Protein AF-A0A939KYA2-F1 (afdb_monomer)

Nearest PDB structures (foldseek):
  8h1l-assembly1_A  TM=6.774E-01  e=5.951E-10  Runella slithyformis
  8h1l-assembly2_D  TM=6.785E-01  e=1.749E-09  Runella slithyformis
  8h1m-assembly1_A  TM=6.822E-01  e=2.719E-09  Runella slithyformis
  6u4z-assembly1_A  TM=5.470E-01  e=2.587E-10  Bacteroides thetaiotaomicron
  4c1s-assembly2_B  TM=6.618E-01  e=4.229E-08  Bacteroides thetaiotaomicron VPI-5482

Structure (mmCIF, N/CA/C/O backbone):
data_AF-A0A939KYA2-F1
#
_entry.id   AF-A0A939KYA2-F1
#
loop_
_atom_site.group_PDB
_atom_site.id
_atom_site.type_symbol
_atom_site.label_atom_id
_atom_site.label_alt_id
_atom_site.label_comp_id
_atom_site.label_asym_id
_atom_site.label_entity_id
_atom_site.label_seq_id
_atom_site.pdbx_PDB_ins_code
_atom_site.Cartn_x
_atom_site.Cartn_y
_atom_site.Cartn_z
_atom_site.occupancy
_atom_site.B_iso_or_equiv
_atom_site.auth_seq_id
_atom_site.auth_comp_id
_atom_site.auth_asym_id
_atom_site.auth_atom_id
_atom_site.pdbx_PDB_model_num
ATOM 1 N N . MET A 1 1 ? 67.164 -24.148 -13.699 1.00 32.16 1 MET A N 1
ATOM 2 C CA . MET A 1 1 ? 68.048 -23.878 -14.854 1.00 32.16 1 MET A CA 1
ATOM 3 C C . MET A 1 1 ? 67.194 -23.371 -16.011 1.00 32.16 1 MET A C 1
ATOM 5 O O . MET A 1 1 ? 66.078 -23.837 -16.161 1.00 32.16 1 MET A O 1
ATOM 9 N N . ARG A 1 2 ? 67.731 -22.357 -16.706 1.00 26.33 2 ARG A N 1
ATOM 10 C CA . ARG A 1 2 ? 67.338 -21.636 -17.945 1.00 26.33 2 ARG A CA 1
ATOM 11 C C . ARG A 1 2 ? 66.532 -22.482 -18.969 1.00 26.33 2 ARG A C 1
ATOM 13 O O . ARG A 1 2 ? 66.733 -23.683 -18.991 1.00 26.33 2 ARG A O 1
ATOM 20 N N . HIS A 1 3 ? 65.658 -21.995 -19.863 1.00 27.62 3 HIS A N 1
ATOM 21 C CA . HIS A 1 3 ? 65.552 -20.784 -20.714 1.00 27.62 3 HIS A CA 1
ATOM 22 C C . HIS A 1 3 ? 64.055 -20.621 -21.144 1.00 27.62 3 HIS A C 1
ATOM 24 O O . HIS A 1 3 ? 63.370 -21.630 -21.244 1.00 27.62 3 HIS A O 1
ATOM 30 N N . ARG A 1 4 ? 63.428 -19.424 -21.232 1.00 29.27 4 ARG A N 1
ATOM 31 C CA . ARG A 1 4 ? 63.372 -18.462 -22.384 1.00 29.27 4 ARG A CA 1
ATOM 32 C C . ARG A 1 4 ? 63.045 -19.157 -23.731 1.00 29.27 4 ARG A C 1
ATOM 34 O O . ARG A 1 4 ? 63.696 -20.140 -24.032 1.00 29.27 4 ARG A O 1
ATOM 41 N N . THR A 1 5 ? 62.109 -18.757 -24.607 1.00 31.05 5 THR A N 1
ATOM 42 C CA . THR A 1 5 ? 61.622 -17.436 -25.085 1.00 31.05 5 THR A CA 1
ATOM 43 C C . THR A 1 5 ? 60.550 -17.665 -26.175 1.00 31.05 5 THR A C 1
ATOM 45 O O . THR A 1 5 ? 60.655 -18.663 -26.880 1.00 31.05 5 THR A O 1
ATOM 48 N N . GLY A 1 6 ? 59.629 -16.714 -26.418 1.00 25.30 6 GLY A N 1
ATOM 49 C CA . GLY A 1 6 ? 58.988 -16.577 -27.746 1.00 25.30 6 GLY A CA 1
ATOM 50 C C . GLY A 1 6 ? 57.563 -15.994 -27.814 1.00 25.30 6 GLY A C 1
ATOM 51 O O . GLY A 1 6 ? 56.586 -16.727 -27.762 1.00 25.30 6 GLY A O 1
ATOM 52 N N . ARG A 1 7 ? 57.451 -14.679 -28.030 1.00 28.41 7 ARG A N 1
ATOM 53 C CA . ARG A 1 7 ? 56.390 -13.984 -28.814 1.00 28.41 7 ARG A CA 1
ATOM 54 C C . ARG A 1 7 ? 57.099 -13.413 -30.074 1.00 28.41 7 ARG A C 1
ATOM 56 O O . ARG A 1 7 ? 58.326 -13.317 -29.974 1.00 28.41 7 ARG A O 1
ATOM 63 N N . PRO A 1 8 ? 56.457 -12.953 -31.183 1.00 41.56 8 PRO A N 1
ATOM 64 C CA . PRO A 1 8 ? 55.051 -12.531 -31.372 1.00 41.56 8 PRO A CA 1
ATOM 65 C C . PRO A 1 8 ? 54.415 -12.882 -32.760 1.00 41.56 8 PRO A C 1
ATOM 67 O O . PRO A 1 8 ? 55.032 -13.542 -33.586 1.00 41.56 8 PRO A O 1
ATOM 70 N N . ALA A 1 9 ? 53.210 -12.331 -33.006 1.00 24.98 9 ALA A N 1
ATOM 71 C CA . ALA A 1 9 ? 52.641 -11.856 -34.291 1.00 24.98 9 ALA A CA 1
ATOM 72 C C . ALA A 1 9 ? 51.375 -12.559 -34.842 1.00 24.98 9 ALA A C 1
ATOM 74 O O . ALA A 1 9 ? 51.424 -13.640 -35.410 1.00 24.98 9 ALA A O 1
ATOM 75 N N . GLY A 1 10 ? 50.250 -11.833 -34.753 1.00 24.30 10 GLY A N 1
ATOM 76 C CA . GLY A 1 10 ? 49.442 -11.430 -35.914 1.00 24.30 10 GLY A CA 1
ATOM 77 C C . GLY A 1 10 ? 48.509 -12.439 -36.596 1.00 24.30 10 GLY A C 1
ATOM 78 O O . GLY A 1 10 ? 48.957 -13.241 -37.403 1.00 24.30 10 GLY A O 1
ATOM 79 N N . ARG A 1 11 ? 47.197 -12.211 -36.398 1.00 25.50 11 ARG A N 1
ATOM 80 C CA . ARG A 1 11 ? 46.036 -12.370 -37.317 1.00 25.50 11 ARG A CA 1
ATOM 81 C C . ARG A 1 11 ? 44.893 -13.151 -36.659 1.00 25.50 11 ARG A C 1
ATOM 83 O O . ARG A 1 11 ? 44.976 -14.357 -36.475 1.00 25.50 11 ARG A O 1
ATOM 90 N N . ARG A 1 12 ? 43.781 -12.467 -36.370 1.00 25.72 12 ARG A N 1
ATOM 91 C CA . ARG A 1 12 ? 42.465 -13.101 -36.212 1.00 25.72 12 ARG A CA 1
ATOM 92 C C . ARG A 1 12 ? 41.488 -12.422 -37.158 1.00 25.72 12 ARG A C 1
ATOM 94 O O . ARG A 1 12 ? 41.134 -11.265 -36.966 1.00 25.72 12 ARG A O 1
ATOM 101 N N . GLY A 1 13 ? 41.106 -13.159 -38.194 1.00 22.31 13 GLY A N 1
ATOM 102 C CA . GLY A 1 13 ? 39.907 -12.923 -38.979 1.00 22.31 13 GLY A CA 1
ATOM 103 C C . GLY A 1 13 ? 38.854 -13.961 -38.592 1.00 22.31 13 GLY A C 1
ATOM 104 O O . GLY A 1 13 ? 39.193 -15.129 -38.451 1.00 22.31 13 GLY A O 1
ATOM 105 N N . ARG A 1 14 ? 37.626 -13.462 -38.401 1.00 23.94 14 ARG A N 1
ATOM 106 C CA . ARG A 1 14 ? 36.296 -14.045 -38.662 1.00 23.94 14 ARG A CA 1
ATOM 107 C C . ARG A 1 14 ? 36.068 -15.550 -38.403 1.00 23.94 14 ARG A C 1
ATOM 109 O O . ARG A 1 14 ? 36.684 -16.391 -39.040 1.00 23.94 14 ARG A O 1
ATOM 116 N N . TRP A 1 15 ? 35.061 -15.889 -37.601 1.00 21.30 15 TRP A N 1
ATOM 117 C CA . TRP A 1 15 ? 33.664 -16.139 -38.013 1.00 21.30 15 TRP A CA 1
ATOM 118 C C . TRP A 1 15 ? 32.892 -16.699 -36.810 1.00 21.30 15 TRP A C 1
ATOM 120 O O . TRP A 1 15 ? 33.427 -17.465 -36.013 1.00 21.30 15 TRP A O 1
ATOM 130 N N . TRP A 1 16 ? 31.657 -16.231 -36.664 1.00 20.06 16 TRP A N 1
ATOM 131 C CA . TRP A 1 16 ? 30.697 -16.612 -35.634 1.00 20.06 16 TRP A CA 1
ATOM 132 C C . TRP A 1 16 ? 29.753 -17.709 -36.136 1.00 20.06 16 TRP A C 1
ATOM 134 O O . TRP A 1 16 ? 29.499 -17.787 -37.338 1.00 20.06 16 TRP A O 1
ATOM 144 N N . ALA A 1 17 ? 29.175 -18.412 -35.151 1.00 21.25 17 ALA A N 1
ATOM 145 C CA . ALA A 1 17 ? 28.026 -19.330 -35.186 1.00 21.25 17 ALA A CA 1
ATOM 146 C C . ALA A 1 17 ? 28.313 -20.784 -35.623 1.00 21.25 17 ALA A C 1
ATOM 148 O O . ALA A 1 17 ? 29.287 -21.022 -36.336 1.00 21.25 17 ALA A O 1
ATOM 149 N N . PRO A 1 18 ? 27.427 -21.763 -35.331 1.00 31.75 18 PRO A N 1
ATOM 150 C CA . PRO A 1 18 ? 26.427 -21.905 -34.246 1.00 31.75 18 PRO A CA 1
ATOM 151 C C . PRO A 1 18 ? 26.461 -23.319 -33.603 1.00 31.75 18 PRO A C 1
ATOM 153 O O . PRO A 1 18 ? 26.898 -24.258 -34.254 1.00 31.75 18 PRO A O 1
ATOM 156 N N . VAL A 1 19 ? 25.905 -23.541 -32.401 1.00 20.61 19 VAL A N 1
ATOM 157 C CA . VAL A 1 19 ? 25.376 -24.880 -32.043 1.00 20.61 19 VAL A CA 1
ATOM 158 C C . VAL A 1 19 ? 24.147 -24.753 -31.143 1.00 20.61 19 VAL A C 1
ATOM 160 O O . VAL A 1 19 ? 24.215 -24.235 -30.032 1.00 20.61 19 VAL A O 1
ATOM 163 N N . LEU A 1 20 ? 23.035 -25.270 -31.660 1.00 20.98 20 LEU A N 1
ATOM 164 C CA . LEU A 1 20 ? 21.828 -25.657 -30.943 1.00 20.98 20 LEU A CA 1
ATOM 165 C C . LEU A 1 20 ? 21.897 -27.165 -30.606 1.00 20.98 20 LEU A C 1
ATOM 167 O O . LEU A 1 20 ? 22.478 -27.932 -31.371 1.00 20.98 20 LEU A O 1
ATOM 171 N N . PHE A 1 21 ? 21.154 -27.541 -29.556 1.00 20.89 21 PHE A N 1
ATOM 172 C CA . PHE A 1 21 ? 20.440 -28.812 -29.321 1.00 20.89 21 PHE A CA 1
ATOM 173 C C . PHE A 1 21 ? 21.010 -29.953 -28.427 1.00 20.89 21 PHE A C 1
ATOM 175 O O . PHE A 1 21 ? 22.044 -30.555 -28.691 1.00 20.89 21 PHE A O 1
ATOM 182 N N . VAL A 1 22 ? 20.122 -30.330 -27.485 1.00 19.23 22 VAL A N 1
ATOM 183 C CA . VAL A 1 22 ? 19.767 -31.653 -26.905 1.00 19.23 22 VAL A CA 1
ATOM 184 C C . VAL A 1 22 ? 20.271 -32.033 -25.497 1.00 19.23 22 VAL A C 1
ATOM 186 O O . VAL A 1 22 ? 21.451 -32.047 -25.171 1.00 19.23 22 VAL A O 1
ATOM 189 N N . THR A 1 23 ? 19.270 -32.407 -24.697 1.00 30.05 23 THR A N 1
ATOM 190 C CA . THR A 1 23 ? 19.208 -33.029 -23.371 1.00 30.05 23 THR A CA 1
ATOM 191 C C . THR A 1 23 ? 19.850 -34.423 -23.272 1.00 30.05 23 THR A C 1
ATOM 193 O O . THR A 1 23 ? 19.573 -35.298 -24.087 1.00 30.05 23 THR A O 1
ATOM 196 N N . ALA A 1 24 ? 20.588 -34.689 -22.186 1.00 19.28 24 ALA A N 1
ATOM 197 C CA . ALA A 1 24 ? 20.767 -36.032 -21.619 1.00 19.28 24 ALA A CA 1
ATOM 198 C C . ALA A 1 24 ? 21.132 -35.955 -20.124 1.00 19.28 24 ALA A C 1
ATOM 200 O O . ALA A 1 24 ? 21.976 -35.162 -19.713 1.00 19.28 24 ALA A O 1
ATOM 201 N N . ALA A 1 25 ? 20.461 -36.783 -19.325 1.00 26.06 25 ALA A N 1
ATOM 202 C CA . ALA A 1 25 ? 20.616 -36.911 -17.883 1.00 26.06 25 ALA A CA 1
ATOM 203 C C . ALA A 1 25 ? 21.978 -37.506 -17.480 1.00 26.06 25 ALA A C 1
ATOM 205 O O . ALA A 1 25 ? 22.439 -38.470 -18.089 1.00 26.06 25 ALA A O 1
ATOM 206 N N . ALA A 1 26 ? 22.562 -37.000 -16.391 1.00 21.55 26 ALA A N 1
ATOM 207 C CA . ALA A 1 26 ? 23.623 -37.673 -15.649 1.00 21.55 26 ALA A CA 1
ATOM 208 C C . ALA A 1 26 ? 23.268 -37.677 -14.156 1.00 21.55 26 ALA A C 1
ATOM 210 O O . ALA A 1 26 ? 23.243 -36.641 -13.495 1.00 21.55 26 ALA A O 1
ATOM 211 N N . VAL A 1 27 ? 22.968 -38.872 -13.648 1.00 25.62 27 VAL A N 1
ATOM 212 C CA . VAL A 1 27 ? 22.864 -39.186 -12.222 1.00 25.62 27 VAL A CA 1
ATOM 213 C C . VAL A 1 27 ? 24.272 -39.122 -11.628 1.00 25.62 27 VAL A C 1
ATOM 215 O O . VAL A 1 27 ? 25.134 -39.912 -12.007 1.00 25.62 27 VAL A O 1
ATOM 218 N N . VAL A 1 28 ? 24.500 -38.211 -10.684 1.00 22.59 28 VAL A N 1
ATOM 219 C CA . VAL A 1 28 ? 25.629 -38.274 -9.746 1.00 22.59 28 VAL A CA 1
ATOM 220 C C . VAL A 1 28 ? 25.027 -38.256 -8.346 1.00 22.59 28 VAL A C 1
ATOM 222 O O . VAL A 1 28 ? 24.239 -37.375 -8.013 1.00 22.59 28 VAL A O 1
ATOM 225 N N . GLY A 1 29 ? 25.315 -39.312 -7.584 1.00 21.83 29 GLY A N 1
ATOM 226 C CA . GLY A 1 29 ? 24.655 -39.643 -6.327 1.00 21.83 29 GLY A CA 1
ATOM 227 C C . GLY A 1 29 ? 24.741 -38.540 -5.276 1.00 21.83 29 GLY A C 1
ATOM 228 O O . GLY A 1 29 ? 25.819 -38.046 -4.955 1.00 21.83 29 GLY A O 1
ATOM 229 N N . VAL A 1 30 ? 23.581 -38.214 -4.708 1.00 22.00 30 VAL A N 1
ATOM 230 C CA . VAL A 1 30 ? 23.459 -37.429 -3.482 1.00 22.00 30 VAL A CA 1
ATOM 231 C C . VAL A 1 30 ? 23.893 -38.323 -2.322 1.00 22.00 30 VAL A C 1
ATOM 233 O O . VAL A 1 30 ? 23.142 -39.192 -1.882 1.00 22.00 30 VAL A O 1
ATOM 236 N N . LEU A 1 31 ? 25.112 -38.122 -1.825 1.00 22.09 31 LEU A N 1
ATOM 237 C CA . LEU A 1 31 ? 25.389 -38.386 -0.419 1.00 22.09 31 LEU A CA 1
ATOM 238 C C . LEU A 1 31 ? 24.751 -37.233 0.355 1.00 22.09 31 LEU A C 1
ATOM 240 O O . LEU A 1 31 ? 25.214 -36.098 0.291 1.00 22.09 31 LEU A O 1
ATOM 244 N N . ALA A 1 32 ? 23.627 -37.528 1.005 1.00 24.56 32 ALA A N 1
ATOM 245 C CA . ALA A 1 32 ? 22.967 -36.609 1.911 1.00 24.56 32 ALA A CA 1
ATOM 246 C C . ALA A 1 32 ? 23.863 -36.396 3.138 1.00 24.56 32 ALA A C 1
ATOM 248 O O . ALA A 1 32 ? 24.003 -37.289 3.973 1.00 24.56 32 ALA A O 1
ATOM 249 N N . GLU A 1 33 ? 24.461 -35.214 3.245 1.00 23.56 33 GLU A N 1
ATOM 250 C CA . GLU A 1 33 ? 24.801 -34.650 4.548 1.00 23.56 33 GLU A CA 1
ATOM 251 C C . GLU A 1 33 ? 23.520 -34.070 5.176 1.00 23.56 33 GLU A C 1
ATOM 253 O O . GLU A 1 33 ? 22.637 -33.608 4.444 1.00 23.56 33 GLU A O 1
ATOM 258 N N . PRO A 1 34 ? 23.353 -34.139 6.509 1.00 26.25 34 PRO A N 1
ATOM 259 C CA . PRO A 1 34 ? 22.085 -33.843 7.155 1.00 26.25 34 PRO A CA 1
ATOM 260 C C . PRO A 1 34 ? 21.792 -32.347 7.060 1.00 26.25 34 PRO A C 1
ATOM 262 O O . PRO A 1 34 ? 22.358 -31.533 7.789 1.00 26.25 34 PRO A O 1
ATOM 265 N N . GLY A 1 35 ? 20.889 -31.991 6.148 1.00 22.69 35 GLY A N 1
ATOM 266 C CA . GLY A 1 35 ? 20.264 -30.680 6.119 1.00 22.69 35 GLY A CA 1
ATOM 267 C C . GLY A 1 35 ? 19.552 -30.443 7.445 1.00 22.69 35 GLY A C 1
ATOM 268 O O . GLY A 1 35 ? 18.629 -31.172 7.803 1.00 22.69 35 GLY A O 1
ATOM 269 N N . ILE A 1 36 ? 20.003 -29.438 8.189 1.00 26.27 36 ILE A N 1
ATOM 270 C CA . ILE A 1 36 ? 19.295 -28.949 9.367 1.00 26.27 36 ILE A CA 1
ATOM 271 C C . ILE A 1 36 ? 18.037 -28.242 8.855 1.00 26.27 36 ILE A C 1
ATOM 273 O O . ILE A 1 36 ? 18.101 -27.136 8.322 1.00 26.27 36 ILE A O 1
ATOM 277 N N . THR A 1 37 ? 16.902 -28.924 8.985 1.00 26.33 37 THR A N 1
ATOM 278 C CA . THR A 1 37 ? 15.549 -28.372 8.857 1.00 26.33 37 THR A CA 1
ATOM 279 C C . THR A 1 37 ? 15.387 -27.138 9.754 1.00 26.33 37 THR A C 1
ATOM 281 O O . THR A 1 37 ? 15.867 -27.162 10.893 1.00 26.33 37 THR A O 1
ATOM 284 N N . PRO A 1 38 ? 14.695 -26.073 9.302 1.00 33.06 38 PRO A N 1
ATOM 285 C CA . PRO A 1 38 ? 14.263 -24.985 10.178 1.00 33.06 38 PRO A CA 1
ATOM 286 C C . PRO A 1 38 ? 13.540 -25.556 11.404 1.00 33.06 38 PRO A C 1
ATOM 288 O O . PRO A 1 38 ? 12.772 -26.507 11.282 1.00 33.06 38 PRO A O 1
ATOM 291 N N . VAL A 1 39 ? 13.751 -24.977 12.588 1.00 42.12 39 VAL A N 1
ATOM 292 C CA . VAL A 1 39 ? 13.185 -25.462 13.868 1.00 42.12 39 VAL A CA 1
ATOM 293 C C . VAL A 1 39 ? 11.639 -25.507 13.860 1.00 42.12 39 VAL A C 1
ATOM 295 O O . VAL A 1 39 ? 11.041 -26.187 14.684 1.00 42.12 39 VAL A O 1
ATOM 298 N N . ALA A 1 40 ? 10.966 -24.870 12.894 1.00 38.94 40 ALA A N 1
ATOM 299 C CA . ALA A 1 40 ? 9.522 -25.003 12.679 1.00 38.94 40 ALA A CA 1
ATOM 300 C C . ALA A 1 40 ? 9.087 -26.386 12.130 1.00 38.94 40 ALA A C 1
ATOM 302 O O . ALA A 1 40 ? 7.977 -26.837 12.421 1.00 38.94 40 ALA A O 1
ATOM 303 N N . ASP A 1 41 ? 9.958 -27.098 11.403 1.00 39.66 41 ASP A N 1
ATOM 304 C CA . ASP A 1 41 ? 9.641 -28.388 10.767 1.00 39.66 41 ASP A CA 1
ATOM 305 C C . ASP A 1 41 ? 9.843 -29.604 11.690 1.00 39.66 41 ASP A C 1
ATOM 307 O O . ASP A 1 41 ? 9.362 -30.696 11.388 1.00 39.66 41 ASP A O 1
ATOM 311 N N . SER A 1 42 ? 10.493 -29.450 12.851 1.00 39.62 42 SER A N 1
ATOM 312 C CA . SER A 1 42 ? 10.751 -30.570 13.774 1.00 39.62 42 SER A CA 1
ATOM 313 C C . SER A 1 42 ? 9.550 -30.978 14.641 1.00 39.62 42 SER A C 1
ATOM 315 O O . SER A 1 42 ? 9.612 -32.004 15.318 1.00 39.62 42 SER A O 1
ATOM 317 N N . TYR A 1 43 ? 8.453 -30.211 14.626 1.00 46.84 43 TYR A N 1
ATOM 318 C CA . TYR A 1 43 ? 7.280 -30.441 15.488 1.00 46.84 43 TYR A CA 1
ATOM 319 C C . TYR A 1 43 ? 6.119 -31.173 14.802 1.00 46.84 43 TYR A C 1
ATOM 321 O O . TYR A 1 43 ? 5.266 -31.736 15.494 1.00 46.84 43 TYR A O 1
ATOM 329 N N . GLY A 1 44 ? 6.082 -31.168 13.463 1.00 49.72 44 GLY A N 1
ATOM 330 C CA . GLY A 1 44 ? 4.893 -31.516 12.683 1.00 49.72 44 GLY A CA 1
ATOM 331 C C . GLY A 1 44 ? 3.736 -30.539 12.939 1.00 49.72 44 GLY A C 1
ATOM 332 O O . GLY A 1 44 ? 3.529 -30.052 14.053 1.00 49.72 44 GLY A O 1
ATOM 333 N N . SER A 1 45 ? 2.940 -30.231 11.920 1.00 54.03 45 SER A N 1
ATOM 334 C CA . SER A 1 45 ? 1.686 -29.507 12.145 1.00 54.03 45 SER A CA 1
ATOM 335 C C . SER A 1 45 ? 0.763 -30.295 13.092 1.00 54.03 45 SER A C 1
ATOM 337 O O . SER A 1 45 ? 0.844 -31.528 13.162 1.00 54.03 45 SER A O 1
ATOM 339 N N . PRO A 1 46 ? -0.130 -29.634 13.859 1.00 57.91 46 PRO A N 1
ATOM 340 C CA . PRO A 1 46 ? -1.201 -30.325 14.578 1.00 57.91 46 PRO A CA 1
ATOM 341 C C . PRO A 1 46 ? -1.913 -31.324 13.658 1.00 57.91 46 PRO A C 1
ATOM 343 O O . PRO A 1 46 ? -2.130 -31.022 12.489 1.00 57.91 46 PRO A O 1
ATOM 346 N N . ALA A 1 47 ? -2.264 -32.509 14.177 1.00 52.09 47 ALA A N 1
ATOM 347 C CA . ALA A 1 47 ? -2.613 -33.712 13.397 1.00 52.09 47 ALA A CA 1
ATOM 348 C C . ALA A 1 47 ? -3.745 -33.547 12.354 1.00 52.09 47 ALA A C 1
ATOM 350 O O . ALA A 1 47 ? -3.963 -34.434 11.533 1.00 52.09 47 ALA A O 1
ATOM 351 N N . ALA A 1 48 ? -4.467 -32.424 12.379 1.00 58.94 48 ALA A N 1
ATOM 352 C CA . ALA A 1 48 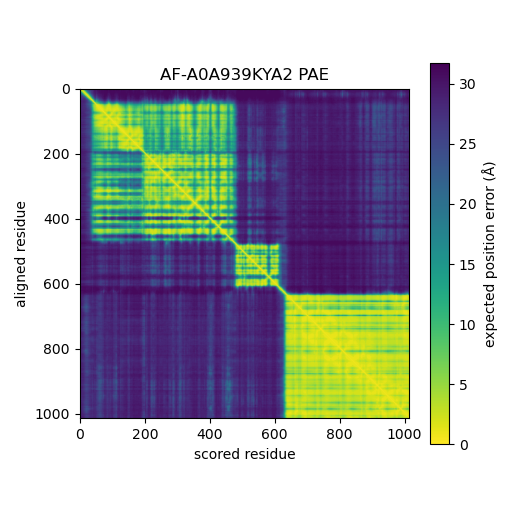? -5.510 -32.055 11.429 1.00 58.94 48 ALA A CA 1
ATOM 353 C C . ALA A 1 48 ? -5.016 -31.267 10.188 1.00 58.94 48 ALA A C 1
ATOM 355 O O . ALA A 1 48 ? -5.839 -30.958 9.321 1.00 58.94 48 ALA A O 1
ATOM 356 N N . PHE A 1 49 ? -3.719 -30.940 10.095 1.00 62.88 49 PHE A N 1
ATOM 357 C CA . PHE A 1 49 ? -3.110 -30.114 9.040 1.00 62.88 49 PHE A CA 1
ATOM 358 C C . PHE A 1 49 ? -1.858 -30.760 8.445 1.00 62.88 49 PHE A C 1
ATOM 360 O O . PHE A 1 49 ? -1.137 -31.464 9.149 1.00 62.88 49 PHE A O 1
ATOM 367 N N . MET A 1 50 ? -1.583 -30.490 7.162 1.00 58.56 50 MET A N 1
ATOM 368 C CA . MET A 1 50 ? -0.416 -31.021 6.440 1.00 58.56 50 MET A CA 1
ATOM 369 C C . MET A 1 50 ? 0.863 -30.204 6.673 1.00 58.56 50 MET A C 1
ATOM 371 O O . MET A 1 50 ? 1.956 -30.734 6.493 1.00 58.56 50 MET A O 1
ATOM 375 N N . SER A 1 51 ? 0.735 -28.928 7.053 1.00 62.03 51 SER A N 1
ATOM 376 C CA . SER A 1 51 ? 1.857 -28.033 7.361 1.00 62.03 51 SER A CA 1
ATOM 377 C C . SER A 1 51 ? 1.437 -26.888 8.292 1.00 62.03 51 SER A C 1
ATOM 379 O O . SER A 1 51 ? 0.248 -26.588 8.437 1.00 62.03 51 SER A O 1
ATOM 381 N N . TRP A 1 52 ? 2.418 -26.233 8.924 1.00 63.75 52 TRP A N 1
ATOM 382 C CA . TRP A 1 52 ? 2.207 -24.997 9.690 1.00 63.75 52 TRP A CA 1
ATOM 383 C C . TRP A 1 52 ? 1.662 -23.865 8.819 1.00 63.75 52 TRP A C 1
ATOM 385 O O . TRP A 1 52 ? 0.763 -23.150 9.246 1.00 63.75 52 TRP A O 1
ATOM 395 N N . ASP A 1 53 ? 2.140 -23.757 7.579 1.00 61.31 53 ASP A N 1
ATOM 396 C CA . ASP A 1 53 ? 1.676 -22.763 6.610 1.00 61.31 53 ASP A CA 1
ATOM 397 C C . ASP A 1 53 ? 0.164 -22.887 6.349 1.00 61.31 53 ASP A C 1
ATOM 399 O O . ASP A 1 53 ? -0.572 -21.903 6.419 1.00 61.31 53 ASP A O 1
ATOM 403 N N . GLN A 1 54 ? -0.343 -24.110 6.166 1.00 66.31 54 GLN A N 1
ATOM 404 C CA . GLN A 1 54 ? -1.776 -24.348 5.980 1.00 66.31 54 GLN A CA 1
ATOM 405 C C . GLN A 1 54 ? -2.599 -23.947 7.217 1.00 66.31 54 GLN A C 1
ATOM 407 O O . GLN A 1 54 ? -3.688 -23.379 7.085 1.00 66.31 54 GLN A O 1
ATOM 412 N N . LEU A 1 55 ? -2.091 -24.254 8.415 1.00 76.50 55 LEU A N 1
ATOM 413 C CA . LEU A 1 55 ? -2.734 -23.895 9.678 1.00 76.50 55 LEU A CA 1
ATOM 414 C C . LEU A 1 55 ? -2.801 -22.374 9.841 1.00 76.50 55 LEU A C 1
ATOM 416 O O . LEU A 1 55 ? -3.863 -21.834 10.150 1.00 76.50 55 LEU A O 1
ATOM 420 N N . LEU A 1 56 ? -1.688 -21.683 9.602 1.00 72.62 56 LEU A N 1
ATOM 421 C CA . LEU A 1 56 ? -1.554 -20.246 9.830 1.00 72.62 56 LEU A CA 1
ATOM 422 C C . LEU A 1 56 ? -2.320 -19.424 8.787 1.00 72.62 56 LEU A C 1
ATOM 424 O O . LEU A 1 56 ? -2.919 -18.416 9.148 1.00 72.62 56 LEU A O 1
ATOM 428 N N . HIS A 1 57 ? -2.440 -19.893 7.540 1.00 69.25 57 HIS A N 1
ATOM 429 C CA . HIS A 1 57 ? -3.338 -19.288 6.547 1.00 69.25 57 HIS A CA 1
ATOM 430 C C . HIS A 1 57 ? -4.817 -19.370 6.953 1.00 69.25 57 HIS A C 1
ATOM 432 O O . HIS A 1 57 ? -5.596 -18.442 6.722 1.00 69.25 57 HIS A O 1
ATOM 438 N N . LEU A 1 58 ? -5.243 -20.488 7.548 1.00 75.44 58 LEU A N 1
ATOM 439 C CA . LEU A 1 58 ? -6.601 -20.607 8.074 1.00 75.44 58 LEU A CA 1
ATOM 440 C C . LEU A 1 58 ? -6.793 -19.725 9.316 1.00 75.44 58 LEU A C 1
ATOM 442 O O . LEU A 1 58 ? -7.791 -19.010 9.391 1.00 75.44 58 LEU A O 1
ATOM 446 N N . GLN A 1 59 ? -5.822 -19.728 10.232 1.00 83.56 59 GLN A N 1
ATOM 447 C CA . GLN A 1 59 ? -5.802 -18.857 11.407 1.00 83.56 59 GLN A CA 1
ATOM 448 C C . GLN A 1 59 ? -5.890 -17.376 11.012 1.00 83.56 59 GLN A C 1
ATOM 450 O O . GLN A 1 59 ? -6.671 -16.640 11.604 1.00 83.56 59 GLN A O 1
ATOM 455 N N . GLY A 1 60 ? -5.160 -16.951 9.976 1.00 71.62 60 GLY A N 1
ATOM 456 C CA . GLY A 1 60 ? -5.199 -15.589 9.438 1.00 71.62 60 GLY A CA 1
ATOM 457 C C . GLY A 1 60 ? -6.610 -15.167 9.028 1.00 71.62 60 GLY A C 1
ATOM 458 O O . GLY A 1 60 ? -7.129 -14.184 9.547 1.00 71.62 60 GLY A O 1
ATOM 459 N N . ARG A 1 61 ? -7.295 -15.976 8.208 1.00 74.50 61 ARG A N 1
ATOM 460 C CA . ARG A 1 61 ? -8.693 -15.715 7.803 1.00 74.50 61 ARG A CA 1
ATOM 461 C C . ARG A 1 61 ? -9.669 -15.679 8.984 1.00 74.50 61 ARG A C 1
ATOM 463 O O . ARG A 1 61 ? -10.614 -14.887 8.995 1.00 74.50 61 ARG A O 1
ATOM 470 N N . MET A 1 62 ? -9.463 -16.559 9.966 1.00 80.44 62 MET A N 1
ATOM 471 C CA . MET A 1 62 ? -10.268 -16.597 11.190 1.00 80.44 62 MET A CA 1
ATOM 472 C C . MET A 1 62 ? -10.049 -15.331 12.027 1.00 80.44 62 MET A C 1
ATOM 474 O O . MET A 1 62 ? -11.025 -14.748 12.492 1.00 80.44 62 MET A O 1
ATOM 478 N N . ASN A 1 63 ? -8.806 -14.863 12.147 1.00 81.19 63 ASN A N 1
ATOM 479 C CA . ASN A 1 63 ? -8.454 -13.635 12.858 1.00 81.19 63 ASN A CA 1
ATOM 480 C C . ASN A 1 63 ? -8.991 -12.378 12.160 1.00 81.19 63 ASN A C 1
ATOM 482 O O . ASN A 1 63 ? -9.515 -11.504 12.842 1.00 81.19 63 ASN A O 1
ATOM 486 N N . GLU A 1 64 ? -8.931 -12.299 10.826 1.00 72.56 64 GLU A N 1
ATOM 487 C CA . GLU A 1 64 ? -9.529 -11.201 10.045 1.00 72.56 64 GLU A CA 1
ATOM 488 C C . GLU A 1 64 ? -11.038 -11.089 10.304 1.00 72.56 64 GLU A C 1
ATOM 490 O O . GLU A 1 64 ? -11.561 -10.011 10.586 1.00 72.56 64 GLU A O 1
ATOM 495 N N . THR A 1 65 ? -11.741 -12.224 10.270 1.00 78.06 65 THR A N 1
ATOM 496 C CA . THR A 1 65 ? -13.188 -12.264 10.530 1.00 78.06 65 THR A CA 1
ATOM 497 C C . THR A 1 65 ? -13.503 -11.935 11.989 1.00 78.06 65 THR A C 1
ATOM 499 O O . THR A 1 65 ? -14.434 -11.178 12.261 1.00 78.06 65 THR A O 1
ATOM 502 N N . ALA A 1 66 ? -12.732 -12.483 12.933 1.00 80.50 66 ALA A N 1
ATOM 503 C CA . ALA A 1 66 ? -12.885 -12.197 14.356 1.00 80.50 66 ALA A CA 1
ATOM 504 C C . ALA A 1 66 ? -12.719 -10.700 14.639 1.00 80.50 66 ALA A C 1
ATOM 506 O O . ALA A 1 66 ? -13.555 -10.114 15.323 1.00 80.50 66 ALA A O 1
ATOM 507 N N . PHE A 1 67 ? -11.699 -10.080 14.042 1.00 74.44 67 PHE A N 1
ATOM 508 C CA . PHE A 1 67 ? -11.456 -8.648 14.137 1.00 74.44 67 PHE A CA 1
ATOM 509 C C . PHE A 1 67 ? -12.633 -7.840 13.585 1.00 74.44 67 PHE A C 1
ATOM 511 O O . PHE A 1 67 ? -13.138 -6.951 14.267 1.00 74.44 67 PHE A O 1
ATOM 518 N N . ALA A 1 68 ? -13.125 -8.166 12.387 1.00 72.88 68 ALA A N 1
ATOM 519 C CA . ALA A 1 68 ? -14.264 -7.466 11.799 1.00 72.88 68 ALA A CA 1
ATOM 520 C C . ALA A 1 68 ? -15.523 -7.564 12.681 1.00 72.88 68 ALA A C 1
ATOM 522 O O . ALA A 1 68 ? -16.217 -6.569 12.873 1.00 72.88 68 ALA A O 1
ATOM 523 N N . LEU A 1 69 ? -15.798 -8.736 13.266 1.00 79.25 69 LEU A N 1
ATOM 524 C CA . LEU A 1 69 ? -16.956 -8.937 14.144 1.00 79.25 69 LEU A CA 1
ATOM 525 C C . LEU A 1 69 ? -16.835 -8.187 15.467 1.00 79.25 69 LEU A C 1
ATOM 527 O O . LEU A 1 69 ? -17.797 -7.543 15.882 1.00 79.25 69 LEU A O 1
ATOM 531 N N . GLN A 1 70 ? -15.655 -8.224 16.089 1.00 79.19 70 GLN A N 1
ATOM 532 C CA . GLN A 1 70 ? -15.371 -7.483 17.319 1.00 79.19 70 GLN A CA 1
ATOM 533 C C . GLN A 1 70 ? -15.544 -5.969 17.128 1.00 79.19 70 GLN A C 1
ATOM 535 O O . GLN A 1 70 ? -15.974 -5.292 18.055 1.00 79.19 70 GLN A O 1
ATOM 540 N N . ASN A 1 71 ? -15.315 -5.461 15.913 1.00 71.38 71 ASN A N 1
ATOM 541 C CA . ASN A 1 71 ? -15.458 -4.046 15.555 1.00 71.38 71 ASN A CA 1
ATOM 542 C C . ASN A 1 71 ? -16.722 -3.735 14.742 1.00 71.38 71 ASN A C 1
ATOM 544 O O . ASN A 1 71 ? -16.823 -2.673 14.127 1.00 71.38 71 ASN A O 1
ATOM 548 N N . SER A 1 72 ? -17.686 -4.655 14.695 1.00 81.44 72 SER A N 1
ATOM 549 C CA . SER A 1 72 ? -18.884 -4.446 13.887 1.00 81.44 72 SER A CA 1
ATOM 550 C C . SER A 1 72 ? -19.725 -3.283 14.445 1.00 81.44 72 SER A C 1
ATOM 552 O O . SER A 1 72 ? -19.924 -3.204 15.664 1.00 81.44 72 SER A O 1
ATOM 554 N N . PRO A 1 73 ? -20.217 -2.364 13.591 1.00 71.12 73 PRO A N 1
ATOM 555 C CA . PRO A 1 73 ? -21.006 -1.224 14.040 1.00 71.12 73 PRO A CA 1
ATOM 556 C C . PRO A 1 73 ? -22.367 -1.658 14.598 1.00 71.12 73 PRO A C 1
ATOM 558 O O . PRO A 1 73 ? -22.961 -2.645 14.157 1.00 71.12 73 PRO A O 1
ATOM 561 N N . GLY A 1 74 ? -22.877 -0.877 15.553 1.00 74.69 74 GLY A N 1
ATOM 562 C CA . GLY A 1 74 ? -24.186 -1.101 16.172 1.00 74.69 74 GLY A CA 1
ATOM 563 C C . GLY A 1 74 ? -24.195 -2.094 17.337 1.00 74.69 74 GLY A C 1
ATOM 564 O O . GLY A 1 74 ? -25.277 -2.499 17.747 1.00 74.69 74 GLY A O 1
ATOM 565 N N . GLN A 1 75 ? -23.029 -2.489 17.860 1.00 82.50 75 GLN A N 1
ATOM 566 C CA . GLN A 1 75 ? -22.944 -3.249 19.112 1.00 82.50 75 GLN A CA 1
ATOM 567 C C . GLN A 1 75 ? -23.349 -2.387 20.321 1.00 82.50 75 GLN A C 1
ATOM 569 O O . GLN A 1 75 ? -23.065 -1.188 20.360 1.00 82.50 75 GLN A O 1
ATOM 574 N N . SER A 1 76 ? -23.997 -3.002 21.311 1.00 79.81 76 SER A N 1
ATOM 575 C CA . SER A 1 76 ? -24.431 -2.376 22.569 1.00 79.81 76 SER A CA 1
ATOM 576 C C . SER A 1 76 ? -24.222 -3.324 23.756 1.00 79.81 76 SER A C 1
ATOM 578 O O . SER A 1 76 ? -23.849 -4.478 23.562 1.00 79.81 76 SER A O 1
ATOM 580 N N . ALA A 1 77 ? -24.488 -2.863 24.983 1.00 74.75 77 ALA A N 1
ATOM 581 C CA . ALA A 1 77 ? -24.409 -3.712 26.177 1.00 74.75 77 ALA A CA 1
ATOM 582 C C . ALA A 1 77 ? -25.312 -4.963 26.094 1.00 74.75 77 ALA A C 1
ATOM 584 O O . ALA A 1 77 ? -24.936 -6.011 26.596 1.00 74.75 77 ALA A O 1
ATOM 585 N N . ASP A 1 78 ? -26.445 -4.880 25.390 1.00 79.62 78 ASP A N 1
ATOM 586 C CA . ASP A 1 78 ? -27.396 -5.993 25.253 1.00 79.62 78 ASP A CA 1
ATOM 587 C C . ASP A 1 78 ? -27.172 -6.831 23.977 1.00 79.62 78 ASP A C 1
ATOM 589 O O . ASP A 1 78 ? -27.826 -7.855 23.775 1.00 79.62 78 ASP A O 1
ATOM 593 N N . GLN A 1 79 ? -26.308 -6.371 23.061 1.00 81.88 79 GLN A N 1
ATOM 594 C CA . GLN A 1 79 ? -26.087 -6.969 21.737 1.00 81.88 79 GLN A CA 1
ATOM 595 C C . GLN A 1 79 ? -24.633 -6.794 21.294 1.00 81.88 79 GLN A C 1
ATOM 597 O O . GLN A 1 79 ? -24.305 -5.889 20.522 1.00 81.88 79 GLN A O 1
ATOM 602 N N . ALA A 1 80 ? -23.745 -7.656 21.778 1.00 85.81 80 ALA A N 1
ATOM 603 C CA . ALA A 1 80 ? -22.324 -7.569 21.461 1.00 85.81 80 ALA A CA 1
ATOM 604 C C . ALA A 1 80 ? -21.613 -8.917 21.545 1.00 85.81 80 ALA A C 1
ATOM 606 O O . ALA A 1 80 ? -22.117 -9.909 22.078 1.00 85.81 80 ALA A O 1
ATOM 607 N N . VAL A 1 81 ? -20.388 -8.935 21.028 1.00 84.44 81 VAL A N 1
ATOM 608 C CA . VAL A 1 81 ? -19.497 -10.083 21.158 1.00 84.44 81 VAL A CA 1
ATOM 609 C C . VAL A 1 81 ? -19.103 -10.318 22.628 1.00 84.44 81 VAL A C 1
ATOM 611 O O . VAL A 1 81 ? -18.693 -9.411 23.355 1.00 84.44 81 VAL A O 1
ATOM 614 N N . ALA A 1 82 ? -19.188 -11.570 23.066 1.00 83.12 82 ALA A N 1
ATOM 615 C CA . ALA A 1 82 ? -18.697 -12.036 24.364 1.00 83.12 82 ALA A CA 1
ATOM 616 C C . ALA A 1 82 ? -17.243 -12.524 24.274 1.00 83.12 82 ALA A C 1
ATOM 618 O O . ALA A 1 82 ? -16.372 -12.227 25.101 1.00 83.12 82 ALA A O 1
ATOM 619 N N . GLY A 1 83 ? -16.949 -13.247 23.200 1.00 83.81 83 GLY A N 1
ATOM 620 C CA . GLY A 1 83 ? -15.626 -13.775 22.936 1.00 83.81 83 GLY A CA 1
ATOM 621 C C . GLY A 1 83 ? -15.579 -14.541 21.631 1.00 83.81 83 GLY A C 1
ATOM 622 O O . GLY A 1 83 ? -16.592 -14.805 20.980 1.00 83.81 83 GLY A O 1
ATOM 623 N N . VAL A 1 84 ? -14.363 -14.871 21.224 1.00 88.44 84 VAL A N 1
ATOM 624 C CA . VAL A 1 84 ? -14.115 -15.620 19.997 1.00 88.44 84 VAL A CA 1
ATOM 625 C C . VAL A 1 84 ? -13.102 -16.715 20.276 1.00 88.44 84 VAL A C 1
ATOM 627 O O . VAL A 1 84 ? -12.177 -16.564 21.077 1.00 88.44 84 VAL A O 1
ATOM 630 N N . VAL A 1 85 ? -13.289 -17.842 19.603 1.00 89.56 85 VAL A N 1
ATOM 631 C CA . VAL A 1 85 ? -12.342 -18.950 19.615 1.00 89.56 85 VAL A CA 1
ATOM 632 C C . VAL A 1 85 ? -11.925 -19.202 18.180 1.00 89.56 85 VAL A C 1
ATOM 634 O O . VAL A 1 85 ? -12.709 -19.689 17.360 1.00 89.56 85 VAL A O 1
ATOM 637 N N . ALA A 1 86 ? -10.675 -18.858 17.894 1.00 87.06 86 ALA A N 1
ATOM 638 C CA . ALA A 1 86 ? -10.029 -19.066 16.614 1.00 87.06 86 ALA A CA 1
ATOM 639 C C . ALA A 1 86 ? -9.048 -20.242 16.729 1.00 87.06 86 ALA A C 1
ATOM 641 O O . ALA A 1 86 ? -7.840 -20.073 16.646 1.00 87.06 86 ALA A O 1
ATOM 642 N N . ALA A 1 87 ? -9.573 -21.448 16.963 1.00 85.88 87 ALA A N 1
ATOM 643 C CA . ALA A 1 87 ? -8.779 -22.675 16.997 1.00 85.88 87 ALA A CA 1
ATOM 644 C C . ALA A 1 87 ? -8.764 -23.310 15.596 1.00 85.88 87 ALA A C 1
ATOM 646 O O . ALA A 1 87 ? -9.794 -23.859 15.183 1.00 85.88 87 ALA A O 1
ATOM 647 N N . PRO A 1 88 ? -7.651 -23.256 14.838 1.00 82.19 88 PRO A N 1
ATOM 648 C CA . PRO A 1 88 ? -7.622 -23.766 13.469 1.00 82.19 88 PRO A CA 1
ATOM 649 C C . PRO A 1 88 ? -8.046 -25.236 13.374 1.00 82.19 88 PRO A C 1
ATOM 651 O O . PRO A 1 88 ? -8.712 -25.620 12.418 1.00 82.19 88 PRO A O 1
ATOM 654 N N . GLU A 1 89 ? -7.762 -26.057 14.387 1.00 83.00 89 GLU A N 1
ATOM 655 C CA . GLU A 1 89 ? -8.146 -27.473 14.458 1.00 83.00 89 GLU A CA 1
ATOM 656 C C . GLU A 1 89 ? -9.652 -27.703 14.332 1.00 83.00 89 GLU A C 1
ATOM 658 O O . GLU A 1 89 ? -10.071 -28.736 13.808 1.00 83.00 89 GLU A O 1
ATOM 663 N N . ALA A 1 90 ? -10.464 -26.734 14.758 1.00 85.06 90 ALA A N 1
ATOM 664 C CA . ALA A 1 90 ? -11.913 -26.780 14.618 1.00 85.06 90 ALA A CA 1
ATOM 665 C C . ALA A 1 90 ? -12.378 -26.501 13.175 1.00 85.06 90 ALA A C 1
ATOM 667 O O . ALA A 1 90 ? -13.509 -26.828 12.814 1.00 85.06 90 ALA A O 1
ATOM 668 N N . LYS A 1 91 ? -11.515 -25.916 12.334 1.00 83.56 91 LYS A N 1
ATOM 669 C CA . LYS A 1 91 ? -11.776 -25.492 10.946 1.00 83.56 91 LYS A CA 1
ATOM 670 C C . LYS A 1 91 ? -12.903 -24.466 10.780 1.00 83.56 91 LYS A C 1
ATOM 672 O O . LYS A 1 91 ? -13.383 -24.253 9.669 1.00 83.56 91 LYS A O 1
ATOM 677 N N . HIS A 1 92 ? -13.302 -23.824 11.871 1.00 87.25 92 HIS A N 1
ATOM 678 C CA . HIS A 1 92 ? -14.289 -22.755 11.905 1.00 87.25 92 HIS A CA 1
ATOM 679 C C . HIS A 1 92 ? -13.947 -21.763 13.018 1.00 87.25 92 HIS A C 1
ATOM 681 O O . HIS A 1 92 ? -13.378 -22.138 14.044 1.00 87.25 92 HIS A O 1
ATOM 687 N N . LEU A 1 93 ? -14.327 -20.504 12.825 1.00 90.19 93 LEU A N 1
ATOM 688 C CA . LEU A 1 93 ? -14.341 -19.494 13.873 1.00 90.19 93 LEU A CA 1
ATOM 689 C C . LEU A 1 93 ? -15.593 -19.699 14.727 1.00 90.19 93 LEU A C 1
ATOM 691 O O . LEU A 1 93 ? -16.702 -19.689 14.196 1.00 90.19 93 LEU A O 1
ATOM 695 N N . THR A 1 94 ? -15.436 -19.874 16.039 1.00 94.00 94 THR A N 1
ATOM 696 C CA . THR A 1 94 ? -16.581 -19.804 16.957 1.00 94.00 94 THR A CA 1
ATOM 697 C C . THR A 1 94 ? -16.686 -18.393 17.513 1.00 94.00 94 THR A C 1
ATOM 699 O O . THR A 1 94 ? -15.718 -17.875 18.068 1.00 94.00 94 THR A O 1
ATOM 702 N N . VAL A 1 95 ? -17.862 -17.793 17.386 1.00 91.75 95 VAL A N 1
ATOM 703 C CA . VAL A 1 95 ? -18.175 -16.457 17.894 1.00 91.75 95 VAL A CA 1
ATOM 704 C C . VAL A 1 95 ? -19.259 -16.610 18.942 1.00 91.75 95 VAL A C 1
ATOM 706 O O . VAL A 1 95 ? -20.328 -17.143 18.652 1.00 91.75 95 VAL A O 1
ATOM 709 N N . TYR A 1 96 ? -18.979 -16.158 20.154 1.00 91.06 96 TYR A N 1
ATOM 710 C CA . TYR A 1 96 ? -19.949 -16.114 21.236 1.00 91.06 96 TYR A CA 1
ATOM 711 C C . TYR A 1 96 ? -20.543 -14.715 21.283 1.00 91.06 96 TYR A C 1
ATOM 713 O O . TYR A 1 96 ? -19.809 -13.730 21.386 1.00 91.06 96 TYR A O 1
ATOM 721 N N . TRP A 1 97 ? -21.859 -14.629 21.134 1.00 92.19 97 TRP A N 1
ATOM 722 C CA . TRP A 1 97 ? -22.590 -13.380 20.967 1.00 92.19 97 TRP A CA 1
ATOM 723 C C . TRP A 1 97 ? -23.714 -13.291 21.997 1.00 92.19 97 TRP A C 1
ATOM 725 O O . TRP A 1 97 ? -24.507 -14.225 22.130 1.00 92.19 97 TRP A O 1
ATOM 735 N N . HIS A 1 98 ? -23.768 -12.177 22.722 1.00 90.88 98 HIS A N 1
ATOM 736 C CA . HIS A 1 98 ? -24.842 -11.876 23.660 1.00 90.88 98 HIS A CA 1
ATOM 737 C C . HIS A 1 98 ? -25.982 -11.164 22.927 1.00 90.88 98 HIS A C 1
ATOM 739 O O . HIS A 1 98 ? -25.733 -10.245 22.146 1.00 90.88 98 HIS A O 1
ATOM 745 N N . GLY A 1 99 ? -27.222 -11.601 23.153 1.00 89.75 99 GLY A N 1
ATOM 746 C CA . GLY A 1 99 ? -28.402 -11.062 22.474 1.00 89.75 99 GLY A CA 1
ATOM 747 C C . GLY A 1 99 ? -28.491 -11.414 20.981 1.00 89.75 99 GLY A C 1
ATOM 748 O O . GLY A 1 99 ? -27.947 -12.413 20.512 1.00 89.75 99 GLY A O 1
ATOM 749 N N . GLU A 1 100 ? -29.222 -10.597 20.221 1.00 90.25 100 GLU A N 1
ATOM 750 C CA . GLU A 1 100 ? -29.416 -10.780 18.776 1.00 90.25 100 GLU A CA 1
ATOM 751 C C . GLU A 1 100 ? -28.237 -10.230 17.958 1.00 90.25 100 GLU A C 1
ATOM 753 O O . GLU A 1 100 ? -27.634 -9.210 18.298 1.00 90.25 100 GLU A O 1
ATOM 758 N N . LEU A 1 101 ? -27.931 -10.880 16.829 1.00 90.94 101 LEU A N 1
ATOM 759 C CA . LEU A 1 101 ? -26.902 -10.405 15.899 1.00 90.94 101 LEU A CA 1
ATOM 760 C C . LEU A 1 101 ? -27.334 -9.104 15.211 1.00 90.94 101 LEU A C 1
ATOM 762 O O . LEU A 1 101 ? -28.399 -9.045 14.579 1.00 90.94 101 LEU A O 1
ATOM 766 N N . THR A 1 102 ? -26.450 -8.105 15.216 1.00 91.62 102 THR A N 1
ATOM 767 C CA . THR A 1 102 ? -26.661 -6.851 14.482 1.00 91.62 102 THR A CA 1
ATOM 768 C C . THR A 1 102 ? -26.652 -7.090 12.963 1.00 91.62 102 THR A C 1
ATOM 770 O O . THR A 1 102 ? -26.044 -8.055 12.480 1.00 91.62 102 THR A O 1
ATOM 773 N N . PRO A 1 103 ? -27.291 -6.221 12.154 1.00 87.75 103 PRO A N 1
ATOM 774 C CA . PRO A 1 103 ? -27.243 -6.330 10.693 1.00 87.75 103 PRO A CA 1
ATOM 775 C C . PRO A 1 103 ? -25.813 -6.337 10.134 1.00 87.75 103 PRO A C 1
ATOM 777 O O . PRO A 1 103 ? -25.511 -7.100 9.217 1.00 87.75 103 PRO A O 1
ATOM 780 N N . ALA A 1 104 ? -24.919 -5.538 10.724 1.00 81.94 104 ALA A N 1
ATOM 781 C CA . ALA A 1 104 ? -23.517 -5.484 10.329 1.00 81.94 104 ALA A CA 1
ATOM 782 C C . ALA A 1 104 ? -22.774 -6.789 10.652 1.00 81.94 104 ALA A C 1
ATOM 784 O O . ALA A 1 104 ? -22.064 -7.314 9.795 1.00 81.94 104 ALA A O 1
ATOM 785 N N . ALA A 1 105 ? -22.994 -7.368 11.839 1.00 85.56 105 ALA A N 1
ATOM 786 C CA . ALA A 1 105 ? -22.420 -8.664 12.197 1.00 85.56 105 ALA A CA 1
ATOM 787 C C . ALA A 1 105 ? -22.898 -9.780 11.250 1.00 85.56 105 ALA A C 1
ATOM 789 O O . ALA A 1 105 ? -22.092 -10.590 10.793 1.00 85.56 105 ALA A O 1
ATOM 790 N N . LYS A 1 106 ? -24.186 -9.784 10.871 1.00 90.44 106 LYS A N 1
ATOM 791 C CA . LYS A 1 106 ? -24.736 -10.730 9.880 1.00 90.44 106 LYS A CA 1
ATOM 792 C C . LYS A 1 106 ? -24.056 -10.596 8.515 1.00 90.44 106 LYS A C 1
ATOM 794 O O . LYS A 1 106 ? -23.733 -11.611 7.901 1.00 90.44 106 LYS A O 1
ATOM 799 N N . ALA A 1 107 ? -23.809 -9.369 8.056 1.00 82.19 107 ALA A N 1
ATOM 800 C CA . ALA A 1 107 ? -23.115 -9.119 6.794 1.00 82.19 107 ALA A CA 1
ATOM 801 C C . ALA A 1 107 ? -21.660 -9.615 6.824 1.00 82.19 107 ALA A C 1
ATOM 803 O O . ALA A 1 107 ? -21.225 -10.284 5.889 1.00 82.19 107 ALA A O 1
ATOM 804 N N . ILE A 1 108 ? -20.937 -9.366 7.921 1.00 81.06 108 ILE A N 1
ATOM 805 C CA . ILE A 1 108 ? -19.556 -9.838 8.104 1.00 81.06 108 ILE A CA 1
ATOM 806 C C . ILE A 1 108 ? -19.499 -11.370 8.114 1.00 81.06 108 ILE A C 1
ATOM 808 O O . ILE A 1 108 ? -18.643 -11.957 7.455 1.00 81.06 108 ILE A O 1
ATOM 812 N N . ILE A 1 109 ? -20.435 -12.031 8.805 1.00 89.00 109 ILE A N 1
ATOM 813 C CA . ILE A 1 109 ? -20.543 -13.499 8.805 1.00 89.00 109 ILE A CA 1
ATOM 814 C C . ILE A 1 109 ? -20.772 -14.022 7.383 1.00 89.00 109 ILE A C 1
ATOM 816 O O . ILE A 1 109 ? -20.091 -14.955 6.963 1.00 89.00 109 ILE A O 1
ATOM 820 N N . ALA A 1 110 ? -21.691 -13.412 6.629 1.00 82.50 110 ALA A N 1
ATOM 821 C CA . ALA A 1 110 ? -22.008 -13.828 5.262 1.00 82.50 110 ALA A CA 1
ATOM 822 C C . ALA A 1 110 ? -20.826 -13.667 4.288 1.00 82.50 110 ALA A C 1
ATOM 824 O O . ALA A 1 110 ? -20.729 -14.409 3.314 1.00 82.50 110 ALA A O 1
ATOM 825 N N . GLN A 1 111 ? -19.930 -12.713 4.550 1.00 74.88 111 GLN A N 1
ATOM 826 C CA . GLN A 1 111 ? -18.750 -12.426 3.731 1.00 74.88 111 GLN A CA 1
ATOM 827 C C . GLN A 1 111 ? -17.484 -13.153 4.213 1.00 74.88 111 GLN A C 1
ATOM 829 O O . GLN A 1 111 ? -16.435 -13.056 3.569 1.00 74.88 111 GLN A O 1
ATOM 834 N N . SER A 1 112 ? -17.551 -13.878 5.335 1.00 76.12 112 SER A N 1
ATOM 835 C CA . SER A 1 112 ? -16.373 -14.513 5.916 1.00 76.12 112 SER A CA 1
ATOM 836 C C . SER A 1 112 ? -15.807 -15.615 5.018 1.00 76.12 112 SER A C 1
ATOM 838 O O . SER A 1 112 ? -16.508 -16.504 4.535 1.00 76.12 112 SER A O 1
ATOM 840 N N . ARG A 1 113 ? -14.481 -15.589 4.845 1.00 75.06 113 ARG A N 1
ATOM 841 C CA . ARG A 1 113 ? -13.710 -16.613 4.120 1.00 75.06 113 ARG A CA 1
ATOM 842 C C . ARG A 1 113 ? -13.377 -17.841 4.979 1.00 75.06 113 ARG A C 1
ATOM 844 O O . ARG A 1 113 ? -12.720 -18.761 4.479 1.00 75.06 113 ARG A O 1
ATOM 851 N N . ALA A 1 114 ? -13.766 -17.847 6.254 1.00 78.88 114 ALA A N 1
ATOM 852 C CA . ALA A 1 114 ? -13.692 -18.989 7.158 1.00 78.88 114 ALA A CA 1
ATOM 853 C C . ALA A 1 114 ? -15.114 -19.333 7.637 1.00 78.88 114 ALA A C 1
ATOM 855 O O . ALA A 1 114 ? -15.906 -18.425 7.867 1.00 78.88 114 ALA A O 1
ATOM 856 N N . PRO A 1 115 ? -15.476 -20.614 7.809 1.00 88.56 115 PRO A N 1
ATOM 857 C CA . PRO A 1 115 ? -16.776 -20.950 8.379 1.00 88.56 115 PRO A CA 1
ATOM 858 C C . PRO A 1 115 ? -16.935 -20.305 9.760 1.00 88.56 115 PRO A C 1
ATOM 860 O O . PRO A 1 115 ? -16.027 -20.403 10.586 1.00 88.56 115 PRO A O 1
ATOM 863 N N . VAL A 1 116 ? -18.076 -19.663 10.011 1.00 92.25 116 VAL A N 1
ATOM 864 C CA . VAL A 1 116 ? -18.381 -19.029 11.299 1.00 92.25 116 VAL A CA 1
ATOM 865 C C . VAL A 1 116 ? -19.526 -19.771 11.971 1.00 92.25 116 VAL A C 1
ATOM 867 O O . VAL A 1 116 ? -20.582 -19.977 11.376 1.00 92.25 116 VAL A O 1
ATOM 870 N N . VAL A 1 117 ? -19.319 -20.159 13.226 1.00 94.69 117 VAL A N 1
ATOM 871 C CA . VAL A 1 117 ? -20.345 -20.728 14.101 1.00 94.69 117 VAL A CA 1
ATOM 872 C C . VAL A 1 117 ? -20.644 -19.710 15.186 1.00 94.69 117 VAL A C 1
ATOM 874 O O . VAL A 1 117 ? -19.778 -19.400 16.001 1.00 94.69 117 VAL A O 1
ATOM 877 N N . VAL A 1 118 ? -21.873 -19.201 15.203 1.00 91.88 118 VAL A N 1
ATOM 878 C CA . VAL A 1 118 ? -22.330 -18.289 16.254 1.00 91.88 118 VAL A CA 1
ATOM 879 C C . VAL A 1 118 ? -22.996 -19.093 17.363 1.00 91.88 118 VAL A C 1
ATOM 881 O O . VAL A 1 118 ? -23.841 -19.948 17.097 1.00 91.88 118 VAL A O 1
ATOM 884 N N . LYS A 1 119 ? -22.607 -18.823 18.605 1.00 92.81 119 LYS A N 1
ATOM 885 C CA . LYS A 1 119 ? -23.205 -19.384 19.816 1.00 92.81 119 LYS A CA 1
ATOM 886 C C . LYS A 1 119 ? -23.705 -18.254 20.706 1.00 92.81 119 LYS A C 1
ATOM 888 O O . LYS A 1 119 ? -23.090 -17.193 20.749 1.00 92.81 119 LYS A O 1
ATOM 893 N N . ALA A 1 120 ? -24.808 -18.500 21.403 1.00 90.62 120 ALA A N 1
ATOM 894 C CA . ALA A 1 120 ? -25.315 -17.565 22.398 1.00 90.62 120 ALA A CA 1
ATOM 895 C C . ALA A 1 120 ? -24.345 -17.468 23.585 1.00 90.62 120 ALA A C 1
ATOM 897 O O . ALA A 1 120 ? -23.690 -18.456 23.931 1.00 90.62 120 ALA A O 1
ATOM 898 N N . ALA A 1 121 ? -24.277 -16.284 24.180 1.00 89.31 121 ALA A N 1
ATOM 899 C CA . ALA A 1 121 ? -23.506 -15.981 25.373 1.00 89.31 121 ALA A CA 1
ATOM 900 C C . ALA A 1 121 ? -24.389 -15.280 26.406 1.00 89.31 121 ALA A C 1
ATOM 902 O O . ALA A 1 121 ? -25.189 -14.411 26.052 1.00 89.31 121 ALA A O 1
ATOM 903 N N . ASP A 1 122 ? -24.206 -15.623 27.678 1.00 87.31 122 ASP A N 1
ATOM 904 C CA . ASP A 1 122 ? -24.991 -15.046 28.773 1.00 87.31 122 ASP A CA 1
ATOM 905 C C . ASP A 1 122 ? -24.506 -13.642 29.161 1.00 87.31 122 ASP A C 1
ATOM 907 O O . ASP A 1 122 ? -25.303 -12.836 29.632 1.00 87.31 122 ASP A O 1
ATOM 911 N N . HIS A 1 123 ? -23.232 -13.334 28.900 1.00 87.44 123 HIS A N 1
ATOM 912 C CA . HIS A 1 123 ? -22.609 -12.042 29.190 1.00 87.44 123 HIS A CA 1
ATOM 913 C C . HIS A 1 123 ? -21.753 -11.549 28.018 1.00 87.44 123 HIS A C 1
ATOM 915 O O . HIS A 1 123 ? -21.149 -12.342 27.293 1.00 87.44 123 HIS A O 1
ATOM 921 N N . THR A 1 124 ? -21.648 -10.233 27.864 1.00 83.88 124 THR A N 1
ATOM 922 C CA . THR A 1 124 ? -20.727 -9.554 26.943 1.00 83.88 124 THR A CA 1
ATOM 923 C C . THR A 1 124 ? -19.292 -9.518 27.474 1.00 83.88 124 THR A C 1
ATOM 925 O O . THR A 1 124 ? -19.028 -9.694 28.664 1.00 83.88 124 THR A O 1
ATOM 928 N N . ALA A 1 125 ? -18.325 -9.224 26.596 1.00 77.88 125 ALA A N 1
ATOM 929 C CA . ALA A 1 125 ? -16.930 -9.060 27.008 1.00 77.88 125 ALA A CA 1
ATOM 930 C C . ALA A 1 125 ? -16.744 -7.909 28.018 1.00 77.88 125 ALA A C 1
ATOM 932 O O . ALA A 1 125 ? -15.920 -8.024 28.923 1.00 77.88 125 ALA A O 1
ATOM 933 N N . ALA A 1 126 ? -17.516 -6.826 27.874 1.00 75.69 126 ALA A N 1
ATOM 934 C CA . ALA A 1 126 ? -17.443 -5.657 28.747 1.00 75.69 126 ALA A CA 1
ATOM 935 C C . ALA A 1 126 ? -17.914 -5.979 30.174 1.00 75.69 126 ALA A C 1
ATOM 937 O O . ALA A 1 126 ? -17.215 -5.660 31.135 1.00 75.69 126 ALA A O 1
ATOM 938 N N . GLU A 1 127 ? -19.043 -6.682 30.307 1.00 81.25 127 GLU A N 1
ATOM 939 C CA . GLU A 1 127 ? -19.568 -7.122 31.607 1.00 81.25 127 GLU A CA 1
ATOM 940 C C . GLU A 1 127 ? -18.593 -8.059 32.328 1.00 81.25 127 GLU A C 1
ATOM 942 O O . GLU A 1 127 ? -18.398 -7.947 33.538 1.00 81.25 127 GLU A O 1
ATOM 947 N N . LEU A 1 128 ? -17.931 -8.959 31.591 1.00 81.19 128 LEU A N 1
ATOM 948 C CA . LEU A 1 128 ? -16.932 -9.860 32.167 1.00 81.19 128 LEU A CA 1
ATOM 949 C C . LEU A 1 128 ? -15.671 -9.117 32.637 1.00 81.19 128 LEU A C 1
ATOM 951 O O . LEU A 1 128 ? -15.148 -9.440 33.704 1.00 81.19 128 LEU A O 1
ATOM 955 N N . SER A 1 129 ? -15.187 -8.116 31.897 1.00 75.25 129 SER A N 1
ATOM 956 C CA . SER A 1 129 ? -14.038 -7.299 32.327 1.00 75.25 129 SER A CA 1
ATOM 957 C C . SER A 1 129 ? -14.363 -6.439 33.558 1.00 75.25 129 SER A C 1
ATOM 959 O O . SER A 1 129 ? -13.542 -6.335 34.475 1.00 75.25 129 SER A O 1
ATOM 961 N N . GLU A 1 130 ? -15.571 -5.873 33.639 1.00 79.56 130 GLU A N 1
ATOM 962 C CA . GLU A 1 130 ? -16.031 -5.159 34.838 1.00 79.56 130 GLU A CA 1
ATOM 963 C C . GLU A 1 130 ? -16.153 -6.107 36.040 1.00 79.56 130 GLU A C 1
ATOM 965 O O . GLU A 1 130 ? -15.647 -5.818 37.128 1.00 79.56 130 GLU A O 1
ATOM 970 N N . ALA A 1 131 ? -16.743 -7.287 35.835 1.00 81.81 131 ALA A N 1
ATOM 971 C CA . ALA A 1 131 ? -16.834 -8.310 36.867 1.00 81.81 131 ALA A CA 1
ATOM 972 C C . ALA A 1 131 ? -15.447 -8.764 37.358 1.00 81.81 131 ALA A C 1
ATOM 974 O O . ALA A 1 131 ? -15.277 -8.944 38.562 1.00 81.81 131 ALA A O 1
ATOM 975 N N . SER A 1 132 ? -14.446 -8.891 36.475 1.00 77.81 132 SER A N 1
ATOM 976 C CA . SER A 1 132 ? -13.070 -9.251 36.862 1.00 77.81 132 SER A CA 1
ATOM 977 C C . SER A 1 132 ? -12.480 -8.250 37.847 1.00 77.81 132 SER A C 1
ATOM 979 O O . SER A 1 132 ? -11.967 -8.641 38.897 1.00 77.81 132 SER A O 1
ATOM 981 N N . SER A 1 133 ? -12.652 -6.955 37.563 1.00 77.44 133 SER A N 1
ATOM 982 C CA . SER A 1 133 ? -12.192 -5.879 38.448 1.00 77.44 133 SER A CA 1
ATOM 983 C C . SER A 1 133 ? -12.792 -6.022 39.850 1.00 77.44 133 SER A C 1
ATOM 985 O O . SER A 1 133 ? -12.090 -5.890 40.852 1.00 77.44 133 SER A O 1
ATOM 987 N N . ARG A 1 134 ? -14.072 -6.402 39.927 1.00 82.50 134 ARG A N 1
ATOM 988 C CA . ARG A 1 134 ? -14.777 -6.625 41.193 1.00 82.50 134 ARG A CA 1
ATOM 989 C C . ARG A 1 134 ? -14.294 -7.873 41.940 1.00 82.50 134 ARG A C 1
ATOM 991 O O . ARG A 1 134 ? -14.245 -7.851 43.166 1.00 82.50 134 ARG A O 1
ATOM 998 N N . VAL A 1 135 ? -13.888 -8.942 41.243 1.00 83.81 135 VAL A N 1
ATOM 999 C CA . VAL A 1 135 ? -13.249 -10.114 41.883 1.00 83.81 135 VAL A CA 1
ATOM 1000 C C . VAL A 1 135 ? -11.960 -9.701 42.593 1.00 83.81 135 VAL A C 1
ATOM 1002 O O . VAL A 1 135 ? -11.726 -10.122 43.726 1.00 83.81 135 VAL A O 1
ATOM 1005 N N . VAL A 1 136 ? -11.140 -8.860 41.957 1.00 79.25 136 VAL A N 1
ATOM 1006 C CA . VAL A 1 136 ? -9.892 -8.363 42.554 1.00 79.25 136 VAL A CA 1
ATOM 1007 C C . VAL A 1 136 ? -10.165 -7.520 43.800 1.00 79.25 136 VAL A C 1
ATOM 1009 O O . VAL A 1 136 ? -9.523 -7.731 44.829 1.00 79.25 136 VAL A O 1
ATOM 1012 N N . GLU A 1 137 ? -11.141 -6.610 43.740 1.00 81.50 137 GLU A N 1
ATOM 1013 C CA . GLU A 1 137 ? -11.536 -5.777 44.885 1.00 81.50 137 GLU A CA 1
ATOM 1014 C C . GLU A 1 137 ? -12.001 -6.609 46.087 1.00 81.50 137 GLU A C 1
ATOM 1016 O O . GLU A 1 137 ? -11.690 -6.272 47.229 1.00 81.50 137 GLU A O 1
ATOM 1021 N N . LEU A 1 138 ? -12.719 -7.708 45.843 1.00 85.19 138 LEU A N 1
ATOM 1022 C CA . LEU A 1 138 ? -13.259 -8.578 46.892 1.00 85.19 138 LEU A CA 1
ATOM 1023 C C . LEU A 1 138 ? -12.217 -9.533 47.491 1.00 85.19 138 LEU A C 1
ATOM 1025 O O . LEU A 1 138 ? -12.368 -9.953 48.639 1.00 85.19 138 LEU A O 1
ATOM 1029 N N . ALA A 1 139 ? -11.154 -9.868 46.755 1.00 82.75 139 ALA A N 1
ATOM 1030 C CA . ALA A 1 139 ? -10.132 -10.805 47.221 1.00 82.75 139 ALA A CA 1
ATOM 1031 C C . ALA A 1 139 ? -9.302 -10.260 48.396 1.00 82.75 139 ALA A C 1
ATOM 1033 O O . ALA A 1 139 ? -8.980 -11.010 49.318 1.00 82.75 139 ALA A O 1
ATOM 1034 N N . GLY A 1 140 ? -9.008 -8.954 48.401 1.00 79.38 140 GLY A N 1
ATOM 1035 C CA . GLY A 1 140 ? -8.265 -8.297 49.482 1.00 79.38 140 GLY A CA 1
ATOM 1036 C C . GLY A 1 140 ? -8.964 -8.407 50.847 1.00 79.38 140 GLY A C 1
ATOM 1037 O O . GLY A 1 140 ? -8.386 -8.976 51.772 1.00 79.38 140 GLY A O 1
ATOM 1038 N N . PRO A 1 141 ? -10.219 -7.933 50.989 1.00 82.56 141 PRO A N 1
ATOM 1039 C CA . PRO A 1 141 ? -11.007 -8.082 52.216 1.00 82.56 141 PRO A CA 1
ATOM 1040 C C . PRO A 1 141 ? -11.241 -9.536 52.653 1.00 82.56 141 PRO A C 1
ATOM 1042 O O . PRO A 1 141 ? -11.455 -9.781 53.838 1.00 82.56 141 PRO A O 1
ATOM 1045 N N . ALA A 1 142 ? -11.202 -10.493 51.720 1.00 83.12 142 ALA A N 1
ATOM 1046 C CA . ALA A 1 142 ? -11.348 -11.923 52.000 1.00 83.12 142 ALA A CA 1
ATOM 1047 C C . ALA A 1 142 ? -10.045 -12.608 52.467 1.00 83.12 142 ALA A C 1
ATOM 1049 O O . ALA A 1 142 ? -10.054 -13.815 52.735 1.00 83.12 142 ALA A O 1
ATOM 1050 N N . ASP A 1 143 ? -8.936 -11.862 52.557 1.00 82.38 143 ASP A N 1
ATOM 1051 C CA . ASP A 1 143 ? -7.596 -12.383 52.855 1.00 82.38 143 ASP A CA 1
ATOM 1052 C C . ASP A 1 143 ? -7.215 -13.535 51.904 1.00 82.38 143 ASP A C 1
ATOM 1054 O O . ASP A 1 143 ? -6.845 -14.646 52.309 1.00 82.38 143 ASP A O 1
ATOM 1058 N N . VAL A 1 144 ? -7.415 -13.292 50.601 1.00 84.38 144 VAL A N 1
ATOM 1059 C CA . VAL A 1 144 ? -7.109 -14.236 49.523 1.00 84.38 144 VAL A CA 1
ATOM 1060 C C . VAL A 1 144 ? -6.133 -13.612 48.534 1.00 84.38 144 VAL A C 1
ATOM 1062 O O . VAL A 1 144 ? -6.413 -12.600 47.896 1.00 84.38 144 VAL A O 1
ATOM 1065 N N . GLN A 1 145 ? -5.008 -14.294 48.329 1.00 79.88 145 GLN A N 1
ATOM 1066 C CA . GLN A 1 145 ? -4.059 -13.964 47.274 1.00 79.88 145 GLN A CA 1
ATOM 1067 C C . GLN A 1 145 ? -4.464 -14.646 45.960 1.00 79.88 145 GLN A C 1
ATOM 1069 O O . GLN A 1 145 ? -4.458 -15.878 45.843 1.00 79.88 145 GLN A O 1
ATOM 1074 N N . LEU A 1 146 ? -4.813 -13.832 44.966 1.00 77.75 146 LEU A N 1
ATOM 1075 C CA . LEU A 1 146 ? -5.128 -14.275 43.610 1.00 77.75 146 LEU A CA 1
ATOM 1076 C C . LEU A 1 146 ? -3.850 -14.604 42.822 1.00 77.75 146 LEU A C 1
ATOM 1078 O O . LEU A 1 146 ? -2.805 -13.986 43.002 1.00 77.75 146 LEU A O 1
ATOM 1082 N N . VAL A 1 147 ? -3.957 -15.573 41.915 1.00 71.62 147 VAL A N 1
ATOM 1083 C CA . VAL A 1 147 ? -2.945 -15.924 40.904 1.00 71.62 147 VAL A CA 1
ATOM 1084 C C . VAL A 1 147 ? -3.332 -15.319 39.560 1.00 71.62 147 VAL A C 1
ATOM 1086 O O . VAL A 1 147 ? -2.517 -14.658 38.917 1.00 71.62 147 VAL A O 1
ATOM 1089 N N . ASN A 1 148 ? -4.584 -15.522 39.143 1.00 71.81 148 ASN A N 1
ATOM 1090 C CA . ASN A 1 148 ? -5.162 -14.898 37.960 1.00 71.81 148 ASN A CA 1
ATOM 1091 C C . ASN A 1 148 ? -6.694 -14.861 38.023 1.00 71.81 148 ASN A C 1
ATOM 1093 O O . ASN A 1 148 ? -7.306 -15.701 38.684 1.00 71.81 148 ASN A O 1
ATOM 1097 N N . VAL A 1 149 ? -7.293 -13.932 37.279 1.00 80.38 149 VAL A N 1
ATOM 1098 C CA . VAL A 1 149 ? -8.714 -13.915 36.916 1.00 80.38 149 VAL A CA 1
ATOM 1099 C C . VAL A 1 149 ? -8.794 -13.878 35.390 1.00 80.38 149 VAL A C 1
ATOM 1101 O O . VAL A 1 149 ? -8.246 -12.991 34.735 1.00 80.38 149 VAL A O 1
ATOM 1104 N N . ALA A 1 150 ? -9.419 -14.893 34.806 1.00 77.88 150 ALA A N 1
ATOM 1105 C CA . ALA A 1 150 ? -9.544 -15.062 33.366 1.00 77.88 150 ALA A CA 1
ATOM 1106 C C . ALA A 1 150 ? -11.015 -15.097 32.958 1.00 77.88 150 ALA A C 1
ATOM 1108 O O . ALA A 1 150 ? -11.855 -15.655 33.666 1.00 77.88 150 ALA A O 1
ATOM 1109 N N . ARG A 1 151 ? -11.318 -14.523 31.793 1.00 83.00 151 ARG A N 1
ATOM 1110 C CA . ARG A 1 151 ? -12.666 -14.555 31.220 1.00 83.00 151 ARG A CA 1
ATOM 1111 C C . ARG A 1 151 ? -12.864 -15.795 30.364 1.00 83.00 151 ARG A C 1
ATOM 1113 O O . ARG A 1 151 ? -12.046 -16.102 29.488 1.00 83.00 151 ARG A O 1
ATOM 1120 N N . ALA A 1 152 ? -13.982 -16.480 30.572 1.00 82.56 152 ALA A N 1
ATOM 1121 C CA . ALA A 1 152 ? -14.390 -17.549 29.684 1.00 82.56 152 ALA A CA 1
ATOM 1122 C C . ALA A 1 152 ? -14.822 -16.935 28.342 1.00 82.56 152 ALA A C 1
ATOM 1124 O O . ALA A 1 152 ? -15.694 -16.073 28.276 1.00 82.56 152 ALA A O 1
ATOM 1125 N N . GLN A 1 153 ? -14.172 -17.348 27.252 1.00 80.50 153 GLN A N 1
ATOM 1126 C CA . GLN A 1 153 ? -14.460 -16.806 25.914 1.00 80.50 153 GLN A CA 1
ATOM 1127 C C . GLN A 1 153 ? -15.857 -17.170 25.401 1.00 80.50 153 GLN A C 1
ATOM 1129 O O . GLN A 1 153 ? -16.291 -16.618 24.396 1.00 80.50 153 GLN A O 1
ATOM 1134 N N . ASP A 1 154 ? -16.536 -18.102 26.064 1.00 83.50 154 ASP A N 1
ATOM 1135 C CA . ASP A 1 154 ? -17.913 -18.477 25.772 1.00 83.50 154 ASP A CA 1
ATOM 1136 C C . ASP A 1 154 ? -18.960 -17.541 26.394 1.00 83.50 154 ASP A C 1
ATOM 1138 O O . ASP A 1 154 ? -20.147 -17.692 26.119 1.00 83.50 154 ASP A O 1
ATOM 1142 N N . GLY A 1 155 ? -18.535 -16.564 27.201 1.00 80.75 155 GLY A N 1
ATOM 1143 C CA . GLY A 1 155 ? -19.439 -15.642 27.881 1.00 80.75 155 GLY A CA 1
ATOM 1144 C C . GLY A 1 155 ? -20.080 -16.210 29.149 1.00 80.75 155 GLY A C 1
ATOM 1145 O O . GLY A 1 155 ? -20.938 -15.550 29.722 1.00 80.75 155 GLY A O 1
ATOM 1146 N N . GLY A 1 156 ? -19.686 -17.409 29.598 1.00 85.44 156 GLY A N 1
ATOM 1147 C CA . GLY A 1 156 ? -20.312 -18.095 30.738 1.00 85.44 156 GLY A CA 1
ATOM 1148 C C . GLY A 1 156 ? -19.863 -17.613 32.124 1.00 85.44 156 GLY A C 1
ATOM 1149 O O . GLY A 1 156 ? -20.370 -18.101 33.132 1.00 85.44 156 GLY A O 1
ATOM 1150 N N . GLY A 1 157 ? -18.897 -16.691 32.197 1.00 85.75 157 GLY A N 1
ATOM 1151 C CA . GLY A 1 157 ? -18.400 -16.127 33.453 1.00 85.75 157 GLY A CA 1
ATOM 1152 C C . GLY A 1 157 ? -16.876 -16.023 33.529 1.00 85.75 157 GLY A C 1
ATOM 1153 O O . GLY A 1 157 ? -16.174 -15.936 32.517 1.00 85.75 157 GLY A O 1
ATOM 1154 N N . LEU A 1 158 ? -16.356 -16.017 34.754 1.00 85.75 158 LEU A N 1
ATOM 1155 C CA . LEU A 1 158 ? -14.937 -15.872 35.069 1.00 85.75 158 LEU A CA 1
ATOM 1156 C C . LEU A 1 158 ? -14.373 -17.140 35.714 1.00 85.75 158 LEU A C 1
ATOM 1158 O O . LEU A 1 158 ? -15.068 -17.887 36.400 1.00 85.75 158 LEU A O 1
ATOM 1162 N N . THR A 1 159 ? -13.073 -17.349 35.554 1.00 86.88 159 THR A N 1
ATOM 1163 C CA . THR A 1 159 ? -12.298 -18.324 36.327 1.00 86.88 159 THR A CA 1
ATOM 1164 C C . THR A 1 159 ? -11.238 -17.590 37.134 1.00 86.88 159 THR A C 1
ATOM 1166 O O . THR A 1 159 ? -10.482 -16.809 36.558 1.00 86.88 159 THR A O 1
ATOM 1169 N N . ALA A 1 160 ? -11.143 -17.856 38.432 1.00 84.19 160 ALA A N 1
ATOM 1170 C CA . ALA A 1 160 ? -10.112 -17.307 39.305 1.00 84.19 160 ALA A CA 1
ATOM 1171 C C . ALA A 1 160 ? -9.249 -18.432 39.893 1.00 84.19 160 ALA A C 1
ATOM 1173 O O . ALA A 1 160 ? -9.767 -19.464 40.321 1.00 84.19 160 ALA A O 1
ATOM 1174 N N . SER A 1 161 ? -7.933 -18.244 39.943 1.00 80.06 161 SER A N 1
ATOM 1175 C CA . SER A 1 161 ? -7.020 -19.158 40.647 1.00 80.06 161 SER A CA 1
ATOM 1176 C C . SER A 1 161 ? -6.413 -18.461 41.861 1.00 80.06 161 SER A C 1
ATOM 1178 O O . SER A 1 161 ? -6.148 -17.261 41.800 1.00 80.06 161 SER A O 1
ATOM 1180 N N . VAL A 1 162 ? -6.166 -19.197 42.947 1.00 81.81 162 VAL A N 1
ATOM 1181 C CA . VAL A 1 162 ? -5.611 -18.664 44.212 1.00 81.81 162 VAL A CA 1
ATOM 1182 C C . VAL A 1 162 ? -4.306 -19.362 44.599 1.00 81.81 162 VAL A C 1
ATOM 1184 O O . VAL A 1 162 ? -4.099 -20.516 44.225 1.00 81.81 162 VAL A O 1
ATOM 1187 N N . VAL A 1 163 ? -3.437 -18.677 45.353 1.00 69.69 163 VAL A N 1
ATOM 1188 C CA . VAL A 1 163 ? -2.116 -19.196 45.779 1.00 69.69 163 VAL A CA 1
ATOM 1189 C C . VAL A 1 163 ? -2.231 -20.316 46.828 1.00 69.69 163 VAL A C 1
ATOM 1191 O O . VAL A 1 163 ? -1.394 -21.213 46.900 1.00 69.69 163 VAL A O 1
ATOM 1194 N N . GLY A 1 164 ? -3.287 -20.288 47.647 1.00 72.38 164 GLY A N 1
ATOM 1195 C CA . GLY A 1 164 ? -3.517 -21.256 48.724 1.00 72.38 164 GLY A CA 1
ATOM 1196 C C . GLY A 1 164 ? -4.359 -22.471 48.335 1.00 72.38 164 GLY A C 1
ATOM 1197 O O . GLY A 1 164 ? -4.734 -22.667 47.180 1.00 72.38 164 GLY A O 1
ATOM 1198 N N . GLY A 1 165 ? -4.645 -23.319 49.319 1.00 77.12 165 GLY A N 1
ATOM 1199 C CA . GLY A 1 165 ? -5.415 -24.543 49.134 1.00 77.12 165 GLY A CA 1
ATOM 1200 C C . GLY A 1 165 ? -6.920 -24.290 49.055 1.00 77.12 165 GLY A C 1
ATOM 1201 O O . GLY A 1 165 ? -7.401 -23.186 48.805 1.00 77.12 165 GLY A O 1
ATOM 1202 N N . GLU A 1 166 ? -7.700 -25.340 49.295 1.00 89.50 166 GLU A N 1
ATOM 1203 C CA . GLU A 1 166 ? -9.162 -25.262 49.213 1.00 89.50 166 GLU A CA 1
ATOM 1204 C C . GLU A 1 166 ? -9.776 -24.286 50.234 1.00 89.50 166 GLU A C 1
ATOM 1206 O O . GLU A 1 166 ? -10.850 -23.741 49.995 1.00 89.50 166 GLU A O 1
ATOM 1211 N N . ALA A 1 167 ? -9.082 -24.010 51.344 1.00 83.31 167 ALA A N 1
ATOM 1212 C CA . ALA A 1 167 ? -9.523 -23.044 52.347 1.00 83.31 167 ALA A CA 1
ATOM 1213 C C . ALA A 1 167 ? -9.537 -21.603 51.803 1.00 83.31 167 ALA A C 1
ATOM 1215 O O . ALA A 1 167 ? -10.506 -20.876 52.015 1.00 83.31 167 ALA A O 1
ATOM 1216 N N . GLU A 1 168 ? -8.500 -21.195 51.071 1.00 83.12 168 GLU A N 1
ATOM 1217 C CA . GLU A 1 168 ? -8.425 -19.892 50.396 1.00 83.12 168 GLU A CA 1
ATOM 1218 C C . GLU A 1 168 ? -9.434 -19.812 49.247 1.00 83.12 168 GLU A C 1
ATOM 1220 O O . GLU A 1 168 ? -10.130 -18.808 49.093 1.00 83.12 168 GLU A O 1
ATOM 1225 N N . ALA A 1 169 ? -9.562 -20.894 48.472 1.00 84.56 169 ALA A N 1
ATOM 1226 C CA . ALA A 1 169 ? -10.536 -20.966 47.390 1.00 84.56 169 ALA A CA 1
ATOM 1227 C C . ALA A 1 169 ? -11.977 -20.832 47.914 1.00 84.56 169 ALA A C 1
ATOM 1229 O O . ALA A 1 169 ? -12.789 -20.147 47.296 1.00 84.56 169 ALA A O 1
ATOM 1230 N N . ALA A 1 170 ? -12.299 -21.432 49.065 1.00 87.81 170 ALA A N 1
ATOM 1231 C CA . ALA A 1 170 ? -13.613 -21.321 49.692 1.00 87.81 170 ALA A CA 1
ATOM 1232 C C . ALA A 1 170 ? -13.943 -19.885 50.134 1.00 87.81 170 ALA A C 1
ATOM 1234 O O . ALA A 1 170 ? -15.044 -19.419 49.846 1.00 87.81 170 ALA A O 1
ATOM 1235 N N . ARG A 1 171 ? -12.989 -19.163 50.747 1.00 90.94 171 ARG A N 1
ATOM 1236 C CA . ARG A 1 171 ? -13.180 -17.750 51.135 1.00 90.94 171 ARG A CA 1
ATOM 1237 C C . ARG A 1 171 ? -13.456 -16.860 49.927 1.00 90.94 171 ARG A C 1
ATOM 1239 O O . ARG A 1 171 ? -14.354 -16.024 49.972 1.00 90.94 171 ARG A O 1
ATOM 1246 N N . LEU A 1 172 ? -12.742 -17.080 48.819 1.00 89.25 172 LEU A N 1
ATOM 1247 C CA . LEU A 1 172 ? -13.008 -16.337 47.588 1.00 89.25 172 LEU A CA 1
ATOM 1248 C C . LEU A 1 172 ? -14.383 -16.674 47.005 1.00 89.25 172 LEU A C 1
ATOM 1250 O O . LEU A 1 172 ? -15.089 -15.759 46.596 1.00 89.25 172 LEU A O 1
ATOM 1254 N N . ARG A 1 173 ? -14.788 -17.955 46.994 1.00 92.75 173 ARG A N 1
ATOM 1255 C CA . ARG A 1 173 ? -16.128 -18.359 46.524 1.00 92.75 173 ARG A CA 1
ATOM 1256 C C . ARG A 1 173 ? -17.241 -17.692 47.327 1.00 92.75 173 ARG A C 1
ATOM 1258 O O . ARG A 1 173 ? -18.235 -17.294 46.734 1.00 92.75 173 ARG A O 1
ATOM 1265 N N . GLU A 1 174 ? -17.072 -17.548 48.638 1.00 90.44 174 GLU A N 1
ATOM 1266 C CA . GLU A 1 174 ? -18.022 -16.829 49.492 1.00 90.44 174 GLU A CA 1
ATOM 1267 C C . GLU A 1 174 ? -18.071 -15.333 49.152 1.00 90.44 174 GLU A C 1
ATOM 1269 O O . GLU A 1 174 ? -19.154 -14.786 48.947 1.00 90.44 174 GLU A O 1
ATOM 1274 N N . ALA A 1 175 ? -16.910 -14.689 49.003 1.00 88.25 175 ALA A N 1
ATOM 1275 C CA . ALA A 1 175 ? -16.822 -13.264 48.686 1.00 88.25 175 ALA A CA 1
ATOM 1276 C C . ALA A 1 175 ? -17.478 -12.913 47.336 1.00 88.25 175 ALA A C 1
ATOM 1278 O O . ALA A 1 175 ? -18.172 -11.903 47.225 1.00 88.25 175 ALA A O 1
ATOM 1279 N N . VAL A 1 176 ? -17.313 -13.769 46.322 1.00 90.81 176 VAL A N 1
ATOM 1280 C CA . VAL A 1 176 ? -17.862 -13.554 44.970 1.00 90.81 176 VAL A CA 1
ATOM 1281 C C . VAL A 1 176 ? -19.278 -14.113 44.778 1.00 90.81 176 VAL A C 1
ATOM 1283 O O . VAL A 1 176 ? -19.877 -13.880 43.733 1.00 90.81 176 VAL A O 1
ATOM 1286 N N . ALA A 1 177 ? -19.859 -14.808 45.766 1.00 86.25 177 ALA A N 1
ATOM 1287 C CA . ALA A 1 177 ? -21.155 -15.490 45.629 1.00 86.25 177 ALA A CA 1
ATOM 1288 C C . ALA A 1 177 ? -22.328 -14.554 45.283 1.00 86.25 177 ALA A C 1
ATOM 1290 O O . ALA A 1 177 ? -23.327 -14.991 44.719 1.00 86.25 177 ALA A O 1
ATOM 1291 N N . SER A 1 178 ? -22.212 -13.268 45.631 1.00 81.25 178 SER A N 1
ATOM 1292 C CA . SER A 1 178 ? -23.224 -12.237 45.358 1.00 81.25 178 SER A CA 1
ATOM 1293 C C . SER A 1 178 ? -23.058 -11.543 44.000 1.00 81.25 178 SER A C 1
ATOM 1295 O O . SER A 1 178 ? -23.810 -10.621 43.674 1.00 81.25 178 SER A O 1
ATOM 1297 N N . MET A 1 179 ? -22.057 -11.934 43.208 1.00 85.31 179 MET A N 1
ATOM 1298 C CA . MET A 1 179 ? -21.849 -11.382 41.874 1.00 85.31 179 MET A CA 1
ATOM 1299 C C . MET A 1 179 ? -22.902 -11.913 40.898 1.00 85.31 179 MET A C 1
ATOM 1301 O O . MET A 1 179 ? -23.248 -13.089 40.915 1.00 85.31 179 MET A O 1
ATOM 1305 N N . GLY A 1 180 ? -23.383 -11.042 40.007 1.00 81.56 180 GLY A N 1
ATOM 1306 C CA . GLY A 1 180 ? -24.291 -11.428 38.918 1.00 81.56 180 GLY A CA 1
ATOM 1307 C C . GLY A 1 180 ? -23.613 -12.209 37.785 1.00 81.56 180 GLY A C 1
ATOM 1308 O O . GLY A 1 180 ? -24.295 -12.639 36.864 1.00 81.56 180 GLY A O 1
ATOM 1309 N N . VAL A 1 181 ? -22.290 -12.389 37.858 1.00 87.56 181 VAL A N 1
ATOM 1310 C CA . VAL A 1 181 ? -21.470 -13.149 36.909 1.00 87.56 181 VAL A CA 1
ATOM 1311 C C . VAL A 1 181 ? -20.885 -14.364 37.640 1.00 87.56 181 VAL A C 1
ATOM 1313 O O . VAL A 1 181 ? -20.271 -14.177 38.695 1.00 87.56 181 VAL A O 1
ATOM 1316 N N . PRO A 1 182 ? -21.024 -15.596 37.112 1.00 90.50 182 PRO A N 1
ATOM 1317 C CA . PRO A 1 182 ? -20.438 -16.786 37.725 1.00 90.50 182 PRO A CA 1
ATOM 1318 C C . PRO A 1 182 ? -18.905 -16.713 37.801 1.00 90.50 182 PRO A C 1
ATOM 1320 O O . PRO A 1 182 ? -18.252 -16.369 36.817 1.00 90.50 182 PRO A O 1
ATOM 1323 N N . VAL A 1 183 ? -18.315 -17.088 38.944 1.00 89.44 183 VAL A N 1
ATOM 1324 C CA . VAL A 1 183 ? -16.851 -17.152 39.132 1.00 89.44 183 VAL A CA 1
ATOM 1325 C C . VAL A 1 183 ? -16.437 -18.547 39.608 1.00 89.44 183 VAL A C 1
ATOM 1327 O O . VAL A 1 183 ? -16.705 -18.944 40.743 1.00 89.44 183 VAL A O 1
ATOM 1330 N N . ALA A 1 184 ? -15.756 -19.307 38.752 1.00 88.50 184 ALA A N 1
ATOM 1331 C CA . ALA A 1 184 ? -15.204 -20.613 39.101 1.00 88.50 184 ALA A CA 1
ATOM 1332 C C . ALA A 1 184 ? -13.815 -20.462 39.741 1.00 88.50 184 ALA A C 1
ATOM 1334 O O . ALA A 1 184 ? -12.890 -19.959 39.107 1.00 88.50 184 ALA A O 1
ATOM 1335 N N . VAL A 1 185 ? -13.650 -20.919 40.987 1.00 86.06 185 VAL A N 1
ATOM 1336 C CA . VAL A 1 185 ? -12.399 -20.748 41.751 1.00 86.06 185 VAL A CA 1
ATOM 1337 C C . VAL A 1 185 ? -11.605 -22.051 41.861 1.00 86.06 185 VAL A C 1
ATOM 1339 O O . VAL A 1 185 ? -12.138 -23.064 42.331 1.00 86.06 185 VAL A O 1
ATOM 1342 N N . THR A 1 186 ? -10.321 -22.000 41.497 1.00 83.81 186 THR A N 1
ATOM 1343 C CA . THR A 1 186 ? -9.392 -23.143 41.508 1.00 83.81 186 THR A CA 1
ATOM 1344 C C . THR A 1 186 ? -8.287 -22.960 42.568 1.00 83.81 186 THR A C 1
ATOM 1346 O O . THR A 1 186 ? -7.618 -21.923 42.554 1.00 83.81 186 THR A O 1
ATOM 1349 N N . PRO A 1 187 ? -8.064 -23.933 43.478 1.00 82.56 187 PRO A N 1
ATOM 1350 C CA . PRO A 1 187 ? -7.012 -23.864 44.500 1.00 82.56 187 PRO A CA 1
ATOM 1351 C C . PRO A 1 187 ? -5.622 -24.246 43.963 1.00 82.56 187 PRO A C 1
ATOM 1353 O O . PRO A 1 187 ? -5.492 -24.929 42.945 1.00 82.56 187 PRO A O 1
ATOM 1356 N N . GLY A 1 188 ? -4.581 -23.896 44.720 1.00 64.75 188 GLY A N 1
ATOM 1357 C CA . GLY A 1 188 ? -3.214 -24.402 44.568 1.00 64.75 188 GLY A CA 1
ATOM 1358 C C . GLY A 1 188 ? -2.469 -23.859 43.352 1.00 64.75 188 GLY A C 1
ATOM 1359 O O . GLY A 1 188 ? -1.581 -24.535 42.821 1.00 64.75 188 GLY A O 1
ATOM 1360 N N . GLY A 1 189 ? -2.859 -22.677 42.879 1.00 60.34 189 GLY A N 1
ATOM 1361 C CA . GLY A 1 189 ? -2.084 -21.931 41.903 1.00 60.34 189 GLY A CA 1
ATOM 1362 C C . GLY A 1 189 ? -0.788 -21.413 42.527 1.00 60.34 189 GLY A C 1
ATOM 1363 O O . GLY A 1 189 ? -0.652 -21.321 43.737 1.00 60.34 189 GLY A O 1
ATOM 1364 N N . GLU A 1 190 ? 0.183 -21.077 41.693 1.00 62.66 190 GLU A N 1
ATOM 1365 C CA . GLU A 1 190 ? 1.418 -20.421 42.131 1.00 62.66 190 GLU A CA 1
ATOM 1366 C C . GLU A 1 190 ? 1.475 -19.061 41.432 1.00 62.66 190 GLU A C 1
ATOM 1368 O O . GLU A 1 190 ? 1.117 -19.008 40.243 1.00 62.66 190 GLU A O 1
ATOM 1373 N N . PRO A 1 191 ? 1.902 -17.983 42.117 1.00 56.03 191 PRO A N 1
ATOM 1374 C CA . PRO A 1 191 ? 2.151 -16.697 41.484 1.00 56.03 191 PRO A CA 1
ATOM 1375 C C . PRO A 1 191 ? 3.068 -16.850 40.278 1.00 56.03 191 PRO A C 1
ATOM 1377 O O . PRO A 1 191 ? 3.925 -17.738 40.211 1.00 56.03 191 PRO A O 1
ATOM 1380 N N . SER A 1 192 ? 2.879 -15.972 39.301 1.00 54.47 192 SER A N 1
ATOM 1381 C CA . SER A 1 192 ? 3.756 -15.970 38.141 1.00 54.47 192 SER A CA 1
ATOM 1382 C C . SER A 1 192 ? 5.150 -15.495 38.558 1.00 54.47 192 SER A C 1
ATOM 1384 O O . SER A 1 192 ? 5.289 -14.623 39.413 1.00 54.47 192 SER A O 1
ATOM 1386 N N . VAL A 1 193 ? 6.198 -16.052 37.958 1.00 49.28 193 VAL A N 1
ATOM 1387 C CA . VAL A 1 193 ? 7.581 -15.680 38.294 1.00 49.28 193 VAL A CA 1
ATOM 1388 C C . VAL A 1 193 ? 8.182 -14.864 37.157 1.00 49.28 193 VAL A C 1
ATOM 1390 O O . VAL A 1 193 ? 8.083 -15.249 35.984 1.00 49.28 193 VAL A O 1
ATOM 1393 N N . VAL A 1 194 ? 8.823 -13.749 37.512 1.00 46.53 194 VAL A N 1
ATOM 1394 C CA . VAL A 1 194 ? 9.605 -12.921 36.590 1.00 46.53 194 VAL A CA 1
ATOM 1395 C C . VAL A 1 194 ? 10.881 -13.647 36.163 1.00 46.53 194 VAL A C 1
ATOM 1397 O O . VAL A 1 194 ? 11.593 -14.291 36.943 1.00 46.53 194 VAL A O 1
ATOM 1400 N N . LEU A 1 195 ? 11.166 -13.550 34.870 1.00 43.66 195 LEU A N 1
ATOM 1401 C CA . LEU A 1 195 ? 12.226 -14.274 34.206 1.00 43.66 195 LEU A CA 1
ATOM 1402 C C . LEU A 1 195 ? 13.473 -13.368 34.055 1.00 43.66 195 LEU A C 1
ATOM 1404 O O . LEU A 1 195 ? 13.532 -12.607 33.102 1.00 43.66 195 LEU A O 1
ATOM 1408 N N . ALA A 1 196 ? 14.516 -13.546 34.883 1.00 38.56 196 ALA A N 1
ATOM 1409 C CA . ALA A 1 196 ? 15.900 -13.035 34.696 1.00 38.56 196 ALA A CA 1
ATOM 1410 C C . ALA A 1 196 ? 17.065 -14.093 34.768 1.00 38.56 196 ALA A C 1
ATOM 1412 O O . ALA A 1 196 ? 17.280 -14.696 35.823 1.00 38.56 196 ALA A O 1
ATOM 1413 N N . ASP A 1 197 ? 17.821 -14.312 33.668 1.00 35.47 197 ASP A N 1
ATOM 1414 C CA . ASP A 1 197 ? 19.137 -15.023 33.531 1.00 35.47 197 ASP A CA 1
ATOM 1415 C C . ASP A 1 197 ? 19.786 -14.626 32.150 1.00 35.47 197 ASP A C 1
ATOM 1417 O O . ASP A 1 197 ? 19.011 -14.496 31.209 1.00 35.47 197 ASP A O 1
ATOM 1421 N N . PRO A 1 198 ? 21.126 -14.384 31.943 1.00 39.44 198 PRO A N 1
ATOM 1422 C CA . PRO A 1 198 ? 21.793 -13.761 30.734 1.00 39.44 198 PRO A CA 1
ATOM 1423 C C . PRO A 1 198 ? 21.577 -14.220 29.245 1.00 39.44 198 PRO A C 1
ATOM 1425 O O . PRO A 1 198 ? 20.467 -14.357 28.821 1.00 39.44 198 PRO A O 1
ATOM 1428 N N . GLY A 1 199 ? 22.593 -14.353 28.385 1.00 45.97 199 GLY A N 1
ATOM 1429 C CA . GLY A 1 199 ? 22.612 -14.470 26.897 1.00 45.97 199 GLY A CA 1
ATOM 1430 C C . GLY A 1 199 ? 21.362 -14.300 25.992 1.00 45.97 199 GLY A C 1
ATOM 1431 O O . GLY A 1 199 ? 20.508 -15.185 25.990 1.00 45.97 199 GLY A O 1
ATOM 1432 N N . ARG A 1 200 ? 21.389 -13.252 25.120 1.00 55.34 200 ARG A N 1
ATOM 1433 C CA . ARG A 1 200 ? 21.784 -13.118 23.664 1.00 55.34 200 ARG A CA 1
ATOM 1434 C C . ARG A 1 200 ? 22.466 -11.763 23.507 1.00 55.34 200 ARG A C 1
ATOM 1436 O O . ARG A 1 200 ? 21.988 -10.809 24.099 1.00 55.34 200 ARG A O 1
ATOM 1443 N N . ASN A 1 201 ? 23.550 -11.669 22.728 1.00 56.91 201 ASN A N 1
ATOM 1444 C CA . ASN A 1 201 ? 24.363 -10.449 22.628 1.00 56.91 201 ASN A CA 1
ATOM 1445 C C . ASN A 1 201 ? 23.534 -9.174 22.392 1.00 56.91 201 ASN A C 1
ATOM 1447 O O . ASN A 1 201 ? 22.552 -9.178 21.651 1.00 56.91 201 ASN A O 1
ATOM 1451 N N . ASN A 1 202 ? 24.010 -8.110 23.034 1.00 57.31 202 ASN A N 1
ATOM 1452 C CA . ASN A 1 202 ? 23.529 -6.734 23.147 1.00 57.31 202 ASN A CA 1
ATOM 1453 C C . ASN A 1 202 ? 23.321 -5.965 21.823 1.00 57.31 202 ASN A C 1
ATOM 1455 O O . ASN A 1 202 ? 23.706 -4.801 21.734 1.00 57.31 202 ASN A O 1
ATOM 1459 N N . ASP A 1 203 ? 22.732 -6.578 20.798 1.00 63.16 203 ASP A N 1
ATOM 1460 C CA . ASP A 1 203 ? 22.432 -5.906 19.538 1.00 63.16 203 ASP A CA 1
ATOM 1461 C C . ASP A 1 203 ? 21.196 -5.003 19.705 1.00 63.16 203 ASP A C 1
ATOM 1463 O O . ASP A 1 203 ? 20.073 -5.505 19.737 1.00 63.16 203 ASP A O 1
ATOM 1467 N N . PRO A 1 204 ? 21.361 -3.673 19.794 1.00 62.56 204 PRO A N 1
ATOM 1468 C CA . PRO A 1 204 ? 20.243 -2.754 20.006 1.00 62.56 204 PRO A CA 1
ATOM 1469 C C . PRO A 1 204 ? 19.302 -2.651 18.813 1.00 62.56 204 PRO A C 1
ATOM 1471 O O . PRO A 1 204 ? 18.215 -2.099 18.935 1.00 62.56 204 PRO A O 1
ATOM 1474 N N . THR A 1 205 ? 19.711 -3.176 17.661 1.00 61.78 205 THR A N 1
ATOM 1475 C CA . THR A 1 205 ? 19.021 -2.986 16.387 1.00 61.78 205 THR A CA 1
ATOM 1476 C C . THR A 1 205 ? 17.973 -4.056 16.100 1.00 61.78 205 THR A C 1
ATOM 1478 O O . THR A 1 205 ? 17.433 -4.095 14.993 1.00 61.78 205 THR A O 1
ATOM 1481 N N . ALA A 1 206 ? 17.715 -4.962 17.045 1.00 67.81 206 ALA A N 1
ATOM 1482 C CA . ALA A 1 206 ? 16.676 -5.971 16.929 1.00 67.81 206 ALA A CA 1
ATOM 1483 C C . ALA A 1 206 ? 16.087 -6.336 18.297 1.00 67.81 206 ALA A C 1
ATOM 1485 O O . ALA A 1 206 ? 16.760 -6.374 19.322 1.00 67.81 206 ALA A O 1
ATOM 1486 N N . GLY A 1 207 ? 14.802 -6.632 18.268 1.00 74.81 207 GLY A N 1
ATOM 1487 C CA . GLY A 1 207 ? 14.025 -7.281 19.293 1.00 74.81 207 GLY A CA 1
ATOM 1488 C C . GLY A 1 207 ? 14.503 -8.684 19.650 1.00 74.81 207 GLY A C 1
ATOM 1489 O O . GLY A 1 207 ? 15.114 -9.379 18.834 1.00 74.81 207 GLY A O 1
ATOM 1490 N N . GLY A 1 208 ? 14.245 -9.099 20.886 1.00 74.50 208 GLY A N 1
ATOM 1491 C CA . GLY A 1 208 ? 14.839 -10.291 21.491 1.00 74.50 208 GLY A CA 1
ATOM 1492 C C . GLY A 1 208 ? 16.290 -10.078 21.945 1.00 74.50 208 GLY A C 1
ATOM 1493 O O . GLY A 1 208 ? 17.009 -11.055 22.160 1.00 74.50 208 GLY A O 1
ATOM 1494 N N . ALA A 1 209 ? 16.749 -8.825 22.062 1.00 75.31 209 ALA A N 1
ATOM 1495 C CA . ALA A 1 209 ? 18.075 -8.485 22.580 1.00 75.31 209 ALA A CA 1
ATOM 1496 C C . ALA A 1 209 ? 18.081 -8.419 24.110 1.00 75.31 209 ALA A C 1
ATOM 1498 O O . ALA A 1 209 ? 17.094 -8.029 24.731 1.00 75.31 209 ALA A O 1
ATOM 1499 N N . GLN A 1 210 ? 19.211 -8.779 24.718 1.00 77.25 210 GLN A N 1
ATOM 1500 C CA . GLN A 1 210 ? 19.352 -8.804 26.168 1.00 77.25 210 GLN A CA 1
ATOM 1501 C C . GLN A 1 210 ? 19.571 -7.395 26.746 1.00 77.25 210 GLN A C 1
ATOM 1503 O O . GLN A 1 210 ? 20.524 -6.698 26.396 1.00 77.25 210 GLN A O 1
ATOM 1508 N N . MET A 1 211 ? 18.740 -7.028 27.717 1.00 78.31 211 MET A N 1
ATOM 1509 C CA . MET A 1 211 ? 19.068 -6.056 28.758 1.00 78.31 211 MET A CA 1
ATOM 1510 C C . MET A 1 211 ? 19.767 -6.819 29.878 1.00 78.31 211 MET A C 1
ATOM 1512 O O . MET A 1 211 ? 19.241 -7.829 30.326 1.00 78.31 211 MET A O 1
ATOM 1516 N N . ALA A 1 212 ? 20.963 -6.413 30.298 1.00 69.00 212 ALA A N 1
ATOM 1517 C CA . ALA A 1 212 ? 21.757 -7.200 31.246 1.00 69.00 212 ALA A CA 1
ATOM 1518 C C . ALA A 1 212 ? 21.660 -6.702 32.700 1.00 69.00 212 ALA A C 1
ATOM 1520 O O . ALA A 1 212 ? 22.077 -7.408 33.613 1.00 69.00 212 ALA A O 1
ATOM 1521 N N . SER A 1 213 ? 21.078 -5.520 32.921 1.00 67.25 213 SER A N 1
ATOM 1522 C CA . SER A 1 213 ? 20.936 -4.896 34.238 1.00 67.25 213 SER A CA 1
ATOM 1523 C C . SER A 1 213 ? 19.607 -4.115 34.351 1.00 67.25 213 SER A C 1
ATOM 1525 O O . SER A 1 213 ? 19.581 -2.937 33.967 1.00 67.25 213 SER A O 1
ATOM 1527 N N . PRO A 1 214 ? 18.517 -4.724 34.873 1.00 66.81 214 PRO A N 1
ATOM 1528 C CA . PRO A 1 214 ? 18.384 -6.144 35.228 1.00 66.81 214 PRO A CA 1
ATOM 1529 C C . PRO A 1 214 ? 18.312 -7.031 33.977 1.00 66.81 214 PRO A C 1
ATOM 1531 O O . PRO A 1 214 ? 18.231 -6.526 32.854 1.00 66.81 214 PRO A O 1
ATOM 1534 N N . ILE A 1 215 ? 18.363 -8.352 34.165 1.00 72.88 215 ILE A N 1
ATOM 1535 C CA . ILE A 1 215 ? 18.363 -9.278 33.034 1.00 72.88 215 ILE A CA 1
ATOM 1536 C C . ILE A 1 215 ? 16.950 -9.449 32.466 1.00 72.88 215 ILE A C 1
ATOM 1538 O O . ILE A 1 215 ? 16.115 -10.102 33.081 1.00 72.88 215 ILE A O 1
ATOM 1542 N N . CYS A 1 216 ? 16.714 -8.907 31.276 1.00 79.31 216 CYS A N 1
ATOM 1543 C CA . CYS A 1 216 ? 15.456 -8.981 30.533 1.00 79.31 216 CYS A CA 1
ATOM 1544 C C . CYS A 1 216 ? 15.729 -9.044 29.019 1.00 79.31 216 CYS A C 1
ATOM 1546 O O . CYS A 1 216 ? 16.870 -8.907 28.574 1.00 79.31 216 CYS A O 1
ATOM 1548 N N . SER A 1 217 ? 14.677 -9.181 28.214 1.00 81.62 217 SER A N 1
ATOM 1549 C CA . SER A 1 217 ? 14.716 -9.080 26.755 1.00 81.62 217 SER A CA 1
ATOM 1550 C C . SER A 1 217 ? 13.910 -7.878 26.251 1.00 81.62 217 SER A C 1
ATOM 1552 O O . SER A 1 217 ? 12.934 -7.444 26.863 1.00 81.62 217 SER A O 1
ATOM 1554 N N . THR A 1 218 ? 14.317 -7.315 25.119 1.00 85.81 218 THR A N 1
ATOM 1555 C CA . THR A 1 218 ? 13.511 -6.335 24.379 1.00 85.81 218 THR A CA 1
ATOM 1556 C C . THR A 1 218 ? 12.492 -7.023 23.474 1.00 85.81 218 THR A C 1
ATOM 1558 O O . THR A 1 218 ? 12.734 -8.141 23.021 1.00 85.81 218 THR A O 1
ATOM 1561 N N . ALA A 1 219 ? 11.376 -6.353 23.173 1.00 86.62 219 ALA A N 1
ATOM 1562 C CA . ALA A 1 219 ? 10.332 -6.878 22.297 1.00 86.62 219 ALA A CA 1
ATOM 1563 C C . ALA A 1 219 ? 10.639 -6.545 20.840 1.00 86.62 219 ALA A C 1
ATOM 1565 O O . ALA A 1 219 ? 11.319 -7.313 20.184 1.00 86.62 219 ALA A O 1
ATOM 1566 N N . PHE A 1 220 ? 10.156 -5.416 20.329 1.00 86.69 220 PHE A N 1
ATOM 1567 C CA . PHE A 1 220 ? 10.449 -4.869 19.002 1.00 86.69 220 PHE A CA 1
ATOM 1568 C C . PHE A 1 220 ? 10.278 -3.349 19.046 1.00 86.69 220 PHE A C 1
ATOM 1570 O O . PHE A 1 220 ? 9.642 -2.809 19.959 1.00 86.69 220 PHE A O 1
ATOM 1577 N N . ALA A 1 221 ? 10.876 -2.644 18.083 1.00 82.50 221 ALA A N 1
ATOM 1578 C CA . ALA A 1 221 ? 10.751 -1.195 18.023 1.00 82.50 221 ALA A CA 1
ATOM 1579 C C . ALA A 1 221 ? 9.339 -0.767 17.590 1.00 82.50 221 ALA A C 1
ATOM 1581 O O . ALA A 1 221 ? 8.744 -1.346 16.682 1.00 82.50 221 ALA A O 1
ATOM 1582 N N . ALA A 1 222 ? 8.844 0.288 18.226 1.00 81.62 222 ALA A N 1
ATOM 1583 C CA . ALA A 1 222 ? 7.611 1.003 17.931 1.00 81.62 222 ALA A CA 1
ATOM 1584 C C . ALA A 1 222 ? 7.901 2.517 17.897 1.00 81.62 222 ALA A C 1
ATOM 1586 O O . ALA A 1 222 ? 9.015 2.960 18.176 1.00 81.62 222 ALA A O 1
ATOM 1587 N N . LYS A 1 223 ? 6.909 3.335 17.558 1.00 74.25 223 LYS A N 1
ATOM 1588 C CA . LYS A 1 223 ? 6.939 4.792 17.688 1.00 74.25 223 LYS A CA 1
ATOM 1589 C C . LYS A 1 223 ? 6.053 5.223 18.852 1.00 74.25 223 LYS A C 1
ATOM 1591 O O . LYS A 1 223 ? 4.857 4.944 18.849 1.00 74.25 223 LYS A O 1
ATOM 1596 N N . VAL A 1 224 ? 6.613 5.968 19.798 1.00 69.00 224 VAL A N 1
ATOM 1597 C CA . VAL A 1 224 ? 5.881 6.599 20.906 1.00 69.00 224 VAL A CA 1
ATOM 1598 C C . VAL A 1 224 ? 6.009 8.108 20.749 1.00 69.00 224 VAL A C 1
ATOM 1600 O O . VAL A 1 224 ? 7.123 8.626 20.673 1.00 69.00 224 VAL A O 1
ATOM 1603 N N . GLY A 1 225 ? 4.885 8.817 20.600 1.00 63.81 225 GLY A N 1
ATOM 1604 C CA . GLY A 1 225 ? 4.904 10.258 20.301 1.00 63.81 225 GLY A CA 1
ATOM 1605 C C . GLY A 1 225 ? 5.686 10.608 19.022 1.00 63.81 225 GLY A C 1
ATOM 1606 O O . GLY A 1 225 ? 6.347 11.641 18.955 1.00 63.81 225 GLY A O 1
ATOM 1607 N N . GLY A 1 226 ? 5.688 9.707 18.031 1.00 62.84 226 GLY A N 1
ATOM 1608 C CA . GLY A 1 226 ? 6.429 9.855 16.772 1.00 62.84 226 GLY A CA 1
ATOM 1609 C C . GLY A 1 226 ? 7.932 9.539 16.837 1.00 62.84 226 GLY A C 1
ATOM 1610 O O . GLY A 1 226 ? 8.580 9.526 15.791 1.00 62.84 226 GLY A O 1
ATOM 1611 N N . GLN A 1 227 ? 8.492 9.247 18.016 1.00 69.69 227 GLN A N 1
ATOM 1612 C CA . GLN A 1 227 ? 9.902 8.876 18.193 1.00 69.69 227 GLN A CA 1
ATOM 1613 C C . GLN A 1 227 ? 10.073 7.361 18.282 1.00 69.69 227 GLN A C 1
ATOM 1615 O O . GLN A 1 227 ? 9.264 6.683 18.913 1.00 69.69 227 GLN A O 1
ATOM 1620 N N . ALA A 1 228 ? 11.140 6.829 17.680 1.00 71.50 228 ALA A N 1
ATOM 1621 C CA . ALA A 1 228 ? 11.460 5.408 17.778 1.00 71.50 228 ALA A CA 1
ATOM 1622 C C . ALA A 1 228 ? 11.777 5.021 19.233 1.00 71.50 228 ALA A C 1
ATOM 1624 O O . ALA A 1 228 ? 12.627 5.632 19.886 1.00 71.50 228 ALA A O 1
ATOM 1625 N N . ALA A 1 229 ? 11.100 3.988 19.722 1.00 82.75 229 ALA A N 1
ATOM 1626 C CA . ALA A 1 229 ? 11.256 3.452 21.060 1.00 82.75 229 ALA A CA 1
ATOM 1627 C C . ALA A 1 229 ? 11.198 1.922 21.034 1.00 82.75 229 ALA A C 1
ATOM 1629 O O . ALA A 1 229 ? 10.430 1.330 20.280 1.00 82.75 229 ALA A O 1
ATOM 1630 N N . MET A 1 230 ? 12.006 1.262 21.855 1.00 86.44 230 MET A N 1
ATOM 1631 C CA . MET A 1 230 ? 11.968 -0.195 21.984 1.00 86.44 230 MET A CA 1
ATOM 1632 C C . MET A 1 230 ? 10.928 -0.579 23.036 1.00 86.44 230 MET A C 1
ATOM 1634 O O . MET A 1 230 ? 10.998 -0.086 24.164 1.00 86.44 230 MET A O 1
ATOM 1638 N N . LEU A 1 231 ? 9.971 -1.440 22.680 1.00 90.06 231 LEU A N 1
ATOM 1639 C CA . LEU A 1 231 ? 9.009 -1.970 23.646 1.00 90.06 231 LEU A CA 1
ATOM 1640 C C . LEU A 1 231 ? 9.660 -3.050 24.517 1.00 90.06 231 LEU A C 1
ATOM 1642 O O . LEU A 1 231 ? 10.539 -3.791 24.069 1.00 90.06 231 LEU A O 1
ATOM 1646 N N . THR A 1 232 ? 9.224 -3.140 25.767 1.00 90.50 232 THR A N 1
ATOM 1647 C CA . THR A 1 232 ? 9.605 -4.188 26.722 1.00 90.50 232 THR A CA 1
ATOM 1648 C C . THR A 1 232 ? 8.595 -4.226 27.881 1.00 90.50 232 THR A C 1
ATOM 1650 O O . THR A 1 232 ? 7.617 -3.479 27.866 1.00 90.50 232 THR A O 1
ATOM 1653 N N . ALA A 1 233 ? 8.812 -5.083 28.877 1.00 88.44 233 ALA A N 1
ATOM 1654 C CA . ALA A 1 233 ? 7.965 -5.171 30.062 1.00 88.44 233 ALA A CA 1
ATOM 1655 C C . ALA A 1 233 ? 8.278 -4.053 31.079 1.00 88.44 233 ALA A C 1
ATOM 1657 O O . ALA A 1 233 ? 9.434 -3.655 31.253 1.00 88.44 233 ALA A O 1
ATOM 1658 N N . ASP A 1 234 ? 7.255 -3.560 31.782 1.00 86.62 234 ASP A N 1
ATOM 1659 C CA . ASP A 1 234 ? 7.392 -2.514 32.807 1.00 86.62 234 ASP A CA 1
ATOM 1660 C C . ASP A 1 234 ? 8.202 -3.001 34.010 1.00 86.62 234 ASP A C 1
ATOM 1662 O O . ASP A 1 234 ? 9.041 -2.266 34.537 1.00 86.62 234 ASP A O 1
ATOM 1666 N N . HIS A 1 235 ? 8.018 -4.261 34.412 1.00 81.94 235 HIS A N 1
ATOM 1667 C CA . HIS A 1 235 ? 8.744 -4.844 35.540 1.00 81.94 235 HIS A CA 1
ATOM 1668 C C . HIS A 1 235 ? 10.257 -4.980 35.290 1.00 81.94 235 HIS A C 1
ATOM 1670 O O . HIS A 1 235 ? 11.012 -5.181 36.239 1.00 81.94 235 HIS A O 1
ATOM 1676 N N . CYS A 1 236 ? 10.730 -4.795 34.050 1.00 82.06 236 CYS A N 1
ATOM 1677 C CA . CYS A 1 236 ? 12.153 -4.625 33.748 1.00 82.06 236 CYS A CA 1
ATOM 1678 C C . CYS A 1 236 ? 12.683 -3.239 34.178 1.00 82.06 236 CYS A C 1
ATOM 1680 O O . CYS A 1 236 ? 13.850 -2.921 33.928 1.00 82.06 236 CYS A O 1
ATOM 1682 N N . PHE A 1 237 ? 11.857 -2.411 34.840 1.00 79.25 237 PHE A N 1
ATOM 1683 C CA . PHE A 1 237 ? 12.223 -1.154 35.496 1.00 79.25 237 PHE A CA 1
ATOM 1684 C C . PHE A 1 237 ? 12.015 -1.106 37.011 1.00 79.25 237 PHE A C 1
ATOM 1686 O O . PHE A 1 237 ? 11.297 -0.238 37.510 1.00 79.25 237 PHE A O 1
ATOM 1693 N N . PRO A 1 238 ? 12.707 -1.973 37.776 1.00 72.44 238 PRO A N 1
ATOM 1694 C CA . PRO A 1 238 ? 12.737 -1.854 39.226 1.00 72.44 238 PRO A CA 1
ATOM 1695 C C . PRO A 1 238 ? 13.459 -0.571 39.660 1.00 72.44 238 PRO A C 1
ATOM 1697 O O . PRO A 1 238 ? 14.473 -0.168 39.082 1.00 72.44 238 PRO A O 1
ATOM 1700 N N . VAL A 1 239 ? 12.956 0.040 40.736 1.00 65.56 239 VAL A N 1
ATOM 1701 C CA . VAL A 1 239 ? 13.447 1.313 41.297 1.00 65.56 239 VAL A CA 1
ATOM 1702 C C . VAL A 1 239 ? 14.957 1.285 41.562 1.00 65.56 239 VAL A C 1
ATOM 1704 O O . VAL A 1 239 ? 15.651 2.275 41.342 1.00 65.56 239 VAL A O 1
ATOM 1707 N N . THR A 1 240 ? 15.489 0.136 41.975 1.00 64.19 240 THR A N 1
ATOM 1708 C CA . THR A 1 240 ? 16.898 -0.057 42.348 1.00 64.19 240 THR A CA 1
ATOM 1709 C C . THR A 1 240 ? 17.889 0.059 41.194 1.00 64.19 240 THR A C 1
ATOM 1711 O O . THR A 1 240 ? 19.048 0.392 41.427 1.00 64.19 240 THR A O 1
ATOM 1714 N N . TYR A 1 241 ? 17.445 -0.147 39.954 1.00 66.31 241 TYR A N 1
ATOM 1715 C CA . TYR A 1 241 ? 18.279 -0.017 38.754 1.00 66.31 241 TYR A CA 1
ATOM 1716 C C . TYR A 1 241 ? 18.034 1.301 38.004 1.00 66.31 241 TYR A C 1
ATOM 1718 O O . TYR A 1 241 ? 18.698 1.583 37.002 1.00 66.31 241 TYR A O 1
ATOM 1726 N N . GLY A 1 242 ? 17.083 2.116 38.477 1.00 73.12 242 GLY A N 1
ATOM 1727 C CA . GLY A 1 242 ? 16.639 3.339 37.814 1.00 73.12 242 GLY A CA 1
ATOM 1728 C C . GLY A 1 242 ? 16.109 3.098 36.396 1.00 73.12 242 GLY A C 1
ATOM 1729 O O . GLY A 1 242 ? 15.830 1.968 35.987 1.00 73.12 242 GLY A O 1
ATOM 1730 N N . ASP A 1 243 ? 16.010 4.171 35.613 1.00 82.69 243 ASP A N 1
ATOM 1731 C CA . ASP A 1 243 ? 15.390 4.135 34.280 1.00 82.69 243 ASP A CA 1
ATOM 1732 C C . ASP A 1 243 ? 16.333 3.738 33.137 1.00 82.69 243 ASP A C 1
ATOM 1734 O O . ASP A 1 243 ? 15.882 3.536 32.013 1.00 82.69 243 ASP A O 1
ATOM 1738 N N . LYS A 1 244 ? 17.642 3.637 33.384 1.00 82.88 244 LYS A N 1
ATOM 1739 C CA . LYS A 1 244 ? 18.659 3.386 32.348 1.00 82.88 244 LYS A CA 1
ATOM 1740 C C . LYS A 1 244 ? 18.982 1.903 32.237 1.00 82.88 244 LYS A C 1
ATOM 1742 O O . LYS A 1 244 ? 19.150 1.241 33.249 1.00 82.88 244 LYS A O 1
ATOM 1747 N N . ARG A 1 245 ? 19.129 1.373 31.025 1.00 81.56 245 ARG A N 1
ATOM 1748 C CA . ARG A 1 245 ? 19.494 -0.034 30.796 1.00 81.56 245 ARG A CA 1
ATOM 1749 C C . ARG A 1 245 ? 20.879 -0.160 30.198 1.00 81.56 245 ARG A C 1
ATOM 1751 O O . ARG A 1 245 ? 21.295 0.679 29.401 1.00 81.56 245 ARG A O 1
ATOM 1758 N N . TRP A 1 246 ? 21.578 -1.223 30.584 1.00 74.88 246 TRP A N 1
ATOM 1759 C CA . TRP A 1 246 ? 22.946 -1.487 30.155 1.00 74.88 246 TRP A CA 1
ATOM 1760 C C . TRP A 1 246 ? 23.051 -2.815 29.407 1.00 74.88 246 TRP A C 1
ATOM 1762 O O . TRP A 1 246 ? 22.347 -3.775 29.740 1.00 74.88 246 TRP A O 1
ATOM 1772 N N . PRO A 1 247 ? 23.950 -2.879 28.412 1.00 65.62 247 PRO A N 1
ATOM 1773 C CA . PRO A 1 247 ? 24.269 -4.115 27.712 1.00 65.62 247 PRO A CA 1
ATOM 1774 C C . PRO A 1 247 ? 25.183 -5.043 28.532 1.00 65.62 247 PRO A C 1
ATOM 1776 O O . PRO A 1 247 ? 25.354 -6.202 28.168 1.00 65.62 247 PRO A O 1
ATOM 1779 N N . SER A 1 248 ? 25.788 -4.529 29.611 1.00 62.25 248 SER A N 1
ATOM 1780 C CA . SER A 1 248 ? 26.626 -5.266 30.561 1.00 62.25 248 SER A CA 1
ATOM 1781 C C . SER A 1 248 ? 25.847 -5.605 31.832 1.00 62.25 248 SER A C 1
ATOM 1783 O O . SER A 1 248 ? 24.938 -4.871 32.226 1.00 62.25 248 SER A O 1
ATOM 1785 N N . ALA A 1 249 ? 26.223 -6.710 32.480 1.00 59.31 249 ALA A N 1
ATOM 1786 C CA . ALA A 1 249 ? 25.646 -7.144 33.750 1.00 59.31 249 ALA A CA 1
ATOM 1787 C C . ALA A 1 249 ? 25.982 -6.195 34.918 1.00 59.31 249 ALA A C 1
ATOM 1789 O O . ALA A 1 249 ? 25.287 -6.212 35.931 1.00 59.31 249 ALA A O 1
ATOM 1790 N N . THR A 1 250 ? 27.013 -5.352 34.777 1.00 57.34 250 THR A N 1
ATOM 1791 C CA . THR A 1 2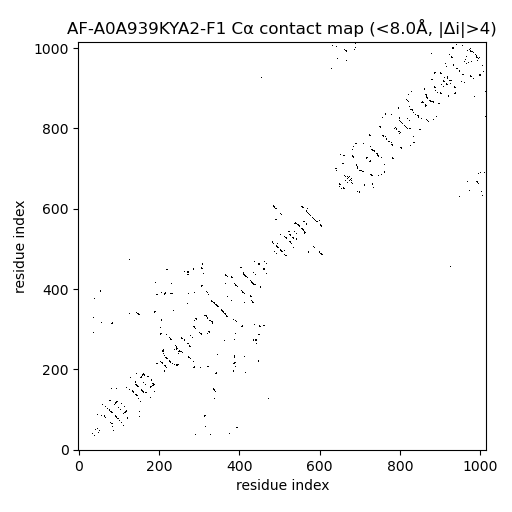50 ? 27.370 -4.329 35.769 1.00 57.34 250 THR A CA 1
ATOM 1792 C C . THR A 1 250 ? 26.669 -2.997 35.443 1.00 57.34 250 THR A C 1
ATOM 1794 O O . THR A 1 250 ? 26.963 -2.401 34.399 1.00 57.34 250 THR A O 1
ATOM 1797 N N . PRO A 1 251 ? 25.775 -2.477 36.310 1.00 55.16 251 PRO A N 1
ATOM 1798 C CA . PRO A 1 251 ? 25.157 -1.168 36.105 1.00 55.16 251 PRO A CA 1
ATOM 1799 C C . PRO A 1 251 ? 26.218 -0.060 36.026 1.00 55.16 251 PRO A C 1
ATOM 1801 O O . PRO A 1 251 ? 27.082 0.044 36.893 1.00 55.16 251 PRO A O 1
ATOM 1804 N N . GLY A 1 252 ? 26.147 0.791 34.999 1.00 54.78 252 GLY A N 1
ATOM 1805 C CA . GLY A 1 252 ? 27.075 1.915 34.813 1.00 54.78 252 GLY A CA 1
ATOM 1806 C C . GLY A 1 252 ? 28.336 1.599 34.000 1.00 54.78 252 GLY A C 1
ATOM 1807 O O . GLY A 1 252 ? 29.034 2.535 33.611 1.00 54.78 252 GLY A O 1
ATOM 1808 N N . GLU A 1 253 ? 28.602 0.331 33.675 1.00 56.19 253 GLU A N 1
ATOM 1809 C CA . GLU A 1 253 ? 29.694 -0.051 32.775 1.00 56.19 253 GLU A CA 1
ATOM 1810 C C . GLU A 1 253 ? 29.209 -0.138 31.321 1.00 56.19 253 GLU A C 1
ATOM 1812 O O . GLU A 1 253 ? 28.319 -0.917 30.973 1.00 56.19 253 GLU A O 1
ATOM 1817 N N . GLY A 1 254 ? 29.827 0.660 30.449 1.00 58.47 254 GLY A N 1
ATOM 1818 C CA . GLY A 1 254 ? 29.492 0.726 29.027 1.00 58.47 254 GLY A CA 1
ATOM 1819 C C . GLY A 1 254 ? 28.352 1.700 28.689 1.00 58.47 254 GLY A C 1
ATOM 1820 O O . GLY A 1 254 ? 27.716 2.281 29.573 1.00 58.47 254 GLY A O 1
ATOM 1821 N N . PRO A 1 255 ? 28.113 1.940 27.388 1.00 64.88 255 PRO A N 1
ATOM 1822 C CA . PRO A 1 255 ? 27.120 2.908 26.938 1.00 64.88 255 PRO A CA 1
ATOM 1823 C C . PRO A 1 255 ? 25.695 2.452 27.290 1.00 64.88 255 PRO A C 1
ATOM 1825 O O . PRO A 1 255 ? 25.358 1.274 27.173 1.00 64.88 255 PRO A O 1
ATOM 1828 N N . VAL A 1 256 ? 24.859 3.397 27.735 1.00 71.44 256 VAL A N 1
ATOM 1829 C CA . VAL A 1 256 ? 23.454 3.148 28.102 1.00 71.44 256 VAL A CA 1
ATOM 1830 C C . VAL A 1 256 ? 22.684 2.721 26.857 1.00 71.44 256 VAL A C 1
ATOM 1832 O O . VAL A 1 256 ? 22.537 3.511 25.932 1.00 71.44 256 VAL A O 1
ATOM 1835 N N . PHE A 1 257 ? 22.167 1.497 26.874 1.00 71.25 257 PHE A N 1
ATOM 1836 C CA . PHE A 1 257 ? 21.417 0.870 25.787 1.00 71.25 257 PHE A CA 1
ATOM 1837 C C . PHE A 1 257 ? 20.102 1.604 25.474 1.00 71.25 257 PHE A C 1
ATOM 1839 O O . PHE A 1 257 ? 19.719 1.746 24.317 1.00 71.25 257 PHE A O 1
ATOM 1846 N N . GLY A 1 258 ? 19.418 2.096 26.507 1.00 76.56 258 GLY A N 1
ATOM 1847 C CA . GLY A 1 258 ? 18.172 2.852 26.399 1.00 76.56 258 GLY A CA 1
ATOM 1848 C C . GLY A 1 258 ? 17.708 3.335 27.769 1.00 76.56 258 GLY A C 1
ATOM 1849 O O . GLY A 1 258 ? 18.191 2.843 28.793 1.00 76.56 258 GLY A O 1
ATOM 1850 N N . ALA A 1 259 ? 16.790 4.297 27.801 1.00 82.56 259 ALA A N 1
ATOM 1851 C CA . ALA A 1 259 ? 16.186 4.778 29.041 1.00 82.56 259 ALA A CA 1
ATOM 1852 C C . ALA A 1 259 ? 14.662 4.734 28.957 1.00 82.56 259 ALA A C 1
ATOM 1854 O O . ALA A 1 259 ? 14.099 4.923 27.883 1.00 82.56 259 ALA A O 1
ATOM 1855 N N . ARG A 1 260 ? 13.986 4.497 30.081 1.00 82.69 260 ARG A N 1
ATOM 1856 C CA . ARG A 1 260 ? 12.526 4.583 30.154 1.00 82.69 260 ARG A CA 1
ATOM 1857 C C . ARG A 1 260 ? 12.052 5.945 29.637 1.00 82.69 260 ARG A C 1
ATOM 1859 O O . ARG A 1 260 ? 12.572 6.980 30.045 1.00 82.69 260 ARG A O 1
ATOM 1866 N N . SER A 1 261 ? 11.076 5.932 28.735 1.00 77.50 261 SER A N 1
ATOM 1867 C CA . SER A 1 261 ? 10.534 7.139 28.091 1.00 77.50 261 SER A CA 1
ATOM 1868 C C . SER A 1 261 ? 9.052 7.373 28.373 1.00 77.50 261 SER A C 1
ATOM 1870 O O . SER A 1 261 ? 8.537 8.453 28.095 1.00 77.50 261 SER A O 1
ATOM 1872 N N . THR A 1 262 ? 8.378 6.385 28.959 1.00 72.38 262 THR A N 1
ATOM 1873 C CA . THR A 1 262 ? 6.955 6.434 29.299 1.00 72.38 262 THR A CA 1
ATOM 1874 C C . THR A 1 262 ? 6.752 6.316 30.807 1.00 72.38 262 THR A C 1
ATOM 1876 O O . THR A 1 262 ? 7.520 5.613 31.469 1.00 72.38 262 THR A O 1
ATOM 1879 N N . PRO A 1 263 ? 5.720 6.953 31.386 1.00 69.50 263 PRO A N 1
ATOM 1880 C CA . PRO A 1 263 ? 5.321 6.674 32.763 1.00 69.50 263 PRO A CA 1
ATOM 1881 C C . PRO A 1 263 ? 4.841 5.220 32.915 1.00 69.50 263 PRO A C 1
ATOM 1883 O O . PRO A 1 263 ? 4.674 4.496 31.932 1.00 69.50 263 PRO A O 1
ATOM 1886 N N . GLN A 1 264 ? 4.664 4.759 34.154 1.00 75.56 264 GLN A N 1
ATOM 1887 C CA . GLN A 1 264 ? 4.007 3.476 34.418 1.00 75.56 264 GLN A CA 1
ATOM 1888 C C . GLN A 1 264 ? 2.513 3.613 34.145 1.00 75.56 264 GLN A C 1
ATOM 1890 O O . GLN A 1 264 ? 1.882 4.549 34.637 1.00 75.56 264 GLN A O 1
ATOM 1895 N N . VAL A 1 265 ? 1.958 2.682 33.372 1.00 77.69 265 VAL A N 1
ATOM 1896 C CA . VAL A 1 265 ? 0.527 2.663 33.069 1.00 77.69 265 VAL A CA 1
ATOM 1897 C C . VAL A 1 265 ? -0.195 1.936 34.193 1.00 77.69 265 VAL A C 1
ATOM 1899 O O . VAL A 1 265 ? 0.035 0.748 34.418 1.00 77.69 265 VAL A O 1
ATOM 1902 N N . LYS A 1 266 ? -1.062 2.661 34.900 1.00 74.69 266 LYS A N 1
ATOM 1903 C CA . LYS A 1 266 ? -1.889 2.126 35.982 1.00 74.69 266 LYS A CA 1
ATOM 1904 C C . LYS A 1 266 ? -3.363 2.237 35.629 1.00 74.69 266 LYS A C 1
ATOM 1906 O O . LYS A 1 266 ? -3.814 3.294 35.193 1.00 74.69 266 LYS A O 1
ATOM 1911 N N . LEU A 1 267 ? -4.098 1.154 35.849 1.00 70.06 267 LEU A N 1
ATOM 1912 C CA . LEU A 1 267 ? -5.551 1.117 35.728 1.00 70.06 267 LEU A CA 1
ATOM 1913 C C . LEU A 1 267 ? -6.218 1.597 37.026 1.00 70.06 267 LEU A C 1
ATOM 1915 O O . LEU A 1 267 ? -5.567 1.765 38.060 1.00 70.06 267 LEU A O 1
ATOM 1919 N N . LYS A 1 268 ? -7.538 1.810 36.980 1.00 63.34 268 LYS A N 1
ATOM 1920 C CA . LYS A 1 268 ? -8.332 2.311 38.119 1.00 63.34 268 LYS A CA 1
ATOM 1921 C C . LYS A 1 268 ? -8.225 1.439 39.375 1.00 63.34 268 LYS A C 1
ATOM 1923 O O . LYS A 1 268 ? -8.234 1.970 40.478 1.00 63.34 268 LYS A O 1
ATOM 1928 N N . ASN A 1 269 ? -8.067 0.127 39.207 1.00 61.44 269 ASN A N 1
ATOM 1929 C CA . ASN A 1 269 ? -7.871 -0.845 40.287 1.00 61.44 269 ASN A CA 1
ATOM 1930 C C . ASN A 1 269 ? -6.407 -0.935 40.771 1.00 61.44 269 ASN A C 1
ATOM 1932 O O . ASN A 1 269 ? -6.047 -1.880 41.465 1.00 61.44 269 ASN A O 1
ATOM 1936 N N . ASN A 1 270 ? -5.553 0.027 40.397 1.00 66.88 270 ASN A N 1
ATOM 1937 C CA . ASN A 1 270 ? -4.115 0.064 40.678 1.00 66.88 270 ASN A CA 1
ATOM 1938 C C . ASN A 1 270 ? -3.304 -1.083 40.034 1.00 66.88 270 ASN A C 1
ATOM 1940 O O . ASN A 1 270 ? -2.103 -1.193 40.297 1.00 66.88 270 ASN A O 1
ATOM 1944 N N . ALA A 1 271 ? -3.916 -1.883 39.151 1.00 74.94 271 ALA A N 1
ATOM 1945 C CA . ALA A 1 271 ? -3.202 -2.848 38.325 1.00 74.94 271 ALA A CA 1
ATOM 1946 C C . ALA A 1 271 ? -2.252 -2.133 37.363 1.00 74.94 271 ALA A C 1
ATOM 1948 O O . ALA A 1 271 ? -2.585 -1.085 36.798 1.00 74.94 271 ALA A O 1
ATOM 1949 N N . VAL A 1 272 ? -1.082 -2.721 37.138 1.00 82.06 272 VAL A N 1
ATOM 1950 C CA . VAL A 1 272 ? -0.107 -2.222 36.166 1.00 82.06 272 VAL A CA 1
ATOM 1951 C C . VAL A 1 272 ? -0.295 -2.948 34.835 1.00 82.06 272 VAL A C 1
ATOM 1953 O O . VAL A 1 272 ? -0.354 -4.175 34.798 1.00 82.06 272 VAL A O 1
ATOM 1956 N N . VAL A 1 273 ? -0.341 -2.217 33.721 1.00 85.50 273 VAL A N 1
ATOM 1957 C CA . VAL A 1 273 ? -0.170 -2.853 32.404 1.00 85.50 273 VAL A CA 1
ATOM 1958 C C . VAL A 1 273 ? 1.327 -3.062 32.202 1.00 85.50 273 VAL A C 1
ATOM 1960 O O . VAL A 1 273 ? 2.082 -2.090 32.198 1.00 85.50 273 VAL A O 1
ATOM 1963 N N . ASP A 1 274 ? 1.772 -4.317 32.084 1.00 88.50 274 ASP A N 1
ATOM 1964 C CA . ASP A 1 274 ? 3.197 -4.681 32.105 1.00 88.50 274 ASP A CA 1
ATOM 1965 C C . ASP A 1 274 ? 3.922 -4.374 30.784 1.00 88.50 274 ASP A C 1
ATOM 1967 O O . ASP A 1 274 ? 4.420 -5.256 30.085 1.00 88.50 274 ASP A O 1
ATOM 1971 N N . VAL A 1 275 ? 3.960 -3.096 30.424 1.00 89.31 275 VAL A N 1
ATOM 1972 C CA . VAL A 1 275 ? 4.537 -2.592 29.183 1.00 89.31 275 VAL A CA 1
ATOM 1973 C C . VAL A 1 275 ? 5.238 -1.256 29.434 1.00 89.31 275 VAL A C 1
ATOM 1975 O O . VAL A 1 275 ? 4.725 -0.369 30.116 1.00 89.31 275 VAL A O 1
ATOM 1978 N N . ALA A 1 276 ? 6.422 -1.088 28.856 1.00 87.44 276 ALA A N 1
ATOM 1979 C CA . ALA A 1 276 ? 7.169 0.160 28.866 1.00 87.44 276 ALA A CA 1
ATOM 1980 C C . ALA A 1 276 ? 7.844 0.404 27.512 1.00 87.44 276 ALA A C 1
ATOM 1982 O O . ALA A 1 276 ? 8.147 -0.535 26.771 1.00 87.44 276 ALA A O 1
ATOM 1983 N N . ALA A 1 277 ? 8.115 1.675 27.208 1.00 86.81 277 ALA A N 1
ATOM 1984 C CA . ALA A 1 277 ? 8.888 2.061 26.036 1.00 86.81 277 ALA A CA 1
ATOM 1985 C C . ALA A 1 277 ? 10.214 2.712 26.431 1.00 86.81 277 ALA A C 1
ATOM 1987 O O . ALA A 1 277 ? 10.280 3.596 27.296 1.00 86.81 277 ALA A O 1
ATOM 1988 N N . MET A 1 278 ? 11.276 2.300 25.752 1.00 85.31 278 MET A N 1
ATOM 1989 C CA . MET A 1 278 ? 12.625 2.814 25.944 1.00 85.31 278 MET A CA 1
ATOM 1990 C C . MET A 1 278 ? 12.978 3.797 24.839 1.00 85.31 278 MET A C 1
ATOM 1992 O O . MET A 1 278 ? 12.874 3.444 23.668 1.00 85.31 278 MET A O 1
ATOM 1996 N N . SER A 1 279 ? 13.450 4.991 25.186 1.00 82.06 279 SER A N 1
ATOM 1997 C CA . SER A 1 279 ? 13.999 5.933 24.217 1.00 82.06 279 SER A CA 1
ATOM 1998 C C . SER A 1 279 ? 15.378 5.495 23.738 1.00 82.06 279 SER A C 1
ATOM 2000 O O . SER A 1 279 ? 16.184 4.913 24.476 1.00 82.06 279 SER A O 1
ATOM 2002 N N . GLN A 1 280 ? 15.637 5.796 22.471 1.00 71.81 280 GLN A N 1
ATOM 2003 C CA . GLN A 1 280 ? 16.922 5.573 21.833 1.00 71.81 280 GLN A CA 1
ATOM 2004 C C . GLN A 1 280 ? 17.988 6.509 22.425 1.00 71.81 280 GLN A C 1
ATOM 2006 O O . GLN A 1 280 ? 17.794 7.723 22.500 1.00 71.81 280 GLN A O 1
ATOM 2011 N N . MET A 1 281 ? 19.133 5.948 22.818 1.00 71.75 281 MET A N 1
ATOM 2012 C CA . MET A 1 281 ? 20.302 6.710 23.275 1.00 71.75 281 MET A CA 1
ATOM 2013 C C . MET A 1 281 ? 21.295 6.937 22.118 1.00 71.75 281 MET A C 1
ATOM 2015 O O . MET A 1 281 ? 21.329 6.137 21.178 1.00 71.75 281 MET A O 1
ATOM 2019 N N . PRO A 1 282 ? 22.133 7.994 22.157 1.00 63.16 282 PRO A N 1
ATOM 2020 C CA . PRO A 1 282 ? 23.129 8.248 21.113 1.00 63.16 282 PRO A CA 1
ATOM 2021 C C . PRO A 1 282 ? 24.040 7.034 20.863 1.00 63.16 282 PRO A C 1
ATOM 2023 O O . PRO A 1 282 ? 24.620 6.491 21.800 1.00 63.16 282 PRO A O 1
ATOM 2026 N N . GLY A 1 283 ? 24.170 6.619 19.598 1.00 62.06 283 GLY A N 1
ATOM 2027 C CA . GLY A 1 283 ? 24.976 5.456 19.188 1.00 62.06 283 GLY A CA 1
ATOM 2028 C C . GLY A 1 283 ? 24.217 4.125 19.119 1.00 62.06 283 GLY A C 1
ATOM 2029 O O . GLY A 1 283 ? 24.768 3.143 18.629 1.00 62.06 283 GLY A O 1
ATOM 2030 N N . PHE A 1 284 ? 22.952 4.094 19.538 1.00 66.81 284 PHE A N 1
ATOM 2031 C CA . PHE A 1 284 ? 22.059 2.945 19.396 1.00 66.81 284 PHE A CA 1
ATOM 2032 C C . PHE A 1 284 ? 20.983 3.259 18.358 1.00 66.81 284 PHE A C 1
ATOM 2034 O O . PHE A 1 284 ? 20.607 4.416 18.202 1.00 66.81 284 PHE A O 1
ATOM 2041 N N . THR A 1 285 ? 20.498 2.247 17.638 1.00 68.81 285 THR A N 1
ATOM 2042 C CA . THR A 1 285 ? 19.386 2.373 16.680 1.00 68.81 285 THR A CA 1
ATOM 2043 C C . THR A 1 285 ? 18.360 1.311 17.013 1.00 68.81 285 THR A C 1
ATOM 2045 O O . THR A 1 285 ? 18.739 0.152 17.136 1.00 68.81 285 THR A O 1
ATOM 2048 N N . PHE A 1 286 ? 17.093 1.691 17.159 1.00 77.56 286 PHE A N 1
ATOM 2049 C CA . PHE A 1 286 ? 15.998 0.747 17.372 1.00 77.56 286 PHE A CA 1
ATOM 2050 C C . PHE A 1 286 ? 15.279 0.489 16.050 1.00 77.56 286 PHE A C 1
ATOM 2052 O O . PHE A 1 286 ? 14.785 1.418 15.416 1.00 77.56 286 PHE A O 1
ATOM 2059 N N . GLU A 1 287 ? 15.226 -0.776 15.631 1.00 71.06 287 GLU A N 1
ATOM 2060 C CA . GLU A 1 287 ? 14.569 -1.189 14.388 1.00 71.06 287 GLU A CA 1
ATOM 2061 C C . GLU A 1 287 ? 13.465 -2.218 14.673 1.00 71.06 287 GLU A C 1
ATOM 2063 O O . GLU A 1 287 ? 13.588 -2.999 15.625 1.00 71.06 287 GLU A O 1
ATOM 2068 N N . PRO A 1 288 ? 12.395 -2.268 13.856 1.00 74.88 288 PRO A N 1
ATOM 2069 C CA . PRO A 1 288 ? 11.307 -3.238 13.986 1.00 74.88 288 PRO A CA 1
ATOM 2070 C C . PRO A 1 288 ? 11.728 -4.612 13.439 1.00 74.88 288 PRO A C 1
ATOM 2072 O O . PRO A 1 288 ? 11.071 -5.208 12.589 1.00 74.88 288 PRO A O 1
ATOM 2075 N N . ARG A 1 289 ? 12.868 -5.117 13.905 1.00 75.19 289 ARG A N 1
ATOM 2076 C CA . ARG A 1 289 ? 13.365 -6.463 13.622 1.00 75.19 289 ARG A CA 1
ATOM 2077 C C . ARG A 1 289 ? 13.312 -7.287 14.887 1.00 75.19 289 ARG A C 1
ATOM 2079 O O . ARG A 1 289 ? 13.428 -6.727 15.965 1.00 75.19 289 ARG A O 1
ATOM 2086 N N . ILE A 1 290 ? 13.205 -8.598 14.762 1.00 78.19 290 ILE A N 1
ATOM 2087 C CA . ILE A 1 290 ? 13.364 -9.547 15.857 1.00 78.19 290 ILE A CA 1
ATOM 2088 C C . ILE A 1 290 ? 14.342 -10.632 15.456 1.00 78.19 290 ILE A C 1
ATOM 2090 O O . ILE A 1 290 ? 14.585 -10.911 14.284 1.00 78.19 290 ILE A O 1
ATOM 2094 N N . TRP A 1 291 ? 14.915 -11.246 16.462 1.00 75.44 291 TRP A N 1
ATOM 2095 C CA . TRP A 1 291 ? 15.852 -12.330 16.324 1.00 75.44 291 TRP A CA 1
ATOM 2096 C C . TRP A 1 291 ? 15.135 -13.687 16.199 1.00 75.44 291 TRP A C 1
ATOM 2098 O O . TRP A 1 291 ? 14.369 -14.060 17.079 1.00 75.44 291 TRP A O 1
ATOM 2108 N N . THR A 1 292 ? 15.426 -14.443 15.136 1.00 73.00 292 THR A N 1
ATOM 2109 C CA . THR A 1 292 ? 14.913 -15.801 14.876 1.00 73.00 292 THR A CA 1
ATOM 2110 C C . THR A 1 292 ? 16.021 -16.850 14.966 1.00 73.00 292 THR A C 1
ATOM 2112 O O . THR A 1 292 ? 17.219 -16.520 14.945 1.00 73.00 292 THR A O 1
ATOM 2115 N N . GLY A 1 293 ? 15.629 -18.119 15.098 1.00 66.06 293 GLY A N 1
ATOM 2116 C CA . GLY A 1 293 ? 16.553 -19.246 15.240 1.00 66.06 293 GLY A CA 1
ATOM 2117 C C . GLY A 1 293 ? 16.980 -19.567 16.687 1.00 66.06 293 GLY A C 1
ATOM 2118 O O . GLY A 1 293 ? 16.269 -19.232 17.639 1.00 66.06 293 GLY A O 1
ATOM 2119 N N . PRO A 1 294 ? 18.120 -20.265 16.880 1.00 65.62 294 PRO A N 1
ATOM 2120 C CA . PRO A 1 294 ? 18.519 -20.811 18.181 1.00 65.62 294 PRO A CA 1
ATOM 2121 C C . PRO A 1 294 ? 18.786 -19.761 19.270 1.00 65.62 294 PRO A C 1
ATOM 2123 O O . PRO A 1 294 ? 19.092 -18.594 18.997 1.00 65.62 294 PRO A O 1
ATOM 2126 N N . ALA A 1 295 ? 18.736 -20.219 20.525 1.00 64.12 295 ALA A N 1
ATOM 2127 C CA . ALA A 1 295 ? 19.060 -19.420 21.701 1.00 64.12 295 ALA A CA 1
ATOM 2128 C C . ALA A 1 295 ? 20.464 -18.796 21.622 1.00 64.12 295 ALA A C 1
ATOM 2130 O O . ALA A 1 295 ? 21.413 -19.382 21.107 1.00 64.12 295 ALA A O 1
ATOM 2131 N N . ALA A 1 296 ? 20.608 -17.623 22.226 1.00 60.81 296 ALA A N 1
ATOM 2132 C CA . ALA A 1 296 ? 21.835 -16.841 22.345 1.00 60.81 296 ALA A CA 1
ATOM 2133 C C . ALA A 1 296 ? 23.184 -17.538 22.475 1.00 60.81 296 ALA A C 1
ATOM 2135 O O . ALA A 1 296 ? 24.161 -17.125 21.859 1.00 60.81 296 ALA A O 1
ATOM 2136 N N . HIS A 1 297 ? 23.248 -18.498 23.394 1.00 57.81 297 HIS A N 1
ATOM 2137 C CA . HIS A 1 297 ? 24.466 -19.168 23.826 1.00 57.81 297 HIS A CA 1
ATOM 2138 C C . HIS A 1 297 ? 24.882 -20.251 22.825 1.00 57.81 297 HIS A C 1
ATOM 2140 O O . HIS A 1 297 ? 25.933 -20.862 22.988 1.00 57.81 297 HIS A O 1
ATOM 2146 N N . LEU A 1 298 ? 24.077 -20.454 21.776 1.00 58.66 298 LEU A N 1
ATOM 2147 C CA . LEU A 1 298 ? 24.331 -21.319 20.632 1.00 58.66 298 LEU A CA 1
ATOM 2148 C C . LEU A 1 298 ? 24.320 -20.483 19.333 1.00 58.66 298 LEU A C 1
ATOM 2150 O O . LEU A 1 298 ? 23.473 -20.714 18.465 1.00 58.66 298 LEU A O 1
ATOM 2154 N N . PRO A 1 299 ? 25.214 -19.480 19.183 1.00 55.56 299 PRO A N 1
ATOM 2155 C CA . PRO A 1 299 ? 25.265 -18.674 17.970 1.00 55.56 299 PRO A CA 1
ATOM 2156 C C . PRO A 1 299 ? 25.672 -19.559 16.786 1.00 55.56 299 PRO A C 1
ATOM 2158 O O . PRO A 1 299 ? 26.673 -20.274 16.834 1.00 55.56 299 PRO A O 1
ATOM 2161 N N . GLY A 1 300 ? 24.888 -19.514 15.713 1.00 56.22 300 GLY A N 1
ATOM 2162 C CA . GLY A 1 300 ? 25.107 -20.333 14.526 1.00 56.22 300 GLY A CA 1
ATOM 2163 C C . GLY A 1 300 ? 24.446 -19.731 13.286 1.00 56.22 300 GLY A C 1
ATOM 2164 O O . GLY A 1 300 ? 23.660 -18.793 13.404 1.00 56.22 300 GLY A O 1
ATOM 2165 N N . PRO A 1 301 ? 24.722 -20.267 12.086 1.00 51.03 301 PRO A N 1
ATOM 2166 C CA . PRO A 1 301 ? 24.220 -19.727 10.814 1.00 51.03 301 PRO A CA 1
ATOM 2167 C C . PRO A 1 301 ? 22.683 -19.721 10.689 1.00 51.03 301 PRO A C 1
ATOM 2169 O O . PRO A 1 301 ? 22.133 -19.024 9.839 1.00 51.03 301 PRO A O 1
ATOM 2172 N N . ALA A 1 302 ? 21.982 -20.463 11.552 1.00 57.22 302 ALA A N 1
ATOM 2173 C CA . ALA A 1 302 ? 20.523 -20.470 11.649 1.00 57.22 302 ALA A CA 1
ATOM 2174 C C . ALA A 1 302 ? 19.939 -19.240 12.375 1.00 57.22 302 ALA A C 1
ATOM 2176 O O . ALA A 1 302 ? 18.725 -19.073 12.411 1.00 57.22 302 ALA A O 1
ATOM 2177 N N . GLN A 1 303 ? 20.778 -18.397 12.980 1.00 65.06 303 GLN A N 1
ATOM 2178 C CA . GLN A 1 303 ? 20.352 -17.228 13.737 1.00 65.06 303 GLN A CA 1
ATOM 2179 C C . GLN A 1 303 ? 20.226 -16.004 12.818 1.00 65.06 303 GLN A C 1
ATOM 2181 O O . GLN A 1 303 ? 21.222 -15.546 12.261 1.00 65.06 303 GLN A O 1
ATOM 2186 N N . GLN A 1 304 ? 19.019 -15.457 12.648 1.00 68.62 304 GLN A N 1
ATOM 2187 C CA . GLN A 1 304 ? 18.746 -14.432 11.627 1.00 68.62 304 GLN A CA 1
ATOM 2188 C C . GLN A 1 304 ? 17.834 -13.323 12.153 1.00 68.62 304 GLN A C 1
ATOM 2190 O O . GLN A 1 304 ? 17.094 -13.527 13.108 1.00 68.62 304 GLN A O 1
ATOM 2195 N N . LYS A 1 305 ? 17.900 -12.126 11.561 1.00 71.81 305 LYS A N 1
ATOM 2196 C CA . LYS A 1 305 ? 16.942 -11.053 11.863 1.00 71.81 305 LYS A CA 1
ATOM 2197 C C . LYS A 1 305 ? 15.745 -11.181 10.930 1.00 71.81 305 LYS A C 1
ATOM 2199 O O . LYS A 1 305 ? 15.918 -11.176 9.714 1.00 71.81 305 LYS A O 1
ATOM 2204 N N . ALA A 1 306 ? 14.559 -11.252 11.508 1.00 71.94 306 ALA A N 1
ATOM 2205 C CA . ALA A 1 306 ? 13.290 -11.158 10.813 1.00 71.94 306 ALA A CA 1
ATOM 2206 C C . ALA A 1 306 ? 12.686 -9.777 11.029 1.00 71.94 306 ALA A C 1
ATOM 2208 O O . ALA A 1 306 ? 12.899 -9.163 12.073 1.00 71.94 306 ALA A O 1
ATOM 2209 N N . TRP A 1 307 ? 11.915 -9.288 10.072 1.00 70.56 307 TRP A N 1
ATOM 2210 C CA . TRP A 1 307 ? 11.204 -8.031 10.256 1.00 70.56 307 TRP A CA 1
ATOM 2211 C C . TRP A 1 307 ? 9.844 -8.256 10.901 1.00 70.56 307 TRP A C 1
ATOM 2213 O O . TRP A 1 307 ? 9.169 -9.238 10.603 1.00 70.56 307 TRP A O 1
ATOM 2223 N N . VAL A 1 308 ? 9.424 -7.330 11.760 1.00 73.94 308 VAL A N 1
ATOM 2224 C CA . VAL A 1 308 ? 8.056 -7.269 12.277 1.00 73.94 308 VAL A CA 1
ATOM 2225 C C . VAL A 1 308 ? 7.220 -6.445 11.304 1.00 73.94 308 VAL A C 1
ATOM 2227 O O . VAL A 1 308 ? 7.439 -5.252 11.103 1.00 73.94 308 VAL A O 1
ATOM 2230 N N . THR A 1 309 ? 6.297 -7.145 10.654 1.00 64.50 309 THR A N 1
ATOM 2231 C CA . THR A 1 309 ? 5.658 -6.783 9.372 1.00 64.50 309 THR A CA 1
ATOM 2232 C C . THR A 1 309 ? 4.128 -6.826 9.428 1.00 64.50 309 THR A C 1
ATOM 2234 O O . THR A 1 309 ? 3.450 -6.522 8.452 1.00 64.50 309 THR A O 1
ATOM 2237 N N . GLY A 1 310 ? 3.604 -7.061 10.626 1.00 67.19 310 GLY A N 1
ATOM 2238 C CA . GLY A 1 310 ? 2.226 -6.799 10.995 1.00 67.19 310 GLY A CA 1
ATOM 2239 C C . GLY A 1 310 ? 2.074 -6.903 12.505 1.00 67.19 310 GLY A C 1
ATOM 2240 O O . GLY A 1 310 ? 3.016 -7.289 13.207 1.00 67.19 310 GLY A O 1
ATOM 2241 N N . ALA A 1 311 ? 0.873 -6.626 12.992 1.00 75.38 311 ALA A N 1
ATOM 2242 C CA . ALA A 1 311 ? 0.438 -7.042 14.312 1.00 75.38 311 ALA A CA 1
ATOM 2243 C C . ALA A 1 311 ? -0.945 -7.696 14.223 1.00 75.38 311 ALA A C 1
ATOM 2245 O O . ALA A 1 311 ? -1.736 -7.394 13.330 1.00 75.38 311 ALA A O 1
ATOM 2246 N N . VAL A 1 312 ? -1.224 -8.616 15.138 1.00 74.38 312 VAL A N 1
ATOM 2247 C CA . VAL A 1 312 ? -2.480 -9.359 15.205 1.00 74.38 312 VAL A CA 1
ATOM 2248 C C . VAL A 1 312 ? -2.995 -9.362 16.636 1.00 74.38 312 VAL A C 1
ATOM 2250 O O . VAL A 1 312 ? -2.238 -9.601 17.577 1.00 74.38 312 VAL A O 1
ATOM 2253 N N . VAL A 1 313 ? -4.295 -9.114 16.799 1.00 80.88 313 VAL A N 1
ATOM 2254 C CA . VAL A 1 313 ? -4.964 -9.259 18.096 1.00 80.88 313 VAL A CA 1
ATOM 2255 C C . VAL A 1 313 ? -4.936 -10.744 18.482 1.00 80.88 313 VAL A C 1
ATOM 2257 O O . VAL A 1 313 ? -5.376 -11.579 17.681 1.00 80.88 313 VAL A O 1
ATOM 2260 N N . PRO A 1 314 ? -4.416 -11.118 19.665 1.00 86.56 314 PRO A N 1
ATOM 2261 C CA . PRO A 1 314 ? -4.387 -12.516 20.075 1.00 86.56 314 PRO A CA 1
ATOM 2262 C C . PRO A 1 314 ? -5.806 -13.077 20.214 1.00 86.56 314 PRO A C 1
ATOM 2264 O O . PRO A 1 314 ? -6.719 -12.374 20.631 1.00 86.56 314 PRO A O 1
ATOM 2267 N N . GLN A 1 315 ? -5.994 -14.352 19.870 1.00 87.38 315 GLN A N 1
ATOM 2268 C CA . GLN A 1 315 ? -7.284 -15.035 19.990 1.00 87.38 315 GLN A CA 1
ATOM 2269 C C . GLN A 1 315 ? -7.090 -16.392 20.663 1.00 87.38 315 GLN A C 1
ATOM 2271 O O . GLN A 1 315 ? -6.090 -17.074 20.422 1.00 87.38 315 GLN A O 1
ATOM 2276 N N . LYS A 1 316 ? -8.057 -16.818 21.483 1.00 89.38 316 LYS A N 1
ATOM 2277 C CA . LYS A 1 316 ? -8.045 -18.162 22.079 1.00 89.38 316 LYS A CA 1
ATOM 2278 C C . LYS A 1 316 ? -7.998 -19.219 20.977 1.00 89.38 316 LYS A C 1
ATOM 2280 O O . LYS A 1 316 ? -8.805 -19.184 20.051 1.00 89.38 316 LYS A O 1
ATOM 2285 N N . GLY A 1 317 ? -7.079 -20.171 21.108 1.00 86.31 317 GLY A N 1
ATOM 2286 C CA . GLY A 1 317 ? -6.841 -21.225 20.124 1.00 86.31 317 GLY A CA 1
ATOM 2287 C C . GLY A 1 317 ? -5.747 -20.911 19.102 1.00 86.31 317 GLY A C 1
ATOM 2288 O O . GLY A 1 317 ? -5.236 -21.861 18.507 1.00 86.31 317 GLY A O 1
ATOM 2289 N N . ASN A 1 318 ? -5.331 -19.644 18.950 1.00 88.38 318 ASN A N 1
ATOM 2290 C CA . ASN A 1 318 ? -4.229 -19.299 18.053 1.00 88.38 318 ASN A CA 1
ATOM 2291 C C . ASN A 1 318 ? -2.930 -19.971 18.504 1.00 88.38 318 ASN A C 1
ATOM 2293 O O . ASN A 1 318 ? -2.604 -20.010 19.696 1.00 88.38 318 ASN A O 1
ATOM 2297 N N . TRP A 1 319 ? -2.159 -20.426 17.522 1.00 84.88 319 TRP A N 1
ATOM 2298 C CA . TRP A 1 319 ? -0.778 -20.840 17.700 1.00 84.88 319 TRP A CA 1
ATOM 2299 C C . TRP A 1 319 ? 0.163 -19.646 17.546 1.00 84.88 319 TRP A C 1
ATOM 2301 O O . TRP A 1 319 ? 0.037 -18.860 16.602 1.00 84.88 319 TRP A O 1
ATOM 2311 N N . ILE A 1 320 ? 1.106 -19.530 18.480 1.00 84.56 320 ILE A N 1
ATOM 2312 C CA . ILE A 1 320 ? 2.085 -18.443 18.578 1.00 84.56 320 ILE A CA 1
ATOM 2313 C C . ILE A 1 320 ? 3.492 -18.992 18.858 1.00 84.56 320 ILE A C 1
ATOM 2315 O O . ILE A 1 320 ? 3.673 -20.133 19.298 1.00 84.56 320 ILE A O 1
ATOM 2319 N N . CYS A 1 321 ? 4.489 -18.149 18.613 1.00 79.69 321 CYS A N 1
ATOM 2320 C CA . CYS A 1 321 ? 5.893 -18.399 18.895 1.00 79.69 321 CYS A CA 1
ATOM 2321 C C . CYS A 1 321 ? 6.413 -17.410 19.945 1.00 79.69 321 CYS A C 1
ATOM 2323 O O . CYS A 1 321 ? 6.039 -16.235 19.938 1.00 79.69 321 CYS A O 1
ATOM 2325 N N . ASN A 1 322 ? 7.305 -17.881 20.815 1.00 79.25 322 ASN A N 1
ATOM 2326 C CA . ASN A 1 322 ? 8.104 -17.044 21.715 1.00 79.25 322 ASN A CA 1
ATOM 2327 C C . ASN A 1 322 ? 9.544 -16.951 21.178 1.00 79.25 322 ASN A C 1
ATOM 2329 O O . ASN A 1 322 ? 10.059 -17.946 20.664 1.00 79.25 322 ASN A O 1
ATOM 2333 N N . MET A 1 323 ? 10.165 -15.769 21.255 1.00 69.56 323 MET A N 1
ATOM 2334 C CA . MET A 1 323 ? 11.477 -15.473 20.653 1.00 69.56 323 MET A CA 1
ATOM 2335 C C . MET A 1 323 ? 12.374 -14.602 21.558 1.00 69.56 323 MET A C 1
ATOM 2337 O O . MET A 1 323 ? 12.997 -13.636 21.114 1.00 69.56 323 MET A O 1
ATOM 2341 N N . GLY A 1 324 ? 12.449 -14.924 22.850 1.00 71.25 324 GLY A N 1
ATOM 2342 C CA . GLY A 1 324 ? 13.332 -14.218 23.781 1.00 71.25 324 GLY A CA 1
ATOM 2343 C C . GLY A 1 324 ? 14.814 -14.585 23.625 1.00 71.25 324 GLY A C 1
ATOM 2344 O O . GLY A 1 324 ? 15.174 -15.604 23.022 1.00 71.25 324 GLY A O 1
ATOM 2345 N N . SER A 1 325 ? 15.694 -13.744 24.183 1.00 68.62 325 SER A N 1
ATOM 2346 C CA . SER A 1 325 ? 17.152 -13.921 24.091 1.00 68.62 325 SER A CA 1
ATOM 2347 C C . SER A 1 325 ? 17.604 -15.305 24.586 1.00 68.62 325 SER A C 1
ATOM 2349 O O . SER A 1 325 ? 18.502 -15.925 24.002 1.00 68.62 325 SER A O 1
ATOM 2351 N N . ARG A 1 326 ? 16.905 -15.852 25.586 1.00 71.75 326 ARG A N 1
ATOM 2352 C CA . ARG A 1 326 ? 17.259 -17.089 26.275 1.00 71.75 326 ARG A CA 1
ATOM 2353 C C . ARG A 1 326 ? 16.625 -18.330 25.680 1.00 71.75 326 ARG A C 1
ATOM 2355 O O . ARG A 1 326 ? 17.309 -19.354 25.583 1.00 71.75 326 ARG A O 1
ATOM 2362 N N . SER A 1 327 ? 15.341 -18.284 25.339 1.00 66.81 327 SER A N 1
ATOM 2363 C CA . SER A 1 327 ? 14.636 -19.439 24.769 1.00 66.81 327 SER A CA 1
ATOM 2364 C C . SER A 1 327 ? 15.017 -19.715 23.318 1.00 66.81 327 SER A C 1
ATOM 2366 O O . SER A 1 327 ? 15.093 -20.888 22.949 1.00 66.81 327 SER A O 1
ATOM 2368 N N . GLY A 1 328 ? 15.323 -18.676 22.532 1.00 67.88 328 GLY A N 1
ATOM 2369 C CA . GLY A 1 328 ? 15.332 -18.785 21.073 1.00 67.88 328 GLY A CA 1
ATOM 2370 C C . GLY A 1 328 ? 13.918 -18.994 20.520 1.00 67.88 328 GLY A C 1
ATOM 2371 O O . GLY A 1 328 ? 12.944 -19.066 21.267 1.00 67.88 328 GLY A O 1
ATOM 2372 N N . GLU A 1 329 ? 13.790 -19.096 19.202 1.00 75.06 329 GLU A N 1
ATOM 2373 C CA . GLU A 1 329 ? 12.487 -19.265 18.557 1.00 75.06 329 GLU A CA 1
ATOM 2374 C C . GLU A 1 329 ? 11.849 -20.621 18.885 1.00 75.06 329 GLU A C 1
ATOM 2376 O O . GLU A 1 329 ? 12.393 -21.679 18.564 1.00 75.06 329 GLU A O 1
ATOM 2381 N N . THR A 1 330 ? 10.664 -20.584 19.500 1.00 72.75 330 THR A N 1
ATOM 2382 C CA . THR A 1 330 ? 9.881 -21.780 19.831 1.00 72.75 330 THR A CA 1
ATOM 2383 C C . THR A 1 330 ? 8.412 -21.593 19.436 1.00 72.75 330 THR A C 1
ATOM 2385 O O . THR A 1 330 ? 7.690 -20.829 20.075 1.00 72.75 330 THR A O 1
ATOM 2388 N N . CYS A 1 331 ? 7.960 -22.315 18.403 1.00 74.69 331 CYS A N 1
ATOM 2389 C CA . CYS A 1 331 ? 6.598 -22.260 17.853 1.00 74.69 331 CYS A CA 1
ATOM 2390 C C . CYS A 1 331 ? 5.773 -23.493 18.248 1.00 74.69 331 CYS A C 1
ATOM 2392 O O . CYS A 1 331 ? 5.644 -24.452 17.491 1.00 74.69 331 CYS A O 1
ATOM 2394 N N . ASN A 1 332 ? 5.243 -23.503 19.466 1.00 71.69 332 ASN A N 1
ATOM 2395 C CA . ASN A 1 332 ? 4.417 -24.605 19.978 1.00 71.69 332 ASN A CA 1
ATOM 2396 C C . ASN A 1 332 ? 3.499 -24.166 21.125 1.00 71.69 332 ASN A C 1
ATOM 2398 O O . ASN A 1 332 ? 3.047 -24.993 21.924 1.00 71.69 332 ASN A O 1
ATOM 2402 N N . LEU A 1 333 ? 3.253 -22.863 21.221 1.00 79.69 333 LEU A N 1
ATOM 2403 C CA . LEU A 1 333 ? 2.396 -22.283 22.232 1.00 79.69 333 LEU A CA 1
ATOM 2404 C C . LEU A 1 333 ? 1.007 -22.103 21.639 1.00 79.69 333 LEU A C 1
ATOM 2406 O O . LEU A 1 333 ? 0.861 -21.516 20.568 1.00 79.69 333 LEU A O 1
ATOM 2410 N N . GLN A 1 334 ? -0.004 -22.581 22.351 1.00 85.31 334 GLN A N 1
ATOM 2411 C CA . GLN A 1 334 ? -1.393 -22.312 22.018 1.00 85.31 334 GLN A CA 1
ATOM 2412 C C . GLN A 1 334 ? -1.986 -21.395 23.080 1.00 85.31 334 GLN A C 1
ATOM 2414 O O . GLN A 1 334 ? -1.868 -21.662 24.283 1.00 85.31 334 GLN A O 1
ATOM 2419 N N . ILE A 1 335 ? -2.607 -20.306 22.633 1.00 89.50 335 ILE A N 1
ATOM 2420 C CA . ILE A 1 335 ? -3.302 -19.368 23.512 1.00 89.50 335 ILE A CA 1
ATOM 2421 C C . ILE A 1 335 ? -4.502 -20.084 24.115 1.00 89.50 335 ILE A C 1
ATOM 2423 O O . ILE A 1 335 ? -5.374 -20.567 23.387 1.00 89.50 335 ILE A O 1
ATOM 2427 N N . THR A 1 336 ? -4.556 -20.146 25.441 1.00 86.00 336 THR A N 1
ATOM 2428 C CA . THR A 1 336 ? -5.651 -20.818 26.134 1.00 86.00 336 THR A CA 1
ATOM 2429 C C . THR A 1 336 ? -6.706 -19.834 26.577 1.00 86.00 336 THR A C 1
ATOM 2431 O O . THR A 1 336 ? -7.882 -20.099 26.348 1.00 86.00 336 THR A O 1
ATOM 2434 N N . ASP A 1 337 ? -6.318 -18.707 27.172 1.00 83.00 337 ASP A N 1
ATOM 2435 C CA . ASP A 1 337 ? -7.264 -17.830 27.858 1.00 83.00 337 ASP A CA 1
ATOM 2436 C C . ASP A 1 337 ? -6.807 -16.367 27.827 1.00 83.00 337 ASP A C 1
ATOM 2438 O O . ASP A 1 337 ? -5.613 -16.064 27.780 1.00 83.00 337 ASP A O 1
ATOM 2442 N N . ARG A 1 338 ? -7.788 -15.463 27.860 1.00 86.69 338 ARG A N 1
ATOM 2443 C CA . ARG A 1 338 ? -7.578 -14.040 28.133 1.00 86.69 338 ARG A CA 1
ATOM 2444 C C . ARG A 1 338 ? -7.604 -13.853 29.645 1.00 86.69 338 ARG A C 1
ATOM 2446 O O . ARG A 1 338 ? -8.591 -14.214 30.290 1.00 86.69 338 ARG A O 1
ATOM 2453 N N . THR A 1 339 ? -6.543 -13.273 30.177 1.00 83.50 339 THR A N 1
ATOM 2454 C CA . THR A 1 339 ? -6.351 -13.022 31.600 1.00 83.50 339 THR A CA 1
ATOM 2455 C C . THR A 1 339 ? -6.519 -11.530 31.862 1.00 83.50 339 THR A C 1
ATOM 2457 O O . THR A 1 339 ? -5.655 -10.738 31.502 1.00 83.50 339 THR A O 1
ATOM 2460 N N . GLU A 1 340 ? -7.626 -11.127 32.473 1.00 81.44 340 GLU A N 1
ATOM 2461 C CA . GLU A 1 340 ? -7.879 -9.707 32.742 1.00 81.44 340 GLU A CA 1
ATOM 2462 C C . GLU A 1 340 ? -6.960 -9.195 33.856 1.00 81.44 340 GLU A C 1
ATOM 2464 O O . GLU A 1 340 ? -6.408 -8.106 33.725 1.00 81.44 340 GLU A O 1
ATOM 2469 N N . ASP A 1 341 ? -6.691 -10.034 34.863 1.00 83.00 341 ASP A N 1
ATOM 2470 C CA . ASP A 1 341 ? -5.825 -9.733 36.003 1.00 83.00 341 ASP A CA 1
ATOM 2471 C C . ASP A 1 341 ? -4.914 -10.924 36.333 1.00 83.00 341 ASP A C 1
ATOM 2473 O O . ASP A 1 341 ? -5.353 -12.079 36.358 1.00 83.00 341 ASP A O 1
ATOM 2477 N N . TYR A 1 342 ? -3.640 -10.667 36.621 1.00 83.94 342 TYR A N 1
ATOM 2478 C CA . TYR A 1 342 ? -2.688 -11.683 37.075 1.00 83.94 342 TYR A CA 1
ATOM 2479 C C . TYR A 1 342 ? -1.650 -11.104 38.028 1.00 83.94 342 TYR A C 1
ATOM 2481 O O . TYR A 1 342 ? -1.361 -9.910 38.021 1.00 83.94 342 TYR A O 1
ATOM 2489 N N . PHE A 1 343 ? -1.080 -11.970 38.861 1.00 82.94 343 PHE A N 1
ATOM 2490 C CA . PHE A 1 343 ? -0.149 -11.571 39.908 1.00 82.94 343 PHE A CA 1
ATOM 2491 C C . PHE A 1 343 ? 1.201 -12.250 39.697 1.00 82.94 343 PHE A C 1
ATOM 2493 O O . PHE A 1 343 ? 1.267 -13.449 39.389 1.00 82.94 343 PHE A O 1
ATOM 2500 N N . ALA A 1 344 ? 2.277 -11.477 39.840 1.00 79.44 344 ALA A N 1
ATOM 2501 C CA . ALA A 1 344 ? 3.634 -11.980 39.679 1.00 79.44 344 ALA A CA 1
ATOM 2502 C C . ALA A 1 344 ? 4.608 -11.368 40.688 1.00 79.44 344 ALA A C 1
ATOM 2504 O O . ALA A 1 344 ? 4.498 -10.190 41.026 1.00 79.44 344 ALA A O 1
ATOM 2505 N N . ASP A 1 345 ? 5.581 -12.162 41.129 1.00 71.19 345 ASP A N 1
ATOM 2506 C CA . ASP A 1 345 ? 6.660 -11.700 42.003 1.00 71.19 345 ASP A CA 1
ATOM 2507 C C . ASP A 1 345 ? 7.691 -10.890 41.207 1.00 71.19 345 ASP A C 1
ATOM 2509 O O . ASP A 1 345 ? 8.293 -11.391 40.253 1.00 71.19 345 ASP A O 1
ATOM 2513 N N . VAL A 1 346 ? 7.915 -9.641 41.616 1.00 70.62 346 VAL A N 1
ATOM 2514 C CA . VAL A 1 346 ? 8.844 -8.692 40.987 1.00 70.62 346 VAL A CA 1
ATOM 2515 C C . VAL A 1 346 ? 10.020 -8.428 41.916 1.00 70.62 346 VAL A C 1
ATOM 2517 O O . VAL A 1 346 ? 9.831 -8.155 43.097 1.00 70.62 346 VAL A O 1
ATOM 2520 N N . GLU A 1 347 ? 11.245 -8.468 41.395 1.00 68.25 347 GLU A N 1
ATOM 2521 C CA . GLU A 1 347 ? 12.444 -8.157 42.180 1.00 68.25 347 GLU A CA 1
ATOM 2522 C C . GLU A 1 347 ? 12.469 -6.667 42.578 1.00 68.25 347 GLU A C 1
ATOM 2524 O O . GLU A 1 347 ? 12.445 -5.777 41.726 1.00 68.25 347 GLU A O 1
ATOM 2529 N N . ILE A 1 348 ? 12.547 -6.383 43.882 1.00 63.66 348 ILE A N 1
ATOM 2530 C CA . ILE A 1 348 ? 12.588 -5.018 44.448 1.00 63.66 348 ILE A CA 1
ATOM 2531 C C . ILE A 1 348 ? 14.006 -4.571 44.837 1.00 63.66 348 ILE A C 1
ATOM 2533 O O . ILE A 1 348 ? 14.216 -3.438 45.265 1.00 63.66 348 ILE A O 1
ATOM 2537 N N . GLY A 1 349 ? 14.994 -5.433 44.588 1.00 54.75 349 GLY A N 1
ATOM 2538 C CA . GLY A 1 349 ? 16.420 -5.204 44.801 1.00 54.75 349 GLY A CA 1
ATOM 2539 C C . GLY A 1 349 ? 16.895 -5.471 46.233 1.00 54.75 349 GLY A C 1
ATOM 2540 O O . GLY A 1 349 ? 16.173 -5.292 47.208 1.00 54.75 349 GLY A O 1
ATOM 2541 N N . GLY A 1 350 ? 18.146 -5.927 46.335 1.00 55.44 350 GLY A N 1
ATOM 2542 C CA . GLY A 1 350 ? 18.683 -6.578 47.533 1.00 55.44 350 GLY A CA 1
ATOM 2543 C C . GLY A 1 350 ? 18.492 -8.098 47.488 1.00 55.44 350 GLY A C 1
ATOM 2544 O O . GLY A 1 350 ? 17.784 -8.622 46.630 1.00 55.44 350 GLY A O 1
ATOM 2545 N N . HIS A 1 351 ? 19.161 -8.807 48.395 1.00 65.12 351 HIS A N 1
ATOM 2546 C CA . HIS A 1 351 ? 19.064 -10.261 48.513 1.00 65.12 351 HIS A CA 1
ATOM 2547 C C . HIS A 1 351 ? 18.684 -10.632 49.949 1.00 65.12 351 HIS A C 1
ATOM 2549 O O . HIS A 1 351 ? 19.146 -9.999 50.902 1.00 65.12 351 HIS A O 1
ATOM 2555 N N . ASN A 1 352 ? 17.861 -11.664 50.100 1.00 64.19 352 ASN A N 1
ATOM 2556 C CA . ASN A 1 352 ? 17.663 -12.374 51.353 1.00 64.19 352 ASN A CA 1
ATOM 2557 C C . ASN A 1 352 ? 19.010 -12.913 51.880 1.00 64.19 352 ASN A C 1
ATOM 2559 O O . ASN A 1 352 ? 19.960 -13.082 51.109 1.00 64.19 352 ASN A O 1
ATOM 2563 N N . PRO A 1 353 ? 19.116 -13.244 53.180 1.00 60.47 353 PRO A N 1
ATOM 2564 C CA . PRO A 1 353 ? 20.336 -13.814 53.762 1.00 60.47 353 PRO A CA 1
ATOM 2565 C C . PRO A 1 353 ? 20.825 -15.106 53.087 1.00 60.47 353 PRO A C 1
ATOM 2567 O O . PRO A 1 353 ? 22.002 -15.443 53.187 1.00 60.47 353 PRO A O 1
ATOM 2570 N N . ASP A 1 354 ? 19.932 -15.827 52.405 1.00 58.84 354 ASP A N 1
ATOM 2571 C CA . ASP A 1 354 ? 20.229 -17.038 51.634 1.00 58.84 354 ASP A CA 1
ATOM 2572 C C . ASP A 1 354 ? 20.714 -16.758 50.196 1.00 58.84 354 ASP A C 1
ATOM 2574 O O . ASP A 1 354 ? 21.001 -17.689 49.445 1.00 58.84 354 ASP A O 1
ATOM 2578 N N . GLY A 1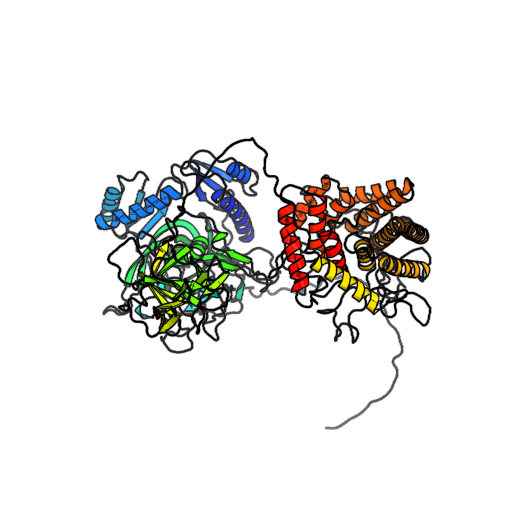 355 ? 20.825 -15.481 49.814 1.00 50.41 355 GLY A N 1
ATOM 2579 C CA . GLY A 1 355 ? 21.256 -15.042 48.492 1.00 50.41 355 GLY A CA 1
ATOM 2580 C C . GLY A 1 355 ? 20.155 -15.031 47.429 1.00 50.41 355 GLY A C 1
ATOM 2581 O O . GLY A 1 355 ? 20.463 -14.744 46.274 1.00 50.41 355 GLY A O 1
ATOM 2582 N N . SER A 1 356 ? 18.894 -15.320 47.767 1.00 55.78 356 SER A N 1
ATOM 2583 C CA . SER A 1 356 ? 17.766 -15.132 46.843 1.00 55.78 356 SER A CA 1
ATOM 2584 C C . SER A 1 356 ? 17.397 -13.645 46.713 1.00 55.78 356 SER A C 1
ATOM 2586 O O . SER A 1 356 ? 17.536 -12.906 47.685 1.00 55.78 356 SER A O 1
ATOM 2588 N N . PRO A 1 357 ? 16.967 -13.153 45.540 1.00 61.06 357 PRO A N 1
ATOM 2589 C CA . PRO A 1 357 ? 16.567 -11.756 45.384 1.00 61.06 357 PRO A CA 1
ATOM 2590 C C . PRO A 1 357 ? 15.317 -11.446 46.217 1.00 61.06 357 PRO A C 1
ATOM 2592 O O . PRO A 1 357 ? 14.415 -12.275 46.330 1.00 61.06 357 PRO A O 1
ATOM 2595 N N . LEU A 1 358 ? 15.257 -10.243 46.793 1.00 65.00 358 LEU A N 1
ATOM 2596 C CA . LEU A 1 358 ? 14.044 -9.748 47.446 1.00 65.00 358 LEU A CA 1
ATOM 2597 C C . LEU A 1 358 ? 12.965 -9.474 46.392 1.00 65.00 358 LEU A C 1
ATOM 2599 O O . LEU A 1 358 ? 13.222 -8.744 45.429 1.00 65.00 358 LEU A O 1
ATOM 2603 N N . THR A 1 359 ? 11.766 -10.023 46.587 1.00 69.81 359 THR A N 1
ATOM 2604 C CA . THR A 1 359 ? 10.629 -9.871 45.668 1.00 69.81 359 THR A CA 1
ATOM 2605 C C . THR A 1 359 ? 9.394 -9.292 46.355 1.00 69.81 359 THR A C 1
ATOM 2607 O O . THR A 1 359 ? 9.194 -9.460 47.556 1.00 69.81 359 THR A O 1
ATOM 2610 N N . GLU A 1 360 ? 8.551 -8.625 45.573 1.00 75.00 360 GLU A N 1
ATOM 2611 C CA . GLU A 1 360 ? 7.227 -8.138 45.957 1.00 75.00 360 GLU A CA 1
ATOM 2612 C C . GLU A 1 360 ? 6.190 -8.650 44.955 1.00 75.00 360 GLU A C 1
ATOM 2614 O O . GLU A 1 360 ? 6.402 -8.574 43.742 1.00 75.00 360 GLU A O 1
ATOM 2619 N N . LEU A 1 361 ? 5.055 -9.142 45.453 1.00 75.56 361 LEU A N 1
ATOM 2620 C CA . LEU A 1 361 ? 3.938 -9.533 44.603 1.00 75.56 361 LEU A CA 1
ATOM 2621 C C . LEU A 1 361 ? 3.304 -8.288 43.977 1.00 75.56 361 LEU A C 1
ATOM 2623 O O . LEU A 1 361 ? 2.783 -7.421 44.679 1.00 75.56 361 LEU A O 1
ATOM 2627 N N . ARG A 1 362 ? 3.291 -8.223 42.647 1.00 81.50 362 ARG A N 1
ATOM 2628 C CA . ARG A 1 362 ? 2.683 -7.132 41.888 1.00 81.50 362 ARG A CA 1
ATOM 2629 C C . ARG A 1 362 ? 1.441 -7.600 41.139 1.00 81.50 362 ARG A C 1
ATOM 2631 O O . ARG A 1 362 ? 1.402 -8.705 40.601 1.00 81.50 362 ARG A O 1
ATOM 2638 N N . HIS A 1 363 ? 0.444 -6.721 41.096 1.00 83.00 363 HIS A N 1
ATOM 2639 C CA . HIS A 1 363 ? -0.796 -6.890 40.343 1.00 83.00 363 HIS A CA 1
ATOM 2640 C C . HIS A 1 363 ? -0.656 -6.306 38.935 1.00 83.00 363 HIS A C 1
ATOM 2642 O O . HIS A 1 363 ? -0.364 -5.119 38.766 1.00 83.00 363 HIS A O 1
ATOM 2648 N N . PHE A 1 364 ? -0.874 -7.152 37.935 1.00 84.81 364 PHE A N 1
ATOM 2649 C CA . PHE A 1 364 ? -0.869 -6.813 36.520 1.00 84.81 364 PHE A CA 1
ATOM 2650 C C . PHE A 1 364 ? -2.230 -7.073 35.872 1.00 84.81 364 PHE A C 1
ATOM 2652 O O . PHE A 1 364 ? -3.029 -7.857 36.386 1.00 84.81 364 PHE A O 1
ATOM 2659 N N . ALA A 1 365 ? -2.474 -6.444 34.722 1.00 83.88 365 ALA A N 1
ATOM 2660 C CA . ALA A 1 365 ? -3.713 -6.598 33.964 1.00 83.88 365 ALA A CA 1
ATOM 2661 C C . ALA A 1 365 ? -3.493 -6.698 32.443 1.00 83.88 365 ALA A C 1
ATOM 2663 O O . ALA A 1 365 ? -2.403 -6.416 31.942 1.00 83.88 365 ALA A O 1
ATOM 2664 N N . LEU A 1 366 ? -4.555 -7.071 31.714 1.00 84.81 366 LEU A N 1
ATOM 2665 C CA . LEU A 1 366 ? -4.626 -7.167 30.241 1.00 84.81 366 LEU A CA 1
ATOM 2666 C C . LEU A 1 366 ? -3.679 -8.220 29.620 1.00 84.81 366 LEU A C 1
ATOM 2668 O O . LEU A 1 366 ? -3.063 -8.007 28.572 1.00 84.81 366 LEU A O 1
ATOM 2672 N N . GLY A 1 367 ? -3.560 -9.377 30.271 1.00 87.00 367 GLY A N 1
ATOM 2673 C CA . GLY A 1 367 ? -2.709 -10.488 29.848 1.00 87.00 367 GLY A CA 1
ATOM 2674 C C . GLY A 1 367 ? -3.407 -11.547 28.985 1.00 87.00 367 GLY A C 1
ATOM 2675 O O . GLY A 1 367 ? -4.629 -11.674 28.931 1.00 87.00 367 GLY A O 1
ATOM 2676 N N . TRP A 1 368 ? -2.605 -12.383 28.338 1.00 90.31 368 TRP A N 1
ATOM 2677 C CA . TRP A 1 368 ? -3.013 -13.606 27.653 1.00 90.31 368 TRP A CA 1
ATOM 2678 C C . TRP A 1 368 ? -2.181 -14.780 28.151 1.00 90.31 368 TRP A C 1
ATOM 2680 O O . TRP A 1 368 ? -0.950 -14.708 28.185 1.00 90.31 368 TRP A O 1
ATOM 2690 N N . GLN A 1 369 ? -2.852 -15.883 28.475 1.00 87.38 369 GLN A N 1
ATOM 2691 C CA . GLN A 1 369 ? -2.205 -17.122 28.877 1.00 87.38 369 GLN A CA 1
ATOM 2692 C C . GLN A 1 369 ? -2.004 -18.045 27.673 1.00 87.38 369 GLN A C 1
ATOM 2694 O O . GLN A 1 369 ? -2.923 -18.275 26.882 1.00 87.38 369 GLN A O 1
ATOM 2699 N N . ALA A 1 370 ? -0.819 -18.645 27.573 1.00 86.44 370 ALA A N 1
ATOM 2700 C CA . ALA A 1 370 ? -0.533 -19.695 26.601 1.00 86.44 370 ALA A CA 1
ATOM 2701 C C . ALA A 1 370 ? 0.132 -20.915 27.248 1.00 86.44 370 ALA A C 1
ATOM 2703 O O . ALA A 1 370 ? 0.896 -20.807 28.216 1.00 86.44 370 ALA A O 1
ATOM 2704 N N . LYS A 1 371 ? -0.150 -22.095 26.685 1.00 80.56 371 LYS A N 1
ATOM 2705 C CA . LYS A 1 371 ? 0.446 -23.373 27.096 1.00 80.56 371 LYS A CA 1
ATOM 2706 C C . LYS A 1 371 ? 1.272 -23.966 25.965 1.00 80.56 371 LYS A C 1
ATOM 2708 O O . LYS A 1 371 ? 0.871 -23.923 24.805 1.00 80.56 371 LYS A O 1
ATOM 2713 N N . LYS A 1 372 ? 2.407 -24.562 26.326 1.00 75.06 372 LYS A N 1
ATOM 2714 C CA . LYS A 1 372 ? 3.270 -25.293 25.397 1.00 75.06 372 LYS A CA 1
ATOM 2715 C C . LYS A 1 372 ? 2.732 -26.695 25.132 1.00 75.06 372 LYS A C 1
ATOM 2717 O O . LYS A 1 372 ? 2.419 -27.435 26.065 1.00 75.06 372 LYS A O 1
ATOM 2722 N N . ARG A 1 373 ? 2.713 -27.095 23.861 1.00 70.56 373 ARG A N 1
ATOM 2723 C CA . ARG A 1 373 ? 2.563 -28.495 23.457 1.00 70.56 373 ARG A CA 1
ATOM 2724 C C . ARG A 1 373 ? 3.913 -29.208 23.552 1.00 70.56 373 ARG A C 1
ATOM 2726 O O . ARG A 1 373 ? 4.856 -28.848 22.855 1.00 70.56 373 ARG A O 1
ATOM 2733 N N . VAL A 1 374 ? 3.986 -30.234 24.397 1.00 62.44 374 VAL A N 1
ATOM 2734 C CA . VAL A 1 374 ? 5.161 -31.112 24.541 1.00 62.44 374 VAL A CA 1
ATOM 2735 C C . VAL A 1 374 ? 5.032 -32.289 23.571 1.00 62.44 374 VAL A C 1
ATOM 2737 O O . VAL A 1 374 ? 3.933 -32.818 23.385 1.00 62.44 374 VAL A O 1
ATOM 2740 N N . THR A 1 375 ? 6.132 -32.707 22.945 1.00 55.66 375 THR A N 1
ATOM 2741 C CA . THR A 1 375 ? 6.164 -33.878 22.051 1.00 55.66 375 THR A CA 1
ATOM 2742 C C . THR A 1 375 ? 7.312 -34.813 22.429 1.00 55.66 375 THR A C 1
ATOM 2744 O O . THR A 1 375 ? 8.192 -34.439 23.192 1.00 55.66 375 THR A O 1
ATOM 2747 N N . ASN A 1 376 ? 7.341 -36.033 21.888 1.00 52.25 376 ASN A N 1
ATOM 2748 C CA . ASN A 1 376 ? 8.482 -36.934 22.106 1.00 52.25 376 ASN A CA 1
ATOM 2749 C C . ASN A 1 376 ? 9.771 -36.433 21.422 1.00 52.25 376 ASN A C 1
ATOM 2751 O O . ASN A 1 376 ? 10.860 -36.786 21.862 1.00 52.25 376 ASN A O 1
ATOM 2755 N N . ALA A 1 377 ? 9.644 -35.634 20.354 1.00 43.31 377 ALA A N 1
ATOM 2756 C CA . ALA A 1 377 ? 10.763 -35.037 19.619 1.00 43.31 377 ALA A CA 1
ATOM 2757 C C . ALA A 1 377 ? 11.274 -33.736 20.268 1.00 43.31 377 ALA A C 1
ATOM 2759 O O . ALA A 1 377 ? 12.452 -33.414 20.150 1.00 43.31 377 ALA A O 1
ATOM 2760 N N . ASP A 1 378 ? 10.403 -33.031 20.995 1.00 52.12 378 ASP A N 1
ATOM 2761 C CA . ASP A 1 378 ? 10.742 -31.920 21.885 1.00 52.12 378 ASP A CA 1
ATOM 2762 C C . ASP A 1 378 ? 10.146 -32.180 23.281 1.00 52.12 378 ASP A C 1
ATOM 2764 O O . ASP A 1 378 ? 9.088 -31.631 23.622 1.00 52.12 378 ASP A O 1
ATOM 2768 N N . PRO A 1 379 ? 10.793 -33.043 24.096 1.00 52.50 379 PRO A N 1
ATOM 2769 C CA . PRO A 1 379 ? 10.368 -33.298 25.471 1.00 52.50 379 PRO A CA 1
ATOM 2770 C C . PRO A 1 379 ? 10.660 -32.097 26.379 1.00 52.50 379 PRO A C 1
ATOM 2772 O O . PRO A 1 379 ? 10.363 -32.127 27.574 1.00 52.50 379 PRO A O 1
ATOM 2775 N N . ASN A 1 380 ? 11.280 -31.049 25.827 1.00 53.03 380 ASN A N 1
ATOM 2776 C CA . ASN A 1 380 ? 11.712 -29.890 26.561 1.00 53.03 380 ASN A CA 1
ATOM 2777 C C . ASN A 1 380 ? 10.495 -29.076 27.030 1.00 53.03 380 ASN A C 1
ATOM 2779 O O . ASN A 1 380 ? 9.694 -28.638 26.210 1.00 53.03 380 ASN A O 1
ATOM 2783 N N . PRO A 1 381 ? 10.334 -28.800 28.325 1.00 50.00 381 PRO A N 1
ATOM 2784 C CA . PRO A 1 381 ? 9.144 -28.125 28.828 1.00 50.00 381 PRO A CA 1
ATOM 2785 C C . PRO A 1 381 ? 9.180 -26.591 28.754 1.00 50.00 381 PRO A C 1
ATOM 2787 O O . PRO A 1 381 ? 8.224 -25.961 29.195 1.00 50.00 381 PRO A O 1
ATOM 2790 N N . PHE A 1 382 ? 10.236 -25.954 28.232 1.00 53.44 382 PHE A N 1
ATOM 2791 C CA . PHE A 1 382 ? 10.318 -24.484 28.221 1.00 53.44 382 PHE A CA 1
ATOM 2792 C C . PHE A 1 382 ? 9.290 -23.840 27.274 1.00 53.44 382 PHE A C 1
ATOM 2794 O O . PHE A 1 382 ? 9.408 -23.976 26.056 1.00 53.44 382 PHE A O 1
ATOM 2801 N N . ALA A 1 383 ? 8.323 -23.102 27.830 1.00 53.03 383 ALA A N 1
ATOM 2802 C CA . ALA A 1 383 ? 7.477 -22.147 27.100 1.00 53.03 383 ALA A CA 1
ATOM 2803 C C . ALA A 1 383 ? 8.126 -20.741 27.012 1.00 53.03 383 ALA A C 1
ATOM 2805 O O . ALA A 1 383 ? 7.932 -20.012 26.042 1.00 53.03 383 ALA A O 1
ATOM 2806 N N . GLY A 1 384 ? 8.948 -20.402 28.013 1.00 57.84 384 GLY A N 1
ATOM 2807 C CA . GLY A 1 384 ? 9.834 -19.239 28.102 1.00 57.84 384 GLY A CA 1
ATOM 2808 C C . GLY A 1 384 ? 10.958 -19.538 29.100 1.00 57.84 384 GLY A C 1
ATOM 2809 O O . GLY A 1 384 ? 10.807 -20.406 29.967 1.00 57.84 384 GLY A O 1
ATOM 2810 N N . ARG A 1 385 ? 12.118 -18.898 28.945 1.00 63.34 385 ARG A N 1
ATOM 2811 C CA . ARG A 1 385 ? 13.265 -19.037 29.850 1.00 63.34 385 ARG A CA 1
ATOM 2812 C C . ARG A 1 385 ? 13.421 -17.797 30.721 1.00 63.34 385 ARG A C 1
ATOM 2814 O O . ARG A 1 385 ? 13.080 -16.690 30.321 1.00 63.34 385 ARG A O 1
ATOM 2821 N N . ARG A 1 386 ? 14.013 -17.989 31.903 1.00 66.12 386 ARG A N 1
ATOM 2822 C CA . ARG A 1 386 ? 14.469 -16.901 32.780 1.00 66.12 386 ARG A CA 1
ATOM 2823 C C . ARG A 1 386 ? 15.329 -15.931 31.938 1.00 66.12 386 ARG A C 1
ATOM 2825 O O . ARG A 1 386 ? 16.297 -16.391 31.355 1.00 66.12 386 ARG A O 1
ATOM 2832 N N . GLY A 1 387 ? 14.942 -14.661 31.807 1.00 66.75 387 GLY A N 1
ATOM 2833 C CA . GLY A 1 387 ? 15.555 -13.634 30.947 1.00 66.75 387 GLY A CA 1
ATOM 2834 C C . GLY A 1 387 ? 14.708 -13.207 29.739 1.00 66.75 387 GLY A C 1
ATOM 2835 O O . GLY A 1 387 ? 14.992 -12.176 29.131 1.00 66.75 387 GLY A O 1
ATOM 2836 N N . ASP A 1 388 ? 13.651 -13.951 29.398 1.00 74.50 388 ASP A N 1
ATOM 2837 C CA . ASP A 1 388 ? 12.779 -13.634 28.254 1.00 74.50 388 ASP A CA 1
ATOM 2838 C C . ASP A 1 388 ? 11.700 -12.585 28.563 1.00 74.50 388 ASP A C 1
ATOM 2840 O O . ASP A 1 388 ? 10.953 -12.212 27.661 1.00 74.50 388 ASP A O 1
ATOM 2844 N N . SER A 1 389 ? 11.608 -12.099 29.806 1.00 81.00 389 SER A N 1
ATOM 2845 C CA . SER A 1 389 ? 10.704 -11.006 30.181 1.00 81.00 389 SER A CA 1
ATOM 2846 C C . SER A 1 389 ? 10.899 -9.798 29.266 1.00 81.00 389 SER A C 1
ATOM 2848 O O . SER A 1 389 ? 12.026 -9.351 29.065 1.00 81.00 389 SER A O 1
ATOM 2850 N N . GLY A 1 390 ? 9.810 -9.283 28.698 1.00 80.81 390 GLY A N 1
ATOM 2851 C CA . GLY A 1 390 ? 9.835 -8.218 27.700 1.00 80.81 390 GLY A CA 1
ATOM 2852 C C . GLY A 1 390 ? 10.159 -8.676 26.275 1.00 80.81 390 GLY A C 1
ATOM 2853 O O . GLY A 1 390 ? 10.182 -7.834 25.386 1.00 80.81 390 GLY A O 1
ATOM 2854 N N . GLY A 1 391 ? 10.398 -9.970 26.035 1.00 85.38 391 GLY A N 1
ATOM 2855 C CA . GLY A 1 391 ? 10.649 -10.546 24.712 1.00 85.38 391 GLY A CA 1
ATOM 2856 C C . GLY A 1 391 ? 9.399 -10.613 23.818 1.00 85.38 391 GLY A C 1
ATOM 2857 O O . GLY A 1 391 ? 8.271 -10.522 24.314 1.00 85.38 391 GLY A O 1
ATOM 2858 N N . PRO A 1 392 ? 9.572 -10.771 22.493 1.00 86.50 392 PRO A N 1
ATOM 2859 C CA . PRO A 1 392 ? 8.464 -10.732 21.545 1.00 86.50 392 PRO A CA 1
ATOM 2860 C C . PRO A 1 392 ? 7.665 -12.044 21.500 1.00 86.50 392 PRO A C 1
ATOM 2862 O O . PRO A 1 392 ? 8.224 -13.143 21.499 1.00 86.50 392 PRO A O 1
ATOM 2865 N N . VAL A 1 393 ? 6.344 -11.903 21.375 1.00 88.38 393 VAL A N 1
ATOM 2866 C CA . VAL A 1 393 ? 5.399 -12.971 21.030 1.00 88.38 393 VAL A CA 1
ATOM 2867 C C . VAL A 1 393 ? 4.877 -12.707 19.623 1.00 88.38 393 VAL A C 1
ATOM 2869 O O . VAL A 1 393 ? 4.385 -11.613 19.340 1.00 88.38 393 VAL A O 1
ATOM 2872 N N . VAL A 1 394 ? 4.972 -13.695 18.734 1.00 83.19 394 VAL A N 1
ATOM 2873 C CA . VAL A 1 394 ? 4.614 -13.549 17.312 1.00 83.19 394 VAL A CA 1
ATOM 2874 C C . VAL A 1 394 ? 3.778 -14.719 16.804 1.00 83.19 394 VAL A C 1
ATOM 2876 O O . VAL A 1 394 ? 3.669 -15.753 17.456 1.00 83.19 394 VAL A O 1
ATOM 2879 N N . THR A 1 395 ? 3.203 -14.574 15.616 1.00 73.69 395 THR A N 1
ATOM 2880 C CA . THR A 1 395 ? 2.678 -15.697 14.822 1.00 73.69 395 THR A CA 1
ATOM 2881 C C . THR A 1 395 ? 3.674 -16.046 13.713 1.00 73.69 395 THR A C 1
ATOM 2883 O O . THR A 1 395 ? 4.364 -15.157 13.210 1.00 73.69 395 THR A O 1
ATOM 2886 N N . ALA A 1 396 ? 3.796 -17.332 13.365 1.00 59.62 396 ALA A N 1
ATOM 2887 C CA . ALA A 1 396 ? 4.730 -17.780 12.328 1.00 59.62 396 ALA A CA 1
ATOM 2888 C C . ALA A 1 396 ? 4.242 -17.441 10.894 1.00 59.62 396 ALA A C 1
ATOM 2890 O O . ALA A 1 396 ? 3.068 -17.168 10.658 1.00 59.62 396 ALA A O 1
ATOM 2891 N N . TRP A 1 397 ? 5.204 -17.433 9.974 1.00 52.56 397 TRP A N 1
ATOM 2892 C CA . TRP A 1 397 ? 5.330 -16.724 8.687 1.00 52.56 397 TRP A CA 1
ATOM 2893 C C . TRP A 1 397 ? 4.349 -17.107 7.542 1.00 52.56 397 TRP A C 1
ATOM 2895 O O . TRP A 1 397 ? 3.945 -18.257 7.401 1.00 52.56 397 TRP A O 1
ATOM 2905 N N . SER A 1 398 ? 4.026 -16.123 6.688 1.00 36.12 398 SER A N 1
ATOM 2906 C CA . SER A 1 398 ? 3.501 -16.234 5.310 1.00 36.12 398 SER A CA 1
ATOM 2907 C C . SER A 1 398 ? 4.457 -16.932 4.311 1.00 36.12 398 SER A C 1
ATOM 2909 O O . SER A 1 398 ? 5.576 -16.464 4.124 1.00 36.12 398 SER A O 1
ATOM 2911 N N . GLY A 1 399 ? 4.017 -17.967 3.581 1.00 31.64 399 GLY A N 1
ATOM 2912 C CA . GLY A 1 399 ? 4.731 -18.552 2.422 1.00 31.64 399 GLY A CA 1
ATOM 2913 C C . GLY A 1 399 ? 5.324 -17.511 1.443 1.00 31.64 399 GLY A C 1
ATOM 2914 O O . GLY A 1 399 ? 4.823 -16.399 1.327 1.00 31.64 399 GLY A O 1
ATOM 2915 N N . VAL A 1 400 ? 6.436 -17.743 0.737 1.00 28.36 400 VAL A N 1
ATOM 2916 C CA . VAL A 1 400 ? 6.906 -18.930 -0.002 1.00 28.36 400 VAL A CA 1
ATOM 2917 C C . VAL A 1 400 ? 8.359 -19.272 0.389 1.00 28.36 400 VAL A C 1
ATOM 2919 O O . VAL A 1 400 ? 9.185 -18.363 0.499 1.00 28.36 400 VAL A O 1
ATOM 2922 N N . PRO A 1 401 ? 8.750 -20.555 0.513 1.00 29.42 401 PRO A N 1
ATOM 2923 C CA . PRO A 1 401 ? 10.164 -20.928 0.558 1.00 29.42 401 PRO A CA 1
ATOM 2924 C C . PRO A 1 401 ? 10.866 -20.499 -0.743 1.00 29.42 401 PRO A C 1
ATOM 2926 O O . PRO A 1 401 ? 10.644 -21.090 -1.797 1.00 29.42 401 PRO A O 1
ATOM 2929 N N . GLY A 1 402 ? 11.691 -19.449 -0.679 1.00 32.69 402 GLY A N 1
ATOM 2930 C CA . GLY A 1 402 ? 12.446 -18.923 -1.826 1.00 32.69 402 GLY A CA 1
ATOM 2931 C C . GLY A 1 402 ? 12.207 -17.447 -2.170 1.00 32.69 402 GLY A C 1
ATOM 2932 O O . GLY A 1 402 ? 12.891 -16.927 -3.048 1.00 32.69 402 GLY A O 1
ATOM 2933 N N . SER A 1 403 ? 11.306 -16.741 -1.479 1.00 29.22 403 SER A N 1
ATOM 2934 C CA . SER A 1 403 ? 11.189 -15.274 -1.548 1.00 29.22 403 SER A CA 1
ATOM 2935 C C . SER A 1 403 ? 12.065 -14.588 -0.487 1.00 29.22 403 SER A C 1
ATOM 2937 O O . SER A 1 403 ? 12.255 -15.116 0.606 1.00 29.22 403 SER A O 1
ATOM 2939 N N . ALA A 1 404 ? 12.627 -13.420 -0.800 1.00 29.48 404 ALA A N 1
ATOM 2940 C CA . ALA A 1 404 ? 13.627 -12.735 0.024 1.00 29.48 404 ALA A CA 1
ATOM 2941 C C . ALA A 1 404 ? 13.140 -12.352 1.455 1.00 29.48 404 ALA A C 1
ATOM 2943 O O . ALA A 1 404 ? 12.488 -11.327 1.622 1.00 29.48 404 ALA A O 1
ATOM 2944 N N . GLY A 1 405 ? 13.534 -13.143 2.472 1.00 42.22 405 GLY A N 1
ATOM 2945 C CA . GLY A 1 405 ? 13.684 -12.782 3.906 1.00 42.22 405 GLY A CA 1
ATOM 2946 C C . GLY A 1 405 ? 12.477 -12.986 4.870 1.00 42.22 405 GLY A C 1
ATOM 2947 O O . GLY A 1 405 ? 11.360 -12.645 4.494 1.00 42.22 405 GLY A O 1
ATOM 2948 N N . PRO A 1 406 ? 12.664 -13.466 6.132 1.00 58.59 406 PRO A N 1
ATOM 2949 C CA . PRO A 1 406 ? 11.594 -13.689 7.135 1.00 58.59 406 PRO A CA 1
ATOM 2950 C C . PRO A 1 406 ? 10.819 -12.448 7.574 1.00 58.59 406 PRO A C 1
ATOM 2952 O O . PRO A 1 406 ? 11.372 -11.576 8.246 1.00 58.59 406 PRO A O 1
ATOM 2955 N N . THR A 1 407 ? 9.525 -12.397 7.248 1.00 63.84 407 THR A N 1
ATOM 2956 C CA . THR A 1 407 ? 8.517 -11.528 7.880 1.00 63.84 407 THR A CA 1
ATOM 2957 C C . THR A 1 407 ? 7.923 -12.217 9.104 1.00 63.84 407 THR A C 1
ATOM 2959 O O . THR A 1 407 ? 7.725 -13.428 9.109 1.00 63.84 407 THR A O 1
ATOM 2962 N N . MET A 1 408 ? 7.574 -11.443 10.131 1.00 73.69 408 MET A N 1
ATOM 2963 C CA . MET A 1 408 ? 6.854 -11.902 11.322 1.00 73.69 408 MET A CA 1
ATOM 2964 C C . MET A 1 408 ? 5.699 -10.952 11.642 1.00 73.69 408 MET A C 1
ATOM 2966 O O . MET A 1 408 ? 5.776 -9.758 11.349 1.00 73.69 408 MET A O 1
ATOM 2970 N N . THR A 1 409 ? 4.638 -11.464 12.266 1.00 76.44 409 THR A N 1
ATOM 2971 C CA . THR A 1 409 ? 3.495 -10.658 12.728 1.00 76.44 409 THR A CA 1
ATOM 2972 C C . THR A 1 409 ? 3.454 -10.674 14.252 1.00 76.44 409 THR A C 1
ATOM 2974 O O . THR A 1 409 ? 3.337 -11.743 14.858 1.00 76.44 409 THR A O 1
ATOM 2977 N N . ALA A 1 410 ? 3.565 -9.500 14.875 1.00 83.94 410 ALA A N 1
ATOM 2978 C CA . ALA A 1 410 ? 3.565 -9.336 16.324 1.00 83.94 410 ALA A CA 1
ATOM 2979 C C . ALA A 1 410 ? 2.205 -9.688 16.935 1.00 83.94 410 ALA A C 1
ATOM 2981 O O . ALA A 1 410 ? 1.167 -9.268 16.440 1.00 83.94 410 ALA A O 1
ATOM 2982 N N . ALA A 1 411 ? 2.213 -10.427 18.038 1.00 86.19 411 ALA A N 1
ATOM 2983 C CA . ALA A 1 411 ? 1.018 -10.767 18.808 1.00 86.19 411 ALA A CA 1
ATOM 2984 C C . ALA A 1 411 ? 1.082 -10.222 20.245 1.00 86.19 411 ALA A C 1
ATOM 2986 O O . ALA A 1 411 ? 0.044 -9.951 20.843 1.00 86.19 411 ALA A O 1
ATOM 2987 N N . GLY A 1 412 ? 2.276 -10.001 20.808 1.00 90.56 412 GLY A N 1
ATOM 2988 C CA . GLY A 1 412 ? 2.396 -9.419 22.144 1.00 90.56 412 GLY A CA 1
ATOM 2989 C C . GLY A 1 412 ? 3.810 -9.381 22.715 1.00 90.56 412 GLY A C 1
ATOM 2990 O O . GLY A 1 412 ? 4.794 -9.561 21.994 1.00 90.56 412 GLY A O 1
ATOM 2991 N N . ILE A 1 413 ? 3.891 -9.132 24.024 1.00 91.25 413 ILE A N 1
ATOM 2992 C CA . ILE A 1 413 ? 5.133 -8.949 24.791 1.00 91.25 413 ILE A CA 1
ATOM 2993 C C . ILE A 1 413 ? 5.088 -9.838 26.034 1.00 91.25 413 ILE A C 1
ATOM 2995 O O . ILE A 1 413 ? 4.134 -9.767 26.809 1.00 91.25 413 ILE A O 1
ATOM 2999 N N . VAL A 1 414 ? 6.110 -10.672 26.240 1.00 88.56 414 VAL A N 1
ATOM 3000 C CA . VAL A 1 414 ? 6.183 -11.579 27.395 1.00 88.56 414 VAL A CA 1
ATOM 3001 C C . VAL A 1 414 ? 6.201 -10.775 28.693 1.00 88.56 414 VAL A C 1
ATOM 3003 O O . VAL A 1 414 ? 7.068 -9.924 28.885 1.00 88.56 414 VAL A O 1
ATOM 3006 N N . SER A 1 415 ? 5.281 -11.095 29.600 1.00 85.75 415 SER A N 1
ATOM 3007 C CA . SER A 1 415 ? 5.202 -10.474 30.922 1.00 85.75 415 SER A CA 1
ATOM 3008 C C . SER A 1 415 ? 5.751 -11.401 32.009 1.00 85.75 415 SER A C 1
ATOM 3010 O O . SER A 1 415 ? 6.668 -11.028 32.731 1.00 85.75 415 SER A O 1
ATOM 3012 N N . ALA A 1 416 ? 5.260 -12.639 32.112 1.00 78.56 416 ALA A N 1
ATOM 3013 C CA . ALA A 1 416 ? 5.679 -13.560 33.173 1.00 78.56 416 ALA A CA 1
ATOM 3014 C C . ALA A 1 416 ? 5.492 -15.038 32.784 1.00 78.56 416 ALA A C 1
ATOM 3016 O O . ALA A 1 416 ? 4.886 -15.355 31.761 1.00 78.56 416 ALA A O 1
ATOM 3017 N N . SER A 1 417 ? 5.995 -15.967 33.606 1.00 71.56 417 SER A N 1
ATOM 3018 C CA . SER A 1 417 ? 5.740 -17.414 33.463 1.00 71.56 417 SER A CA 1
ATOM 3019 C C . SER A 1 417 ? 4.789 -17.950 34.530 1.00 71.56 417 SER A C 1
ATOM 3021 O O . SER A 1 417 ? 4.838 -17.503 35.669 1.00 71.56 417 SER A O 1
ATOM 3023 N N . VAL A 1 418 ? 3.976 -18.953 34.177 1.00 63.03 418 VAL A N 1
ATOM 3024 C CA . VAL A 1 418 ? 2.943 -19.556 35.040 1.00 63.03 418 VAL A CA 1
ATOM 3025 C C . VAL A 1 418 ? 3.259 -21.022 35.359 1.00 63.03 418 VAL A C 1
ATOM 3027 O O . VAL A 1 418 ? 3.597 -21.817 34.474 1.00 63.03 418 VAL A O 1
ATOM 3030 N N . GLY A 1 419 ? 3.051 -21.406 36.622 1.00 62.22 419 GLY A N 1
ATOM 3031 C CA . GLY A 1 419 ? 3.126 -22.785 37.118 1.00 62.22 419 GLY A CA 1
ATOM 3032 C C . GLY A 1 419 ? 4.431 -23.126 37.846 1.00 62.22 419 GLY A C 1
ATOM 3033 O O . GLY A 1 419 ? 5.391 -22.368 37.815 1.00 62.22 419 GLY A O 1
ATOM 3034 N N . LYS A 1 420 ? 4.474 -24.296 38.505 1.00 59.22 420 LYS A N 1
ATOM 3035 C CA . LYS A 1 420 ? 5.628 -24.721 39.321 1.00 59.22 420 LYS A CA 1
ATOM 3036 C C . LYS A 1 420 ? 6.915 -24.833 38.504 1.00 59.22 420 LYS A C 1
ATOM 3038 O O . LYS A 1 420 ? 6.947 -25.555 37.504 1.00 59.22 420 LYS A O 1
ATOM 3043 N N . ALA A 1 421 ? 7.966 -24.176 38.992 1.00 57.19 421 ALA A N 1
ATOM 3044 C CA . ALA A 1 421 ? 9.316 -24.316 38.469 1.00 57.19 421 ALA A CA 1
ATOM 3045 C C . ALA A 1 421 ? 9.845 -25.747 38.688 1.00 57.19 421 ALA A C 1
ATOM 3047 O O . ALA A 1 421 ? 9.644 -26.333 39.752 1.00 57.19 421 ALA A O 1
ATOM 3048 N N . PHE A 1 422 ? 10.561 -26.310 37.716 1.00 55.53 422 PHE A N 1
ATOM 3049 C CA . PHE A 1 422 ? 11.261 -27.592 37.865 1.00 55.53 422 PHE A CA 1
ATOM 3050 C C . PHE A 1 422 ? 12.604 -27.602 37.128 1.00 55.53 422 PHE A C 1
ATOM 3052 O O . PHE A 1 422 ? 12.832 -26.767 36.261 1.00 55.53 422 PHE A O 1
ATOM 3059 N N . ARG A 1 423 ? 13.523 -28.503 37.500 1.00 56.94 423 ARG A N 1
ATOM 3060 C CA . ARG A 1 423 ? 14.861 -28.606 36.884 1.00 56.94 423 ARG A CA 1
ATOM 3061 C C . ARG A 1 423 ? 14.851 -29.603 35.729 1.00 56.94 423 ARG A C 1
ATOM 3063 O O . ARG A 1 423 ? 14.357 -30.713 35.911 1.00 56.94 423 ARG A O 1
ATOM 3070 N N . CYS A 1 424 ? 15.425 -29.221 34.587 1.00 54.22 424 CYS A N 1
ATOM 3071 C CA . CYS A 1 424 ? 15.400 -30.052 33.372 1.00 54.22 424 CYS A CA 1
ATOM 3072 C C . CYS A 1 424 ? 16.781 -30.421 32.794 1.00 54.22 424 CYS A C 1
ATOM 3074 O O . CYS A 1 424 ? 16.824 -31.273 31.918 1.00 54.22 424 CYS A O 1
ATOM 3076 N N . ASP A 1 425 ? 17.875 -29.808 33.269 1.00 53.00 425 ASP A N 1
ATOM 3077 C CA . ASP A 1 425 ? 19.303 -30.141 33.021 1.00 53.00 425 ASP A CA 1
ATOM 3078 C C . ASP A 1 425 ? 20.174 -29.283 33.986 1.00 53.00 425 ASP A C 1
ATOM 3080 O O . ASP A 1 425 ? 19.571 -28.420 34.643 1.00 53.00 425 ASP A O 1
ATOM 3084 N N . PRO A 1 426 ? 21.503 -29.477 34.206 1.00 46.28 426 PRO A N 1
ATOM 3085 C CA . PRO A 1 426 ? 22.091 -29.468 35.548 1.00 46.28 426 PRO A CA 1
ATOM 3086 C C . PRO A 1 426 ? 22.109 -28.082 36.233 1.00 46.28 426 PRO A C 1
ATOM 3088 O O . PRO A 1 426 ? 22.522 -27.981 37.385 1.00 46.28 426 PRO A O 1
ATOM 3091 N N . SER A 1 427 ? 21.645 -27.014 35.576 1.00 49.47 427 SER A N 1
ATOM 3092 C CA . SER A 1 427 ? 21.603 -25.645 36.099 1.00 49.47 427 SER A CA 1
ATOM 3093 C C . SER A 1 427 ? 20.395 -24.788 35.665 1.00 49.47 427 SER A C 1
ATOM 3095 O O . SER A 1 427 ? 20.387 -23.599 35.971 1.00 49.47 427 SER A O 1
ATOM 3097 N N . THR A 1 428 ? 19.367 -25.324 34.984 1.00 49.91 428 THR A N 1
ATOM 3098 C CA . THR A 1 428 ? 18.262 -24.500 34.421 1.00 49.91 428 THR A CA 1
ATOM 3099 C C . THR A 1 428 ? 16.874 -24.857 34.980 1.00 49.91 428 THR A C 1
ATOM 3101 O O . THR A 1 428 ? 16.514 -26.035 35.058 1.00 49.91 428 THR A O 1
ATOM 3104 N N . TYR A 1 429 ? 16.081 -23.831 35.332 1.00 50.94 429 TYR A N 1
ATOM 3105 C CA . TYR A 1 429 ? 14.687 -23.942 35.799 1.00 50.94 429 TYR A CA 1
ATOM 3106 C C . TYR A 1 429 ? 13.660 -23.732 34.665 1.00 50.94 429 TYR A C 1
ATOM 3108 O O . TYR A 1 429 ? 13.857 -22.881 33.797 1.00 50.94 429 TYR A O 1
ATOM 3116 N N . CYS A 1 430 ? 12.557 -24.490 34.696 1.00 54.97 430 CYS A N 1
ATOM 3117 C CA . CYS A 1 430 ? 11.541 -24.630 33.640 1.00 54.97 430 CYS A CA 1
ATOM 3118 C C . CYS A 1 430 ? 10.113 -24.406 34.177 1.00 54.97 430 CYS A C 1
ATOM 3120 O O . CYS A 1 430 ? 9.851 -24.768 35.320 1.00 54.97 430 CYS A O 1
ATOM 3122 N N . PHE A 1 431 ? 9.181 -23.895 33.355 1.00 58.47 431 PHE A N 1
ATOM 3123 C CA . PHE A 1 431 ? 7.794 -23.547 33.736 1.00 58.47 431 PHE A CA 1
ATOM 3124 C C . PHE A 1 431 ? 6.749 -24.127 32.763 1.00 58.47 431 PHE A C 1
ATOM 3126 O O . PHE A 1 431 ? 7.073 -24.408 31.613 1.00 58.47 431 PHE A O 1
ATOM 3133 N N . LYS A 1 432 ? 5.489 -24.298 33.207 1.00 60.94 432 LYS A N 1
ATOM 3134 C CA . LYS A 1 432 ? 4.419 -24.983 32.439 1.00 60.94 432 LYS A CA 1
ATOM 3135 C C . LYS A 1 432 ? 3.617 -24.083 31.475 1.00 60.94 432 LYS A C 1
ATOM 3137 O O . LYS A 1 432 ? 2.958 -24.619 30.585 1.00 60.94 432 LYS A O 1
ATOM 3142 N N . GLY A 1 433 ? 3.640 -22.756 31.624 1.00 74.50 433 GLY A N 1
ATOM 3143 C CA . GLY A 1 433 ? 2.940 -21.806 30.742 1.00 74.50 433 GLY A CA 1
ATOM 3144 C C . GLY A 1 433 ? 3.505 -20.384 30.824 1.00 74.50 433 GLY A C 1
ATOM 3145 O O . GLY A 1 433 ? 4.384 -20.127 31.646 1.00 74.50 433 GLY A O 1
ATOM 3146 N N . ILE A 1 434 ? 3.007 -19.468 29.986 1.00 81.12 434 ILE A N 1
ATOM 3147 C CA . ILE A 1 434 ? 3.421 -18.049 29.958 1.00 81.12 434 ILE A CA 1
ATOM 3148 C C . ILE A 1 434 ? 2.220 -17.093 29.985 1.00 81.12 434 ILE A C 1
ATOM 3150 O O . ILE A 1 434 ? 1.148 -17.453 29.496 1.00 81.12 434 ILE A O 1
ATOM 3154 N N . GLN A 1 435 ? 2.425 -15.890 30.533 1.00 86.31 435 GLN A N 1
ATOM 3155 C CA . GLN A 1 435 ? 1.566 -14.710 30.375 1.00 86.31 435 GLN A CA 1
ATOM 3156 C C . GLN A 1 435 ? 2.268 -13.680 29.484 1.00 86.31 435 GLN A C 1
ATOM 3158 O O . GLN A 1 435 ? 3.468 -13.424 29.635 1.00 86.31 435 GLN A O 1
ATOM 3163 N N . PHE A 1 436 ? 1.518 -13.045 28.592 1.00 91.12 436 PHE A N 1
ATOM 3164 C CA . PHE A 1 436 ? 2.010 -11.943 27.767 1.00 91.12 436 PHE A CA 1
ATOM 3165 C C . PHE A 1 436 ? 0.943 -10.859 27.599 1.00 91.12 436 PHE A C 1
ATOM 3167 O O . PHE A 1 436 ? -0.246 -11.162 27.577 1.00 91.12 436 PHE A O 1
ATOM 3174 N N . VAL A 1 437 ? 1.358 -9.600 27.468 1.00 91.56 437 VAL A N 1
ATOM 3175 C CA . VAL A 1 437 ? 0.452 -8.487 27.148 1.00 91.56 437 VAL A CA 1
ATOM 3176 C C . VAL A 1 437 ? 0.171 -8.515 25.647 1.00 91.56 437 VAL A C 1
ATOM 3178 O O . VAL A 1 437 ? 1.105 -8.621 24.844 1.00 91.56 437 VAL A O 1
ATOM 3181 N N . GLY A 1 438 ? -1.107 -8.454 25.265 1.00 89.94 438 GLY A N 1
ATOM 3182 C CA . GLY A 1 438 ? -1.521 -8.420 23.860 1.00 89.94 438 GLY A CA 1
ATOM 3183 C C . GLY A 1 438 ? -1.007 -7.167 23.156 1.00 89.94 438 GLY A C 1
ATOM 3184 O O . GLY A 1 438 ? -0.904 -6.101 23.765 1.00 89.94 438 GLY A O 1
ATOM 3185 N N . ILE A 1 439 ? -0.649 -7.283 21.877 1.00 86.38 439 ILE A N 1
ATOM 3186 C CA . ILE A 1 439 ? -0.034 -6.158 21.169 1.00 86.38 439 ILE A CA 1
ATOM 3187 C C . ILE A 1 439 ? -0.962 -4.950 21.033 1.00 86.38 439 ILE A C 1
ATOM 3189 O O . ILE A 1 439 ? -0.520 -3.806 21.065 1.00 86.38 439 ILE A O 1
ATOM 3193 N N . ASP A 1 440 ? -2.258 -5.197 20.954 1.00 81.56 440 ASP A N 1
ATOM 3194 C CA . ASP A 1 440 ? -3.281 -4.171 20.912 1.00 81.56 440 ASP A CA 1
ATOM 3195 C C . ASP A 1 440 ? -3.367 -3.381 22.229 1.00 81.56 440 ASP A C 1
ATOM 3197 O O . ASP A 1 440 ? -3.369 -2.149 22.218 1.00 81.56 440 ASP A O 1
ATOM 3201 N N . ASP A 1 441 ? -3.338 -4.069 23.372 1.00 84.56 441 ASP A N 1
ATOM 3202 C CA . ASP A 1 441 ? -3.329 -3.428 24.691 1.00 84.56 441 ASP A CA 1
ATOM 3203 C C . ASP A 1 441 ? -2.023 -2.682 24.969 1.00 84.56 441 ASP A C 1
ATOM 3205 O O . ASP A 1 441 ? -2.049 -1.583 25.527 1.00 84.56 441 ASP A O 1
ATOM 3209 N N . ALA A 1 442 ? -0.885 -3.236 24.541 1.00 85.19 442 ALA A N 1
ATOM 3210 C CA . ALA A 1 442 ? 0.420 -2.600 24.682 1.00 85.19 442 ALA A CA 1
ATOM 3211 C C . ALA A 1 442 ? 0.495 -1.263 23.923 1.00 85.19 442 ALA A C 1
ATOM 3213 O O . ALA A 1 442 ? 0.966 -0.265 24.474 1.00 85.19 442 ALA A O 1
ATOM 3214 N N . LEU A 1 443 ? 0.007 -1.223 22.676 1.00 81.56 443 LEU A N 1
ATOM 3215 C CA . LEU A 1 443 ? 0.017 -0.001 21.870 1.00 81.56 443 LEU A CA 1
ATOM 3216 C C . LEU A 1 443 ? -0.958 1.051 22.387 1.00 81.56 443 LEU A C 1
ATOM 3218 O O . LEU A 1 443 ? -0.567 2.211 22.527 1.00 81.56 443 LEU A O 1
ATOM 3222 N N . ARG A 1 444 ? -2.184 0.652 22.748 1.00 77.88 444 ARG A N 1
ATOM 3223 C CA . ARG A 1 444 ? -3.173 1.569 23.336 1.00 77.88 444 ARG A CA 1
ATOM 3224 C C . ARG A 1 444 ? -2.675 2.181 24.644 1.00 77.88 444 ARG A C 1
ATOM 3226 O O . ARG A 1 444 ? -2.705 3.398 24.797 1.00 77.88 444 ARG A O 1
ATOM 3233 N N . SER A 1 445 ? -2.148 1.355 25.547 1.00 77.19 445 SER A N 1
ATOM 3234 C CA . SER A 1 445 ? -1.693 1.788 26.877 1.00 77.19 445 SER A CA 1
ATOM 3235 C C . SER A 1 445 ? -0.574 2.828 26.833 1.00 77.19 445 SER A C 1
ATOM 3237 O O . SER A 1 445 ? -0.462 3.657 27.732 1.00 77.19 445 SER A O 1
ATOM 3239 N N . LEU A 1 446 ? 0.259 2.795 25.791 1.00 75.31 446 LEU A N 1
ATOM 3240 C CA . LEU A 1 446 ? 1.403 3.693 25.640 1.00 75.31 446 LEU A CA 1
ATOM 3241 C C . LEU A 1 446 ? 1.171 4.832 24.637 1.00 75.31 446 LEU A C 1
ATOM 3243 O O . LEU A 1 446 ? 2.085 5.630 24.429 1.00 75.31 446 LEU A O 1
ATOM 3247 N N . GLY A 1 447 ? 0.004 4.897 23.980 1.00 72.31 447 GLY A N 1
ATOM 3248 C CA . GLY A 1 447 ? -0.193 5.775 22.819 1.00 72.31 447 GLY A CA 1
ATOM 3249 C C . GLY A 1 447 ? 0.852 5.511 21.728 1.00 72.31 447 GLY A C 1
ATOM 3250 O O . GLY A 1 447 ? 1.354 6.432 21.080 1.00 72.31 447 GLY A O 1
ATOM 3251 N N . ALA A 1 448 ? 1.263 4.251 21.605 1.00 69.69 448 ALA A N 1
ATOM 3252 C CA . ALA A 1 448 ? 2.317 3.819 20.712 1.00 69.69 448 ALA A CA 1
ATOM 3253 C C . ALA A 1 448 ? 1.728 3.365 19.374 1.00 69.69 448 ALA A C 1
ATOM 3255 O O . ALA A 1 448 ? 0.570 2.965 19.270 1.00 69.69 448 ALA A O 1
ATOM 3256 N N . SER A 1 449 ? 2.559 3.393 18.342 1.00 71.50 449 SER A N 1
ATOM 3257 C CA . SER A 1 449 ? 2.254 2.808 17.042 1.00 71.50 449 SER A CA 1
ATOM 3258 C C . SER A 1 449 ? 3.382 1.877 16.638 1.00 71.50 449 SER A C 1
ATOM 3260 O O . SER A 1 449 ? 4.547 2.205 16.846 1.00 71.50 449 SER A O 1
ATOM 3262 N N . ILE A 1 450 ? 3.090 0.708 16.080 1.00 65.50 450 ILE A N 1
ATOM 3263 C CA . ILE A 1 450 ? 4.156 -0.095 15.476 1.00 65.50 450 ILE A CA 1
ATOM 3264 C C . ILE A 1 450 ? 4.287 0.374 14.058 1.00 65.50 450 ILE A C 1
ATOM 3266 O O . ILE A 1 450 ? 3.357 0.271 13.266 1.00 65.50 450 ILE A O 1
ATOM 3270 N N . THR A 1 451 ? 5.479 0.845 13.746 1.00 55.62 451 THR A N 1
ATOM 3271 C CA . THR A 1 451 ? 5.887 0.967 12.368 1.00 55.62 4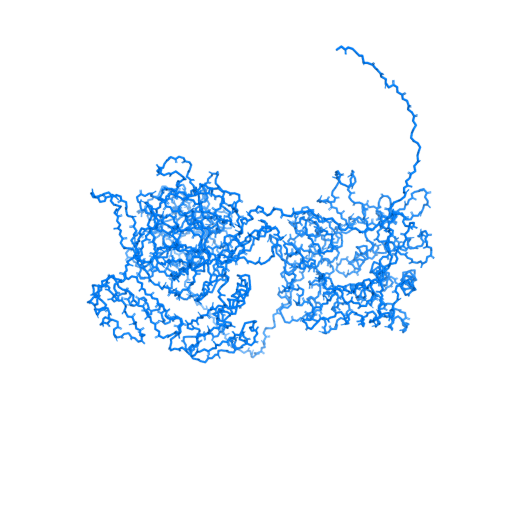51 THR A CA 1
ATOM 3272 C C . THR A 1 451 ? 6.372 -0.383 11.919 1.00 55.62 451 THR A C 1
ATOM 3274 O O . THR A 1 451 ? 7.466 -0.841 12.235 1.00 55.62 451 THR A O 1
ATOM 3277 N N . VAL A 1 452 ? 5.486 -1.025 11.211 1.00 46.72 452 VAL A N 1
ATOM 3278 C CA . VAL A 1 452 ? 5.648 -2.331 10.662 1.00 46.72 452 VAL A CA 1
ATOM 3279 C C . VAL A 1 452 ? 6.419 -2.195 9.354 1.00 46.72 452 VAL A C 1
ATOM 3281 O O . VAL A 1 452 ? 6.050 -1.408 8.480 1.00 46.72 452 VAL A O 1
ATOM 3284 N N . THR A 1 453 ? 7.495 -2.957 9.215 1.00 43.03 453 THR A N 1
ATOM 3285 C CA . THR A 1 453 ? 8.391 -2.850 8.069 1.00 43.03 453 THR A CA 1
ATOM 3286 C C . THR A 1 453 ? 8.448 -4.172 7.340 1.00 43.03 453 THR A C 1
ATOM 3288 O O . THR A 1 453 ? 8.900 -5.143 7.920 1.00 43.03 453 THR A O 1
ATOM 3291 N N . ALA A 1 454 ? 7.963 -4.242 6.099 1.00 36.81 454 ALA A N 1
ATOM 3292 C CA . ALA A 1 454 ? 7.936 -5.486 5.324 1.00 36.81 454 ALA A CA 1
ATOM 3293 C C . ALA A 1 454 ? 9.342 -6.131 5.244 1.00 36.81 454 ALA A C 1
ATOM 3295 O O . ALA A 1 454 ? 10.336 -5.439 5.050 1.00 36.81 454 ALA A O 1
ATOM 3296 N N . SER A 1 455 ? 9.471 -7.457 5.374 1.00 32.91 455 SER A N 1
ATOM 3297 C CA . SER A 1 455 ? 10.795 -8.089 5.531 1.00 32.91 455 SER A CA 1
ATOM 3298 C C . SER A 1 455 ? 11.605 -8.116 4.258 1.00 32.91 455 SER A C 1
ATOM 3300 O O . SER A 1 455 ? 12.828 -8.242 4.301 1.00 32.91 455 SER A O 1
ATOM 3302 N N . SER A 1 456 ? 10.917 -7.964 3.137 1.00 35.62 456 SER A N 1
ATOM 3303 C CA . SER A 1 456 ? 11.498 -7.797 1.821 1.00 35.62 456 SER A CA 1
ATOM 3304 C C . SER A 1 456 ? 11.851 -6.337 1.517 1.00 35.62 456 SER A C 1
ATOM 3306 O O . SER A 1 456 ? 12.497 -6.086 0.501 1.00 35.62 456 SER A O 1
ATOM 3308 N N . ASN A 1 457 ? 11.454 -5.372 2.363 1.00 35.56 457 ASN A N 1
ATOM 3309 C CA . ASN A 1 457 ? 11.696 -3.949 2.139 1.00 35.56 457 ASN A CA 1
ATOM 3310 C C . ASN A 1 457 ? 11.649 -3.106 3.431 1.00 35.56 457 ASN A C 1
ATOM 3312 O O . ASN A 1 457 ? 10.584 -2.824 3.982 1.00 35.56 457 ASN A O 1
ATOM 3316 N N . THR A 1 458 ? 12.807 -2.580 3.839 1.00 30.77 458 THR A N 1
ATOM 3317 C CA . THR A 1 458 ? 12.955 -1.738 5.036 1.00 30.77 458 THR A CA 1
ATOM 3318 C C . THR A 1 458 ? 12.282 -0.359 4.938 1.00 30.77 458 THR A C 1
ATOM 3320 O O . THR A 1 458 ? 12.251 0.386 5.919 1.00 30.77 458 THR A O 1
ATOM 3323 N N . ALA A 1 459 ? 11.798 0.010 3.746 1.00 30.34 459 ALA A N 1
ATOM 3324 C CA . ALA A 1 459 ? 11.225 1.317 3.432 1.00 30.34 459 ALA A CA 1
ATOM 3325 C C . ALA A 1 459 ? 9.687 1.359 3.490 1.00 30.34 459 ALA A C 1
ATOM 3327 O O . ALA A 1 459 ? 9.120 2.444 3.588 1.00 30.34 459 ALA A O 1
ATOM 3328 N N . VAL A 1 460 ? 9.005 0.208 3.513 1.00 30.11 460 VAL A N 1
ATOM 3329 C CA . VAL A 1 460 ? 7.569 0.169 3.822 1.00 30.11 460 VAL A CA 1
ATOM 3330 C C . VAL A 1 460 ? 7.414 0.403 5.320 1.00 30.11 460 VAL A C 1
ATOM 3332 O O . VAL A 1 460 ? 8.016 -0.297 6.128 1.00 30.11 460 VAL A O 1
ATOM 3335 N N . ARG A 1 461 ? 6.634 1.411 5.698 1.00 34.28 461 ARG A N 1
ATOM 3336 C CA . ARG A 1 461 ? 6.277 1.714 7.085 1.00 34.28 461 ARG A CA 1
ATOM 3337 C C . ARG A 1 461 ? 4.760 1.684 7.187 1.00 34.28 461 ARG A C 1
ATOM 3339 O O . ARG A 1 461 ? 4.107 2.682 6.910 1.00 34.28 461 ARG A O 1
ATOM 3346 N N . ILE A 1 462 ? 4.200 0.536 7.548 1.00 38.50 462 ILE A N 1
ATOM 3347 C CA . ILE A 1 462 ? 2.790 0.436 7.924 1.00 38.50 462 ILE A CA 1
ATOM 3348 C C . ILE A 1 462 ? 2.717 0.897 9.379 1.00 38.50 462 ILE A C 1
ATOM 3350 O O . ILE A 1 462 ? 3.212 0.218 10.270 1.00 38.50 462 ILE A O 1
ATOM 3354 N N . ASP A 1 463 ? 2.182 2.083 9.640 1.00 43.78 463 ASP A N 1
ATOM 3355 C CA . ASP A 1 463 ? 1.976 2.533 11.016 1.00 43.78 463 ASP A CA 1
ATOM 3356 C C . ASP A 1 463 ? 0.666 1.920 11.526 1.00 43.78 463 ASP A C 1
ATOM 3358 O O . ASP A 1 463 ? -0.408 2.374 11.152 1.00 43.78 463 ASP A O 1
ATOM 3362 N N . MET A 1 464 ? 0.750 0.885 12.363 1.00 53.41 464 MET A N 1
ATOM 3363 C CA . MET A 1 464 ? -0.387 0.433 13.165 1.00 53.41 464 MET A CA 1
ATOM 3364 C C . MET A 1 464 ? -0.482 1.324 14.388 1.00 53.41 464 MET A C 1
ATOM 3366 O O . MET A 1 464 ? 0.366 1.228 15.280 1.00 53.41 464 MET A O 1
ATOM 3370 N N . ARG A 1 465 ? -1.468 2.214 14.424 1.00 58.34 465 ARG A N 1
ATOM 3371 C CA . ARG A 1 465 ? -1.624 3.183 15.507 1.00 58.34 465 ARG A CA 1
ATOM 3372 C C . ARG A 1 465 ? -2.577 2.660 16.567 1.00 58.34 465 ARG A C 1
ATOM 3374 O O . ARG A 1 465 ? -3.446 1.841 16.290 1.00 58.34 465 ARG A O 1
ATOM 3381 N N . ALA A 1 466 ? -2.429 3.165 17.789 1.00 56.47 466 ALA A N 1
ATOM 3382 C CA . ALA A 1 466 ? -3.386 2.910 18.861 1.00 56.47 466 ALA A CA 1
ATOM 3383 C C . ALA A 1 466 ? -4.833 3.229 18.435 1.00 56.47 466 ALA A C 1
ATOM 3385 O O . ALA A 1 466 ? -5.746 2.515 18.837 1.00 56.47 466 ALA A O 1
ATOM 3386 N N . GLU A 1 467 ? -5.024 4.253 17.594 1.00 49.38 467 GLU A N 1
ATOM 3387 C CA . GLU A 1 467 ? -6.331 4.653 17.054 1.00 49.38 467 GLU A CA 1
ATOM 3388 C C . GLU A 1 467 ? -6.919 3.680 16.014 1.00 49.38 467 GLU A C 1
ATOM 3390 O O . GLU A 1 467 ? -8.131 3.671 15.817 1.00 49.38 467 GLU A O 1
ATOM 3395 N N . ASP A 1 468 ? -6.089 2.835 15.392 1.00 43.75 468 ASP A N 1
ATOM 3396 C CA . ASP A 1 468 ? -6.514 1.843 14.391 1.00 43.75 468 ASP A CA 1
ATOM 3397 C C . ASP A 1 468 ? -6.908 0.497 15.029 1.00 43.75 468 ASP A C 1
ATOM 3399 O O . ASP A 1 468 ? -7.393 -0.417 14.357 1.00 43.75 468 ASP A O 1
ATOM 3403 N N . LEU A 1 469 ? -6.646 0.341 16.330 1.00 48.31 469 LEU A N 1
ATOM 3404 C CA . LEU A 1 469 ? -6.903 -0.877 17.086 1.00 48.31 469 LEU A CA 1
ATOM 3405 C C . LEU A 1 469 ? -8.286 -0.820 17.751 1.00 48.31 469 LEU A C 1
ATOM 3407 O O . LEU A 1 469 ? -8.756 0.263 18.093 1.00 48.31 469 LEU A O 1
ATOM 3411 N N . PRO A 1 470 ? -8.935 -1.975 17.997 1.00 41.28 470 PRO A N 1
ATOM 3412 C CA . PRO A 1 470 ? -10.286 -2.022 18.550 1.00 41.28 470 PRO A CA 1
ATOM 3413 C C . PRO A 1 470 ? -10.366 -1.212 19.841 1.00 41.28 470 PRO A C 1
ATOM 3415 O O . PRO A 1 470 ? -9.453 -1.275 20.658 1.00 41.28 470 PRO A O 1
ATOM 3418 N N . VAL A 1 471 ? -11.455 -0.509 20.112 1.00 39.03 471 VAL A N 1
ATOM 3419 C CA . VAL A 1 471 ? -11.681 -0.040 21.481 1.00 39.03 471 VAL A CA 1
ATOM 3420 C C . VAL A 1 471 ? -12.152 -1.257 22.274 1.00 39.03 471 VAL A C 1
ATOM 3422 O O . VAL A 1 471 ? -13.341 -1.551 22.330 1.00 39.03 471 VAL A O 1
ATOM 3425 N N . ALA A 1 472 ? -11.228 -2.006 22.883 1.00 36.59 472 ALA A N 1
ATOM 3426 C CA . ALA A 1 472 ? -11.614 -2.683 24.114 1.00 36.59 472 ALA A CA 1
ATOM 3427 C C . ALA A 1 472 ? -12.044 -1.567 25.069 1.00 36.59 472 ALA A C 1
ATOM 3429 O O . ALA A 1 472 ? -11.450 -0.490 25.050 1.00 36.59 472 ALA A O 1
ATOM 3430 N N . ALA A 1 473 ? -13.066 -1.788 25.881 1.00 32.56 473 ALA A N 1
ATOM 3431 C CA . ALA A 1 473 ? -13.354 -0.893 26.985 1.00 32.56 473 ALA A CA 1
ATOM 3432 C C . ALA A 1 473 ? -12.560 -1.353 28.223 1.00 32.56 473 ALA A C 1
ATOM 3434 O O . ALA A 1 473 ? -13.127 -2.062 29.049 1.00 32.56 473 ALA A O 1
ATOM 3435 N N . PRO A 1 474 ? -11.275 -0.990 28.423 1.00 31.48 474 PRO A N 1
ATOM 3436 C CA . PRO A 1 474 ? -10.760 -0.832 29.763 1.00 31.48 474 PRO A CA 1
ATOM 3437 C C . PRO A 1 474 ? -11.140 0.580 30.210 1.00 31.48 474 PRO A C 1
ATOM 3439 O O . PRO A 1 474 ? -10.820 1.580 29.564 1.00 31.48 474 PRO A O 1
ATOM 3442 N N . GLY A 1 475 ? -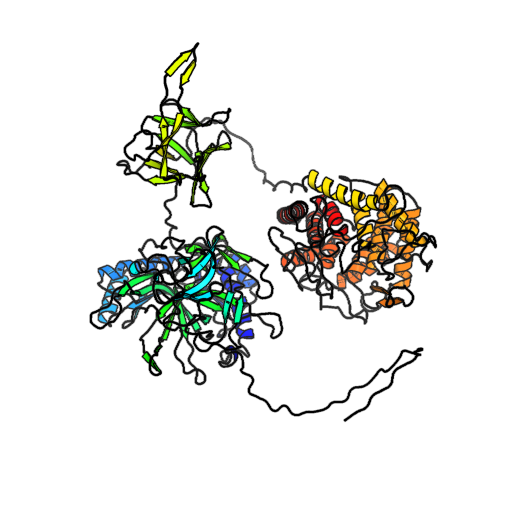11.909 0.654 31.293 1.00 35.00 475 GLY A N 1
ATOM 3443 C CA . GLY A 1 475 ? -12.479 1.896 31.786 1.00 35.00 475 GLY A CA 1
ATOM 3444 C C . GLY A 1 475 ? -11.450 3.017 31.933 1.00 35.00 475 GLY A C 1
ATOM 3445 O O . GLY A 1 475 ? -10.519 2.903 32.719 1.00 35.00 475 GLY A O 1
ATOM 3446 N N . GLY A 1 476 ? -11.716 4.134 31.254 1.00 32.94 476 GLY A N 1
ATOM 3447 C CA . GLY A 1 476 ? -11.145 5.455 31.509 1.00 32.94 476 GLY A CA 1
ATOM 3448 C C . GLY A 1 476 ? -9.624 5.535 31.414 1.00 32.94 476 GLY A C 1
ATOM 3449 O O . GLY A 1 476 ? -8.922 5.263 32.385 1.00 32.94 476 GLY A O 1
ATOM 3450 N N . SER A 1 477 ? -9.127 6.040 30.286 1.00 33.50 477 SER A N 1
ATOM 3451 C CA . SER A 1 477 ? -7.795 6.631 30.184 1.00 33.50 477 SER A CA 1
ATOM 3452 C C . SER A 1 477 ? -7.658 7.772 31.199 1.00 33.50 477 SER A C 1
ATOM 3454 O O . SER A 1 477 ? -8.055 8.906 30.944 1.00 33.50 477 SER A O 1
ATOM 3456 N N . GLY A 1 478 ? -7.126 7.459 32.380 1.00 32.66 478 GLY A N 1
ATOM 3457 C CA . GLY A 1 478 ? -6.779 8.420 33.419 1.00 32.66 478 GLY A CA 1
ATOM 3458 C C . GLY A 1 478 ? -5.507 9.187 33.068 1.00 32.66 478 GLY A C 1
ATOM 3459 O O . GLY A 1 478 ? -4.468 8.981 33.685 1.00 32.66 478 GLY A O 1
ATOM 3460 N N . GLY A 1 479 ? -5.585 10.079 32.083 1.00 33.00 479 GLY A N 1
ATOM 3461 C CA . GLY A 1 479 ? -4.815 11.319 32.112 1.00 33.00 479 GLY A CA 1
ATOM 3462 C C . GLY A 1 479 ? -5.731 12.396 32.685 1.00 33.00 479 GLY A C 1
ATOM 3463 O O . GLY A 1 479 ? -6.908 12.414 32.342 1.00 33.00 479 GLY A O 1
ATOM 3464 N N . VAL A 1 480 ? -5.250 13.266 33.576 1.00 35.62 480 VAL A N 1
ATOM 3465 C CA . VAL A 1 480 ? -6.037 14.450 33.966 1.00 35.62 480 VAL A CA 1
ATOM 3466 C C . VAL A 1 480 ? -6.270 15.272 32.695 1.00 35.62 480 VAL A C 1
ATOM 3468 O O . VAL A 1 480 ? -5.325 15.852 32.160 1.00 35.62 480 VAL A O 1
ATOM 3471 N N . GLU A 1 481 ? -7.499 15.251 32.183 1.00 39.09 481 GLU A N 1
ATOM 3472 C CA . GLU A 1 481 ? -7.925 15.999 31.002 1.00 39.09 481 GLU A CA 1
ATOM 3473 C C . GLU A 1 481 ? -7.860 17.492 31.349 1.00 39.09 481 GLU A C 1
ATOM 3475 O O . GLU A 1 481 ? -8.549 17.961 32.256 1.00 39.09 481 GLU A O 1
ATOM 3480 N N . ARG A 1 482 ? -6.952 18.235 30.702 1.00 53.53 482 ARG A N 1
ATOM 3481 C CA . ARG A 1 482 ? -6.891 19.694 30.846 1.00 53.53 482 ARG A CA 1
ATOM 3482 C C . ARG A 1 482 ? -7.758 20.316 29.755 1.00 53.53 482 ARG A C 1
ATOM 3484 O O . ARG A 1 482 ? -7.675 19.860 28.620 1.00 53.53 482 ARG A O 1
ATOM 3491 N N . PRO A 1 483 ? -8.554 21.347 30.068 1.00 55.84 483 PRO A N 1
ATOM 3492 C CA . PRO A 1 483 ? -9.416 21.983 29.083 1.00 55.84 483 PRO A CA 1
ATOM 3493 C C . PRO A 1 483 ? -8.591 22.563 27.929 1.00 55.84 483 PRO A C 1
ATOM 3495 O O . PRO A 1 483 ? -7.615 23.281 28.157 1.00 55.84 483 PRO A O 1
ATOM 3498 N N . ASP A 1 484 ? -9.021 22.289 26.695 1.00 56.09 484 ASP A N 1
ATOM 3499 C CA . ASP A 1 484 ? -8.353 22.759 25.472 1.00 56.09 484 ASP A CA 1
ATOM 3500 C C . ASP A 1 484 ? -8.296 24.292 25.391 1.00 56.09 484 ASP A C 1
ATOM 3502 O O . ASP A 1 484 ? -7.370 24.846 24.801 1.00 56.09 484 ASP A O 1
ATOM 3506 N N . ARG A 1 485 ? -9.262 24.978 26.025 1.00 68.12 485 ARG A N 1
ATOM 3507 C CA . ARG A 1 485 ? -9.418 26.439 26.050 1.00 68.12 485 ARG A CA 1
ATOM 3508 C C . ARG A 1 485 ? -9.429 26.991 27.460 1.00 68.12 485 ARG A C 1
ATOM 3510 O O . ARG A 1 485 ? -10.306 26.651 28.257 1.00 68.12 485 ARG A O 1
ATOM 3517 N N . VAL A 1 486 ? -8.521 27.924 27.729 1.00 70.69 486 VAL A N 1
ATOM 3518 C CA . VAL A 1 486 ? -8.405 28.564 29.042 1.00 70.69 486 VAL A CA 1
ATOM 3519 C C . VAL A 1 486 ? -8.334 30.079 28.954 1.00 70.69 486 VAL A C 1
ATOM 3521 O O . VAL A 1 486 ? -7.847 30.655 27.979 1.00 70.69 486 VAL A O 1
ATOM 3524 N N . VAL A 1 487 ? -8.746 30.726 30.037 1.00 75.44 487 VAL A N 1
ATOM 3525 C CA . VAL A 1 487 ? -8.365 32.100 30.358 1.00 75.44 487 VAL A CA 1
ATOM 3526 C C . VAL A 1 487 ? -7.288 32.056 31.436 1.00 75.44 487 VAL A C 1
ATOM 3528 O O . VAL A 1 487 ? -7.416 31.321 32.414 1.00 75.44 487 VAL A O 1
ATOM 3531 N N . LEU A 1 488 ? -6.223 32.838 31.245 1.00 77.06 488 LEU A N 1
ATOM 3532 C CA . LEU A 1 488 ? -5.125 32.965 32.204 1.00 77.06 488 LEU A CA 1
ATOM 3533 C C . LEU A 1 488 ? -5.248 34.273 32.979 1.00 77.06 488 LEU A C 1
ATOM 3535 O O . LEU A 1 488 ? -5.208 35.356 32.385 1.00 77.06 488 LEU A O 1
ATOM 3539 N N . ILE A 1 489 ? -5.342 34.176 34.303 1.00 75.88 489 ILE A N 1
ATOM 3540 C CA . ILE A 1 489 ? -5.397 35.335 35.200 1.00 75.88 489 ILE A CA 1
ATOM 3541 C C . ILE A 1 489 ? -4.360 35.132 36.300 1.00 75.88 489 ILE A C 1
ATOM 3543 O O . ILE A 1 489 ? -4.443 34.180 37.066 1.00 75.88 489 ILE A O 1
ATOM 3547 N N . ALA A 1 490 ? -3.351 35.996 36.376 1.00 78.88 490 ALA A N 1
ATOM 3548 C CA . ALA A 1 490 ? -2.428 35.974 37.504 1.00 78.88 490 ALA A CA 1
ATOM 3549 C C . ALA A 1 490 ? -3.151 36.433 38.780 1.00 78.88 490 ALA A C 1
ATOM 3551 O O . ALA A 1 490 ? -4.049 37.270 38.724 1.00 78.88 490 ALA A O 1
ATOM 3552 N N . GLN A 1 491 ? -2.748 35.937 39.949 1.00 79.31 491 GLN A N 1
ATOM 3553 C CA . GLN A 1 491 ? -3.385 36.290 41.226 1.00 79.31 491 GLN A CA 1
ATOM 3554 C C . GLN A 1 491 ? -3.289 37.782 41.586 1.00 79.31 491 GLN A C 1
ATOM 3556 O O . GLN A 1 491 ? -4.049 38.259 42.425 1.00 79.31 491 GLN A O 1
ATOM 3561 N N . ASN A 1 492 ? -2.391 38.543 40.954 1.00 72.62 492 ASN A N 1
ATOM 3562 C CA . ASN A 1 492 ? -2.378 40.009 41.032 1.00 72.62 492 ASN A CA 1
ATOM 3563 C C . ASN A 1 492 ? -3.461 40.691 40.163 1.00 72.62 492 ASN A C 1
ATOM 3565 O O . ASN A 1 492 ? -3.494 41.916 40.085 1.00 72.62 492 ASN A O 1
ATOM 3569 N N . GLY A 1 493 ? -4.325 39.919 39.501 1.00 66.94 493 GLY A N 1
ATOM 3570 C CA . GLY A 1 493 ? -5.399 40.383 38.625 1.00 66.94 493 GLY A CA 1
ATOM 3571 C C . GLY A 1 493 ? -4.971 40.670 37.182 1.00 66.94 493 GLY A C 1
ATOM 3572 O O . GLY A 1 493 ? -5.820 41.015 36.361 1.00 66.94 493 GLY A O 1
ATOM 3573 N N . ALA A 1 494 ? -3.686 40.527 36.842 1.00 70.69 494 ALA A N 1
ATOM 3574 C CA . ALA A 1 494 ? -3.192 40.774 35.491 1.00 70.69 494 ALA A CA 1
ATOM 3575 C C . ALA A 1 494 ? -3.484 39.582 34.563 1.00 70.69 494 ALA A C 1
ATOM 3577 O O . ALA A 1 494 ? -3.188 38.435 34.898 1.00 70.69 494 ALA A O 1
ATOM 3578 N N . SER A 1 495 ? -3.999 39.845 33.359 1.00 73.00 495 SER A N 1
ATOM 3579 C CA . SER A 1 495 ? -4.206 38.812 32.332 1.00 73.00 495 SER A CA 1
ATOM 3580 C C . SER A 1 495 ? -3.290 39.047 31.126 1.00 73.00 495 SER A C 1
ATOM 3582 O O . SER A 1 495 ? -3.146 40.195 30.695 1.00 73.00 495 SER A O 1
ATOM 3584 N N . PRO A 1 496 ? -2.644 38.007 30.567 1.00 73.38 496 PRO A N 1
ATOM 3585 C CA . PRO A 1 496 ? -1.899 38.128 29.320 1.00 73.38 496 PRO A CA 1
ATOM 3586 C C . PRO A 1 496 ? -2.805 38.489 28.130 1.00 73.38 496 PRO A C 1
ATOM 3588 O O . PRO A 1 496 ? -3.849 37.875 27.906 1.00 73.38 496 PRO A O 1
ATOM 3591 N N . SER A 1 497 ? -2.358 39.437 27.313 1.00 66.25 497 SER A N 1
ATOM 3592 C CA . SER A 1 497 ? -3.000 39.870 26.071 1.00 66.25 497 SER A CA 1
ATOM 3593 C C . SER A 1 497 ? -1.995 39.919 24.922 1.00 66.25 497 SER A C 1
ATOM 3595 O O . SER A 1 497 ? -0.825 40.252 25.120 1.00 66.25 497 SER A O 1
ATOM 3597 N N . GLY A 1 498 ? -2.442 39.537 23.725 1.00 61.03 498 GLY A N 1
ATOM 3598 C CA . GLY A 1 498 ? -1.676 39.728 22.491 1.00 61.03 498 GLY A CA 1
ATOM 3599 C C . GLY A 1 498 ? -2.154 40.992 21.789 1.00 61.03 498 GLY A C 1
ATOM 3600 O O . GLY A 1 498 ? -3.358 41.128 21.571 1.00 61.03 498 GLY A O 1
ATOM 3601 N N . ASP A 1 499 ? -1.239 41.901 21.455 1.00 55.34 499 ASP A N 1
ATOM 3602 C CA . ASP A 1 499 ? -1.558 43.079 20.648 1.00 55.34 499 ASP A CA 1
ATOM 3603 C C . ASP A 1 499 ? -1.439 42.793 19.136 1.00 55.34 499 ASP A C 1
ATOM 3605 O O . ASP A 1 499 ? -1.007 41.720 18.697 1.00 55.34 499 ASP A O 1
ATOM 3609 N N . SER A 1 500 ? -1.859 43.761 18.320 1.00 46.53 500 SER A N 1
ATOM 3610 C CA . SER A 1 500 ? -1.688 43.726 16.863 1.00 46.53 500 SER A CA 1
ATOM 3611 C C . SER A 1 500 ? -0.227 43.868 16.427 1.00 46.53 500 SER A C 1
ATOM 3613 O O . SER A 1 500 ? 0.149 43.349 15.370 1.00 46.53 500 SER A O 1
ATOM 3615 N N . ASP A 1 501 ? 0.597 44.520 17.247 1.00 44.09 501 ASP A N 1
ATOM 3616 C CA . ASP A 1 501 ? 1.925 45.034 16.894 1.00 44.09 501 ASP A CA 1
ATOM 3617 C C . ASP A 1 501 ? 3.051 44.018 17.168 1.00 44.09 501 ASP A C 1
ATOM 3619 O O . ASP A 1 501 ? 4.199 44.202 16.764 1.00 44.09 501 ASP A O 1
ATOM 3623 N N . GLY A 1 502 ? 2.703 42.871 17.750 1.00 47.81 502 GLY A N 1
ATOM 3624 C CA . GLY A 1 502 ? 3.547 41.695 17.900 1.00 47.81 502 GLY A CA 1
ATOM 3625 C C . GLY A 1 502 ? 4.239 41.536 19.245 1.00 47.81 502 GLY A C 1
ATOM 3626 O O . GLY A 1 502 ? 5.102 40.663 19.356 1.00 47.81 502 GLY A O 1
ATOM 3627 N N . GLY A 1 503 ? 3.834 42.307 20.256 1.00 55.91 503 GLY A N 1
ATOM 3628 C CA . GLY A 1 503 ? 4.211 42.126 21.655 1.00 55.91 503 GLY A CA 1
ATOM 3629 C C . GLY A 1 503 ? 3.137 41.389 22.466 1.00 55.91 503 GLY A C 1
ATOM 3630 O O . GLY A 1 503 ? 1.951 41.397 22.138 1.00 55.91 503 GLY A O 1
ATOM 3631 N N . PHE A 1 504 ? 3.545 40.739 23.562 1.00 62.16 504 PHE A N 1
ATOM 3632 C CA . PHE A 1 504 ? 2.605 40.292 24.596 1.00 62.16 504 PHE A CA 1
ATOM 3633 C C . PHE A 1 504 ? 2.651 41.260 25.786 1.00 62.16 504 PHE A C 1
ATOM 3635 O O . PHE A 1 504 ? 3.718 41.507 26.355 1.00 62.16 504 PHE A O 1
ATOM 3642 N N . HIS A 1 505 ? 1.488 41.766 26.191 1.00 67.31 505 HIS A N 1
ATOM 3643 C CA . HIS A 1 505 ? 1.313 42.744 27.271 1.00 67.31 505 HIS A CA 1
ATOM 3644 C C . HIS A 1 505 ? 0.269 42.255 28.276 1.00 67.31 505 HIS A C 1
ATOM 3646 O O . HIS A 1 505 ? -0.519 41.366 27.962 1.00 67.31 505 HIS A O 1
ATOM 3652 N N . THR A 1 506 ? 0.230 42.811 29.486 1.00 66.62 506 THR A N 1
ATOM 3653 C CA . THR A 1 506 ? -0.850 42.509 30.443 1.00 66.62 506 THR A CA 1
ATOM 3654 C C . THR A 1 506 ? -1.985 43.534 30.329 1.00 66.62 506 THR A C 1
ATOM 3656 O O . THR A 1 506 ? -1.734 44.719 30.116 1.00 66.62 506 THR A O 1
ATOM 3659 N N . THR A 1 507 ? -3.241 43.089 30.441 1.00 61.53 507 THR A N 1
ATOM 3660 C CA . THR A 1 507 ? -4.432 43.963 30.480 1.00 61.53 507 THR A CA 1
ATOM 3661 C C . THR A 1 507 ? -4.836 44.333 31.906 1.00 61.53 507 THR A C 1
ATOM 3663 O O . THR A 1 507 ? -4.477 43.640 32.856 1.00 61.53 507 THR A O 1
ATOM 3666 N N . ASP A 1 508 ? -5.623 45.409 32.036 1.00 55.47 508 ASP A N 1
ATOM 3667 C CA . ASP A 1 508 ? -6.174 45.897 33.309 1.00 55.47 508 ASP A CA 1
ATOM 3668 C C . ASP A 1 508 ? -7.014 44.813 34.021 1.00 55.47 508 ASP A C 1
ATOM 3670 O O . ASP A 1 508 ? -7.831 44.163 33.352 1.00 55.47 508 ASP A O 1
ATOM 3674 N N . PRO A 1 509 ? -6.863 44.622 35.347 1.00 46.34 509 PRO A N 1
ATOM 3675 C CA . PRO A 1 509 ? -7.765 43.800 36.151 1.00 46.34 509 PRO A CA 1
ATOM 3676 C C . PRO A 1 509 ? -9.232 44.196 35.935 1.00 46.34 509 PRO A C 1
ATOM 3678 O O . PRO A 1 509 ? -9.684 45.246 36.387 1.00 46.34 509 PRO A O 1
ATOM 3681 N N . GLY A 1 510 ? -9.981 43.346 35.225 1.00 42.66 510 GLY A N 1
ATOM 3682 C CA . GLY A 1 510 ? -11.423 43.507 34.995 1.00 42.66 510 GLY A CA 1
ATOM 3683 C C . GLY A 1 510 ? -11.878 43.518 33.531 1.00 42.66 510 GLY A C 1
ATOM 3684 O O . GLY A 1 510 ? -13.079 43.435 33.283 1.00 42.66 510 GLY A O 1
ATOM 3685 N N . ARG A 1 511 ? -10.972 43.574 32.542 1.00 49.31 511 ARG A N 1
ATOM 3686 C CA . ARG A 1 511 ? -11.334 43.257 31.144 1.00 49.31 511 ARG A CA 1
ATOM 3687 C C . ARG A 1 511 ? -11.370 41.741 30.944 1.00 49.31 511 ARG A C 1
ATOM 3689 O O . ARG A 1 511 ? -10.486 41.049 31.439 1.00 49.31 511 ARG A O 1
ATOM 3696 N N . GLN A 1 512 ? -12.383 41.240 30.224 1.00 52.66 512 GLN A N 1
ATOM 3697 C CA . GLN A 1 512 ? -12.503 39.814 29.894 1.00 52.66 512 GLN A CA 1
ATOM 3698 C C . GLN A 1 512 ? -11.191 39.318 29.270 1.00 52.66 512 GLN A C 1
ATOM 3700 O O . GLN A 1 512 ? -10.704 39.902 28.300 1.00 52.66 512 GLN A O 1
ATOM 3705 N N . GLY A 1 513 ? -10.594 38.304 29.901 1.00 59.38 513 GLY A N 1
ATOM 3706 C CA . GLY A 1 513 ? -9.266 37.811 29.558 1.00 59.38 513 GLY A CA 1
ATOM 3707 C C . GLY A 1 513 ? -9.206 37.206 28.157 1.00 59.38 513 GLY A C 1
ATOM 3708 O O . GLY A 1 513 ? -10.201 36.730 27.613 1.00 59.38 513 GLY A O 1
ATOM 3709 N N . THR A 1 514 ? -8.011 37.227 27.574 1.00 66.38 514 THR A N 1
ATOM 3710 C CA . THR A 1 514 ? -7.742 36.584 26.284 1.00 66.38 514 THR A CA 1
ATOM 3711 C C . THR A 1 514 ? -7.918 35.073 26.422 1.00 66.38 514 THR A C 1
ATOM 3713 O O . THR A 1 514 ? -7.392 34.481 27.366 1.00 66.38 514 THR A O 1
ATOM 3716 N N . VAL A 1 515 ? -8.624 34.453 25.475 1.00 73.06 515 VAL A N 1
ATOM 3717 C CA . VAL A 1 515 ? -8.776 32.995 25.420 1.00 73.06 515 VAL A CA 1
ATOM 3718 C C . VAL A 1 515 ? -7.568 32.376 24.718 1.00 73.06 515 VAL A C 1
ATOM 3720 O O . VAL A 1 515 ? -7.154 32.828 23.644 1.00 73.06 515 VAL A O 1
ATOM 3723 N N . TRP A 1 516 ? -7.015 31.335 25.333 1.00 77.12 516 TRP A N 1
ATOM 3724 C CA . TRP A 1 516 ? -5.852 30.604 24.850 1.00 77.12 516 TRP A CA 1
ATOM 3725 C C . TRP A 1 516 ? -6.206 29.144 24.594 1.00 77.12 516 TRP A C 1
ATOM 3727 O O . TRP A 1 516 ? -6.746 28.486 25.482 1.00 77.12 516 TRP A O 1
ATOM 3737 N N . ASP A 1 517 ? -5.835 28.634 23.422 1.00 76.06 517 ASP A N 1
ATOM 3738 C CA . ASP A 1 517 ? -5.797 27.195 23.168 1.00 76.06 517 ASP A CA 1
ATOM 3739 C C . ASP A 1 517 ? -4.483 26.625 23.741 1.00 76.06 517 ASP A C 1
ATOM 3741 O O . ASP A 1 517 ? -3.384 27.072 23.374 1.00 76.06 517 ASP A O 1
ATOM 3745 N N . LEU A 1 518 ? -4.577 25.639 24.641 1.00 69.69 518 LEU A N 1
ATOM 3746 C CA . LEU A 1 518 ? -3.422 24.891 25.149 1.00 69.69 518 LEU A CA 1
ATOM 3747 C C . LEU A 1 518 ? -3.016 23.840 24.121 1.00 69.69 518 LEU A C 1
ATOM 3749 O O . LEU A 1 518 ? -3.629 22.788 24.002 1.00 69.69 518 LEU A O 1
ATOM 3753 N N . THR A 1 519 ? -1.935 24.099 23.392 1.00 66.00 519 THR A N 1
ATOM 3754 C CA . THR A 1 519 ? -1.411 23.133 22.423 1.00 66.00 519 THR A CA 1
ATOM 3755 C C . THR A 1 519 ? -0.255 22.347 23.047 1.00 66.00 519 THR A C 1
ATOM 3757 O O . THR A 1 519 ? 0.792 22.954 23.310 1.00 66.00 519 THR A O 1
ATOM 3760 N N . PRO A 1 520 ? -0.386 21.029 23.282 1.00 55.66 520 PRO A N 1
ATOM 3761 C CA . PRO A 1 520 ? 0.739 20.195 23.696 1.00 55.66 520 PRO A CA 1
ATOM 3762 C C . PRO A 1 520 ? 1.811 20.158 22.596 1.00 55.66 520 PRO A C 1
ATOM 3764 O O . PRO A 1 520 ? 1.504 20.098 21.407 1.00 55.66 520 PRO A O 1
ATOM 3767 N N . GLU A 1 521 ? 3.084 20.229 22.984 1.00 56.03 521 GLU A N 1
ATOM 3768 C CA . GLU A 1 521 ? 4.213 20.342 22.053 1.00 56.03 521 GLU A CA 1
ATOM 3769 C C . GLU A 1 521 ? 5.094 19.081 22.093 1.00 56.03 521 GLU A C 1
ATOM 3771 O O . GLU A 1 521 ? 5.394 18.538 23.158 1.00 56.03 521 GLU A O 1
ATOM 3776 N N . LEU A 1 522 ? 5.565 18.646 20.919 1.00 38.16 522 LEU A N 1
ATOM 3777 C CA . LEU A 1 522 ? 6.252 17.361 20.676 1.00 38.16 522 LEU A CA 1
ATOM 3778 C C . LEU A 1 522 ? 7.512 17.110 21.518 1.00 38.16 522 LEU A C 1
ATOM 3780 O O . LEU A 1 522 ? 7.953 15.974 21.653 1.00 38.16 522 LEU A O 1
ATOM 3784 N N . GLN A 1 523 ? 8.119 18.157 22.075 1.00 43.66 523 GLN A N 1
ATOM 3785 C CA . GLN A 1 523 ? 9.308 18.021 22.913 1.00 43.66 523 GLN A CA 1
ATOM 3786 C C . GLN A 1 523 ? 8.965 17.855 24.413 1.00 43.66 523 GLN A C 1
ATOM 3788 O O . GLN A 1 523 ? 9.880 17.714 25.226 1.00 43.66 523 GLN A O 1
ATOM 3793 N N . GLY A 1 524 ? 7.681 17.889 24.786 1.00 49.78 524 GLY A N 1
ATOM 3794 C CA . GLY A 1 524 ? 7.179 17.934 26.160 1.00 49.78 524 GLY A CA 1
ATOM 3795 C C . GLY A 1 524 ? 6.905 19.370 26.623 1.00 49.78 524 GLY A C 1
ATOM 3796 O O . GLY A 1 524 ? 7.767 20.242 26.484 1.00 49.78 524 GLY A O 1
ATOM 3797 N N . GLY A 1 525 ? 5.723 19.593 27.210 1.00 63.09 525 GLY A N 1
ATOM 3798 C CA . GLY A 1 525 ? 5.202 20.908 27.612 1.00 63.09 525 GLY A CA 1
ATOM 3799 C C . GLY A 1 525 ? 4.067 21.407 26.703 1.00 63.09 525 GLY A C 1
ATOM 3800 O O . GLY A 1 525 ? 3.578 20.672 25.851 1.00 63.09 525 GLY A O 1
ATOM 3801 N N . TYR A 1 526 ? 3.660 22.663 26.882 1.00 75.56 526 TYR A N 1
ATOM 3802 C CA . TYR A 1 526 ? 2.528 23.319 26.229 1.00 75.56 526 TYR A CA 1
ATOM 3803 C C . TYR A 1 526 ? 2.954 24.653 25.606 1.00 75.56 526 TYR A C 1
ATOM 3805 O O . TYR A 1 526 ? 3.832 25.354 26.119 1.00 75.56 526 TYR A O 1
ATOM 3813 N N . SER A 1 527 ? 2.299 25.030 24.516 1.00 76.81 527 SER A N 1
ATOM 3814 C CA . SER A 1 527 ? 2.282 26.399 24.001 1.00 76.81 527 SER A CA 1
ATOM 3815 C C . SER A 1 527 ? 0.867 26.962 24.088 1.00 76.81 527 SER A C 1
ATOM 3817 O O . SER A 1 527 ? -0.099 26.204 24.098 1.00 76.81 527 SER A O 1
ATOM 3819 N N . LEU A 1 528 ? 0.748 28.285 24.178 1.00 77.62 528 LEU A N 1
ATOM 3820 C CA . LEU A 1 528 ? -0.540 28.965 24.320 1.00 77.62 528 LEU A CA 1
ATOM 3821 C C . LEU A 1 528 ? -0.830 29.728 23.026 1.00 77.62 528 LEU A C 1
ATOM 3823 O O . LEU A 1 528 ? -0.087 30.649 22.682 1.00 77.62 528 LEU A O 1
ATOM 3827 N N . LEU A 1 529 ? -1.874 29.345 22.292 1.00 74.38 529 LEU A N 1
ATOM 3828 C CA . LEU A 1 529 ? -2.298 30.012 21.058 1.00 74.38 529 LEU A CA 1
ATOM 3829 C C . LEU A 1 529 ? -3.449 30.977 21.356 1.00 74.38 529 LEU A C 1
ATOM 3831 O O . LEU A 1 529 ? -4.498 30.563 21.830 1.00 74.38 529 LEU A O 1
ATOM 3835 N N . ASN A 1 530 ? -3.267 32.263 21.067 1.00 74.94 530 ASN A N 1
ATOM 3836 C CA . ASN A 1 530 ? -4.338 33.248 21.166 1.00 74.94 530 ASN A CA 1
ATOM 3837 C C . ASN A 1 530 ? -5.314 33.037 20.005 1.00 74.94 530 ASN A C 1
ATOM 3839 O O . ASN A 1 530 ? -4.941 33.236 18.848 1.00 74.94 530 ASN A O 1
ATOM 3843 N N . ILE A 1 531 ? -6.557 32.672 20.306 1.00 63.75 531 ILE A N 1
ATOM 3844 C CA . ILE A 1 531 ? -7.544 32.322 19.274 1.00 63.75 531 ILE A CA 1
ATOM 3845 C C . ILE A 1 531 ? -8.026 33.532 18.465 1.00 63.75 531 ILE A C 1
ATOM 3847 O O . ILE A 1 531 ? -8.420 33.389 17.312 1.00 63.75 531 ILE A O 1
ATOM 3851 N N . THR A 1 532 ? -7.968 34.731 19.044 1.00 59.62 532 THR A N 1
ATOM 3852 C CA . THR A 1 532 ? -8.437 35.962 18.396 1.00 59.62 532 THR A CA 1
ATOM 3853 C C . THR A 1 532 ? -7.405 36.501 17.411 1.00 59.62 532 THR A C 1
ATOM 3855 O O . THR A 1 532 ? -7.764 37.061 16.381 1.00 59.62 532 THR A O 1
ATOM 3858 N N . THR A 1 533 ? -6.112 36.346 17.716 1.00 59.78 533 THR A N 1
ATOM 3859 C CA . THR A 1 533 ? -5.020 36.899 16.892 1.00 59.78 533 THR A CA 1
ATOM 3860 C C . THR A 1 533 ? -4.234 35.843 16.115 1.00 59.78 533 THR A C 1
ATOM 3862 O O . THR A 1 533 ? -3.420 36.198 15.266 1.00 59.78 533 THR A O 1
ATOM 3865 N N . GLY A 1 534 ? -4.418 34.553 16.416 1.00 61.34 534 GLY A N 1
ATOM 3866 C CA . GLY A 1 534 ? -3.644 33.446 15.845 1.00 61.34 534 GLY A CA 1
ATOM 3867 C C . GLY A 1 534 ? -2.175 33.405 16.290 1.00 61.34 534 GLY A C 1
ATOM 3868 O O . GLY A 1 534 ? -1.391 32.611 15.768 1.00 61.34 534 GLY A O 1
ATOM 3869 N N . ARG A 1 535 ? -1.760 34.255 17.242 1.00 66.00 535 ARG A N 1
ATOM 3870 C CA . ARG A 1 535 ? -0.367 34.343 17.710 1.00 66.00 535 ARG A CA 1
ATOM 3871 C C . ARG A 1 535 ? -0.097 33.389 18.875 1.00 66.00 535 ARG A C 1
ATOM 3873 O O . ARG A 1 535 ? -0.916 33.240 19.777 1.00 66.00 535 ARG A O 1
ATOM 3880 N N . ARG A 1 536 ? 1.091 32.777 18.887 1.00 73.69 536 ARG A N 1
ATOM 3881 C CA . ARG A 1 536 ? 1.502 31.776 19.888 1.00 73.69 536 ARG A CA 1
ATOM 3882 C C . ARG A 1 536 ? 2.486 32.358 20.905 1.00 73.69 536 ARG A C 1
ATOM 3884 O O . ARG A 1 536 ? 3.508 32.918 20.517 1.00 73.69 536 ARG A O 1
ATOM 3891 N N . MET A 1 537 ? 2.207 32.185 22.195 1.00 77.25 537 MET A N 1
ATOM 3892 C CA . MET A 1 537 ? 3.109 32.552 23.290 1.00 77.25 537 MET A CA 1
ATOM 3893 C C . MET A 1 537 ? 4.067 31.397 23.606 1.00 77.25 537 MET A C 1
ATOM 3895 O O . MET A 1 537 ? 3.641 30.250 23.773 1.00 77.25 537 MET A O 1
ATOM 3899 N N . ARG A 1 538 ? 5.368 31.703 23.693 1.00 70.38 538 ARG A N 1
ATOM 3900 C CA . ARG A 1 538 ? 6.454 30.750 23.980 1.00 70.38 538 ARG A CA 1
ATOM 3901 C C . ARG A 1 538 ? 7.525 31.391 24.877 1.00 70.38 538 ARG A C 1
ATOM 3903 O O . ARG A 1 538 ? 7.719 32.602 24.784 1.00 70.38 538 ARG A O 1
ATOM 3910 N N . PRO A 1 539 ? 8.247 30.616 25.708 1.00 67.50 539 PRO A N 1
ATOM 3911 C CA . PRO A 1 539 ? 9.439 31.110 26.391 1.00 67.50 539 PRO A CA 1
ATOM 3912 C C . PRO A 1 539 ? 10.589 31.328 25.392 1.00 67.50 539 PRO A C 1
ATOM 3914 O O . PRO A 1 539 ? 10.740 30.560 24.440 1.00 67.50 539 PRO A O 1
ATOM 3917 N N . GLU A 1 540 ? 11.420 32.351 25.628 1.00 55.28 540 GLU A N 1
ATOM 3918 C CA . GLU A 1 540 ? 12.539 32.753 24.749 1.00 55.28 540 GLU A CA 1
ATOM 3919 C C . GLU A 1 540 ? 13.562 31.626 24.501 1.00 55.28 540 GLU A C 1
ATOM 3921 O O . GLU A 1 540 ? 14.195 31.582 23.448 1.00 55.28 540 GLU A O 1
ATOM 3926 N N . VAL A 1 541 ? 13.701 30.684 25.442 1.00 47.94 541 VAL A N 1
ATOM 3927 C CA . VAL A 1 541 ? 14.626 29.546 25.356 1.00 47.94 541 VAL A CA 1
ATOM 3928 C C . VAL A 1 541 ? 13.849 28.235 25.489 1.00 47.94 541 VAL A C 1
ATOM 3930 O O . VAL A 1 541 ? 13.188 27.981 26.495 1.00 47.94 541 VAL A O 1
ATOM 3933 N N . GLY A 1 542 ? 13.937 27.371 24.473 1.00 53.03 542 GLY A N 1
ATOM 3934 C CA . GLY A 1 542 ? 13.369 26.018 24.527 1.00 53.03 542 GLY A CA 1
ATOM 3935 C C . GLY A 1 542 ? 11.862 25.905 24.262 1.00 53.03 542 GLY A C 1
ATOM 3936 O O . GLY A 1 542 ? 11.311 24.829 24.469 1.00 53.03 542 GLY A O 1
ATOM 3937 N N . GLY A 1 543 ? 11.204 26.974 23.797 1.00 60.88 543 GLY A N 1
ATOM 3938 C CA . GLY A 1 543 ? 9.966 26.951 23.000 1.00 60.88 543 GLY A CA 1
ATOM 3939 C C . GLY A 1 543 ? 8.660 26.451 23.640 1.00 60.88 543 GLY A C 1
ATOM 3940 O O . GLY A 1 543 ? 7.611 26.641 23.030 1.00 60.88 543 GLY A O 1
ATOM 3941 N N . THR A 1 544 ? 8.685 25.858 24.839 1.00 71.19 544 THR A N 1
ATOM 3942 C CA . THR A 1 544 ? 7.522 25.205 25.479 1.00 71.19 544 THR A CA 1
ATOM 3943 C C . THR A 1 544 ? 7.443 25.500 26.980 1.00 71.19 544 THR A C 1
ATOM 3945 O O . THR A 1 544 ? 8.473 25.452 27.659 1.00 71.19 544 THR A O 1
ATOM 3948 N N . PHE A 1 545 ? 6.241 25.712 27.522 1.00 77.19 545 PHE A N 1
ATOM 3949 C CA . PHE A 1 545 ? 5.991 25.810 28.964 1.00 77.19 545 PHE A CA 1
ATOM 3950 C C . PHE A 1 545 ? 5.669 24.443 29.580 1.00 77.19 545 PHE A C 1
ATOM 3952 O O . PHE A 1 545 ? 4.825 23.708 29.091 1.00 77.19 545 PHE A O 1
ATOM 3959 N N . GLN A 1 546 ? 6.283 24.106 30.702 1.00 81.56 546 GLN A N 1
ATOM 3960 C CA . GLN A 1 546 ? 5.806 23.079 31.618 1.00 81.56 546 GLN A CA 1
ATOM 3961 C C . GLN A 1 546 ? 4.776 23.708 32.556 1.00 81.56 546 GLN A C 1
ATOM 3963 O O . GLN A 1 546 ? 5.028 24.774 33.119 1.00 81.56 546 GLN A O 1
ATOM 3968 N N . ILE A 1 547 ? 3.628 23.056 32.721 1.00 76.56 547 ILE A N 1
ATOM 3969 C CA . ILE A 1 547 ? 2.568 23.523 33.619 1.00 76.56 547 ILE A CA 1
ATOM 3970 C C . ILE A 1 547 ? 2.731 22.785 34.944 1.00 76.56 547 ILE A C 1
ATOM 3972 O O . ILE A 1 547 ? 2.492 21.580 35.024 1.00 76.56 547 ILE A O 1
ATOM 3976 N N . ALA A 1 548 ? 3.171 23.501 35.975 1.00 71.31 548 ALA A N 1
ATOM 3977 C CA . ALA A 1 548 ? 3.288 22.961 37.322 1.00 71.31 548 ALA A CA 1
ATOM 3978 C C . ALA A 1 548 ? 2.051 23.346 38.138 1.00 71.31 548 ALA A C 1
ATOM 3980 O O . ALA A 1 548 ? 1.782 24.535 38.312 1.00 71.31 548 ALA A O 1
ATOM 3981 N N . ASN A 1 549 ? 1.317 22.354 38.646 1.00 73.31 549 ASN A N 1
ATOM 3982 C CA . ASN A 1 549 ? 0.199 22.603 39.554 1.00 73.31 549 ASN A CA 1
ATOM 3983 C C . ASN A 1 549 ? 0.739 23.074 40.907 1.00 73.31 549 ASN A C 1
ATOM 3985 O O . ASN A 1 549 ? 1.675 22.481 41.451 1.00 73.31 549 ASN A O 1
ATOM 3989 N N . LEU A 1 550 ? 0.145 24.133 41.448 1.00 70.75 550 LEU A N 1
ATOM 3990 C CA . LEU A 1 550 ? 0.444 24.631 42.783 1.00 70.75 550 LEU A CA 1
ATOM 3991 C C . LEU A 1 550 ? -0.682 24.244 43.747 1.00 70.75 550 LEU A C 1
ATOM 3993 O O . LEU A 1 550 ? -1.825 24.088 43.320 1.00 70.75 550 LEU A O 1
ATOM 3997 N N . PRO A 1 551 ? -0.396 24.120 45.055 1.00 67.56 551 PRO A N 1
ATOM 3998 C CA . PRO A 1 551 ? -1.440 23.910 46.047 1.00 67.56 551 PRO A CA 1
ATOM 3999 C C . PRO A 1 551 ? -2.493 25.025 45.964 1.00 67.56 551 PRO A C 1
ATOM 4001 O O . PRO A 1 551 ? -2.147 26.213 46.066 1.00 67.56 551 PRO A O 1
ATOM 4004 N N . ASN A 1 552 ? -3.756 24.630 45.790 1.00 64.00 552 ASN A N 1
ATOM 4005 C CA . ASN A 1 552 ? -4.921 25.508 45.821 1.00 64.00 552 ASN A CA 1
ATOM 4006 C C . ASN A 1 552 ? -5.961 24.951 46.814 1.00 64.00 552 ASN A C 1
ATOM 4008 O O . ASN A 1 552 ? -6.299 23.772 46.717 1.00 64.00 552 ASN A O 1
ATOM 4012 N N . PRO A 1 553 ? -6.443 25.745 47.788 1.00 53.62 553 PRO A N 1
ATOM 4013 C CA . PRO A 1 553 ? -7.527 25.332 48.679 1.00 53.62 553 PRO A CA 1
ATOM 4014 C C . PRO A 1 553 ? -8.905 25.238 48.001 1.00 53.62 553 PRO A C 1
ATOM 4016 O O . PRO A 1 553 ? -9.789 24.602 48.570 1.00 53.62 553 PRO A O 1
ATOM 4019 N N . ASP A 1 554 ? -9.103 25.848 46.827 1.00 54.53 554 ASP A N 1
ATOM 4020 C CA . ASP A 1 554 ? -10.335 25.701 46.041 1.00 54.53 554 ASP A CA 1
ATOM 4021 C C . ASP A 1 554 ? -10.195 24.547 45.027 1.00 54.53 554 ASP A C 1
ATOM 4023 O O . ASP A 1 554 ? -9.362 24.637 44.123 1.00 54.53 554 ASP A O 1
ATOM 4027 N N . PRO A 1 555 ? -10.978 23.458 45.150 1.00 53.00 555 PRO A N 1
ATOM 4028 C CA . PRO A 1 555 ? -10.902 22.315 44.242 1.00 53.00 555 PRO A CA 1
ATOM 4029 C C . PRO A 1 555 ? -11.471 22.592 42.841 1.00 53.00 555 PRO A C 1
ATOM 4031 O O . PRO A 1 555 ? -11.315 21.746 41.965 1.00 53.00 555 PRO A O 1
ATOM 4034 N N . ASN A 1 556 ? -12.137 23.733 42.616 1.00 47.75 556 ASN A N 1
ATOM 4035 C CA . ASN A 1 556 ? -12.781 24.055 41.337 1.00 47.75 556 ASN A CA 1
ATOM 4036 C C . ASN A 1 556 ? -11.930 24.937 40.412 1.00 47.75 556 ASN A C 1
ATOM 4038 O O . ASN A 1 556 ? -12.356 25.229 39.295 1.00 47.75 556 ASN A O 1
ATOM 4042 N N . THR A 1 557 ? -10.752 25.379 40.856 1.00 55.16 557 THR A N 1
ATOM 4043 C CA . THR A 1 557 ? -9.850 26.220 40.063 1.00 55.16 557 THR A CA 1
ATOM 4044 C C . THR A 1 557 ? -8.433 25.654 40.089 1.00 55.16 557 THR A C 1
ATOM 4046 O O . THR A 1 557 ? -7.890 25.324 41.142 1.00 55.16 557 THR A O 1
ATOM 4049 N N . ASP A 1 558 ? -7.796 25.541 38.924 1.00 65.56 558 ASP A N 1
ATOM 4050 C CA . ASP A 1 558 ? -6.398 25.121 38.841 1.00 65.56 558 ASP A CA 1
ATOM 4051 C C . ASP A 1 558 ? -5.492 26.352 38.949 1.00 65.56 558 ASP A C 1
ATOM 4053 O O . ASP A 1 558 ? -5.459 27.199 38.051 1.00 65.56 558 ASP A O 1
ATOM 4057 N N . ILE A 1 559 ? -4.719 26.446 40.038 1.00 76.06 559 ILE A N 1
ATOM 4058 C CA . ILE A 1 559 ? -3.612 27.406 40.125 1.00 76.06 559 ILE A CA 1
ATOM 4059 C C . ILE A 1 559 ? -2.348 26.737 39.614 1.00 76.06 559 ILE A C 1
ATOM 4061 O O . ILE A 1 559 ? -1.888 25.722 40.146 1.00 76.06 559 ILE A O 1
ATOM 4065 N N . VAL A 1 560 ? -1.736 27.357 38.614 1.00 80.12 560 VAL A N 1
ATOM 4066 C CA . VAL A 1 560 ? -0.564 26.817 37.939 1.00 80.12 560 VAL A CA 1
ATOM 4067 C C . VAL A 1 560 ? 0.558 27.840 37.820 1.00 80.12 560 VAL A C 1
ATOM 4069 O O . VAL A 1 560 ? 0.352 29.054 37.867 1.00 80.12 560 VAL A O 1
ATOM 4072 N N . GLN A 1 561 ? 1.768 27.329 37.616 1.00 86.38 561 GLN A N 1
ATOM 4073 C CA . GLN A 1 561 ? 2.939 28.103 37.228 1.00 86.38 561 GLN A CA 1
ATOM 4074 C C . GLN A 1 561 ? 3.402 27.656 35.836 1.00 86.38 561 GLN A C 1
ATOM 4076 O O . GLN A 1 561 ? 3.560 26.460 35.579 1.00 86.38 561 GLN A O 1
ATOM 4081 N N . LEU A 1 562 ? 3.636 28.615 34.937 1.00 86.06 562 LEU A N 1
ATOM 4082 C CA . LEU A 1 562 ? 4.134 28.359 33.582 1.00 86.06 562 LEU A CA 1
ATOM 4083 C C . LEU A 1 562 ? 5.662 28.440 33.569 1.00 86.06 562 LEU A C 1
ATOM 4085 O O . LEU A 1 562 ? 6.230 29.526 33.691 1.00 86.06 562 LEU A O 1
ATOM 4089 N N . ARG A 1 563 ? 6.333 27.296 33.427 1.00 82.62 563 ARG A N 1
ATOM 4090 C CA . ARG A 1 563 ? 7.790 27.157 33.575 1.00 82.62 563 ARG A CA 1
ATOM 4091 C C . ARG A 1 563 ? 8.469 26.849 32.243 1.00 82.62 563 ARG A C 1
ATOM 4093 O O . ARG A 1 563 ? 8.140 25.870 31.590 1.00 82.62 563 ARG A O 1
ATOM 4100 N N . GLY A 1 564 ? 9.438 27.654 31.832 1.00 75.38 564 GLY A N 1
ATOM 4101 C CA . GLY A 1 564 ? 10.304 27.362 30.691 1.00 75.38 564 GLY A CA 1
ATOM 4102 C C . GLY A 1 564 ? 11.286 26.223 30.983 1.00 75.38 564 GLY A C 1
ATOM 4103 O O . GLY A 1 564 ? 11.533 25.853 32.135 1.00 75.38 564 GLY A O 1
ATOM 4104 N N . ARG A 1 565 ? 11.890 25.663 29.929 1.00 68.06 565 ARG A N 1
ATOM 4105 C CA . ARG A 1 565 ? 12.924 24.613 30.055 1.00 68.06 565 ARG A CA 1
ATOM 4106 C C . ARG A 1 565 ? 14.184 25.072 30.774 1.00 68.06 565 ARG A C 1
ATOM 4108 O O . ARG A 1 565 ? 14.887 24.258 31.360 1.00 68.06 565 ARG A O 1
ATOM 4115 N N . ASP A 1 566 ? 14.452 26.368 30.735 1.00 70.50 566 ASP A N 1
ATOM 4116 C CA . ASP A 1 566 ? 15.534 27.038 31.451 1.00 70.50 566 ASP A CA 1
ATOM 4117 C C . ASP A 1 566 ? 15.263 27.187 32.957 1.00 70.50 566 ASP A C 1
ATOM 4119 O O . ASP A 1 566 ? 16.028 27.842 33.662 1.00 70.50 566 ASP A O 1
ATOM 4123 N N . ASN A 1 567 ? 14.187 26.571 33.463 1.00 73.81 567 ASN A N 1
ATOM 4124 C CA . ASN A 1 567 ? 13.781 26.620 34.860 1.00 73.81 567 ASN A CA 1
ATOM 4125 C C . ASN A 1 567 ? 13.382 28.033 35.340 1.00 73.81 567 ASN A C 1
ATOM 4127 O O . ASN A 1 567 ? 13.432 28.333 36.534 1.00 73.81 567 ASN A O 1
ATOM 4131 N N . ARG A 1 568 ? 12.977 28.910 34.417 1.00 83.38 568 ARG A N 1
ATOM 4132 C CA . ARG A 1 568 ? 12.390 30.220 34.724 1.00 83.38 568 ARG A CA 1
ATOM 4133 C C . ARG A 1 568 ? 10.883 30.174 34.533 1.00 83.38 568 ARG A C 1
ATOM 4135 O O . ARG A 1 568 ? 10.382 29.392 33.735 1.00 83.38 568 ARG A O 1
ATOM 4142 N N . CYS A 1 569 ? 10.153 31.013 35.251 1.00 85.19 569 CYS A N 1
ATOM 4143 C CA . CYS A 1 569 ? 8.699 31.043 35.218 1.00 85.19 569 CYS A CA 1
ATOM 4144 C C . CYS A 1 569 ? 8.182 32.359 34.642 1.00 85.19 569 CYS A C 1
ATOM 4146 O O . CYS A 1 569 ? 8.809 33.411 34.807 1.00 85.19 569 CYS A O 1
ATOM 4148 N N . LEU A 1 570 ? 7.049 32.285 33.941 1.00 87.69 570 LEU A N 1
ATOM 4149 C CA . LEU A 1 570 ? 6.370 33.458 33.410 1.00 87.69 570 LEU A CA 1
ATOM 4150 C C . LEU A 1 570 ? 5.869 34.327 34.567 1.00 87.69 570 LEU A C 1
ATOM 4152 O O . LEU A 1 570 ? 5.295 33.827 35.533 1.00 87.69 570 LEU A O 1
ATOM 4156 N N . LYS A 1 571 ? 6.085 35.633 34.445 1.00 86.19 571 LYS A N 1
ATOM 4157 C CA . LYS A 1 571 ? 5.706 36.653 35.412 1.00 86.19 571 LYS A CA 1
ATOM 4158 C C . LYS A 1 571 ? 4.881 37.738 34.720 1.00 86.19 571 LYS A C 1
ATOM 4160 O O . LYS A 1 571 ? 5.360 38.353 33.764 1.00 86.19 571 LYS A O 1
ATOM 4165 N N . ALA A 1 572 ? 3.677 37.991 35.224 1.00 82.88 572 ALA A N 1
ATOM 4166 C CA . ALA A 1 572 ? 2.792 39.062 34.778 1.00 82.88 572 ALA A CA 1
ATOM 4167 C C . ALA A 1 572 ? 2.971 40.304 35.663 1.00 82.88 572 ALA A C 1
ATOM 4169 O O . ALA A 1 572 ? 2.507 40.339 36.801 1.00 82.88 572 ALA A O 1
ATOM 4170 N N . ILE A 1 573 ? 3.676 41.315 35.150 1.00 75.81 573 ILE A N 1
ATOM 4171 C CA . ILE A 1 573 ? 4.002 42.540 35.890 1.00 75.81 573 ILE A CA 1
ATOM 4172 C C . ILE A 1 573 ? 2.945 43.606 35.577 1.00 75.81 573 ILE A C 1
ATOM 4174 O O . ILE A 1 573 ? 2.762 43.962 34.409 1.00 75.81 573 ILE A O 1
ATOM 4178 N N . ASP A 1 574 ? 2.269 44.115 36.610 1.00 65.25 574 ASP A N 1
ATOM 4179 C CA . ASP A 1 574 ? 1.343 45.248 36.477 1.00 65.25 574 ASP A CA 1
ATOM 4180 C C . ASP A 1 574 ? 2.116 46.569 36.287 1.00 65.25 574 ASP A C 1
ATOM 4182 O O . ASP A 1 574 ? 3.207 46.766 36.829 1.00 65.25 574 ASP A O 1
ATOM 4186 N N . GLY A 1 575 ? 1.572 47.451 35.452 1.00 58.72 575 GLY A N 1
ATOM 4187 C CA . GLY A 1 575 ? 2.235 48.642 34.929 1.00 58.72 575 GLY A CA 1
ATOM 4188 C C . GLY A 1 575 ? 1.783 49.963 35.545 1.00 58.72 575 GLY A C 1
ATOM 4189 O O . GLY A 1 575 ? 0.725 50.069 36.158 1.00 58.72 575 GLY A O 1
ATOM 4190 N N . PHE A 1 576 ? 2.565 51.021 35.307 1.00 53.31 576 PHE A N 1
ATOM 4191 C CA . PHE A 1 576 ? 2.206 52.397 35.676 1.00 53.31 576 PHE A CA 1
ATOM 4192 C C . PHE A 1 576 ? 0.969 52.865 34.882 1.00 53.31 576 PHE A C 1
ATOM 4194 O O . PHE A 1 576 ? 0.900 52.657 33.668 1.00 53.31 576 PHE A O 1
ATOM 4201 N N . ARG A 1 577 ? 0.000 53.500 35.560 1.00 55.38 577 ARG A N 1
ATOM 4202 C CA . ARG A 1 577 ? -1.254 54.002 34.967 1.00 55.38 577 ARG A CA 1
ATOM 4203 C C . ARG A 1 577 ? -1.189 55.523 34.818 1.00 55.38 577 ARG A C 1
ATOM 4205 O O . ARG A 1 577 ? -0.985 56.219 35.811 1.00 55.38 577 ARG A O 1
ATOM 4212 N N . TRP A 1 578 ? -1.406 56.054 33.615 1.00 47.84 578 TRP A N 1
ATOM 4213 C CA . TRP A 1 578 ? -1.578 57.499 33.412 1.00 47.84 578 TRP A CA 1
ATOM 4214 C C . TRP A 1 578 ? -2.681 57.820 32.400 1.00 47.84 578 TRP A C 1
ATOM 4216 O O . TRP A 1 578 ? -3.059 56.995 31.567 1.00 47.84 578 TRP A O 1
ATOM 4226 N N . TRP A 1 579 ? -3.214 59.036 32.493 1.00 42.62 579 TRP A N 1
ATOM 4227 C CA . TRP A 1 579 ? -4.338 59.496 31.684 1.00 42.62 579 TRP A CA 1
ATOM 4228 C C . TRP A 1 579 ? -3.850 60.416 30.568 1.00 42.62 579 TRP A C 1
ATOM 4230 O O . TRP A 1 579 ? -3.260 61.460 30.842 1.00 42.62 579 TRP A O 1
ATOM 4240 N N . MET A 1 580 ? -4.142 60.057 29.317 1.00 39.09 580 MET A N 1
ATOM 4241 C CA . MET A 1 580 ? -4.067 60.973 28.179 1.00 39.09 580 MET A CA 1
ATOM 4242 C C . MET A 1 580 ? -5.437 61.032 27.508 1.00 39.09 580 MET A C 1
ATOM 4244 O O . MET A 1 580 ? -5.943 60.023 27.034 1.00 39.09 580 MET A O 1
ATOM 4248 N N . SER A 1 581 ? -6.035 62.225 27.489 1.00 40.56 581 SER A N 1
ATOM 4249 C CA . SER A 1 581 ? -7.131 62.605 26.586 1.00 40.56 581 SER A CA 1
ATOM 4250 C C . SER A 1 581 ? -8.213 61.527 26.392 1.00 40.56 581 SER A C 1
ATOM 4252 O O . SER A 1 581 ? -8.431 61.044 25.285 1.00 40.56 581 SER A O 1
ATOM 4254 N N . ASN A 1 582 ? -8.890 61.158 27.487 1.00 42.34 582 ASN A N 1
ATOM 4255 C CA . ASN A 1 582 ? -9.986 60.176 27.555 1.00 42.34 582 ASN A CA 1
ATOM 4256 C C . ASN A 1 582 ? -9.631 58.702 27.275 1.00 42.34 582 ASN A C 1
ATOM 4258 O O . ASN A 1 582 ? -10.539 57.878 27.164 1.00 42.34 582 ASN A O 1
ATOM 4262 N N . GLN A 1 583 ? -8.348 58.333 27.243 1.00 36.12 583 GLN A N 1
ATOM 4263 C CA . GLN A 1 583 ? -7.917 56.934 27.251 1.00 36.12 583 GLN A CA 1
ATOM 4264 C C . GLN A 1 583 ? -6.931 56.662 28.398 1.00 36.12 583 GLN A C 1
ATOM 4266 O O . GLN A 1 583 ? -5.948 57.380 28.594 1.00 36.12 583 GLN A O 1
ATOM 4271 N N . MET A 1 584 ? -7.211 55.613 29.180 1.00 43.69 584 MET A N 1
ATOM 4272 C CA . MET A 1 584 ? -6.282 55.091 30.184 1.00 43.69 584 MET A CA 1
ATOM 4273 C C . MET A 1 584 ? -5.263 54.191 29.481 1.00 43.69 584 MET A C 1
ATOM 4275 O O . MET A 1 584 ? -5.635 53.155 28.930 1.00 43.69 584 MET A O 1
ATOM 4279 N N . LEU A 1 585 ? -3.989 54.587 29.492 1.00 45.78 585 LEU A N 1
ATOM 4280 C CA . LEU A 1 585 ? -2.891 53.779 28.958 1.00 45.78 585 LEU A CA 1
ATOM 4281 C C . LEU A 1 585 ? -2.220 53.031 30.116 1.00 45.78 585 LEU A C 1
ATOM 4283 O O . LEU A 1 585 ? -1.772 53.650 31.084 1.00 45.78 585 LEU A O 1
ATOM 4287 N N . VAL A 1 586 ? -2.180 51.699 30.017 1.00 52.31 586 VAL A N 1
ATOM 4288 C CA . VAL A 1 586 ? -1.576 50.792 31.007 1.00 52.31 586 VAL A CA 1
ATOM 4289 C C . VAL A 1 586 ? -0.331 50.158 30.388 1.00 52.31 586 VAL A C 1
ATOM 4291 O O . VAL A 1 586 ? -0.412 49.557 29.322 1.00 52.31 586 VAL A O 1
ATOM 4294 N N . SER A 1 587 ? 0.825 50.296 31.043 1.00 53.72 587 SER A N 1
ATOM 4295 C CA . SER A 1 587 ? 2.118 49.758 30.581 1.00 53.72 587 SER A CA 1
ATOM 4296 C C . SER A 1 587 ? 2.480 48.455 31.313 1.00 53.72 587 SER A C 1
ATOM 4298 O O . SER A 1 587 ? 3.445 48.408 32.079 1.00 53.72 587 SER A O 1
ATOM 4300 N N . GLY A 1 588 ? 1.694 47.400 31.126 1.00 63.38 588 GLY A N 1
ATOM 4301 C CA . GLY A 1 588 ? 1.971 46.081 31.696 1.00 63.38 588 GLY A CA 1
ATOM 4302 C C . GLY A 1 588 ? 2.946 45.240 30.852 1.00 63.38 588 GLY A C 1
ATOM 4303 O O . GLY A 1 588 ? 2.942 45.339 29.621 1.00 63.38 588 GLY A O 1
ATOM 4304 N N . GLN A 1 589 ? 3.801 44.417 31.479 1.00 69.50 589 GLN A N 1
ATOM 4305 C CA . GLN A 1 589 ? 4.784 43.569 30.772 1.00 69.50 589 GLN A CA 1
ATOM 4306 C C . GLN A 1 589 ? 4.769 42.110 31.251 1.00 69.50 589 GLN A C 1
ATOM 4308 O O . GLN A 1 589 ? 4.721 41.833 32.450 1.00 69.50 589 GLN A O 1
ATOM 4313 N N . LEU A 1 590 ? 4.907 41.172 30.308 1.00 76.12 590 LEU A N 1
ATOM 4314 C CA . LEU A 1 590 ? 5.227 39.771 30.595 1.00 76.12 590 LEU A CA 1
ATOM 4315 C C . LEU A 1 590 ? 6.744 39.569 30.567 1.00 76.12 590 LEU A C 1
ATOM 4317 O O . LEU A 1 590 ? 7.413 40.006 29.632 1.00 76.12 590 LEU A O 1
ATOM 4321 N N . LYS A 1 591 ? 7.299 38.899 31.581 1.00 79.06 591 LYS A N 1
ATOM 4322 C CA . LYS A 1 591 ? 8.729 38.551 31.632 1.00 79.06 591 LYS A CA 1
ATOM 4323 C C . LYS A 1 591 ? 8.936 37.144 32.162 1.00 79.06 591 LYS A C 1
ATOM 4325 O O . LYS A 1 591 ? 8.184 36.682 33.008 1.00 79.06 591 LYS A O 1
ATOM 4330 N N . MET A 1 592 ? 10.009 36.492 31.732 1.00 81.56 592 MET A N 1
ATOM 4331 C CA . MET A 1 592 ? 10.504 35.295 32.412 1.00 81.56 592 MET A CA 1
ATOM 4332 C C . MET A 1 592 ? 11.326 35.718 33.637 1.00 81.56 592 MET A C 1
ATOM 4334 O O . MET A 1 592 ? 12.118 36.658 33.566 1.00 81.56 592 MET A O 1
ATOM 4338 N N . GLY A 1 593 ? 11.195 35.029 34.766 1.00 81.62 593 GLY A N 1
ATOM 4339 C CA . GLY A 1 593 ? 11.947 35.304 35.997 1.00 81.62 593 GLY A CA 1
ATOM 4340 C C . GLY A 1 593 ? 12.255 34.027 36.781 1.00 81.62 593 GLY A C 1
ATOM 4341 O O . GLY A 1 593 ? 11.808 32.955 36.382 1.00 81.62 593 GLY A O 1
ATOM 4342 N N . PRO A 1 594 ? 13.034 34.096 37.872 1.00 86.56 594 PRO A N 1
ATOM 4343 C CA . PRO A 1 594 ? 13.187 32.964 38.784 1.00 86.56 594 PRO A CA 1
ATOM 4344 C C . PRO A 1 594 ? 11.815 32.467 39.255 1.00 86.56 594 PRO A C 1
ATOM 4346 O O . PRO A 1 594 ? 10.948 33.286 39.564 1.00 86.56 594 PRO A O 1
ATOM 4349 N N . CYS A 1 595 ? 11.616 31.150 39.284 1.00 81.00 595 CYS A N 1
ATOM 4350 C CA . CYS A 1 595 ? 10.362 30.561 39.743 1.00 81.00 595 CYS A CA 1
ATOM 4351 C C . CYS A 1 595 ? 10.190 30.776 41.250 1.00 81.00 595 CYS A C 1
ATOM 4353 O O . CYS A 1 595 ? 10.971 30.260 42.047 1.00 81.00 595 CYS A O 1
ATOM 4355 N N . ASP A 1 596 ? 9.146 31.505 41.625 1.00 86.00 596 ASP A N 1
ATOM 4356 C CA . ASP A 1 596 ? 8.713 31.706 43.003 1.00 86.00 596 ASP A CA 1
ATOM 4357 C C . ASP A 1 596 ? 7.236 31.289 43.110 1.00 86.00 596 ASP A C 1
ATOM 4359 O O . ASP A 1 596 ? 6.354 32.034 42.675 1.00 86.00 596 ASP A O 1
ATOM 4363 N N . PRO A 1 597 ? 6.943 30.098 43.663 1.00 76.75 597 PRO A N 1
ATOM 4364 C CA . PRO A 1 597 ? 5.581 29.576 43.751 1.00 76.75 597 PRO A CA 1
ATOM 4365 C C . PRO A 1 597 ? 4.696 30.362 44.730 1.00 76.75 597 PRO A C 1
ATOM 4367 O O . PRO A 1 597 ? 3.492 30.108 44.785 1.00 76.75 597 PRO A O 1
ATOM 4370 N N . SER A 1 598 ? 5.261 31.293 45.509 1.00 79.38 598 SER A N 1
ATOM 4371 C CA . SER A 1 598 ? 4.524 32.196 46.399 1.00 79.38 598 SER A CA 1
ATOM 4372 C C . SER A 1 598 ? 4.204 33.552 45.760 1.00 79.38 598 SER A C 1
ATOM 4374 O O . SER A 1 598 ? 3.362 34.283 46.277 1.00 79.38 598 SER A O 1
ATOM 4376 N N . SER A 1 599 ? 4.825 33.880 44.620 1.00 83.06 599 SER A N 1
ATOM 4377 C CA . SER A 1 599 ? 4.648 35.169 43.949 1.00 83.06 599 SER A CA 1
ATOM 4378 C C . SER A 1 599 ? 3.273 35.263 43.266 1.00 83.06 599 SER A C 1
ATOM 4380 O O . SER A 1 599 ? 3.007 34.496 42.335 1.00 83.06 599 SER A O 1
ATOM 4382 N N . PRO A 1 600 ? 2.416 36.240 43.629 1.00 81.06 600 PRO A N 1
ATOM 4383 C CA . PRO A 1 600 ? 1.100 36.420 43.001 1.00 81.06 600 PRO A CA 1
ATOM 4384 C C . PRO A 1 600 ? 1.168 36.712 41.495 1.00 81.06 600 PRO A C 1
ATOM 4386 O O . PRO A 1 600 ? 0.212 36.493 40.762 1.00 81.06 600 PRO A O 1
ATOM 4389 N N . GLU A 1 601 ? 2.316 37.195 41.023 1.00 82.31 601 GLU A N 1
ATOM 4390 C CA . GLU A 1 601 ? 2.578 37.559 39.628 1.00 82.31 601 GLU A CA 1
ATOM 4391 C C . GLU A 1 601 ? 2.941 36.334 38.761 1.00 82.31 601 GLU A C 1
ATOM 4393 O O . GLU A 1 601 ? 3.033 36.455 37.540 1.00 82.31 601 GLU A O 1
ATOM 4398 N N . GLN A 1 602 ? 3.190 35.170 39.379 1.00 87.50 602 GLN A N 1
ATOM 4399 C CA . GLN A 1 602 ? 3.546 33.905 38.710 1.00 87.50 602 GLN A CA 1
ATOM 4400 C C . GLN A 1 602 ? 2.518 32.785 38.936 1.00 87.50 602 GLN A C 1
ATOM 4402 O O . GLN A 1 602 ? 2.637 31.714 38.339 1.00 87.50 602 GLN A O 1
ATOM 4407 N N . ARG A 1 603 ? 1.530 33.016 39.808 1.00 87.00 603 ARG A N 1
ATOM 4408 C CA . ARG A 1 603 ? 0.427 32.096 40.096 1.00 87.00 603 ARG A CA 1
ATOM 4409 C C . ARG A 1 603 ? -0.737 32.444 39.178 1.00 87.00 603 ARG A C 1
ATOM 4411 O O . ARG A 1 603 ? -1.392 33.457 39.401 1.00 87.00 603 ARG A O 1
ATOM 4418 N N . PHE A 1 604 ? -0.960 31.632 38.150 1.00 84.00 604 PHE A N 1
ATOM 4419 C CA . PHE A 1 604 ? -2.042 31.824 37.189 1.00 84.00 604 PHE A CA 1
ATOM 4420 C C . PHE A 1 604 ? -3.203 30.901 37.521 1.00 84.00 604 PHE A C 1
ATOM 4422 O O . PHE A 1 604 ? -3.022 29.693 37.636 1.00 84.00 604 PHE A O 1
ATOM 4429 N N . GLU A 1 605 ? -4.388 31.471 37.642 1.00 80.38 605 GLU A N 1
ATOM 4430 C CA . GLU A 1 605 ? -5.633 30.734 37.548 1.00 80.38 605 GLU A CA 1
ATOM 4431 C C . GLU A 1 605 ? -5.877 30.381 36.075 1.00 80.38 605 GLU A C 1
ATOM 4433 O O . GLU A 1 605 ? -5.849 31.259 35.204 1.00 80.38 605 GLU A O 1
ATOM 4438 N N . MET A 1 606 ? -6.059 29.088 35.800 1.00 73.56 606 MET A N 1
ATOM 4439 C CA . MET A 1 606 ? -6.529 28.579 34.512 1.00 73.56 606 MET A CA 1
ATOM 4440 C C . MET A 1 606 ? -8.024 28.296 34.615 1.00 73.56 606 MET A C 1
ATOM 4442 O O . MET A 1 606 ? -8.431 27.265 35.146 1.00 73.56 606 MET A O 1
ATOM 4446 N N . ALA A 1 607 ? -8.839 29.209 34.091 1.00 66.12 607 ALA A N 1
ATOM 4447 C CA . ALA A 1 607 ? -10.284 29.034 34.057 1.00 66.12 607 ALA A CA 1
ATOM 4448 C C . ALA A 1 607 ? -10.712 28.408 32.714 1.00 66.12 607 ALA A C 1
ATOM 4450 O O . ALA A 1 607 ? -10.398 28.983 31.664 1.00 66.12 607 ALA A O 1
ATOM 4451 N N . PRO A 1 608 ? -11.421 27.263 32.703 1.00 62.12 608 PRO A N 1
ATOM 4452 C CA . PRO A 1 608 ? -12.014 26.720 31.485 1.00 62.12 608 PRO A CA 1
ATOM 4453 C C . PRO A 1 608 ? -13.084 27.668 30.937 1.00 62.12 608 PRO A C 1
ATOM 4455 O O . PRO A 1 608 ? -13.898 28.215 31.683 1.00 62.12 608 PRO A O 1
ATOM 4458 N N . VAL A 1 609 ? -13.119 27.845 29.617 1.00 58.47 609 VAL A N 1
ATOM 4459 C CA . VAL A 1 609 ? -14.187 28.618 28.969 1.00 58.47 609 VAL A CA 1
ATOM 4460 C C . VAL A 1 609 ? -15.415 27.720 28.802 1.00 58.47 609 VAL A C 1
ATOM 4462 O O . VAL A 1 609 ? -15.454 26.874 27.912 1.00 58.47 609 VAL A O 1
ATOM 4465 N N . GLY A 1 610 ? -16.419 27.884 29.668 1.00 45.91 610 GLY A N 1
ATOM 4466 C CA . GLY A 1 610 ? -17.699 27.176 29.553 1.00 45.91 610 GLY A CA 1
ATOM 4467 C C . GLY A 1 610 ? -18.492 27.603 28.310 1.00 45.91 610 GLY A C 1
ATOM 4468 O O . GLY A 1 610 ? -18.442 28.763 27.904 1.00 45.91 610 GLY A O 1
ATOM 4469 N N . THR A 1 611 ? -19.263 26.685 27.720 1.00 39.06 611 THR A N 1
ATOM 4470 C CA . THR A 1 611 ? -20.126 26.875 26.530 1.00 39.06 611 THR A CA 1
ATOM 4471 C C . THR A 1 611 ? -21.339 27.798 26.763 1.00 39.06 611 THR A C 1
ATOM 4473 O O . THR A 1 611 ? -22.408 27.582 26.199 1.00 39.06 611 THR A O 1
ATOM 4476 N N . GLY A 1 612 ? -21.215 28.824 27.605 1.00 33.91 612 GLY A N 1
ATOM 4477 C CA . GLY A 1 612 ? -22.317 29.680 28.035 1.00 33.91 612 GLY A CA 1
ATOM 4478 C C . GLY A 1 612 ? -21.905 31.138 28.204 1.00 33.91 612 GLY A C 1
ATOM 4479 O O . GLY A 1 612 ? -21.640 31.582 29.315 1.00 33.91 612 GLY A O 1
ATOM 4480 N N . LEU A 1 613 ? -21.929 31.887 27.101 1.00 32.31 613 LEU A N 1
ATOM 4481 C CA . LEU A 1 613 ? -22.195 33.327 27.086 1.00 32.31 613 LEU A CA 1
ATOM 4482 C C . LEU A 1 613 ? -23.291 33.587 26.031 1.00 32.31 613 LEU A C 1
ATOM 4484 O O . LEU A 1 613 ? -23.016 33.767 24.850 1.00 32.31 613 LEU A O 1
ATOM 4488 N N . THR A 1 614 ? -24.537 33.512 26.505 1.00 30.28 614 THR A N 1
ATOM 4489 C CA . THR A 1 614 ? -25.828 33.980 25.942 1.00 30.28 614 THR A CA 1
ATOM 4490 C C . THR A 1 614 ? -25.776 35.485 25.590 1.00 30.28 614 THR A C 1
ATOM 4492 O O . THR A 1 614 ? -25.074 36.203 26.301 1.00 30.28 614 THR A O 1
ATOM 4495 N N . ASP A 1 615 ? -26.499 36.130 24.658 1.00 26.56 615 ASP A N 1
ATOM 4496 C CA . ASP A 1 615 ? -27.644 35.873 23.735 1.00 26.56 615 ASP A CA 1
ATOM 4497 C C . ASP A 1 615 ? -27.894 37.205 22.918 1.00 26.56 615 ASP A C 1
ATOM 4499 O O . ASP A 1 615 ? -27.181 38.164 23.241 1.00 26.56 615 ASP A O 1
ATOM 4503 N N . PRO A 1 616 ? -28.839 37.400 21.935 1.00 30.06 616 PRO A N 1
ATOM 4504 C CA . PRO A 1 616 ? -30.176 36.781 21.805 1.00 30.06 616 PRO A CA 1
ATOM 4505 C C . PRO A 1 616 ? -30.697 36.382 20.393 1.00 30.06 616 PRO A C 1
ATOM 4507 O O . PRO A 1 616 ? -30.254 36.850 19.346 1.00 30.06 616 PRO A O 1
ATOM 4510 N N . VAL A 1 617 ? -31.736 35.537 20.428 1.00 32.56 617 VAL A N 1
ATOM 4511 C CA . VAL A 1 617 ? -32.566 34.960 19.338 1.00 32.56 617 VAL A CA 1
ATOM 4512 C C . VAL A 1 617 ? -33.590 35.989 18.781 1.00 32.56 617 VAL A C 1
ATOM 4514 O O . VAL A 1 617 ? -33.952 36.919 19.507 1.00 32.56 617 VAL A O 1
ATOM 4517 N N . PRO A 1 618 ? -34.105 35.854 17.532 1.00 22.53 618 PRO A N 1
ATOM 4518 C CA . PRO A 1 618 ? -35.387 35.146 17.328 1.00 22.53 618 PRO A CA 1
ATOM 4519 C C . PRO A 1 618 ? -35.443 34.224 16.077 1.00 22.53 618 PRO A C 1
ATOM 4521 O O . PRO A 1 618 ? -34.922 34.553 15.016 1.00 22.53 618 PRO A O 1
ATOM 4524 N N . ALA A 1 619 ? -36.126 33.079 16.209 1.00 24.28 619 ALA A N 1
ATOM 4525 C CA . ALA A 1 619 ? -36.511 32.123 15.144 1.00 24.28 619 ALA A CA 1
ATOM 4526 C C . ALA A 1 619 ? -37.950 32.428 14.617 1.00 24.28 619 ALA A C 1
ATOM 4528 O O . ALA A 1 619 ? -38.530 33.383 15.147 1.00 24.28 619 ALA A O 1
ATOM 4529 N N . PRO A 1 620 ? -38.633 31.642 13.728 1.00 40.56 620 PRO A N 1
ATOM 4530 C CA . PRO A 1 620 ? -38.261 30.454 12.915 1.00 40.56 620 PRO A CA 1
ATOM 4531 C C . PRO A 1 620 ? -38.837 30.429 11.448 1.00 40.56 620 PRO A C 1
ATOM 4533 O O . PRO A 1 620 ? -39.502 31.375 11.036 1.00 40.56 620 PRO A O 1
ATOM 4536 N N . ALA A 1 621 ? -38.666 29.279 10.750 1.00 21.20 621 ALA A N 1
ATOM 4537 C CA . ALA A 1 621 ? -39.308 28.762 9.502 1.00 21.20 621 ALA A CA 1
ATOM 4538 C C . ALA A 1 621 ? -38.394 28.811 8.242 1.00 21.20 621 ALA A C 1
ATOM 4540 O O . ALA A 1 621 ? -37.762 29.827 8.004 1.00 21.20 621 ALA A O 1
ATOM 4541 N N . GLU A 1 622 ? -38.187 27.777 7.412 1.00 23.02 622 GLU A N 1
ATOM 4542 C CA . GLU A 1 622 ? -38.981 26.596 7.043 1.00 23.02 622 GLU A CA 1
ATOM 4543 C C . GLU A 1 622 ? -38.109 25.359 6.693 1.00 23.02 622 GLU A C 1
ATOM 4545 O O . GLU A 1 622 ? -36.929 25.453 6.374 1.00 23.02 622 GLU A O 1
ATOM 4550 N N . THR A 1 623 ? -38.761 24.202 6.806 1.00 25.86 623 THR A N 1
ATOM 4551 C CA . THR A 1 623 ? -38.555 22.865 6.213 1.00 25.86 623 THR A CA 1
ATOM 4552 C C . THR A 1 623 ? -37.342 22.565 5.315 1.00 25.86 623 THR A C 1
ATOM 4554 O O . THR A 1 623 ? -37.218 23.105 4.225 1.00 25.86 623 THR A O 1
ATOM 4557 N N . GLY A 1 624 ? -36.588 21.541 5.740 1.00 32.56 624 GLY A N 1
ATOM 4558 C CA . GLY A 1 624 ? -36.178 20.366 4.956 1.00 32.56 624 GLY A CA 1
ATOM 4559 C C . GLY A 1 624 ? -35.534 20.569 3.586 1.00 32.56 624 GLY A C 1
ATOM 4560 O O . GLY A 1 624 ? -36.243 20.779 2.618 1.00 32.56 624 GLY A O 1
ATOM 4561 N N . ASP A 1 625 ? -34.227 20.309 3.509 1.00 23.11 625 ASP A N 1
ATOM 4562 C CA . ASP A 1 625 ? -33.651 19.448 2.473 1.00 23.11 625 ASP A CA 1
ATOM 4563 C C . ASP A 1 625 ? -32.281 18.919 2.921 1.00 23.11 625 ASP A C 1
ATOM 4565 O O . ASP A 1 625 ? -31.542 19.562 3.669 1.00 23.11 625 ASP A O 1
ATOM 4569 N N . ALA A 1 626 ? -31.986 17.684 2.520 1.00 25.17 626 ALA A N 1
ATOM 4570 C CA . ALA A 1 626 ? -30.747 16.985 2.821 1.00 25.17 626 ALA A CA 1
ATOM 4571 C C . ALA A 1 626 ? -29.535 17.754 2.271 1.00 25.17 626 ALA A C 1
ATOM 4573 O O . ALA A 1 626 ? -29.487 18.084 1.087 1.00 25.17 626 ALA A O 1
ATOM 4574 N N . VAL A 1 627 ? -28.526 17.986 3.115 1.00 23.98 627 VAL A N 1
ATOM 4575 C CA . VAL A 1 627 ? -27.229 18.493 2.659 1.00 23.98 627 VAL A CA 1
ATOM 4576 C C . VAL A 1 627 ? -26.542 17.381 1.868 1.00 23.98 627 VAL A C 1
ATOM 4578 O O . VAL A 1 627 ? -26.020 16.417 2.427 1.00 23.98 627 VAL A O 1
ATOM 4581 N N . VAL A 1 628 ? -26.585 17.514 0.544 1.00 25.33 628 VAL A N 1
ATOM 4582 C CA . VAL A 1 628 ? -25.687 16.835 -0.392 1.00 25.33 628 VAL A CA 1
ATOM 4583 C C . VAL A 1 628 ? -24.257 17.289 -0.060 1.00 25.33 628 VAL A C 1
ATOM 4585 O O . VAL A 1 628 ? -24.044 18.499 0.035 1.00 25.33 628 VAL A O 1
ATOM 4588 N N . PRO A 1 629 ? -23.275 16.387 0.138 1.00 28.31 629 PRO A N 1
ATOM 4589 C CA . PRO A 1 629 ? -21.895 16.806 0.338 1.00 28.31 629 PRO A CA 1
ATOM 4590 C C . PRO A 1 629 ? -21.385 17.527 -0.908 1.00 28.31 629 PRO A C 1
ATOM 4592 O O . PRO A 1 629 ? -21.519 17.041 -2.032 1.00 28.31 629 PRO A O 1
ATOM 4595 N N . GLU A 1 630 ? -20.834 18.703 -0.652 1.00 30.36 630 GLU A N 1
ATOM 4596 C CA . GLU A 1 630 ? -20.297 19.672 -1.593 1.00 30.36 630 GLU A CA 1
ATOM 4597 C C . GLU A 1 630 ? -19.142 19.095 -2.437 1.00 30.36 630 GLU A C 1
ATOM 4599 O O . GLU A 1 630 ? -18.447 18.155 -2.047 1.00 30.36 630 GLU A O 1
ATOM 4604 N N . TYR A 1 631 ? -19.001 19.662 -3.633 1.00 28.86 631 TYR A N 1
ATOM 4605 C CA . TYR A 1 631 ? -18.057 19.351 -4.709 1.00 28.86 631 TYR A CA 1
ATOM 4606 C C . TYR A 1 631 ? -16.610 19.111 -4.219 1.00 28.86 631 TYR A C 1
ATOM 4608 O O . TYR A 1 631 ? -16.109 19.840 -3.369 1.00 28.86 631 TYR A O 1
ATOM 4616 N N . VAL A 1 632 ? -15.910 18.117 -4.788 1.00 35.69 632 VAL A N 1
ATOM 4617 C CA . VAL A 1 632 ? -14.456 17.944 -4.589 1.00 35.69 632 VAL A CA 1
ATOM 4618 C C . VAL A 1 632 ? -13.747 19.132 -5.222 1.00 35.69 632 VAL A C 1
ATOM 4620 O O . VAL A 1 632 ? -13.883 19.337 -6.430 1.00 35.69 632 VAL A O 1
ATOM 4623 N N . ASP A 1 633 ? -12.981 19.894 -4.444 1.00 37.59 633 ASP A N 1
ATOM 4624 C CA . ASP A 1 633 ? -12.163 20.960 -5.015 1.00 37.59 633 ASP A CA 1
ATOM 4625 C C . ASP A 1 633 ? -11.191 20.371 -6.059 1.00 37.59 633 ASP A C 1
ATOM 4627 O O . ASP A 1 633 ? -10.480 19.402 -5.761 1.00 37.59 633 ASP A O 1
ATOM 4631 N N . PRO A 1 634 ? -11.148 20.914 -7.292 1.00 52.84 634 PRO A N 1
ATOM 4632 C CA . PRO A 1 634 ? -10.146 20.519 -8.275 1.00 52.84 634 PRO A CA 1
ATOM 4633 C C . PRO A 1 634 ? -8.734 20.761 -7.725 1.00 52.84 634 PRO A C 1
ATOM 4635 O O . PRO A 1 634 ? -8.541 21.553 -6.799 1.00 52.84 634 PRO A O 1
ATOM 4638 N N . ALA A 1 635 ? -7.731 20.107 -8.323 1.00 58.47 635 ALA A N 1
ATOM 4639 C CA . ALA A 1 635 ? -6.327 20.421 -8.059 1.00 58.47 635 ALA A CA 1
ATOM 4640 C C . ALA A 1 635 ? -6.120 21.949 -8.017 1.00 58.47 635 ALA A C 1
ATOM 4642 O O . ALA A 1 635 ? -6.675 22.636 -8.884 1.00 58.47 635 ALA A O 1
ATOM 4643 N N . PRO A 1 636 ? -5.324 22.501 -7.078 1.00 73.00 636 PRO A N 1
ATOM 4644 C CA . PRO A 1 636 ? -5.094 23.940 -7.032 1.00 73.00 636 PRO A CA 1
ATOM 4645 C C . PRO A 1 636 ? -4.629 24.438 -8.405 1.00 73.00 636 PRO A C 1
ATOM 4647 O O . PRO A 1 636 ? -3.679 23.880 -8.955 1.00 73.00 636 PRO A O 1
ATOM 4650 N N . ASP A 1 637 ? -5.258 25.480 -8.958 1.00 77.75 637 ASP A N 1
ATOM 4651 C CA . ASP A 1 637 ? -4.989 25.935 -10.336 1.00 77.75 637 ASP A CA 1
ATOM 4652 C C . ASP A 1 637 ? -3.490 26.207 -10.587 1.00 77.75 637 ASP A C 1
ATOM 4654 O O . ASP A 1 637 ? -2.970 25.945 -11.671 1.00 77.75 637 ASP A O 1
ATOM 4658 N N . ALA A 1 638 ? -2.761 26.644 -9.554 1.00 83.19 638 ALA A N 1
ATOM 4659 C CA . ALA A 1 638 ? -1.312 26.826 -9.598 1.00 83.19 638 ALA A CA 1
ATOM 4660 C C . ALA A 1 638 ? -0.527 25.518 -9.845 1.00 83.19 638 ALA A C 1
ATOM 4662 O O . ALA A 1 638 ? 0.464 25.529 -10.569 1.00 83.19 638 ALA A O 1
ATOM 4663 N N . SER A 1 639 ? -0.964 24.389 -9.279 1.00 90.56 639 SER A N 1
ATOM 4664 C CA . SER A 1 639 ? -0.334 23.075 -9.473 1.00 90.56 639 SER A CA 1
ATOM 4665 C C . SER A 1 639 ? -0.533 22.562 -10.903 1.00 90.56 639 SER A C 1
ATOM 4667 O O . SER A 1 639 ? 0.418 22.092 -11.535 1.00 90.56 639 SER A O 1
ATOM 4669 N N . LEU A 1 640 ? -1.739 22.725 -11.458 1.00 90.19 640 LEU A N 1
ATOM 4670 C CA . LEU A 1 640 ? -2.011 22.373 -12.854 1.00 90.19 640 LEU A CA 1
ATOM 4671 C C . LEU A 1 640 ? -1.226 23.267 -13.821 1.00 90.19 640 LEU A C 1
ATOM 4673 O O . LEU A 1 640 ? -0.641 22.767 -14.780 1.00 90.19 640 LEU A O 1
ATOM 4677 N N . ALA A 1 641 ? -1.133 24.569 -13.545 1.00 90.38 641 ALA A N 1
ATOM 4678 C CA . ALA A 1 641 ? -0.308 25.477 -14.339 1.00 90.38 641 ALA A CA 1
ATOM 4679 C C . ALA A 1 641 ? 1.180 25.071 -14.323 1.00 90.38 641 ALA A C 1
ATOM 4681 O O . ALA A 1 641 ? 1.839 25.108 -15.364 1.00 90.38 641 ALA A O 1
ATOM 4682 N N . SER A 1 642 ? 1.706 24.626 -13.176 1.00 92.88 642 SER A N 1
ATOM 4683 C CA . SER A 1 642 ? 3.078 24.113 -13.061 1.00 92.88 642 SER A CA 1
ATOM 4684 C C . SER A 1 642 ? 3.316 22.861 -13.908 1.00 92.88 642 SER A C 1
ATOM 4686 O O . SER A 1 642 ? 4.310 22.805 -14.633 1.00 92.88 642 SER A O 1
ATOM 4688 N N . ALA A 1 643 ? 2.389 21.898 -13.891 1.00 94.94 643 ALA A N 1
ATOM 4689 C CA . ALA A 1 643 ? 2.489 20.690 -14.712 1.00 94.94 643 ALA A CA 1
ATOM 4690 C C . ALA A 1 643 ? 2.403 21.005 -16.216 1.00 94.94 643 ALA A C 1
ATOM 4692 O O . ALA A 1 643 ? 3.186 20.478 -17.009 1.00 94.94 643 ALA A O 1
ATOM 4693 N N . ALA A 1 644 ? 1.524 21.927 -16.621 1.00 93.69 644 ALA A N 1
ATOM 4694 C CA . ALA A 1 644 ? 1.459 22.399 -18.004 1.00 93.69 644 ALA A CA 1
ATOM 4695 C C . ALA A 1 644 ? 2.763 23.107 -18.414 1.00 93.69 644 ALA A C 1
ATOM 4697 O O . ALA A 1 644 ? 3.299 22.874 -19.500 1.00 93.69 644 ALA A O 1
ATOM 4698 N N . GLY A 1 645 ? 3.325 23.916 -17.511 1.00 93.81 645 GLY A N 1
ATOM 4699 C CA . GLY A 1 645 ? 4.622 24.563 -17.684 1.00 93.81 645 GLY A CA 1
ATOM 4700 C C . GLY A 1 645 ? 5.781 23.573 -17.825 1.00 93.81 645 GLY A C 1
ATOM 4701 O O . GLY A 1 645 ? 6.682 23.814 -18.629 1.00 93.81 645 GLY A O 1
ATOM 4702 N N . PHE A 1 646 ? 5.761 22.452 -17.098 1.00 96.44 646 PHE A N 1
ATOM 4703 C CA . PHE A 1 646 ? 6.737 21.371 -17.255 1.00 96.44 646 PHE A CA 1
ATOM 4704 C C . PHE A 1 646 ? 6.680 20.761 -18.659 1.00 96.44 646 PHE A C 1
ATOM 4706 O O . PHE A 1 646 ? 7.704 20.722 -19.341 1.00 96.44 646 PHE A O 1
ATOM 4713 N N . LEU A 1 647 ? 5.494 20.363 -19.135 1.00 96.25 647 LEU A N 1
ATOM 4714 C CA . LEU A 1 647 ? 5.338 19.789 -20.479 1.00 96.25 647 LEU A CA 1
ATOM 4715 C C . LEU A 1 647 ? 5.756 20.773 -21.579 1.00 96.25 647 LEU A C 1
ATOM 4717 O O . LEU A 1 647 ? 6.429 20.389 -22.539 1.00 96.25 647 LEU A O 1
ATOM 4721 N N . ALA A 1 648 ? 5.416 22.056 -21.421 1.00 93.38 648 ALA A N 1
ATOM 4722 C CA . ALA A 1 648 ? 5.846 23.102 -22.340 1.00 93.38 648 ALA A CA 1
ATOM 4723 C C . ALA A 1 648 ? 7.377 23.213 -22.396 1.00 93.38 648 ALA A C 1
ATOM 4725 O O . ALA A 1 648 ? 7.951 23.181 -23.485 1.00 93.38 648 ALA A O 1
ATOM 4726 N N . LYS A 1 649 ? 8.046 23.262 -21.235 1.00 94.19 649 LYS A N 1
ATOM 4727 C CA . LYS A 1 649 ? 9.514 23.299 -21.141 1.00 94.19 649 LYS A CA 1
ATOM 4728 C C . LYS A 1 649 ? 10.167 22.049 -21.728 1.00 94.19 649 LYS A C 1
ATOM 4730 O O . LYS A 1 649 ? 11.162 22.174 -22.436 1.00 94.19 649 LYS A O 1
ATOM 4735 N N . ALA A 1 650 ? 9.618 20.866 -21.453 1.00 93.81 650 ALA A N 1
ATOM 4736 C CA . ALA A 1 650 ? 10.147 19.601 -21.958 1.00 93.81 650 ALA A CA 1
ATOM 4737 C C . ALA A 1 650 ? 10.116 19.550 -23.494 1.00 93.81 650 ALA A C 1
ATOM 4739 O O . ALA A 1 650 ? 11.092 19.137 -24.117 1.00 93.81 650 ALA A O 1
ATOM 4740 N N . HIS A 1 651 ? 9.031 20.031 -24.106 1.00 92.69 651 HIS A N 1
ATOM 4741 C CA . HIS A 1 651 ? 8.905 20.115 -25.561 1.00 92.69 651 HIS A CA 1
ATOM 4742 C C . HIS A 1 651 ? 9.787 21.222 -26.165 1.00 92.69 651 HIS A C 1
ATOM 4744 O O . HIS A 1 651 ? 10.507 20.990 -27.136 1.00 92.69 651 HIS A O 1
ATOM 4750 N N . ASP A 1 652 ? 9.781 22.425 -25.581 1.00 92.06 652 ASP A N 1
ATOM 4751 C CA . ASP A 1 652 ? 10.548 23.568 -26.104 1.00 92.06 652 ASP A CA 1
ATOM 4752 C C . ASP A 1 652 ? 12.063 23.396 -25.978 1.00 92.06 652 ASP A C 1
ATOM 4754 O O . ASP A 1 652 ? 12.805 24.045 -26.713 1.00 92.06 652 ASP A O 1
ATOM 4758 N N . ARG A 1 653 ? 12.533 22.507 -25.096 1.00 91.62 653 ARG A N 1
ATOM 4759 C CA . ARG A 1 653 ? 13.957 22.170 -24.969 1.00 91.62 653 ARG A CA 1
ATOM 4760 C C . ARG A 1 653 ? 14.572 21.707 -26.291 1.00 91.62 653 ARG A C 1
ATOM 4762 O O . ARG A 1 653 ? 15.717 22.053 -26.564 1.00 91.62 653 ARG A O 1
ATOM 4769 N N . TYR A 1 654 ? 13.818 20.953 -27.087 1.00 88.12 654 TYR A N 1
ATOM 4770 C CA . TYR A 1 654 ? 14.299 20.353 -28.335 1.00 88.12 654 TYR A CA 1
ATOM 4771 C C . TYR A 1 654 ? 13.581 20.899 -29.574 1.00 88.12 654 TYR A C 1
ATOM 4773 O O . TYR A 1 654 ? 14.130 20.863 -30.673 1.00 88.12 654 TYR A O 1
ATOM 4781 N N . ALA A 1 655 ? 12.376 21.453 -29.403 1.00 84.12 655 ALA A N 1
ATOM 4782 C CA . ALA A 1 655 ? 11.518 21.887 -30.502 1.00 84.12 655 ALA A CA 1
ATOM 4783 C C . ALA A 1 655 ? 10.796 23.224 -30.219 1.00 84.12 655 ALA A C 1
ATOM 4785 O O . ALA A 1 655 ? 9.560 23.285 -30.247 1.00 84.12 655 ALA A O 1
ATOM 4786 N N . PRO A 1 656 ? 11.524 24.334 -29.972 1.00 79.94 656 PRO A N 1
ATOM 4787 C CA . PRO A 1 656 ? 10.900 25.602 -29.583 1.00 79.94 656 PRO A CA 1
ATOM 4788 C C . PRO A 1 656 ? 10.054 26.240 -30.701 1.00 79.94 656 PRO A C 1
ATOM 4790 O O . PRO A 1 656 ? 9.127 26.993 -30.416 1.00 79.94 656 PRO A O 1
ATOM 4793 N N . GLN A 1 657 ? 10.370 25.971 -31.976 1.00 76.44 657 GLN A N 1
ATOM 4794 C CA . GLN A 1 657 ? 9.727 26.601 -33.146 1.00 76.44 657 GLN A CA 1
ATOM 4795 C C . GLN A 1 657 ? 9.560 25.643 -34.351 1.00 76.44 657 GLN A C 1
ATOM 4797 O O . GLN A 1 657 ? 9.265 26.094 -35.455 1.00 76.44 657 GLN A O 1
ATOM 4802 N N . GLY A 1 658 ? 9.772 24.332 -34.183 1.00 86.06 658 GLY A N 1
ATOM 4803 C CA . GLY A 1 658 ? 9.808 23.372 -35.296 1.00 86.06 658 GLY A CA 1
ATOM 4804 C C . GLY A 1 658 ? 9.393 21.958 -34.898 1.00 86.06 658 GLY A C 1
ATOM 4805 O O . GLY A 1 658 ? 8.842 21.760 -33.818 1.00 86.06 658 GLY A O 1
ATOM 4806 N N . LEU A 1 659 ? 9.653 20.993 -35.786 1.00 95.19 659 LEU A N 1
ATOM 4807 C CA . LEU A 1 659 ? 9.402 19.575 -35.527 1.00 95.19 659 LEU A CA 1
ATOM 4808 C C . LEU A 1 659 ? 10.364 19.043 -34.463 1.00 95.19 659 LEU A C 1
ATOM 4810 O O . LEU A 1 659 ? 11.564 19.310 -34.504 1.00 95.19 659 LEU A O 1
ATOM 4814 N N . GLY A 1 660 ? 9.825 18.246 -33.557 1.00 95.19 660 GLY A N 1
ATOM 4815 C CA . GLY A 1 660 ? 10.553 17.524 -32.528 1.00 95.19 660 GLY A CA 1
ATOM 4816 C C . GLY A 1 660 ? 9.619 16.944 -31.477 1.00 95.19 660 GLY A C 1
ATOM 4817 O O . GLY A 1 660 ? 8.405 17.159 -31.502 1.00 95.19 660 GLY A O 1
ATOM 4818 N N . VAL A 1 661 ? 10.205 16.165 -30.580 1.00 96.75 661 VAL A N 1
ATOM 4819 C CA . VAL A 1 661 ? 9.499 15.429 -29.532 1.00 96.75 661 VAL A CA 1
ATOM 4820 C C . VAL A 1 661 ? 10.185 15.698 -28.184 1.00 96.75 661 VAL A C 1
ATOM 4822 O O . VAL A 1 661 ? 11.396 15.930 -28.162 1.00 96.75 661 VAL A O 1
ATOM 4825 N N . PRO A 1 662 ? 9.453 15.730 -27.056 1.00 96.00 662 PRO A N 1
ATOM 4826 C CA . PRO A 1 662 ? 10.035 15.871 -25.731 1.00 96.00 662 PRO A CA 1
ATOM 4827 C C . PRO A 1 662 ? 10.682 14.558 -25.281 1.00 96.00 662 PRO A C 1
ATOM 4829 O O . PRO A 1 662 ? 10.238 13.471 -25.638 1.00 96.00 662 PRO A O 1
ATOM 4832 N N . GLN A 1 663 ? 11.697 14.652 -24.433 1.00 94.88 663 GLN A N 1
ATOM 4833 C CA . GLN A 1 663 ? 12.270 13.494 -23.748 1.00 94.88 663 GLN A CA 1
ATOM 4834 C C . GLN A 1 663 ? 11.264 12.929 -22.728 1.00 94.88 663 GLN A C 1
ATOM 4836 O O . GLN A 1 663 ? 10.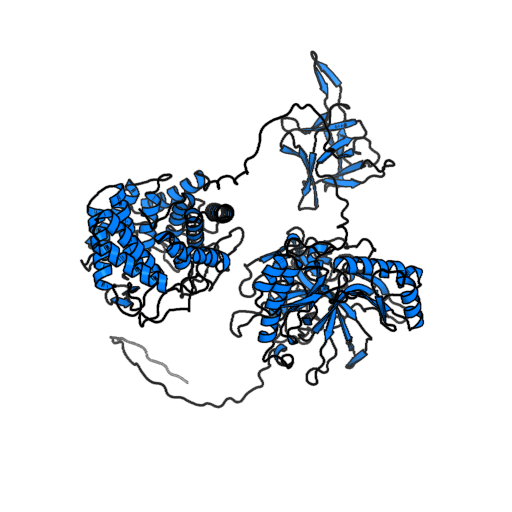676 13.693 -21.959 1.00 94.88 663 GLN A O 1
ATOM 4841 N N . SER A 1 664 ? 11.072 11.607 -22.702 1.00 95.56 664 SER A N 1
ATOM 4842 C CA . SER A 1 664 ? 10.084 10.965 -21.825 1.00 95.56 664 SER A CA 1
ATOM 4843 C C . SER A 1 664 ? 10.486 11.014 -20.355 1.00 95.56 664 SER A C 1
ATOM 4845 O O . SER A 1 664 ? 9.696 11.463 -19.525 1.00 95.56 664 SER A O 1
ATOM 4847 N N . TYR A 1 665 ? 11.721 10.608 -20.048 1.00 94.62 665 TYR A N 1
ATOM 4848 C CA . TYR A 1 665 ? 12.258 10.547 -18.688 1.00 94.62 665 TYR A CA 1
ATOM 4849 C C . TYR A 1 665 ? 13.449 11.481 -18.504 1.00 94.62 665 TYR A C 1
ATOM 4851 O O . TYR A 1 665 ? 14.335 11.550 -19.355 1.00 94.62 665 TYR A O 1
ATOM 4859 N N . THR A 1 666 ? 13.504 12.167 -17.361 1.00 91.12 666 THR A N 1
ATOM 4860 C CA . THR A 1 666 ? 14.635 13.022 -16.979 1.00 91.12 666 THR A CA 1
ATOM 4861 C C . THR A 1 666 ? 14.942 12.932 -15.485 1.00 91.12 666 THR A C 1
ATOM 4863 O O . THR A 1 666 ? 14.067 12.657 -14.666 1.00 91.12 666 THR A O 1
ATOM 4866 N N . GLY A 1 667 ? 16.199 13.195 -15.116 1.00 87.88 667 GLY A N 1
ATOM 4867 C CA . GLY A 1 667 ? 16.635 13.172 -13.716 1.00 87.88 667 GLY A CA 1
ATOM 4868 C C . GLY A 1 667 ? 16.644 11.767 -13.101 1.00 87.88 667 GLY A C 1
ATOM 4869 O O . GLY A 1 667 ? 16.400 10.778 -13.788 1.00 87.88 667 GLY A O 1
ATOM 4870 N N . GLY A 1 668 ? 16.971 11.685 -11.808 1.00 90.69 668 GLY A N 1
ATOM 4871 C CA . GLY A 1 668 ? 17.010 10.422 -11.063 1.00 90.69 668 GLY A CA 1
ATOM 4872 C C . GLY A 1 668 ? 17.871 9.348 -11.736 1.00 90.69 668 GLY A C 1
ATOM 4873 O O . GLY A 1 668 ? 18.989 9.626 -12.173 1.00 90.69 668 GLY A O 1
ATOM 4874 N N . HIS A 1 669 ? 17.328 8.133 -11.841 1.00 90.94 669 HIS A N 1
ATOM 4875 C CA . HIS A 1 669 ? 17.956 6.998 -12.523 1.00 90.94 669 HIS A CA 1
ATOM 4876 C C . HIS A 1 669 ? 18.343 7.328 -13.974 1.00 90.94 669 HIS A C 1
ATOM 4878 O O . HIS A 1 669 ? 19.426 6.967 -14.420 1.00 90.94 669 HIS A O 1
ATOM 4884 N N . PHE A 1 670 ? 17.511 8.098 -14.679 1.00 91.19 670 PHE A N 1
ATOM 4885 C CA . PHE A 1 670 ? 17.691 8.444 -16.092 1.00 91.19 670 PHE A CA 1
ATOM 4886 C C . PHE A 1 670 ? 18.590 9.672 -16.337 1.00 91.19 670 PHE A C 1
ATOM 4888 O O . PHE A 1 670 ? 18.701 10.162 -17.468 1.00 91.19 670 PHE A O 1
ATOM 4895 N N . ALA A 1 671 ? 19.237 10.195 -15.291 1.00 89.31 671 ALA A N 1
ATOM 4896 C CA . ALA A 1 671 ? 20.166 11.315 -15.392 1.00 89.31 671 ALA A CA 1
ATOM 4897 C C . ALA A 1 671 ? 21.449 10.951 -16.176 1.00 89.31 671 ALA A C 1
ATOM 4899 O O . ALA A 1 671 ? 21.798 9.774 -16.308 1.00 89.31 671 ALA A O 1
ATOM 4900 N N . PRO A 1 672 ? 22.200 11.954 -16.677 1.00 87.56 672 PRO A N 1
ATOM 4901 C CA . PRO A 1 672 ? 23.527 11.727 -17.234 1.00 87.56 672 PRO A CA 1
ATOM 4902 C C . PRO A 1 672 ? 24.430 10.949 -16.277 1.00 87.56 672 PRO A C 1
ATOM 4904 O O . PRO A 1 672 ? 24.576 11.309 -15.107 1.00 87.56 672 PRO A O 1
ATOM 4907 N N . GLY A 1 673 ? 25.074 9.900 -16.778 1.00 86.19 673 GLY A N 1
ATOM 4908 C CA . GLY A 1 673 ? 25.856 9.007 -15.937 1.00 86.19 673 GLY A CA 1
ATOM 4909 C C . GLY A 1 673 ? 26.412 7.792 -16.675 1.00 86.19 673 GLY A C 1
ATOM 4910 O O . GLY A 1 673 ? 26.304 7.699 -17.897 1.00 86.19 673 GLY A O 1
ATOM 4911 N N . PRO A 1 674 ? 27.028 6.850 -15.942 1.00 76.50 674 PRO A N 1
ATOM 4912 C CA . PRO A 1 674 ? 27.649 5.660 -16.524 1.00 76.50 674 PRO A CA 1
ATOM 4913 C C . PRO A 1 674 ? 26.690 4.778 -17.334 1.00 76.50 674 PRO A C 1
ATOM 4915 O O . PRO A 1 674 ? 27.134 4.106 -18.258 1.00 76.50 674 PRO A O 1
ATOM 4918 N N . GLU A 1 675 ? 25.402 4.782 -16.987 1.00 82.00 675 GLU A N 1
ATOM 4919 C CA . GLU A 1 675 ? 24.378 3.934 -17.606 1.00 82.00 675 GLU A CA 1
ATOM 4920 C C . GLU A 1 675 ? 23.805 4.542 -18.895 1.00 82.00 675 GLU A C 1
ATOM 4922 O O . GLU A 1 675 ? 23.672 3.845 -19.896 1.00 82.00 675 GLU A O 1
ATOM 4927 N N . PHE A 1 676 ? 23.558 5.857 -18.905 1.00 85.75 676 PHE A N 1
ATOM 4928 C CA . PHE A 1 676 ? 22.879 6.552 -20.010 1.00 85.75 676 PHE A CA 1
ATOM 4929 C C . PHE A 1 676 ? 23.743 7.608 -20.723 1.00 85.75 676 PHE A C 1
ATOM 4931 O O . PHE A 1 676 ? 23.253 8.402 -21.523 1.00 85.75 676 PHE A O 1
ATOM 4938 N N . GLY A 1 677 ? 25.047 7.638 -20.450 1.00 82.88 677 GLY A N 1
ATOM 4939 C CA . GLY A 1 677 ? 25.993 8.557 -21.080 1.00 82.88 677 GLY A CA 1
ATOM 4940 C C . GLY A 1 677 ? 25.863 10.011 -20.612 1.00 82.88 677 GLY A C 1
ATOM 4941 O O . GLY A 1 677 ? 25.158 10.338 -19.660 1.00 82.88 677 GLY A O 1
ATOM 4942 N N . THR A 1 678 ? 26.584 10.918 -21.277 1.00 84.94 678 THR A N 1
ATOM 4943 C CA . THR A 1 678 ? 26.706 12.335 -20.871 1.00 84.94 678 THR A CA 1
ATOM 4944 C C . THR A 1 678 ? 25.439 13.159 -21.073 1.00 84.94 678 THR A C 1
ATOM 4946 O O . THR A 1 678 ? 25.348 14.272 -20.563 1.00 84.94 678 THR A O 1
ATOM 4949 N N . THR A 1 679 ? 24.480 12.640 -21.830 1.00 78.50 679 THR A N 1
ATOM 4950 C CA . THR A 1 679 ? 23.208 13.301 -22.121 1.00 78.50 679 THR A CA 1
ATOM 4951 C C . THR A 1 679 ? 22.053 12.716 -21.303 1.00 78.50 679 THR A C 1
ATOM 4953 O O . THR A 1 679 ? 21.002 13.345 -21.235 1.00 78.50 679 THR A O 1
ATOM 4956 N N . GLY A 1 680 ? 22.238 11.585 -20.611 1.00 85.00 680 GLY A N 1
ATOM 4957 C CA . GLY A 1 680 ? 21.147 10.875 -19.932 1.00 85.00 680 GLY A CA 1
ATOM 4958 C C . GLY A 1 680 ? 20.251 10.130 -20.925 1.00 85.00 680 GLY A C 1
ATOM 4959 O O . GLY A 1 680 ? 20.541 10.089 -22.118 1.00 85.00 680 GLY A O 1
ATOM 4960 N N . TYR A 1 681 ? 19.162 9.534 -20.448 1.00 88.69 681 TYR A N 1
ATOM 4961 C CA . TYR A 1 681 ? 18.315 8.651 -21.260 1.00 88.69 681 TYR A CA 1
ATOM 4962 C C . TYR A 1 681 ? 17.489 9.404 -22.310 1.00 88.69 681 TYR A C 1
ATOM 4964 O O . TYR A 1 681 ? 16.558 10.111 -21.952 1.00 88.69 681 TYR A O 1
ATOM 4972 N N . GLN A 1 682 ? 17.771 9.243 -23.602 1.00 85.62 682 GLN A N 1
ATOM 4973 C CA . GLN A 1 682 ? 17.205 10.098 -24.658 1.00 85.62 682 GLN A CA 1
ATOM 4974 C C . GLN A 1 682 ? 15.940 9.555 -25.355 1.00 85.62 682 GLN A C 1
ATOM 4976 O O . GLN A 1 682 ? 15.599 10.034 -26.420 1.00 85.62 682 GLN A O 1
ATOM 4981 N N . ALA A 1 683 ? 15.163 8.621 -24.800 1.00 91.25 683 ALA A N 1
ATOM 4982 C CA . ALA A 1 683 ? 13.957 8.179 -25.520 1.00 91.25 683 ALA A CA 1
ATOM 4983 C C . ALA A 1 683 ? 12.769 9.152 -25.373 1.00 91.25 683 ALA A C 1
ATOM 4985 O O . ALA A 1 683 ? 12.498 9.674 -24.289 1.00 91.25 683 ALA A O 1
ATOM 4986 N N . SER A 1 684 ? 12.010 9.318 -26.457 1.00 96.75 684 SER A N 1
ATOM 4987 C CA . SER A 1 684 ? 10.669 9.906 -26.492 1.00 96.75 684 SER A CA 1
ATOM 4988 C C . SER A 1 684 ? 9.655 8.855 -26.936 1.00 96.75 684 SER A C 1
ATOM 4990 O O . SER A 1 684 ? 9.615 8.469 -28.109 1.00 96.75 684 SER A O 1
ATOM 4992 N N . PHE A 1 685 ? 8.852 8.345 -26.005 1.00 98.12 685 PHE A N 1
ATOM 4993 C CA . PHE A 1 685 ? 7.878 7.292 -26.286 1.00 98.12 685 PHE A CA 1
ATOM 4994 C C . PHE A 1 685 ? 6.656 7.836 -27.024 1.00 98.12 685 PHE A C 1
ATOM 4996 O O . PHE A 1 685 ? 6.078 8.855 -26.650 1.00 98.12 685 PHE A O 1
ATOM 5003 N N . THR A 1 686 ? 6.218 7.138 -28.072 1.00 98.44 686 THR A N 1
ATOM 5004 C CA . THR A 1 686 ? 5.037 7.533 -28.863 1.00 98.44 686 THR A CA 1
ATOM 5005 C C . THR A 1 686 ? 3.769 7.628 -28.009 1.00 98.44 686 THR A C 1
ATOM 5007 O O . THR A 1 686 ? 2.957 8.524 -28.227 1.00 98.44 686 THR A O 1
ATOM 5010 N N . TYR A 1 687 ? 3.633 6.751 -27.012 1.00 98.44 687 TYR A N 1
ATOM 5011 C CA . TYR A 1 687 ? 2.562 6.804 -26.017 1.00 98.44 687 TYR A CA 1
ATOM 5012 C C . TYR A 1 687 ? 2.571 8.132 -25.238 1.00 98.44 687 TYR A C 1
ATOM 5014 O O . TYR A 1 687 ? 1.602 8.884 -25.321 1.00 98.44 687 TYR A O 1
ATOM 5022 N N . ASP A 1 688 ? 3.690 8.494 -24.598 1.00 98.56 688 ASP A N 1
ATOM 5023 C CA . ASP A 1 688 ? 3.809 9.752 -23.843 1.00 98.56 688 ASP A CA 1
ATOM 5024 C C . ASP A 1 688 ? 3.480 10.972 -24.717 1.00 98.56 688 ASP A C 1
ATOM 5026 O O . ASP A 1 688 ? 2.730 11.858 -24.308 1.00 98.56 688 ASP A O 1
ATOM 5030 N N . ASN A 1 689 ? 3.975 10.996 -25.961 1.00 98.62 689 ASN A N 1
ATOM 5031 C CA . ASN A 1 689 ? 3.672 12.055 -26.928 1.00 98.62 689 ASN A CA 1
ATOM 5032 C C . ASN A 1 689 ? 2.165 12.220 -27.170 1.00 98.62 689 ASN A C 1
ATOM 5034 O O . ASN A 1 689 ? 1.656 13.343 -27.220 1.00 98.62 689 ASN A O 1
ATOM 5038 N N . ALA A 1 690 ? 1.442 11.108 -27.308 1.00 98.75 690 ALA A N 1
ATOM 5039 C CA . ALA A 1 690 ? 0.002 11.115 -27.513 1.00 98.75 690 ALA A CA 1
ATOM 5040 C C . ALA A 1 690 ? -0.762 11.617 -26.278 1.00 98.75 690 ALA A C 1
ATOM 5042 O O . ALA A 1 690 ? -1.682 12.430 -26.417 1.00 98.75 690 ALA A O 1
ATOM 5043 N N . VAL A 1 691 ? -0.362 11.195 -25.075 1.00 98.44 691 VAL A N 1
ATOM 5044 C CA . VAL A 1 691 ? -0.982 11.648 -23.818 1.00 98.44 691 VAL A CA 1
ATOM 5045 C C . VAL A 1 691 ? -0.720 13.142 -23.588 1.00 98.44 691 VAL A C 1
ATOM 5047 O O . VAL A 1 691 ? -1.633 13.870 -23.197 1.00 98.44 691 VAL A O 1
ATOM 5050 N N . ILE A 1 692 ? 0.476 13.645 -23.919 1.00 98.31 692 ILE A N 1
ATOM 5051 C CA . ILE A 1 692 ? 0.792 15.084 -23.881 1.00 98.31 692 ILE A CA 1
ATOM 5052 C C . ILE A 1 692 ? -0.141 15.868 -24.808 1.00 98.31 692 ILE A C 1
ATOM 5054 O O . ILE A 1 692 ? -0.718 16.867 -24.381 1.00 98.31 692 ILE A O 1
ATOM 5058 N N . ILE A 1 693 ? -0.338 15.420 -26.054 1.00 98.38 693 ILE A N 1
ATOM 5059 C CA . ILE A 1 693 ? -1.291 16.054 -26.982 1.00 98.38 693 ILE A CA 1
ATOM 5060 C C . ILE A 1 693 ? -2.695 16.073 -26.364 1.00 98.38 693 ILE A C 1
ATOM 5062 O O . ILE A 1 693 ? -3.346 17.117 -26.359 1.00 98.38 693 ILE A O 1
ATOM 5066 N N . ALA A 1 694 ? -3.155 14.954 -25.795 1.00 97.31 694 ALA A N 1
ATOM 5067 C CA . ALA A 1 694 ? -4.464 14.884 -25.152 1.00 97.31 694 ALA A CA 1
ATOM 5068 C C . ALA A 1 694 ? -4.598 15.872 -23.978 1.00 97.31 694 ALA A C 1
ATOM 5070 O O . ALA A 1 694 ? -5.640 16.521 -23.854 1.00 97.31 694 ALA A O 1
ATOM 5071 N N . ALA A 1 695 ? -3.554 16.022 -23.157 1.00 96.56 695 ALA A N 1
ATOM 5072 C CA . ALA A 1 695 ? -3.518 16.946 -22.025 1.00 96.56 695 ALA A CA 1
ATOM 5073 C C . ALA A 1 695 ? -3.521 18.421 -22.468 1.00 96.56 695 ALA A C 1
ATOM 5075 O O . ALA A 1 695 ? -4.285 19.224 -21.932 1.00 96.56 695 ALA A O 1
ATOM 5076 N N . LEU A 1 696 ? -2.721 18.775 -23.482 1.00 95.50 696 LEU A N 1
ATOM 5077 C CA . LEU A 1 696 ? -2.609 20.144 -24.007 1.00 95.50 696 LEU A CA 1
ATOM 5078 C C . LEU A 1 696 ? -3.873 20.623 -24.732 1.00 95.50 696 LEU A C 1
ATOM 5080 O O . LEU A 1 696 ? -4.056 21.822 -24.927 1.00 95.50 696 LEU A O 1
ATOM 5084 N N . LEU A 1 697 ? -4.756 19.715 -25.144 1.00 94.44 697 LEU A N 1
ATOM 5085 C CA . LEU A 1 697 ? -6.020 20.073 -25.787 1.00 94.44 697 LEU A CA 1
ATOM 5086 C C . LEU A 1 697 ? -7.169 20.323 -24.789 1.00 94.44 697 LEU A C 1
ATOM 5088 O O . LEU A 1 697 ? -8.234 20.770 -25.219 1.00 94.44 697 LEU A O 1
ATOM 5092 N N . GLN A 1 698 ? -6.957 20.112 -23.482 1.00 88.00 698 GLN A N 1
ATOM 5093 C CA . GLN A 1 698 ? -7.966 20.339 -22.434 1.00 88.00 698 GLN A CA 1
ATOM 5094 C C . GLN A 1 698 ? -8.137 21.818 -22.064 1.00 88.00 698 GLN A C 1
ATOM 5096 O O . GLN A 1 698 ? -7.203 22.607 -22.152 1.00 88.00 698 GLN A O 1
ATOM 5101 N N . GLN A 1 699 ? -9.342 22.206 -21.629 1.00 70.12 699 GLN A N 1
ATOM 5102 C CA . GLN A 1 699 ? -9.768 23.612 -21.579 1.00 70.12 699 GLN A CA 1
ATOM 5103 C C . GLN A 1 699 ? -9.006 24.512 -20.590 1.00 70.12 699 GLN A C 1
ATOM 5105 O O . GLN A 1 699 ? -8.755 25.665 -20.939 1.00 70.12 699 GLN A O 1
ATOM 5110 N N . LYS A 1 700 ? -8.633 24.045 -19.387 1.00 72.44 700 LYS A N 1
ATOM 5111 C CA . LYS A 1 700 ? -8.034 24.936 -18.370 1.00 72.44 700 LYS A CA 1
ATOM 5112 C C . LYS A 1 700 ? -6.590 25.332 -18.690 1.00 72.44 700 LYS A C 1
ATOM 5114 O O . LYS A 1 700 ? -6.170 26.417 -18.309 1.00 72.44 700 LYS A O 1
ATOM 5119 N N . ASN A 1 701 ? -5.849 24.484 -19.406 1.00 74.31 701 ASN A N 1
ATOM 5120 C CA . ASN A 1 701 ? -4.438 24.703 -19.760 1.00 74.31 701 ASN A CA 1
ATOM 5121 C C . ASN A 1 701 ? -4.186 24.476 -21.258 1.00 74.31 701 ASN A C 1
ATOM 5123 O O . ASN A 1 701 ? -3.180 23.887 -21.657 1.00 74.31 701 ASN A O 1
ATOM 5127 N N . ARG A 1 702 ? -5.141 24.905 -22.087 1.00 90.00 702 ARG A N 1
ATOM 5128 C CA . ARG A 1 702 ? -5.162 24.592 -23.514 1.00 90.00 702 ARG A CA 1
ATOM 5129 C C . ARG A 1 702 ? -4.011 25.268 -24.265 1.00 90.00 702 ARG A C 1
ATOM 5131 O O . ARG A 1 702 ? -3.953 26.493 -24.325 1.00 90.00 702 ARG A O 1
ATOM 5138 N N . ASP A 1 703 ? -3.168 24.482 -24.928 1.00 93.69 703 ASP A N 1
ATOM 5139 C CA . ASP A 1 703 ? -2.106 24.934 -25.837 1.00 93.69 703 ASP A CA 1
ATOM 5140 C C . ASP A 1 703 ? -2.192 24.158 -27.161 1.00 93.69 703 ASP A C 1
ATOM 5142 O O . ASP A 1 703 ? -1.447 23.213 -27.436 1.00 93.69 703 ASP A O 1
ATOM 5146 N N . VAL A 1 704 ? -3.151 24.569 -27.998 1.00 95.88 704 VAL A N 1
ATOM 5147 C CA . VAL A 1 704 ? -3.398 23.943 -29.307 1.00 95.88 704 VAL A CA 1
ATOM 5148 C C . VAL A 1 704 ? -2.174 24.059 -30.210 1.00 95.88 704 VAL A C 1
ATOM 5150 O O . VAL A 1 704 ? -1.841 23.108 -30.901 1.00 95.88 704 VAL A O 1
ATOM 5153 N N . ALA A 1 705 ? -1.463 25.189 -30.188 1.00 94.31 705 ALA A N 1
ATOM 5154 C CA . ALA A 1 705 ? -0.318 25.403 -31.069 1.00 94.31 705 ALA A CA 1
ATOM 5155 C C . ALA A 1 705 ? 0.806 24.395 -30.799 1.00 94.31 705 ALA A C 1
ATOM 5157 O O . ALA A 1 705 ? 1.427 23.887 -31.733 1.00 94.31 705 ALA A O 1
ATOM 5158 N N . ARG A 1 706 ? 1.083 24.096 -29.529 1.00 95.06 706 ARG A N 1
ATOM 5159 C CA . ARG A 1 706 ? 2.065 23.079 -29.143 1.00 95.06 706 ARG A CA 1
ATOM 5160 C C . ARG A 1 706 ? 1.584 21.669 -29.439 1.00 95.06 706 ARG A C 1
ATOM 5162 O O . ARG A 1 706 ? 2.358 20.890 -29.984 1.00 95.06 706 ARG A O 1
ATOM 5169 N N . ALA A 1 707 ? 0.323 21.368 -29.133 1.00 97.00 707 ALA A N 1
ATOM 5170 C CA . ALA A 1 707 ? -0.279 20.084 -29.472 1.00 97.00 707 ALA A CA 1
ATOM 5171 C C . ALA A 1 707 ? -0.188 19.812 -30.986 1.00 97.00 707 ALA A C 1
ATOM 5173 O O . ALA A 1 707 ? 0.220 18.726 -31.389 1.00 97.00 707 ALA A O 1
ATOM 5174 N N . THR A 1 708 ? -0.474 20.818 -31.820 1.00 97.25 708 THR A N 1
ATOM 5175 C CA . THR A 1 708 ? -0.330 20.751 -33.281 1.00 97.25 708 THR A CA 1
ATOM 5176 C C . THR A 1 708 ? 1.117 20.510 -33.693 1.00 97.25 708 THR A C 1
ATOM 5178 O O . THR A 1 708 ? 1.346 19.620 -34.501 1.00 97.25 708 THR A O 1
ATOM 5181 N N . ARG A 1 709 ? 2.105 21.219 -33.118 1.00 96.25 709 ARG A N 1
ATOM 5182 C CA . ARG A 1 709 ? 3.529 20.973 -33.435 1.00 96.25 709 ARG A CA 1
ATOM 5183 C C . ARG A 1 709 ? 3.951 19.542 -33.113 1.00 96.25 709 ARG A C 1
ATOM 5185 O O . ARG A 1 709 ? 4.609 18.912 -33.933 1.00 96.25 709 ARG A O 1
ATOM 5192 N N . LEU A 1 710 ? 3.548 19.024 -31.954 1.00 97.75 710 LEU A N 1
ATOM 5193 C CA . LEU A 1 710 ? 3.867 17.653 -31.569 1.00 97.75 710 LEU A CA 1
ATOM 5194 C C . LEU A 1 710 ? 3.158 16.629 -32.471 1.00 97.75 710 LEU A C 1
ATOM 5196 O O . LEU A 1 710 ? 3.757 15.635 -32.881 1.00 97.75 710 LEU A O 1
ATOM 5200 N N . GLY A 1 711 ? 1.909 16.901 -32.857 1.00 98.38 711 GLY A N 1
ATOM 5201 C CA . GLY A 1 711 ? 1.190 16.117 -33.858 1.00 98.38 711 GLY A CA 1
ATOM 5202 C C . GLY A 1 711 ? 1.858 16.146 -35.233 1.00 98.38 711 GLY A C 1
ATOM 5203 O O . GLY A 1 711 ? 1.977 15.108 -35.879 1.00 98.38 711 GLY A O 1
ATOM 5204 N N . ASP A 1 712 ? 2.344 17.305 -35.672 1.00 98.50 712 ASP A N 1
ATOM 5205 C CA . ASP A 1 712 ? 3.083 17.452 -36.926 1.00 98.50 712 ASP A CA 1
ATOM 5206 C C . ASP A 1 712 ? 4.398 16.656 -36.888 1.00 98.50 712 ASP A C 1
ATOM 5208 O O . ASP A 1 712 ? 4.760 16.038 -37.890 1.00 98.50 712 ASP A O 1
ATOM 5212 N N . SER A 1 713 ? 5.076 16.578 -35.736 1.00 98.50 713 SER A N 1
ATOM 5213 C CA . SER A 1 713 ? 6.237 15.697 -35.539 1.00 98.50 713 SER A CA 1
ATOM 5214 C C . SER A 1 713 ? 5.876 14.223 -35.733 1.00 98.50 713 SER A C 1
ATOM 5216 O O . SER A 1 713 ? 6.574 13.511 -36.454 1.00 98.50 713 SER A O 1
ATOM 5218 N N . LEU A 1 714 ? 4.764 13.755 -35.158 1.00 98.62 714 LEU A N 1
ATOM 5219 C CA . LEU A 1 714 ? 4.312 12.370 -35.337 1.00 98.62 714 LEU A CA 1
ATOM 5220 C C . LEU A 1 714 ? 3.874 12.083 -36.784 1.00 98.62 714 LEU A C 1
ATOM 5222 O O . LEU A 1 714 ? 4.191 11.018 -37.315 1.00 98.62 714 LEU A O 1
ATOM 5226 N N . LEU A 1 715 ? 3.206 13.028 -37.458 1.00 98.75 715 LEU A N 1
ATOM 5227 C CA . LEU A 1 715 ? 2.889 12.916 -38.889 1.00 98.75 715 LEU A CA 1
ATOM 5228 C C . LEU A 1 715 ? 4.158 12.862 -39.744 1.00 98.75 715 LEU A C 1
ATOM 5230 O O . LEU A 1 715 ? 4.232 12.080 -40.693 1.00 98.75 715 LEU A O 1
ATOM 5234 N N . TYR A 1 716 ? 5.165 13.671 -39.409 1.00 98.56 716 TYR A N 1
ATOM 5235 C CA . TYR A 1 716 ? 6.457 13.643 -40.082 1.00 98.56 716 TYR A CA 1
ATOM 5236 C C . TYR A 1 716 ? 7.114 12.275 -39.934 1.00 98.56 716 TYR A C 1
ATOM 5238 O O . TYR A 1 716 ? 7.539 11.695 -40.934 1.00 98.56 716 TYR A O 1
ATOM 5246 N N . ALA A 1 717 ? 7.139 11.739 -38.713 1.00 98.25 717 ALA A N 1
ATOM 5247 C CA . ALA A 1 717 ? 7.707 10.433 -38.434 1.00 98.25 717 ALA A CA 1
ATOM 5248 C C . ALA A 1 717 ? 6.968 9.302 -39.164 1.00 98.25 717 ALA A C 1
ATOM 5250 O O . ALA A 1 717 ? 7.614 8.425 -39.728 1.00 98.25 717 ALA A O 1
ATOM 5251 N N . GLN A 1 718 ? 5.634 9.360 -39.224 1.00 98.38 718 GLN A N 1
ATOM 5252 C CA . GLN A 1 718 ? 4.817 8.425 -40.001 1.00 98.38 718 GLN A CA 1
ATOM 5253 C C . GLN A 1 718 ? 5.134 8.493 -41.503 1.00 98.38 718 GLN A C 1
ATOM 5255 O O . GLN A 1 718 ? 5.210 7.471 -42.182 1.00 98.38 718 GLN A O 1
ATOM 5260 N N . ALA A 1 719 ? 5.288 9.702 -42.046 1.00 97.50 719 ALA A N 1
ATOM 5261 C CA . ALA A 1 719 ? 5.507 9.917 -43.474 1.00 97.50 719 ALA A CA 1
ATOM 5262 C C . ALA A 1 719 ? 6.936 9.582 -43.935 1.00 97.50 719 ALA A C 1
ATOM 5264 O O . ALA A 1 719 ? 7.131 9.279 -45.110 1.00 97.50 719 ALA A O 1
ATOM 5265 N N . HIS A 1 720 ? 7.912 9.647 -43.028 1.00 96.38 720 HIS A N 1
ATOM 5266 C CA . HIS A 1 720 ? 9.337 9.454 -43.314 1.00 96.38 720 HIS A CA 1
ATOM 5267 C C . HIS A 1 720 ? 9.905 8.176 -42.684 1.00 96.38 720 HIS A C 1
ATOM 5269 O O . HIS A 1 720 ? 11.124 8.019 -42.597 1.00 96.38 720 HIS A O 1
ATOM 5275 N N . ASP A 1 721 ? 9.044 7.254 -42.246 1.00 95.69 721 ASP A N 1
ATOM 5276 C CA . ASP A 1 721 ? 9.485 5.927 -41.834 1.00 95.69 721 ASP A CA 1
ATOM 5277 C C . ASP A 1 721 ? 10.134 5.185 -43.013 1.00 95.69 721 ASP A C 1
ATOM 5279 O O . ASP A 1 721 ? 9.724 5.324 -44.169 1.00 95.69 721 ASP A O 1
ATOM 5283 N N . SER A 1 722 ? 11.140 4.358 -42.724 1.00 90.31 722 SER A N 1
ATOM 5284 C CA . SER A 1 722 ? 11.803 3.537 -43.743 1.00 90.31 722 SER A CA 1
ATOM 5285 C C . SER A 1 722 ? 10.860 2.528 -44.409 1.00 90.31 722 SER A C 1
ATOM 5287 O O . SER A 1 722 ? 11.153 2.050 -45.506 1.00 90.31 722 SER A O 1
ATOM 5289 N N . VAL A 1 723 ? 9.723 2.222 -43.774 1.00 91.81 723 VAL A N 1
ATOM 5290 C CA . VAL A 1 723 ? 8.639 1.413 -44.328 1.00 91.81 723 VAL A CA 1
ATOM 5291 C C . VAL A 1 723 ? 7.387 2.290 -44.496 1.00 91.81 723 VAL A C 1
ATOM 5293 O O . VAL A 1 723 ? 6.736 2.623 -43.506 1.00 91.81 723 VAL A O 1
ATOM 5296 N N . PRO A 1 724 ? 6.997 2.645 -45.735 1.00 89.56 724 PRO A N 1
ATOM 5297 C CA . PRO A 1 724 ? 5.928 3.610 -45.996 1.00 89.56 724 PRO A CA 1
ATOM 5298 C C . PRO A 1 724 ? 4.528 2.968 -45.945 1.00 89.56 724 PRO A C 1
ATOM 5300 O O . PRO A 1 724 ? 3.767 3.032 -46.909 1.00 89.56 724 PRO A O 1
ATOM 5303 N N . ASP A 1 725 ? 4.181 2.319 -44.834 1.00 93.25 725 ASP A N 1
ATOM 5304 C CA . ASP A 1 725 ? 2.890 1.639 -44.634 1.00 93.25 725 ASP A CA 1
ATOM 5305 C C . ASP A 1 725 ? 1.985 2.324 -43.594 1.00 93.25 725 ASP A C 1
ATOM 5307 O O . ASP A 1 725 ? 0.926 1.801 -43.249 1.00 93.25 725 ASP A O 1
ATOM 5311 N N . GLY A 1 726 ? 2.380 3.508 -43.116 1.00 93.38 726 GLY A N 1
ATOM 5312 C CA . GLY A 1 726 ? 1.615 4.297 -42.148 1.00 93.38 726 GLY A CA 1
ATOM 5313 C C . GLY A 1 726 ? 1.908 3.968 -40.684 1.00 93.38 726 GLY A C 1
ATOM 5314 O O . GLY A 1 726 ? 1.211 4.490 -39.808 1.00 93.38 726 GLY A O 1
ATOM 5315 N N . ARG A 1 727 ? 2.921 3.136 -40.409 1.00 95.88 727 ARG A N 1
ATOM 5316 C CA . ARG A 1 727 ? 3.392 2.856 -39.048 1.00 95.88 727 ARG A CA 1
ATOM 5317 C C . ARG A 1 727 ? 4.008 4.076 -38.366 1.00 95.88 727 ARG A C 1
ATOM 5319 O O . ARG A 1 727 ? 4.515 4.991 -39.007 1.00 95.88 727 ARG A O 1
ATOM 5326 N N . ILE A 1 728 ? 4.013 4.018 -37.043 1.00 97.75 728 ILE A N 1
ATOM 5327 C CA . ILE A 1 728 ? 4.760 4.886 -36.136 1.00 97.75 728 ILE A CA 1
ATOM 5328 C C . ILE A 1 728 ? 5.535 3.957 -35.195 1.00 97.75 728 ILE A C 1
ATOM 5330 O O . ILE A 1 728 ? 5.057 2.880 -34.835 1.00 97.75 728 ILE A O 1
ATOM 5334 N N . ARG A 1 729 ? 6.767 4.326 -34.852 1.00 96.62 729 ARG A N 1
ATOM 5335 C CA . ARG A 1 729 ? 7.682 3.497 -34.057 1.00 96.62 729 ARG A CA 1
ATOM 5336 C C . ARG A 1 729 ? 7.410 3.643 -32.561 1.00 96.62 729 ARG A C 1
ATOM 5338 O O . ARG A 1 729 ? 6.688 4.544 -32.140 1.00 96.62 729 ARG A O 1
ATOM 5345 N N . ALA A 1 730 ? 7.956 2.742 -31.748 1.00 93.75 730 ALA A N 1
ATOM 5346 C CA . ALA A 1 730 ? 7.726 2.734 -30.306 1.00 93.75 730 ALA A CA 1
ATOM 5347 C C . ALA A 1 730 ? 8.277 3.998 -29.628 1.00 93.75 730 ALA A C 1
ATOM 5349 O O . ALA A 1 730 ? 7.634 4.531 -28.720 1.00 93.75 730 ALA A O 1
ATOM 5350 N N . SER A 1 731 ? 9.422 4.493 -30.102 1.00 97.38 731 SER A N 1
ATOM 5351 C CA . SER A 1 731 ? 10.019 5.744 -29.641 1.00 97.38 731 SER A CA 1
ATOM 5352 C C . SER A 1 731 ? 10.922 6.399 -30.688 1.00 97.38 731 SER A C 1
ATOM 5354 O O . SER A 1 731 ? 11.420 5.752 -31.618 1.00 97.38 731 SER A O 1
ATOM 5356 N N . TYR A 1 732 ? 11.160 7.692 -30.487 1.00 97.06 732 TYR A N 1
ATOM 5357 C CA . TYR A 1 732 ? 12.072 8.534 -31.258 1.00 97.06 732 TYR A CA 1
ATOM 5358 C C . TYR A 1 732 ? 13.078 9.216 -30.327 1.00 97.06 732 TYR A C 1
ATOM 5360 O O . TYR A 1 732 ? 12.822 9.353 -29.133 1.00 97.06 732 TYR A O 1
ATOM 5368 N N . GLU A 1 733 ? 14.207 9.658 -30.867 1.00 94.38 733 GLU A N 1
ATOM 5369 C CA . GLU A 1 733 ? 15.155 10.502 -30.138 1.00 94.38 733 GLU A CA 1
ATOM 5370 C C . GLU A 1 733 ? 14.699 11.973 -30.222 1.00 94.38 733 GLU A C 1
ATOM 5372 O O . GLU A 1 733 ? 14.250 12.410 -31.281 1.00 94.38 733 GLU A O 1
ATOM 5377 N N . PRO A 1 734 ? 14.788 12.772 -29.148 1.00 93.25 734 PRO A N 1
ATOM 5378 C CA . PRO A 1 734 ? 14.459 14.190 -29.161 1.00 93.25 734 PRO A CA 1
ATOM 5379 C C . PRO A 1 734 ? 15.601 15.030 -29.752 1.00 93.25 734 PRO A C 1
ATOM 5381 O O . PRO A 1 734 ? 15.343 16.082 -30.336 1.00 93.25 734 PRO A O 1
ATOM 5384 N N . ASP A 1 735 ? 16.854 14.563 -29.644 1.00 89.94 735 ASP A N 1
ATOM 5385 C CA . ASP A 1 735 ? 18.051 15.315 -30.033 1.00 89.94 735 ASP A CA 1
ATOM 5386 C C . ASP A 1 735 ? 19.093 14.466 -30.797 1.00 89.94 735 ASP A C 1
ATOM 5388 O O . ASP A 1 735 ? 19.883 13.743 -30.184 1.00 89.94 735 ASP A O 1
ATOM 5392 N N . PRO A 1 736 ? 19.148 14.563 -32.136 1.00 91.75 736 PRO A N 1
ATOM 5393 C CA . PRO A 1 736 ? 18.188 15.253 -32.993 1.00 91.75 736 PRO A CA 1
ATOM 5394 C C . PRO A 1 736 ? 16.968 14.371 -33.299 1.00 91.75 736 PRO A C 1
ATOM 5396 O O . PRO A 1 736 ? 17.121 13.202 -33.637 1.00 91.75 736 PRO A O 1
ATOM 5399 N N . PHE A 1 737 ? 15.767 14.954 -33.325 1.00 95.56 737 PHE A N 1
ATOM 5400 C CA . PHE A 1 737 ? 14.573 14.256 -33.826 1.00 95.56 737 PHE A CA 1
ATOM 5401 C C . PHE A 1 737 ? 14.644 13.908 -35.315 1.00 95.56 737 PHE A C 1
ATOM 5403 O O . PHE A 1 737 ? 14.186 12.847 -35.731 1.00 95.56 737 PHE A O 1
ATOM 5410 N N . ILE A 1 738 ? 15.242 14.774 -36.131 1.00 95.94 738 ILE A N 1
ATOM 5411 C CA . ILE A 1 738 ? 15.467 14.520 -37.557 1.00 95.94 738 ILE A CA 1
ATOM 5412 C C . ILE A 1 738 ? 16.958 14.321 -37.767 1.00 95.94 738 ILE A C 1
ATOM 5414 O O . ILE A 1 738 ? 17.760 15.210 -37.485 1.00 95.94 738 ILE A O 1
ATOM 5418 N N . THR A 1 739 ? 17.341 13.166 -38.303 1.00 93.12 739 THR A N 1
ATOM 5419 C CA . THR A 1 739 ? 18.746 12.861 -38.574 1.00 93.12 739 THR A CA 1
ATOM 5420 C C . THR A 1 739 ? 19.297 13.809 -39.653 1.00 93.12 739 THR A C 1
ATOM 5422 O O . THR A 1 739 ? 18.829 13.778 -40.795 1.00 93.12 739 THR A O 1
ATOM 5425 N N . PRO A 1 740 ? 20.331 14.629 -39.365 1.00 88.38 740 PRO A N 1
ATOM 5426 C CA . PRO A 1 740 ? 20.813 15.629 -40.325 1.00 88.38 740 PRO A CA 1
ATOM 5427 C C . PRO A 1 740 ? 21.326 15.028 -41.639 1.00 88.38 740 PRO A C 1
ATOM 5429 O O . PRO A 1 740 ? 21.275 15.669 -42.683 1.00 88.38 740 PRO A O 1
ATOM 5432 N N . ALA A 1 741 ? 21.825 13.791 -41.587 1.00 88.56 741 ALA A N 1
ATOM 5433 C CA . ALA A 1 741 ? 22.408 13.113 -42.737 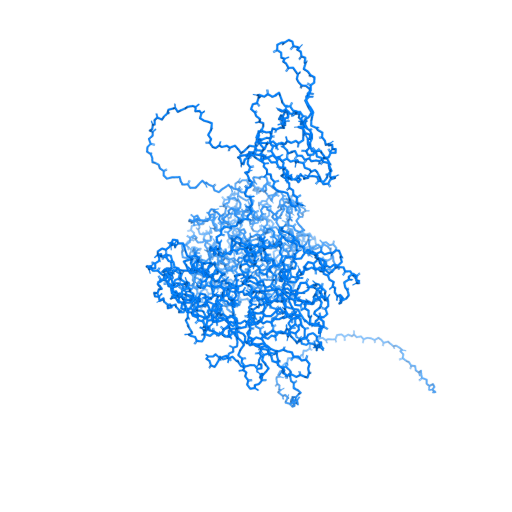1.00 88.56 741 ALA A CA 1
ATOM 5434 C C . ALA A 1 741 ? 21.370 12.591 -43.740 1.00 88.56 741 ALA A C 1
ATOM 5436 O O . ALA A 1 741 ? 21.680 12.494 -44.925 1.00 88.56 741 ALA A O 1
ATOM 5437 N N . THR A 1 742 ? 20.170 12.217 -43.283 1.00 90.44 742 THR A N 1
ATOM 5438 C CA . THR A 1 742 ? 19.184 11.535 -44.141 1.00 90.44 742 THR A CA 1
ATOM 5439 C C . THR A 1 742 ? 17.841 12.249 -44.222 1.00 90.44 742 THR A C 1
ATOM 5441 O O . THR A 1 742 ? 17.063 11.962 -45.126 1.00 90.44 742 THR A O 1
ATOM 5444 N N . GLY A 1 743 ? 17.554 13.171 -43.299 1.00 92.81 743 GLY A N 1
ATOM 5445 C CA . GLY A 1 743 ? 16.222 13.748 -43.150 1.00 92.81 743 GLY A CA 1
ATOM 5446 C C . GLY A 1 743 ? 15.190 12.751 -42.613 1.00 92.81 743 GLY A C 1
ATOM 5447 O O . GLY A 1 743 ? 14.024 13.095 -42.521 1.00 92.81 743 GLY A O 1
ATOM 5448 N N . ALA A 1 744 ? 15.571 11.524 -42.253 1.00 93.88 744 ALA A N 1
ATOM 5449 C CA . ALA A 1 744 ? 14.661 10.581 -41.613 1.00 93.88 744 ALA A CA 1
ATOM 5450 C C . ALA A 1 744 ? 14.499 10.910 -40.118 1.00 93.88 744 ALA A C 1
ATOM 5452 O O . ALA A 1 744 ? 15.452 11.419 -39.507 1.00 93.88 744 ALA A O 1
ATOM 5453 N N . PRO A 1 745 ? 13.345 10.587 -39.506 1.00 95.50 745 PRO A N 1
ATOM 5454 C CA . PRO A 1 745 ? 13.184 10.638 -38.061 1.00 95.50 745 PRO A CA 1
ATOM 5455 C C . PRO A 1 745 ? 14.220 9.730 -37.392 1.00 95.50 745 PRO A C 1
ATOM 5457 O O . PRO A 1 745 ? 14.496 8.621 -37.860 1.00 95.50 745 PRO A O 1
ATOM 5460 N N . TYR A 1 746 ? 14.797 10.189 -36.290 1.00 94.62 746 TYR A N 1
ATOM 5461 C CA . TYR A 1 746 ? 15.695 9.378 -35.489 1.00 94.62 746 TYR A CA 1
ATOM 5462 C C . TYR A 1 746 ? 14.857 8.451 -34.609 1.00 94.62 746 TYR A C 1
ATOM 5464 O O . TYR A 1 746 ? 14.281 8.858 -33.605 1.00 94.62 746 TYR A O 1
ATOM 5472 N N . VAL A 1 747 ? 14.759 7.191 -35.025 1.00 94.56 747 VAL A N 1
ATOM 5473 C CA . VAL A 1 747 ? 14.058 6.137 -34.286 1.00 94.56 747 VAL A CA 1
ATOM 5474 C C . VAL A 1 747 ? 14.911 5.675 -33.103 1.00 94.56 747 VAL A C 1
ATOM 5476 O O . VAL A 1 747 ? 16.014 5.174 -33.311 1.00 94.56 747 VAL A O 1
ATOM 5479 N N . GLY A 1 748 ? 14.378 5.811 -31.887 1.00 87.06 748 GLY A N 1
ATOM 5480 C CA . GLY A 1 748 ? 14.995 5.294 -30.658 1.00 87.06 748 GLY A CA 1
ATOM 5481 C C . GLY A 1 748 ? 14.610 3.837 -30.379 1.00 87.06 748 GLY A C 1
ATOM 5482 O O . GLY A 1 748 ? 15.392 3.068 -29.826 1.00 87.06 748 GLY A O 1
ATOM 5483 N N . GLY A 1 749 ? 13.421 3.416 -30.826 1.00 91.31 749 GLY A N 1
ATOM 5484 C CA . GLY A 1 749 ? 12.924 2.050 -30.671 1.00 91.31 749 GLY A CA 1
ATOM 5485 C C . GLY A 1 749 ? 12.092 1.615 -31.871 1.00 91.31 749 GLY A C 1
ATOM 5486 O O . GLY A 1 749 ? 10.984 2.105 -32.077 1.00 91.31 749 GLY A O 1
ATOM 5487 N N . PHE A 1 750 ? 12.607 0.667 -32.660 1.00 93.44 750 PHE A N 1
ATOM 5488 C CA . PHE A 1 750 ? 12.013 0.267 -33.944 1.00 93.44 750 PHE A CA 1
ATOM 5489 C C . PHE A 1 750 ? 10.758 -0.610 -33.845 1.00 93.44 750 PHE A C 1
ATOM 5491 O O . PHE A 1 750 ? 10.080 -0.797 -34.864 1.00 93.44 750 PHE A O 1
ATOM 5498 N N . SER A 1 751 ? 10.435 -1.138 -32.660 1.00 96.31 751 SER A N 1
ATOM 5499 C CA . SER A 1 751 ? 9.198 -1.888 -32.410 1.00 96.31 751 SER A CA 1
ATOM 5500 C C . SER A 1 751 ? 7.957 -1.085 -32.823 1.00 96.31 751 SER A C 1
ATOM 5502 O O . SER A 1 751 ? 7.958 0.144 -32.800 1.00 96.31 751 SER A O 1
ATOM 5504 N N . VAL A 1 752 ? 6.888 -1.781 -33.206 1.00 96.88 752 VAL A N 1
ATOM 5505 C CA . VAL A 1 752 ? 5.596 -1.193 -33.581 1.00 96.88 752 VAL A CA 1
ATOM 5506 C C . VAL A 1 752 ? 4.511 -1.900 -32.780 1.00 96.88 752 VAL A C 1
ATOM 5508 O O . VAL A 1 752 ? 3.963 -2.917 -33.213 1.00 96.88 752 VAL A O 1
ATOM 5511 N N . TYR A 1 753 ? 4.247 -1.388 -31.580 1.00 97.75 753 TYR A N 1
ATOM 5512 C CA . TYR A 1 753 ? 3.223 -1.931 -30.692 1.00 97.75 753 TYR A CA 1
ATOM 5513 C C . TYR A 1 753 ? 1.841 -1.394 -31.055 1.00 97.75 753 TYR A C 1
ATOM 5515 O O . TYR A 1 753 ? 1.673 -0.208 -31.348 1.00 97.75 753 TYR A O 1
ATOM 5523 N N . THR A 1 754 ? 0.845 -2.278 -31.026 1.00 98.25 754 THR A N 1
ATOM 5524 C CA . THR A 1 754 ? -0.540 -1.941 -31.382 1.00 98.25 754 THR A CA 1
ATOM 5525 C C . THR A 1 754 ? -1.119 -0.832 -30.501 1.00 98.25 754 THR A C 1
ATOM 5527 O O . THR A 1 754 ? -1.781 0.055 -31.038 1.00 98.25 754 THR A O 1
ATOM 5530 N N . GLY A 1 755 ? -0.826 -0.836 -29.193 1.00 97.19 755 GLY A N 1
ATOM 5531 C CA . GLY A 1 755 ? -1.240 0.228 -28.269 1.00 97.19 755 GLY A CA 1
ATOM 5532 C C . GLY A 1 755 ? -0.657 1.591 -28.653 1.00 97.19 755 GLY A C 1
ATOM 5533 O O . GLY A 1 755 ? -1.404 2.531 -28.909 1.00 97.19 755 GLY A O 1
ATOM 5534 N N . ASN A 1 756 ? 0.666 1.687 -28.845 1.00 98.25 756 ASN A N 1
ATOM 5535 C CA . ASN A 1 756 ? 1.329 2.937 -29.260 1.00 98.25 756 ASN A CA 1
ATOM 5536 C C . ASN A 1 756 ? 0.755 3.503 -30.566 1.00 98.25 756 ASN A C 1
ATOM 5538 O O . ASN A 1 756 ? 0.576 4.714 -30.697 1.00 98.25 756 ASN A O 1
ATOM 5542 N N . MET A 1 757 ? 0.453 2.625 -31.528 1.00 98.56 757 MET A N 1
ATOM 5543 C CA . MET A 1 757 ? -0.226 3.015 -32.761 1.00 98.56 757 MET A CA 1
ATOM 5544 C C . MET A 1 757 ? -1.599 3.621 -32.455 1.00 98.56 757 MET A C 1
ATOM 5546 O O . MET A 1 757 ? -1.887 4.727 -32.903 1.00 98.56 757 MET A O 1
ATOM 5550 N N . ALA A 1 758 ? -2.433 2.938 -31.669 1.00 98.81 758 ALA A N 1
ATOM 5551 C CA . ALA A 1 758 ? -3.763 3.424 -31.318 1.00 98.81 758 ALA A CA 1
ATOM 5552 C C . ALA A 1 758 ? -3.721 4.763 -30.560 1.00 98.81 758 ALA A C 1
ATOM 5554 O O . ALA A 1 758 ? -4.482 5.667 -30.903 1.00 98.81 758 ALA A O 1
ATOM 5555 N N . TRP A 1 759 ? -2.786 4.946 -29.626 1.00 98.88 759 TRP A N 1
ATOM 5556 C CA . TRP A 1 759 ? -2.567 6.216 -28.928 1.00 98.88 759 TRP A CA 1
ATOM 5557 C C . TRP A 1 759 ? -2.191 7.363 -29.873 1.00 98.88 759 TRP A C 1
ATOM 5559 O O . TRP A 1 759 ? -2.811 8.427 -29.816 1.00 98.88 759 TRP A O 1
ATOM 5569 N N . ALA A 1 760 ? -1.256 7.152 -30.807 1.00 98.81 760 ALA A N 1
ATOM 5570 C CA . ALA A 1 760 ? -0.942 8.153 -31.832 1.00 98.81 760 ALA A CA 1
ATOM 5571 C C . ALA A 1 760 ? -2.164 8.474 -32.714 1.00 98.81 760 ALA A C 1
ATOM 5573 O O . ALA A 1 760 ? -2.431 9.632 -33.035 1.00 98.81 760 ALA A O 1
ATOM 5574 N N . GLY A 1 761 ? -2.954 7.451 -33.047 1.00 98.81 761 GLY A N 1
ATOM 5575 C CA . GLY A 1 761 ? -4.231 7.598 -33.732 1.00 98.81 761 GLY A CA 1
ATOM 5576 C C . GLY A 1 761 ? -5.233 8.470 -32.968 1.00 98.81 761 GLY A C 1
ATOM 5577 O O . GLY A 1 761 ? -5.812 9.387 -33.553 1.00 98.81 761 GLY A O 1
ATOM 5578 N N . MET A 1 762 ? -5.410 8.235 -31.664 1.00 98.88 762 MET A N 1
ATOM 5579 C CA . MET A 1 762 ? -6.267 9.055 -30.798 1.00 98.88 762 MET A CA 1
ATOM 5580 C C . MET A 1 762 ? -5.772 10.501 -30.717 1.00 98.88 762 MET A C 1
ATOM 5582 O O . MET A 1 762 ? -6.581 11.427 -30.776 1.00 98.88 762 MET A O 1
ATOM 5586 N N . ALA A 1 763 ? -4.458 10.722 -30.649 1.00 98.81 763 ALA A N 1
ATOM 5587 C CA . ALA A 1 763 ? -3.884 12.065 -30.666 1.00 98.81 763 ALA A CA 1
ATOM 5588 C C . ALA A 1 763 ? -4.217 12.811 -31.969 1.00 98.81 763 ALA A C 1
ATOM 5590 O O . ALA A 1 763 ? -4.653 13.963 -31.931 1.00 98.81 763 ALA A O 1
ATOM 5591 N N . PHE A 1 764 ? -4.098 12.146 -33.120 1.00 98.88 764 PHE A N 1
ATOM 5592 C CA . PHE A 1 764 ? -4.506 12.713 -34.404 1.00 98.88 764 PHE A CA 1
ATOM 5593 C C . PHE A 1 764 ? -6.016 12.963 -34.495 1.00 98.88 764 PHE A C 1
ATOM 5595 O O . PHE A 1 764 ? -6.430 14.021 -34.961 1.00 98.88 764 PHE A O 1
ATOM 5602 N N . ALA A 1 765 ? -6.847 12.037 -34.012 1.00 98.75 765 ALA A N 1
ATOM 5603 C CA . ALA A 1 765 ? -8.298 12.219 -33.966 1.00 98.75 765 ALA A CA 1
ATOM 5604 C C . ALA A 1 765 ? -8.688 13.454 -33.132 1.00 98.75 765 ALA A C 1
ATOM 5606 O O . ALA A 1 765 ? -9.524 14.250 -33.558 1.00 98.75 765 ALA A O 1
ATOM 5607 N N . ARG A 1 766 ? -8.030 13.665 -31.985 1.00 98.06 766 ARG A N 1
ATOM 5608 C CA . ARG A 1 766 ? -8.216 14.849 -31.131 1.00 98.06 766 ARG A CA 1
ATOM 5609 C C . ARG A 1 766 ? -7.734 16.139 -31.777 1.00 98.06 766 ARG A C 1
ATOM 5611 O O . ARG A 1 766 ? -8.394 17.167 -31.673 1.00 98.06 766 ARG A O 1
ATOM 5618 N N . LEU A 1 767 ? -6.586 16.105 -32.448 1.00 98.62 767 LEU A N 1
ATOM 5619 C CA . LEU A 1 767 ? -6.103 17.268 -33.184 1.00 98.62 767 LEU A CA 1
ATOM 5620 C C . LEU A 1 767 ? -7.072 17.629 -34.303 1.00 98.62 767 LEU A C 1
ATOM 5622 O O . LEU A 1 767 ? -7.448 18.788 -34.412 1.00 98.62 767 LEU A O 1
ATOM 5626 N N . TYR A 1 768 ? -7.567 16.649 -35.057 1.00 98.69 768 TYR A N 1
ATOM 5627 C CA . TYR A 1 768 ? -8.594 16.890 -36.063 1.00 98.69 768 TYR A CA 1
ATOM 5628 C C . TYR A 1 768 ? -9.893 17.442 -35.462 1.00 98.69 768 TYR A C 1
ATOM 5630 O O . TYR A 1 768 ? -10.454 18.388 -36.013 1.00 98.69 768 TYR A O 1
ATOM 5638 N N . SER A 1 769 ? -10.368 16.905 -34.333 1.00 97.06 769 SER A N 1
ATOM 5639 C CA . SER A 1 769 ? -11.603 17.395 -33.705 1.00 97.06 769 SER A CA 1
ATOM 5640 C C . SER A 1 769 ? -11.486 18.851 -33.241 1.00 97.06 769 SER A C 1
ATOM 5642 O O . SER A 1 769 ? -12.478 19.576 -33.246 1.00 97.06 769 SER A O 1
ATOM 5644 N N . VAL A 1 770 ? -10.275 19.288 -32.881 1.00 96.25 770 VAL A N 1
ATOM 5645 C CA . VAL A 1 770 ? -9.989 20.648 -32.411 1.00 96.25 770 VAL A CA 1
ATOM 5646 C C . VAL A 1 770 ? -9.638 21.619 -33.540 1.00 96.25 770 VAL A C 1
ATOM 5648 O O . VAL A 1 770 ? -10.101 22.758 -33.517 1.00 96.25 770 VAL A O 1
ATOM 5651 N N . THR A 1 771 ? -8.778 21.224 -34.479 1.00 96.81 771 THR A N 1
ATOM 5652 C CA . THR A 1 771 ? -8.227 22.121 -35.508 1.00 96.81 771 THR A CA 1
ATOM 5653 C C . THR A 1 771 ? -8.959 22.020 -36.839 1.00 96.81 771 THR A C 1
ATOM 5655 O O . THR A 1 771 ? -8.843 22.922 -37.667 1.00 96.81 771 THR A O 1
ATOM 5658 N N . HIS A 1 772 ? -9.700 20.930 -37.058 1.00 96.38 772 HIS A N 1
ATOM 5659 C CA . HIS A 1 772 ? -10.311 20.559 -38.336 1.00 96.38 772 HIS A CA 1
ATOM 5660 C C . HIS A 1 772 ? -9.306 20.421 -39.495 1.00 96.38 772 HIS A C 1
ATOM 5662 O O . HIS A 1 772 ? -9.686 20.425 -40.667 1.00 96.38 772 HIS A O 1
ATOM 5668 N N . GLU A 1 773 ? -8.012 20.269 -39.197 1.00 98.19 773 GLU A N 1
ATOM 5669 C CA . GLU A 1 773 ? -6.984 20.090 -40.219 1.00 98.19 773 GLU A CA 1
ATOM 5670 C C . GLU A 1 773 ? -6.959 18.637 -40.705 1.00 98.19 773 GLU A C 1
ATOM 5672 O O . GLU A 1 773 ? -6.515 17.727 -40.003 1.00 98.19 773 GLU A O 1
ATOM 5677 N N . GLN A 1 774 ? -7.404 18.427 -41.947 1.00 97.88 774 GLN A N 1
ATOM 5678 C CA . GLN A 1 774 ? -7.608 17.104 -42.548 1.00 97.88 774 GLN A CA 1
ATOM 5679 C C . GLN A 1 774 ? -6.389 16.171 -42.460 1.00 97.88 774 GLN A C 1
ATOM 5681 O O . GLN A 1 774 ? -6.559 14.967 -42.292 1.00 97.88 774 GLN A O 1
ATOM 5686 N N . ARG A 1 775 ? -5.163 16.713 -42.485 1.00 98.25 775 ARG A N 1
ATOM 5687 C CA . ARG A 1 775 ? -3.928 15.916 -42.384 1.00 98.25 775 ARG A CA 1
ATOM 5688 C C . ARG A 1 775 ? -3.875 15.029 -41.137 1.00 98.25 775 ARG A C 1
ATOM 5690 O O . ARG A 1 775 ? -3.286 13.952 -41.189 1.00 98.25 775 ARG A O 1
ATOM 5697 N N . PHE A 1 776 ? -4.496 15.459 -40.038 1.00 98.75 776 PHE A N 1
ATOM 5698 C CA . PHE A 1 776 ? -4.566 14.657 -38.823 1.00 98.75 776 PHE A CA 1
ATOM 5699 C C . PHE A 1 776 ? -5.554 13.500 -38.979 1.00 98.75 776 PHE A C 1
ATOM 5701 O O . PHE A 1 776 ? -5.204 12.367 -38.662 1.00 98.75 776 PHE A O 1
ATOM 5708 N N . LEU A 1 777 ? -6.737 13.726 -39.559 1.00 98.75 777 LEU A N 1
ATOM 5709 C CA . LEU A 1 777 ? -7.666 12.631 -39.852 1.00 98.75 777 LEU A CA 1
ATOM 5710 C C . LEU A 1 777 ? -7.058 11.619 -40.838 1.00 98.75 777 LEU A C 1
ATOM 5712 O O . LEU A 1 777 ? -7.175 10.413 -40.625 1.00 98.75 777 LEU A O 1
ATOM 5716 N N . ASP A 1 778 ? -6.335 12.086 -41.856 1.00 98.44 778 ASP A N 1
ATOM 5717 C CA . ASP A 1 778 ? -5.637 11.216 -42.808 1.00 98.44 778 ASP A CA 1
ATOM 5718 C C . ASP A 1 778 ? -4.540 10.384 -42.116 1.00 98.44 778 ASP A C 1
ATOM 5720 O O . ASP A 1 778 ? -4.398 9.184 -42.369 1.00 98.44 778 ASP A O 1
ATOM 5724 N N . GLY A 1 779 ? -3.768 11.004 -41.216 1.00 98.69 779 GLY A N 1
ATOM 5725 C CA . GLY A 1 779 ? -2.772 10.321 -40.388 1.00 98.69 779 GLY A CA 1
ATOM 5726 C C . GLY A 1 779 ? -3.396 9.258 -39.483 1.00 98.69 779 GLY A C 1
ATOM 5727 O O . GLY A 1 779 ? -2.907 8.126 -39.433 1.00 98.69 779 GLY A O 1
ATOM 5728 N N . ALA A 1 780 ? -4.523 9.583 -38.843 1.00 98.81 780 ALA A N 1
ATOM 5729 C CA . ALA A 1 780 ? -5.305 8.649 -38.039 1.00 98.81 780 ALA A CA 1
ATOM 5730 C C . ALA A 1 780 ? -5.795 7.460 -38.883 1.00 98.81 780 ALA A C 1
ATOM 5732 O O . ALA A 1 780 ? -5.592 6.304 -38.516 1.00 98.81 780 ALA A O 1
ATOM 5733 N N . GLN A 1 781 ? -6.360 7.701 -40.065 1.00 98.62 781 GLN A N 1
ATOM 5734 C CA . GLN A 1 781 ? -6.802 6.625 -40.955 1.00 98.62 781 GLN A CA 1
ATOM 5735 C C . GLN A 1 781 ? -5.645 5.719 -41.403 1.00 98.62 781 GLN A C 1
ATOM 5737 O O . GLN A 1 781 ? -5.821 4.503 -41.473 1.00 98.62 781 GLN A O 1
ATOM 5742 N N . LYS A 1 782 ? -4.449 6.266 -41.658 1.00 98.69 782 LYS A N 1
ATOM 5743 C CA . LYS A 1 782 ? -3.249 5.461 -41.958 1.00 98.69 782 LYS A CA 1
ATOM 5744 C C . LYS A 1 782 ? -2.862 4.556 -40.790 1.00 98.69 782 LYS A C 1
ATOM 5746 O O . LYS A 1 782 ? -2.672 3.360 -41.003 1.00 98.69 782 LYS A O 1
ATOM 5751 N N . VAL A 1 783 ? -2.823 5.093 -39.568 1.00 98.75 783 VAL A N 1
ATOM 5752 C CA . VAL A 1 783 ? -2.585 4.307 -38.345 1.00 98.75 783 VAL A CA 1
ATOM 5753 C C . VAL A 1 783 ? -3.626 3.192 -38.213 1.00 98.75 783 VAL A C 1
ATOM 5755 O O . VAL A 1 783 ? -3.278 2.031 -38.002 1.00 98.75 783 VAL A O 1
ATOM 5758 N N . ALA A 1 784 ? -4.908 3.519 -38.371 1.00 98.75 784 ALA A N 1
ATOM 5759 C CA . ALA A 1 784 ? -6.001 2.573 -38.193 1.00 98.75 784 ALA A CA 1
ATOM 5760 C C . ALA A 1 784 ? -5.989 1.447 -39.231 1.00 98.75 784 ALA A C 1
ATOM 5762 O O . ALA A 1 784 ? -6.183 0.277 -38.897 1.00 98.75 784 ALA A O 1
ATOM 5763 N N . ASN A 1 785 ? -5.703 1.787 -40.488 1.00 98.38 785 ASN A N 1
ATOM 5764 C CA . ASN A 1 785 ? -5.533 0.809 -41.555 1.00 98.38 785 ASN A CA 1
ATOM 5765 C C . ASN A 1 785 ? -4.308 -0.076 -41.318 1.00 98.38 785 ASN A C 1
ATOM 5767 O O . ASN A 1 785 ? -4.379 -1.279 -41.578 1.00 98.38 785 ASN A O 1
ATOM 5771 N N . TRP A 1 786 ? -3.217 0.477 -40.781 1.00 98.62 786 TRP A N 1
ATOM 5772 C CA . TRP A 1 786 ? -2.053 -0.313 -40.397 1.00 98.62 786 TRP A CA 1
ATOM 5773 C C . TRP A 1 786 ? -2.406 -1.335 -39.311 1.00 98.62 786 TRP A C 1
ATOM 5775 O O . TRP A 1 786 ? -2.142 -2.523 -39.501 1.00 98.62 786 TRP A O 1
ATOM 5785 N N . ILE A 1 787 ? -3.062 -0.903 -38.224 1.00 98.81 787 ILE A N 1
ATOM 5786 C CA . ILE A 1 787 ? -3.519 -1.782 -37.130 1.00 98.81 787 ILE A CA 1
ATOM 5787 C C . ILE A 1 787 ? -4.404 -2.892 -37.699 1.00 98.81 787 ILE A C 1
ATOM 5789 O O . ILE A 1 787 ? -4.124 -4.076 -37.521 1.00 98.81 787 ILE A O 1
ATOM 5793 N N . GLN A 1 788 ? -5.434 -2.522 -38.462 1.00 98.25 788 GLN A N 1
ATOM 5794 C CA . GLN A 1 788 ? -6.362 -3.492 -39.032 1.00 98.25 788 GLN A CA 1
ATOM 5795 C C . GLN A 1 788 ? -5.667 -4.512 -39.939 1.00 98.25 788 GLN A C 1
ATOM 5797 O O . GLN A 1 788 ? -5.999 -5.693 -39.894 1.00 98.25 788 GLN A O 1
ATOM 5802 N N . THR A 1 789 ? -4.731 -4.068 -40.774 1.00 97.94 789 THR A N 1
ATOM 5803 C CA . THR A 1 789 ? -4.052 -4.939 -41.742 1.00 97.94 789 THR A CA 1
ATOM 5804 C C . THR A 1 789 ? -3.096 -5.908 -41.055 1.00 97.94 789 THR A C 1
ATOM 5806 O O . THR A 1 789 ? -2.969 -7.054 -41.477 1.00 97.94 789 THR A O 1
ATOM 5809 N N . ASN A 1 790 ? -2.415 -5.457 -40.003 1.00 97.56 790 ASN A N 1
ATOM 5810 C CA . ASN A 1 790 ? -1.281 -6.181 -39.439 1.00 97.56 790 ASN A CA 1
ATOM 5811 C C . ASN A 1 790 ? -1.606 -6.972 -38.169 1.00 97.56 790 ASN A C 1
ATOM 5813 O O . ASN A 1 790 ? -0.920 -7.953 -37.864 1.00 97.56 790 ASN A O 1
ATOM 5817 N N . THR A 1 791 ? -2.606 -6.540 -37.402 1.00 98.38 791 THR A N 1
ATOM 5818 C CA . THR A 1 791 ? -2.794 -7.029 -36.030 1.00 98.38 791 THR A CA 1
ATOM 5819 C C . THR A 1 791 ? -4.187 -7.578 -35.771 1.00 98.38 791 THR A C 1
ATOM 5821 O O . THR A 1 791 ? -4.349 -8.309 -34.799 1.00 98.38 791 THR A O 1
ATOM 5824 N N . ALA A 1 792 ? -5.168 -7.325 -36.647 1.00 97.94 792 ALA A N 1
ATOM 5825 C CA . ALA A 1 792 ? -6.481 -7.954 -36.537 1.00 97.94 792 ALA A CA 1
ATOM 5826 C C . ALA A 1 792 ? -6.356 -9.483 -36.530 1.00 97.94 792 ALA A C 1
ATOM 5828 O O . ALA A 1 792 ? -5.618 -10.079 -37.321 1.00 97.94 792 ALA A O 1
ATOM 5829 N N . ASP A 1 793 ? -7.086 -10.124 -35.628 1.00 97.69 793 ASP A N 1
ATOM 5830 C CA . ASP A 1 793 ? -6.988 -11.556 -35.404 1.00 97.69 793 ASP A CA 1
ATOM 5831 C C . ASP A 1 793 ? -8.356 -12.137 -35.060 1.00 97.69 793 ASP A C 1
ATOM 5833 O O . ASP A 1 793 ? -9.156 -11.534 -34.352 1.00 97.69 793 ASP A O 1
ATOM 5837 N N . THR A 1 794 ? -8.629 -13.321 -35.595 1.00 96.44 794 THR A N 1
ATOM 5838 C CA . THR A 1 794 ? -9.900 -14.039 -35.437 1.00 96.44 794 THR A CA 1
ATOM 5839 C C . THR A 1 794 ? -9.786 -15.226 -34.486 1.00 96.44 794 THR A C 1
ATOM 5841 O O . THR A 1 794 ? -10.793 -15.846 -34.154 1.00 96.44 794 THR A O 1
ATOM 5844 N N . ARG A 1 795 ? -8.575 -15.559 -34.018 1.00 96.19 795 ARG A N 1
ATOM 5845 C CA . ARG A 1 795 ? -8.361 -16.629 -33.036 1.00 96.19 795 ARG A CA 1
ATOM 5846 C C . ARG A 1 795 ? -9.002 -16.269 -31.698 1.00 96.19 795 ARG A C 1
ATOM 5848 O O . ARG A 1 795 ? -8.849 -15.145 -31.213 1.00 96.19 795 ARG A O 1
ATOM 5855 N N . GLY A 1 796 ? -9.638 -17.254 -31.064 1.00 94.69 796 GLY A N 1
ATOM 5856 C CA . GLY A 1 796 ? -10.252 -17.091 -29.748 1.00 94.69 796 GLY A CA 1
ATOM 5857 C C . GLY A 1 796 ? -11.381 -16.064 -29.781 1.00 94.69 796 GLY A C 1
ATOM 5858 O O . GLY A 1 796 ? -12.316 -16.193 -30.562 1.00 94.69 796 GLY A O 1
ATOM 5859 N N . LEU A 1 797 ? -11.278 -15.040 -28.937 1.00 93.00 797 LEU A N 1
ATOM 5860 C CA . LEU A 1 797 ? -12.281 -13.979 -28.795 1.00 93.00 797 LEU A CA 1
ATOM 5861 C C . LEU A 1 797 ? -12.177 -12.870 -29.860 1.00 93.00 797 LEU A C 1
ATOM 5863 O O . LEU A 1 797 ? -12.817 -11.832 -29.718 1.00 93.00 797 LEU A O 1
ATOM 5867 N N . GLY A 1 798 ? -11.372 -13.061 -30.907 1.00 96.25 798 GLY A N 1
ATOM 5868 C CA . GLY A 1 798 ? -11.090 -12.014 -31.886 1.00 96.25 798 GLY A CA 1
ATOM 5869 C C . GLY A 1 798 ? -10.112 -10.967 -31.343 1.00 96.25 798 GLY A C 1
ATOM 5870 O O . GLY A 1 798 ? -9.175 -11.314 -30.622 1.00 96.25 798 GLY A O 1
ATOM 5871 N N . GLY A 1 799 ? -10.329 -9.693 -31.676 1.00 98.00 799 GLY A N 1
ATOM 5872 C CA . GLY A 1 799 ? -9.478 -8.572 -31.257 1.00 98.00 799 GLY A CA 1
ATOM 5873 C C . GLY A 1 799 ? -8.202 -8.379 -32.090 1.00 98.00 799 GLY A C 1
ATOM 5874 O O . GLY A 1 799 ? -8.140 -8.733 -33.270 1.00 98.00 799 GLY A O 1
ATOM 5875 N N . TYR A 1 800 ? -7.191 -7.772 -31.466 1.00 98.69 800 TYR A N 1
ATOM 5876 C CA . TYR A 1 800 ? -5.948 -7.326 -32.101 1.00 98.69 800 TYR A CA 1
ATOM 5877 C C . TYR A 1 800 ? -4.712 -7.829 -31.335 1.00 98.69 800 TYR A C 1
ATOM 5879 O O . TYR A 1 800 ? -4.686 -7.814 -30.101 1.00 98.69 800 TYR A O 1
ATOM 5887 N N . THR A 1 801 ? -3.687 -8.296 -32.054 1.00 98.44 801 THR A N 1
ATOM 5888 C CA . THR A 1 801 ? -2.436 -8.821 -31.474 1.00 98.44 801 THR A CA 1
ATOM 5889 C C . THR A 1 801 ? -1.445 -7.717 -31.095 1.00 98.44 801 THR A C 1
ATOM 5891 O O . THR A 1 801 ? -1.666 -6.540 -31.378 1.00 98.44 801 THR A O 1
ATOM 5894 N N . GLY A 1 802 ? -0.334 -8.082 -30.447 1.00 92.88 802 GLY A N 1
ATOM 5895 C CA . GLY A 1 802 ? 0.657 -7.160 -29.879 1.00 92.88 802 GLY A CA 1
ATOM 5896 C C . GLY A 1 802 ? 1.444 -6.286 -30.867 1.00 92.88 802 GLY A C 1
ATOM 5897 O O . GLY A 1 802 ? 2.156 -5.388 -30.427 1.00 92.88 802 GLY A O 1
ATOM 5898 N N . GLY A 1 803 ? 1.323 -6.510 -32.178 1.00 96.94 803 GLY A N 1
ATOM 5899 C CA . GLY A 1 803 ? 2.084 -5.787 -33.203 1.00 96.94 803 GLY A CA 1
ATOM 5900 C C . GLY A 1 803 ? 3.406 -6.481 -33.537 1.00 96.94 803 GLY A C 1
ATOM 5901 O O . GLY A 1 803 ? 3.441 -7.709 -33.654 1.00 96.94 803 GLY A O 1
ATOM 5902 N N . TYR A 1 804 ? 4.489 -5.719 -33.699 1.00 95.75 804 TYR A N 1
ATOM 5903 C CA . TYR A 1 804 ? 5.819 -6.246 -34.026 1.00 95.75 804 TYR A CA 1
ATOM 5904 C C . TYR A 1 804 ? 6.884 -5.751 -33.049 1.00 95.75 804 TYR A C 1
ATOM 5906 O O . TYR A 1 804 ? 6.943 -4.563 -32.739 1.00 95.75 804 TYR A O 1
ATOM 5914 N N . VAL A 1 805 ? 7.774 -6.648 -32.630 1.00 92.69 805 VAL A N 1
ATOM 5915 C CA . VAL A 1 805 ? 8.976 -6.306 -31.863 1.00 92.69 805 VAL A CA 1
ATOM 5916 C C . VAL A 1 805 ? 10.198 -6.336 -32.770 1.00 92.69 805 VAL A C 1
ATOM 5918 O O . VAL A 1 805 ? 10.317 -7.230 -33.606 1.00 92.69 805 VAL A O 1
ATOM 5921 N N . ASP A 1 806 ? 11.101 -5.382 -32.595 1.00 91.19 806 ASP A N 1
ATOM 5922 C CA . ASP A 1 806 ? 12.436 -5.449 -33.184 1.00 91.19 806 ASP A CA 1
ATOM 5923 C C . ASP A 1 806 ? 13.364 -6.290 -32.294 1.00 91.19 806 ASP A C 1
ATOM 5925 O O . ASP A 1 806 ? 13.455 -6.053 -31.088 1.00 91.19 806 ASP A O 1
ATOM 5929 N N . THR A 1 807 ? 14.053 -7.274 -32.870 1.00 82.94 807 THR A N 1
ATOM 5930 C CA . THR A 1 807 ? 15.019 -8.129 -32.153 1.00 82.94 807 THR A CA 1
ATOM 5931 C C . THR A 1 807 ? 16.472 -7.700 -32.367 1.00 82.94 807 THR A C 1
ATOM 5933 O O . THR A 1 807 ? 17.360 -8.217 -31.685 1.00 82.94 807 THR A O 1
ATOM 5936 N N . THR A 1 808 ? 16.742 -6.763 -33.287 1.00 78.94 808 THR A N 1
ATOM 5937 C CA . THR A 1 808 ? 18.107 -6.350 -33.661 1.00 78.94 808 THR A CA 1
ATOM 5938 C C . THR A 1 808 ? 18.471 -4.935 -33.223 1.00 78.94 808 THR A C 1
ATOM 5940 O O . THR A 1 808 ? 19.639 -4.561 -33.329 1.00 78.94 808 THR A O 1
ATOM 5943 N N . GLY A 1 809 ? 17.505 -4.143 -32.752 1.00 74.12 809 GLY A N 1
ATOM 5944 C CA . GLY A 1 809 ? 17.692 -2.733 -32.385 1.00 74.12 809 GLY A CA 1
ATOM 5945 C C . GLY A 1 809 ? 17.878 -1.798 -33.588 1.00 74.12 809 GLY A C 1
ATOM 5946 O O . GLY A 1 809 ? 18.238 -0.637 -33.425 1.00 74.12 809 GLY A O 1
ATOM 5947 N N . THR A 1 810 ? 17.681 -2.306 -34.805 1.00 79.38 810 THR A N 1
ATOM 5948 C CA . THR A 1 810 ? 17.882 -1.586 -36.073 1.00 79.38 810 THR A CA 1
ATOM 5949 C C . THR A 1 810 ? 16.658 -1.649 -36.984 1.00 79.38 810 THR A C 1
ATOM 5951 O O . THR A 1 810 ? 16.698 -1.150 -38.110 1.00 79.38 810 THR A O 1
ATOM 5954 N N . GLY A 1 811 ? 15.590 -2.317 -36.539 1.00 84.56 811 GLY A N 1
ATOM 5955 C CA . GLY A 1 811 ? 14.405 -2.612 -37.337 1.00 84.56 811 GLY A CA 1
ATOM 5956 C C . GLY A 1 811 ? 14.646 -3.591 -38.487 1.00 84.56 811 GLY A C 1
ATOM 5957 O O . GLY A 1 811 ? 13.803 -3.682 -39.379 1.00 84.56 811 GLY A O 1
ATOM 5958 N N . ALA A 1 812 ? 15.789 -4.290 -38.503 1.00 85.56 812 ALA A N 1
ATOM 5959 C CA . ALA A 1 812 ? 16.142 -5.231 -39.564 1.00 85.56 812 ALA A CA 1
ATOM 5960 C C . ALA A 1 812 ? 15.403 -6.571 -39.429 1.00 85.56 812 ALA A C 1
ATOM 5962 O O . ALA A 1 812 ? 15.131 -7.210 -40.445 1.00 85.56 812 ALA A O 1
ATOM 5963 N N . ASP A 1 813 ? 15.067 -6.977 -38.202 1.00 86.62 813 ASP A N 1
ATOM 5964 C CA . ASP A 1 813 ? 14.278 -8.176 -37.927 1.00 86.62 813 ASP A CA 1
ATOM 5965 C C . ASP A 1 813 ? 13.070 -7.828 -37.051 1.00 86.62 813 ASP A C 1
ATOM 5967 O O . ASP A 1 813 ? 13.179 -7.580 -35.850 1.00 86.62 813 ASP A O 1
ATOM 5971 N N . MET A 1 814 ? 11.902 -7.782 -37.692 1.00 92.44 814 MET A N 1
ATOM 5972 C CA . MET A 1 814 ? 10.633 -7.452 -37.053 1.00 92.44 814 MET A CA 1
ATOM 5973 C C . MET A 1 814 ? 9.823 -8.730 -36.839 1.00 92.44 814 MET A C 1
ATOM 5975 O O . MET A 1 814 ? 9.316 -9.327 -37.790 1.00 92.44 814 MET A O 1
ATOM 5979 N N . VAL A 1 815 ? 9.643 -9.124 -35.580 1.00 92.69 815 VAL A N 1
ATOM 5980 C CA . VAL A 1 815 ? 8.922 -10.343 -35.200 1.00 92.69 815 VAL A CA 1
ATOM 5981 C C . VAL A 1 815 ? 7.509 -9.999 -34.749 1.00 92.69 815 VAL A C 1
ATOM 5983 O O . VAL A 1 815 ? 7.314 -9.206 -33.825 1.00 92.69 815 VAL A O 1
ATOM 5986 N N . ARG A 1 816 ? 6.508 -10.630 -35.369 1.00 94.56 816 ARG A N 1
ATOM 5987 C CA . ARG A 1 816 ? 5.105 -10.477 -34.966 1.00 94.56 816 ARG A CA 1
ATOM 5988 C C . ARG A 1 816 ? 4.891 -11.024 -33.554 1.00 94.56 816 ARG A C 1
ATOM 5990 O O . ARG A 1 816 ? 5.369 -12.104 -33.209 1.00 94.56 816 ARG A O 1
ATOM 5997 N N . LYS A 1 817 ? 4.142 -10.289 -32.736 1.00 95.00 817 LYS A N 1
ATOM 5998 C CA . LYS A 1 817 ? 3.633 -10.765 -31.451 1.00 95.00 817 LYS A CA 1
ATOM 5999 C C . LYS A 1 817 ? 2.231 -11.313 -31.646 1.00 95.00 817 LYS A C 1
ATOM 6001 O O . LYS A 1 817 ? 1.303 -10.561 -31.926 1.00 95.00 817 LYS A O 1
ATOM 6006 N N . ASP A 1 818 ? 2.102 -12.630 -31.513 1.00 93.25 818 ASP A N 1
ATOM 6007 C CA . ASP A 1 818 ? 0.838 -13.341 -31.723 1.00 93.25 818 ASP A CA 1
ATOM 6008 C C . ASP A 1 818 ? -0.073 -13.364 -30.487 1.00 93.25 818 ASP A C 1
ATOM 6010 O O . ASP A 1 818 ? -1.239 -13.745 -30.612 1.00 93.25 818 ASP A O 1
ATOM 6014 N N . TRP A 1 819 ? 0.430 -12.939 -29.324 1.00 95.88 819 TRP A N 1
ATOM 6015 C CA . TRP A 1 819 ? -0.383 -12.673 -28.137 1.00 95.88 819 TRP A CA 1
ATOM 6016 C C . TRP A 1 819 ? -1.229 -11.403 -28.310 1.00 95.88 819 TRP A C 1
ATOM 6018 O O . TRP A 1 819 ? -0.917 -10.544 -29.138 1.00 95.88 819 TRP A O 1
ATOM 6028 N N . LYS A 1 820 ? -2.296 -11.269 -27.515 1.00 97.44 820 LYS A N 1
ATOM 6029 C CA . LYS A 1 820 ? -3.177 -10.092 -27.464 1.00 97.44 820 LYS A CA 1
ATOM 6030 C C . LYS A 1 820 ? -3.120 -9.481 -26.068 1.00 97.44 820 LYS A C 1
ATOM 6032 O O . LYS A 1 820 ? -3.298 -10.219 -25.107 1.00 97.44 820 LYS A O 1
ATOM 6037 N N . ALA A 1 821 ? -2.893 -8.174 -25.955 1.00 96.62 821 ALA A N 1
ATOM 6038 C CA . ALA A 1 821 ? -2.977 -7.460 -24.679 1.00 96.62 821 ALA A CA 1
ATOM 6039 C C . ALA A 1 821 ? -4.357 -6.816 -24.523 1.00 96.62 821 ALA A C 1
ATOM 6041 O O . ALA A 1 821 ? -4.909 -6.279 -25.490 1.00 96.62 821 ALA A O 1
ATOM 6042 N N . THR A 1 822 ? -4.907 -6.867 -23.314 1.00 98.19 822 THR A N 1
ATOM 6043 C CA . THR A 1 822 ? -6.163 -6.191 -22.970 1.00 98.19 822 THR A CA 1
ATOM 6044 C C . THR A 1 822 ? -6.014 -4.684 -23.123 1.00 98.19 822 THR A C 1
ATOM 6046 O O . THR A 1 822 ? -6.870 -4.075 -23.756 1.00 98.19 822 THR A O 1
ATOM 6049 N N . GLU A 1 823 ? -4.896 -4.119 -22.662 1.00 97.25 823 GLU A N 1
ATOM 6050 C CA . GLU A 1 823 ? -4.533 -2.701 -22.811 1.00 97.25 823 GLU A CA 1
ATOM 6051 C C . GLU A 1 823 ? -4.604 -2.256 -24.279 1.00 97.25 823 GLU A C 1
ATOM 6053 O O . GLU A 1 823 ? -5.435 -1.430 -24.644 1.00 97.25 823 GLU A O 1
ATOM 6058 N N . HIS A 1 824 ? -3.867 -2.933 -25.166 1.00 98.25 824 HIS A N 1
ATOM 6059 C CA . HIS A 1 824 ? -3.868 -2.605 -26.595 1.00 98.25 824 HIS A CA 1
ATOM 6060 C C . HIS A 1 824 ? -5.268 -2.669 -27.229 1.00 98.25 824 HIS A C 1
ATOM 6062 O O . HIS A 1 824 ? -5.568 -1.917 -28.155 1.00 98.25 824 HIS A O 1
ATOM 6068 N N . ASN A 1 825 ? -6.129 -3.591 -26.786 1.00 98.75 825 ASN A N 1
ATOM 6069 C CA . ASN A 1 825 ? -7.489 -3.699 -27.316 1.00 98.75 825 ASN A CA 1
ATOM 6070 C C . ASN A 1 825 ? -8.428 -2.627 -26.735 1.00 98.75 825 ASN A C 1
ATOM 6072 O O . ASN A 1 825 ? -9.360 -2.223 -27.431 1.00 98.75 825 ASN A O 1
ATOM 6076 N N . ILE A 1 826 ? -8.174 -2.120 -25.523 1.00 98.69 826 ILE A N 1
ATOM 6077 C CA . ILE A 1 826 ? -8.839 -0.918 -24.999 1.00 98.69 826 ILE A CA 1
ATOM 6078 C C . ILE A 1 826 ? -8.477 0.284 -25.879 1.00 98.69 826 ILE A C 1
ATOM 6080 O O . ILE A 1 826 ? -9.380 0.972 -26.364 1.00 98.69 826 ILE A O 1
ATOM 6084 N N . ASP A 1 827 ? -7.186 0.474 -26.167 1.00 98.75 827 ASP A N 1
ATOM 6085 C CA . ASP A 1 827 ? -6.694 1.592 -26.978 1.00 98.75 827 ASP A CA 1
ATOM 6086 C C . ASP A 1 827 ? -7.282 1.570 -28.393 1.00 98.75 827 ASP A C 1
ATOM 6088 O O . ASP A 1 827 ? -7.810 2.572 -28.879 1.00 98.75 827 ASP A O 1
ATOM 6092 N N . VAL A 1 828 ? -7.229 0.411 -29.062 1.00 98.88 828 VAL A N 1
ATOM 6093 C CA . VAL A 1 828 ? -7.782 0.234 -30.415 1.00 98.88 828 VAL A CA 1
ATOM 6094 C C . VAL A 1 828 ? -9.290 0.455 -30.419 1.00 98.88 828 VAL A C 1
ATOM 6096 O O . VAL A 1 828 ? -9.808 1.121 -31.317 1.00 98.88 828 VAL A O 1
ATOM 6099 N N . GLY A 1 829 ? -9.998 -0.079 -29.420 1.00 98.75 829 GLY A N 1
ATOM 6100 C CA . GLY A 1 829 ? -11.436 0.108 -29.271 1.00 98.75 829 GLY A CA 1
ATOM 6101 C C . GLY A 1 829 ? -11.807 1.585 -29.182 1.00 98.75 829 GLY A C 1
ATOM 6102 O O . GLY A 1 829 ? -12.656 2.049 -29.949 1.00 98.75 829 GLY A O 1
ATOM 6103 N N . ALA A 1 830 ? -11.131 2.334 -28.308 1.00 98.75 830 ALA A N 1
ATOM 6104 C CA . ALA A 1 830 ? -11.350 3.765 -28.130 1.00 98.75 830 ALA A CA 1
ATOM 6105 C C . ALA A 1 830 ? -10.997 4.552 -29.397 1.00 98.75 830 ALA A C 1
ATOM 6107 O O . ALA A 1 830 ? -11.810 5.332 -29.889 1.00 98.75 830 ALA A O 1
ATOM 6108 N N . PHE A 1 831 ? -9.831 4.290 -29.988 1.00 98.88 831 PHE A N 1
ATOM 6109 C CA . PHE A 1 831 ? -9.396 4.957 -31.208 1.00 98.88 831 PHE A CA 1
ATOM 6110 C C . PHE A 1 831 ? -10.378 4.754 -32.368 1.00 98.88 831 PHE A C 1
ATOM 6112 O O . PHE A 1 831 ? -10.771 5.706 -33.046 1.00 98.88 831 PHE A O 1
ATOM 6119 N N . PHE A 1 832 ? -10.814 3.517 -32.594 1.00 98.81 832 PHE A N 1
ATOM 6120 C CA . PHE A 1 832 ? -11.751 3.215 -33.669 1.00 98.81 832 PHE A CA 1
ATOM 6121 C C . PHE A 1 832 ? -13.149 3.769 -33.391 1.00 98.81 832 PHE A C 1
ATOM 6123 O O . PHE A 1 832 ? -13.832 4.150 -34.340 1.00 98.81 832 PHE A O 1
ATOM 6130 N N . ALA A 1 833 ? -13.554 3.902 -32.124 1.00 98.69 833 ALA A N 1
ATOM 6131 C CA . ALA A 1 833 ? -14.769 4.629 -31.767 1.00 98.69 833 ALA A CA 1
ATOM 6132 C C . ALA A 1 833 ? -14.655 6.119 -32.136 1.00 98.69 833 ALA A C 1
ATOM 6134 O O . ALA A 1 833 ? -15.544 6.640 -32.806 1.00 98.69 833 ALA A O 1
ATOM 6135 N N . MET A 1 834 ? -13.532 6.776 -31.810 1.00 98.44 834 MET A N 1
ATOM 6136 C CA . MET A 1 834 ? -13.285 8.169 -32.211 1.00 98.44 834 MET A CA 1
ATOM 6137 C C . MET A 1 834 ? -13.316 8.334 -33.735 1.00 98.44 834 MET A C 1
ATOM 6139 O O . MET A 1 834 ? -13.927 9.269 -34.245 1.00 98.44 834 MET A O 1
ATOM 6143 N N . LEU A 1 835 ? -12.692 7.420 -34.485 1.00 98.38 835 LEU A N 1
ATOM 6144 C CA . LEU A 1 835 ? -12.737 7.451 -35.948 1.00 98.38 835 LEU A CA 1
ATOM 6145 C C . LEU A 1 835 ? -14.147 7.240 -36.492 1.00 98.38 835 LEU A C 1
ATOM 6147 O O . LEU A 1 835 ? -14.533 7.926 -37.438 1.00 98.38 835 LEU A O 1
ATOM 6151 N N . ALA A 1 836 ? -14.918 6.321 -35.915 1.00 98.19 836 ALA A N 1
ATOM 6152 C CA . ALA A 1 836 ? -16.305 6.113 -36.304 1.00 98.19 836 ALA A CA 1
ATOM 6153 C C . ALA A 1 836 ? -17.143 7.379 -36.087 1.00 98.19 836 ALA A C 1
ATOM 6155 O O . ALA A 1 836 ? -17.949 7.725 -36.947 1.00 98.19 836 ALA A O 1
ATOM 6156 N N . ASP A 1 837 ? -16.934 8.085 -34.975 1.00 97.19 837 ASP A N 1
ATOM 6157 C CA . ASP A 1 837 ? -17.635 9.335 -34.675 1.00 97.19 837 ASP A CA 1
ATOM 6158 C C . ASP A 1 837 ? -17.211 10.474 -35.620 1.00 97.19 837 ASP A C 1
ATOM 6160 O O . ASP A 1 837 ? -18.060 11.214 -36.111 1.00 97.19 837 ASP A O 1
ATOM 6164 N N . LEU A 1 838 ? -15.917 10.587 -35.938 1.00 97.88 838 LEU A N 1
ATOM 6165 C CA . LEU A 1 838 ? -15.394 11.632 -36.828 1.00 97.88 838 LEU A CA 1
ATOM 6166 C C . LEU A 1 838 ? -15.728 11.414 -38.308 1.00 97.88 838 LEU A C 1
ATOM 6168 O O . LEU A 1 838 ? -15.855 12.381 -39.055 1.00 97.88 838 LEU A O 1
ATOM 6172 N N . THR A 1 839 ? -15.825 10.160 -38.753 1.00 96.88 839 THR A N 1
ATOM 6173 C CA . THR A 1 839 ? -15.997 9.818 -40.179 1.00 96.88 839 THR A CA 1
ATOM 6174 C C . THR A 1 839 ? -17.412 9.376 -40.539 1.00 96.88 839 THR A C 1
ATOM 6176 O O . THR A 1 839 ? -17.782 9.426 -41.710 1.00 96.88 839 THR A O 1
ATOM 6179 N N . GLY A 1 840 ? -18.195 8.904 -39.565 1.00 93.12 840 GLY A N 1
ATOM 6180 C CA . GLY A 1 840 ? -19.480 8.243 -39.800 1.00 93.12 840 GLY A CA 1
ATOM 6181 C C . GLY A 1 840 ? -19.375 6.847 -40.434 1.00 93.12 840 GLY A C 1
ATOM 6182 O O . GLY A 1 840 ? -20.404 6.264 -40.771 1.00 93.12 840 GLY A O 1
ATOM 6183 N N . ASP A 1 841 ? -18.170 6.292 -40.615 1.00 95.19 841 ASP A N 1
ATOM 6184 C CA . ASP A 1 841 ? -17.976 4.971 -41.223 1.00 95.19 841 ASP A CA 1
ATOM 6185 C C . ASP A 1 841 ? -18.223 3.851 -40.200 1.00 95.19 841 ASP A C 1
ATOM 6187 O O . ASP A 1 841 ? -17.472 3.645 -39.239 1.00 95.19 841 ASP A O 1
ATOM 6191 N N . GLN A 1 842 ? -19.292 3.093 -40.447 1.00 94.06 842 GLN A N 1
ATOM 6192 C CA . GLN A 1 842 ? -19.727 1.976 -39.613 1.00 94.06 842 GLN A CA 1
ATOM 6193 C C . GLN A 1 842 ? -18.663 0.873 -39.493 1.00 94.06 842 GLN A C 1
ATOM 6195 O O . GLN A 1 842 ? -18.608 0.190 -38.474 1.00 94.06 842 GLN A O 1
ATOM 6200 N N . THR A 1 843 ? -17.762 0.745 -40.468 1.00 97.25 843 THR A N 1
ATOM 6201 C CA . THR A 1 843 ? -16.658 -0.221 -40.427 1.00 97.25 843 THR A CA 1
ATOM 6202 C C . THR A 1 843 ? -15.757 0.012 -39.215 1.00 97.25 843 THR A C 1
ATOM 6204 O O . THR A 1 843 ? -15.329 -0.944 -38.565 1.00 97.25 843 THR A O 1
ATOM 6207 N N . TRP A 1 844 ? -15.477 1.274 -38.870 1.00 97.50 844 TRP A N 1
ATOM 6208 C CA . TRP A 1 844 ? -14.684 1.599 -37.681 1.00 97.50 844 TRP A CA 1
ATOM 6209 C C . TRP A 1 844 ? -15.441 1.287 -36.396 1.00 97.50 844 TRP A C 1
ATOM 6211 O O . TRP A 1 844 ? -14.846 0.780 -35.448 1.00 97.50 844 TRP A O 1
ATOM 6221 N N . ARG A 1 845 ? -16.762 1.485 -36.386 1.00 97.75 845 ARG A N 1
ATOM 6222 C CA . ARG A 1 845 ? -17.609 1.121 -35.245 1.00 97.75 845 ARG A CA 1
ATOM 6223 C C . ARG A 1 845 ? -17.613 -0.390 -35.012 1.00 97.75 845 ARG A C 1
ATOM 6225 O O . ARG A 1 845 ? -17.442 -0.832 -33.881 1.00 97.75 845 ARG A O 1
ATOM 6232 N N . ASP A 1 846 ? -17.720 -1.188 -36.069 1.00 96.62 846 ASP A N 1
ATOM 6233 C CA . ASP A 1 846 ? -17.700 -2.652 -35.967 1.00 96.62 846 ASP A CA 1
ATOM 6234 C C . ASP A 1 846 ? -16.334 -3.172 -35.488 1.00 96.62 846 ASP A C 1
ATOM 6236 O O . ASP A 1 846 ? -16.255 -4.081 -34.659 1.00 96.62 846 ASP A O 1
ATOM 6240 N N . ARG A 1 847 ? -15.241 -2.552 -35.946 1.00 98.44 847 ARG A N 1
ATOM 6241 C CA . ARG A 1 847 ? -13.876 -2.866 -35.495 1.00 98.44 847 ARG A CA 1
ATOM 6242 C C . ARG A 1 847 ? -13.630 -2.459 -34.041 1.00 98.44 847 ARG A C 1
ATOM 6244 O O . ARG A 1 847 ? -13.015 -3.221 -33.298 1.00 98.44 847 ARG A O 1
ATOM 6251 N N . SER A 1 848 ? -14.151 -1.306 -33.622 1.00 98.62 848 SER A N 1
ATOM 6252 C CA . SER A 1 848 ? -14.159 -0.884 -32.217 1.00 98.62 848 SER A CA 1
ATOM 6253 C C . SER A 1 848 ? -14.892 -1.908 -31.343 1.00 98.62 848 SER A C 1
ATOM 6255 O O . SER A 1 848 ? -14.343 -2.391 -30.353 1.00 98.62 848 SER A O 1
ATOM 6257 N N . ASN A 1 849 ? -16.083 -2.341 -31.773 1.00 97.81 849 ASN A N 1
ATOM 6258 C CA . ASN A 1 849 ? -16.860 -3.369 -31.082 1.00 97.81 849 ASN A CA 1
ATOM 6259 C C . ASN A 1 849 ? -16.105 -4.703 -30.978 1.00 97.81 849 ASN A C 1
ATOM 6261 O O . ASN A 1 849 ? -16.169 -5.350 -29.936 1.00 97.81 849 ASN A O 1
ATOM 6265 N N . ASN A 1 850 ? -15.366 -5.110 -32.017 1.00 97.88 850 ASN A N 1
ATOM 6266 C CA . ASN A 1 850 ? -14.522 -6.310 -31.979 1.00 97.88 850 ASN A CA 1
ATOM 6267 C C . ASN A 1 850 ? -13.417 -6.205 -30.911 1.00 97.88 850 ASN A C 1
ATOM 6269 O O . ASN A 1 850 ? -13.197 -7.154 -30.160 1.00 97.88 850 ASN A O 1
ATOM 6273 N N . ALA A 1 851 ? -12.756 -5.050 -30.797 1.00 98.56 851 ALA A N 1
ATOM 6274 C CA . ALA A 1 851 ? -11.744 -4.827 -29.766 1.00 98.56 851 ALA A CA 1
ATOM 6275 C C . ALA A 1 851 ? -12.358 -4.865 -28.353 1.00 98.56 851 ALA A C 1
ATOM 6277 O O . ALA A 1 851 ? -11.884 -5.596 -27.484 1.00 98.56 851 ALA A O 1
ATOM 6278 N N . PHE A 1 852 ? -13.474 -4.164 -28.125 1.00 98.56 852 PHE A N 1
ATOM 6279 C CA . PHE A 1 852 ? -14.136 -4.160 -26.816 1.00 98.56 852 PHE A CA 1
ATOM 6280 C C . PHE A 1 852 ? -14.800 -5.496 -26.452 1.00 98.56 852 PHE A C 1
ATOM 6282 O O . PHE A 1 852 ? -14.898 -5.824 -25.269 1.00 98.56 852 PHE A O 1
ATOM 6289 N N . ALA A 1 853 ? -15.207 -6.310 -27.431 1.00 97.31 853 ALA A N 1
ATOM 6290 C CA . ALA A 1 853 ? -15.660 -7.677 -27.184 1.00 97.31 853 ALA A CA 1
ATOM 6291 C C . ALA A 1 853 ? -14.530 -8.551 -26.617 1.00 97.31 853 ALA A C 1
ATOM 6293 O O . ALA A 1 853 ? -14.759 -9.294 -25.659 1.00 97.31 853 ALA A O 1
ATOM 6294 N N . PHE A 1 854 ? -13.307 -8.411 -27.144 1.00 98.56 854 PHE A N 1
ATOM 6295 C CA . PHE A 1 854 ? -12.126 -9.052 -26.567 1.00 98.56 854 PHE A CA 1
ATOM 6296 C C . PHE A 1 854 ? -11.885 -8.578 -25.125 1.00 98.56 854 PHE A C 1
ATOM 6298 O O . PHE A 1 854 ? -11.757 -9.416 -24.235 1.00 98.56 854 PHE A O 1
ATOM 6305 N N . VAL A 1 855 ? -11.910 -7.260 -24.871 1.00 98.50 855 VAL A N 1
ATOM 6306 C CA . VAL A 1 855 ? -11.729 -6.679 -23.521 1.00 98.50 855 VAL A CA 1
ATOM 6307 C C . VAL A 1 855 ? -12.751 -7.240 -22.531 1.00 98.50 855 VAL A C 1
ATOM 6309 O O . VAL A 1 855 ? -12.383 -7.693 -21.449 1.00 98.50 855 VAL A O 1
ATOM 6312 N N . ARG A 1 856 ? -14.032 -7.301 -22.914 1.00 97.69 856 ARG A N 1
ATOM 6313 C CA . ARG A 1 856 ? -15.088 -7.894 -22.079 1.00 97.69 856 ARG A CA 1
ATOM 6314 C C . ARG A 1 856 ? -14.818 -9.367 -21.772 1.00 97.69 856 ARG A C 1
ATOM 6316 O O . ARG A 1 856 ? -15.050 -9.809 -20.653 1.00 97.69 856 ARG A O 1
ATOM 6323 N N . GLY A 1 857 ? -14.287 -10.121 -22.731 1.00 96.31 857 GLY A N 1
ATOM 6324 C CA . GLY A 1 857 ? -13.901 -11.517 -22.523 1.00 96.31 857 GLY A CA 1
ATOM 6325 C C . GLY A 1 857 ? -12.669 -11.721 -21.628 1.00 96.31 857 GLY A C 1
ATOM 6326 O O . GLY A 1 857 ? -12.385 -12.856 -21.242 1.00 96.31 857 GLY A O 1
ATOM 6327 N N . MET A 1 858 ? -11.939 -10.656 -21.281 1.00 97.25 858 MET A N 1
ATOM 6328 C CA . MET A 1 858 ? -10.820 -10.691 -20.329 1.00 97.25 858 MET A CA 1
ATOM 6329 C C . MET A 1 858 ? -11.249 -10.406 -18.887 1.00 97.25 858 MET A C 1
ATOM 6331 O O . MET A 1 858 ? -10.430 -10.546 -17.978 1.00 97.25 858 MET A O 1
ATOM 6335 N N . GLN A 1 859 ? -12.511 -10.040 -18.652 1.00 95.81 859 GLN A N 1
ATOM 6336 C CA . GLN A 1 859 ? -13.022 -9.789 -17.310 1.00 95.81 859 GLN A CA 1
ATOM 6337 C C . GLN A 1 859 ? -13.227 -11.103 -16.538 1.00 95.81 859 GLN A C 1
ATOM 6339 O O . GLN A 1 859 ? -13.787 -12.071 -17.054 1.00 95.81 859 GLN A O 1
ATOM 6344 N N . ALA A 1 860 ? -12.759 -11.141 -15.294 1.00 93.62 860 ALA A N 1
ATOM 6345 C CA . ALA A 1 860 ? -12.988 -12.230 -14.353 1.00 93.62 860 ALA A CA 1
ATOM 6346 C C . ALA A 1 860 ? -14.240 -11.976 -13.491 1.00 93.62 860 ALA A C 1
ATOM 6348 O O . ALA A 1 860 ? -14.737 -10.855 -13.401 1.00 93.62 860 ALA A O 1
ATOM 6349 N N . ASP A 1 861 ? -14.725 -13.012 -12.801 1.00 90.88 861 ASP A N 1
ATOM 6350 C CA . ASP A 1 861 ? -15.957 -12.953 -11.991 1.00 90.88 861 ASP A CA 1
ATOM 6351 C C . ASP A 1 861 ? -15.897 -11.921 -10.841 1.00 90.88 861 ASP A C 1
ATOM 6353 O O . ASP A 1 861 ? -16.911 -11.341 -10.424 1.00 90.88 861 ASP A O 1
ATOM 6357 N N . ASP A 1 862 ? -14.693 -11.667 -10.319 1.00 83.38 862 ASP A N 1
ATOM 6358 C CA . ASP A 1 862 ? -14.429 -10.656 -9.290 1.00 83.38 862 ASP A CA 1
ATOM 6359 C C . ASP A 1 862 ? -14.405 -9.218 -9.845 1.00 83.38 862 ASP A C 1
ATOM 6361 O O . ASP A 1 862 ? -14.401 -8.269 -9.061 1.00 83.38 862 ASP A O 1
ATOM 6365 N N . GLY A 1 863 ? -14.512 -9.050 -11.166 1.00 88.88 863 GLY A N 1
ATOM 6366 C CA . GLY A 1 863 ? -14.659 -7.773 -11.861 1.00 88.88 863 GLY A CA 1
ATOM 6367 C C . GLY A 1 863 ? -13.371 -7.230 -12.474 1.00 88.88 863 GLY A C 1
ATOM 6368 O O . GLY A 1 863 ? -13.458 -6.347 -13.325 1.00 88.88 863 GLY A O 1
ATOM 6369 N N . ARG A 1 864 ? -12.199 -7.757 -12.102 1.00 94.88 864 ARG A N 1
ATOM 6370 C CA . ARG A 1 864 ? -10.909 -7.336 -12.675 1.00 94.88 864 ARG A CA 1
ATOM 6371 C C . ARG A 1 864 ? -10.721 -7.868 -14.094 1.00 94.88 864 ARG A C 1
ATOM 6373 O O . ARG A 1 864 ? -11.335 -8.865 -14.474 1.00 94.88 864 ARG A O 1
ATOM 6380 N N . LEU A 1 865 ? -9.797 -7.279 -14.838 1.00 95.94 865 LEU A N 1
ATOM 6381 C CA . LEU A 1 865 ? -9.388 -7.752 -16.155 1.00 95.94 865 LEU A CA 1
ATOM 6382 C C . LEU A 1 865 ? -8.032 -8.454 -16.098 1.00 95.94 865 LEU A C 1
ATOM 6384 O O . LEU A 1 865 ? -7.122 -8.041 -15.379 1.00 95.94 865 LEU A O 1
ATOM 6388 N N . TRP A 1 866 ? -7.904 -9.532 -16.866 1.00 95.38 866 TRP A N 1
ATOM 6389 C CA . TRP A 1 866 ? -6.626 -10.181 -17.146 1.00 95.38 866 TRP A CA 1
ATOM 6390 C C . TRP A 1 866 ? -5.785 -9.354 -18.124 1.00 95.38 866 TRP A C 1
ATOM 6392 O O . TRP A 1 866 ? -6.343 -8.661 -18.973 1.00 95.38 866 TRP A O 1
ATOM 6402 N N . THR A 1 867 ? -4.453 -9.469 -18.049 1.00 91.50 867 THR A N 1
ATOM 6403 C CA . THR A 1 867 ? -3.518 -8.698 -18.899 1.00 91.50 867 THR A CA 1
ATOM 6404 C C . THR A 1 867 ? -3.665 -9.005 -20.400 1.00 91.50 867 THR A C 1
ATOM 6406 O O . THR A 1 867 ? -3.407 -8.157 -21.253 1.00 91.50 867 THR A O 1
ATOM 6409 N N . GLY A 1 868 ? -4.168 -10.193 -20.759 1.00 94.88 868 GLY A N 1
ATOM 6410 C CA . GLY A 1 868 ? -4.438 -10.549 -22.152 1.00 94.88 868 GLY A CA 1
ATOM 6411 C C . GLY A 1 868 ? -4.390 -12.052 -22.400 1.00 94.88 868 GLY A C 1
ATOM 6412 O O . GLY A 1 868 ? -4.881 -12.834 -21.587 1.00 94.88 868 GLY A O 1
ATOM 6413 N N . THR A 1 869 ? -3.778 -12.473 -23.508 1.00 95.69 869 THR A N 1
ATOM 6414 C CA . THR A 1 869 ? -3.561 -13.885 -23.859 1.00 95.69 869 THR A CA 1
ATOM 6415 C C . THR A 1 869 ? -2.081 -14.266 -23.906 1.00 95.69 869 THR A C 1
ATOM 6417 O O . THR A 1 869 ? -1.210 -13.418 -24.077 1.00 95.69 869 THR A O 1
ATOM 6420 N N . GLY A 1 870 ? -1.794 -15.566 -23.848 1.00 91.31 870 GLY A N 1
ATOM 6421 C CA . GLY A 1 870 ? -0.499 -16.135 -24.211 1.00 91.31 870 GLY A CA 1
ATOM 6422 C C . GLY A 1 870 ? -0.212 -16.056 -25.716 1.00 91.31 870 GLY A C 1
ATOM 6423 O O . GLY A 1 870 ? -0.995 -15.512 -26.503 1.00 91.31 870 GLY A O 1
ATOM 6424 N N . THR A 1 871 ? 0.928 -16.619 -26.128 1.00 91.12 871 THR A N 1
ATOM 6425 C CA . THR A 1 871 ? 1.428 -16.591 -27.519 1.00 91.12 871 THR A CA 1
ATOM 6426 C C . THR A 1 871 ? 0.557 -17.357 -28.514 1.00 91.12 871 THR A C 1
ATOM 6428 O O . THR A 1 871 ? 0.631 -17.098 -29.713 1.00 91.12 871 THR A O 1
ATOM 6431 N N . ASP A 1 872 ? -0.305 -18.257 -28.040 1.00 91.69 872 ASP A N 1
ATOM 6432 C CA . ASP A 1 872 ? -1.318 -18.917 -28.868 1.00 91.69 872 ASP A CA 1
ATOM 6433 C C . ASP A 1 872 ? -2.421 -17.950 -29.345 1.00 91.69 872 ASP A C 1
ATOM 6435 O O . ASP A 1 872 ? -3.159 -18.261 -30.285 1.00 91.69 872 ASP A O 1
ATOM 6439 N N . GLY A 1 873 ? -2.500 -16.758 -28.742 1.00 90.50 873 GLY A N 1
ATOM 6440 C CA . GLY A 1 873 ? -3.499 -15.737 -29.031 1.00 90.50 873 GLY A CA 1
ATOM 6441 C C . GLY A 1 873 ? -4.889 -16.076 -28.487 1.00 90.50 873 GLY A C 1
ATOM 6442 O O . GLY A 1 873 ? -5.854 -15.431 -28.893 1.00 90.50 873 GLY A O 1
ATOM 6443 N N . VAL A 1 874 ? -5.021 -17.099 -27.636 1.00 94.75 874 VAL A N 1
ATOM 6444 C CA . VAL A 1 874 ? -6.316 -17.642 -27.189 1.00 94.75 874 VAL A CA 1
ATOM 6445 C C . VAL A 1 874 ? -6.362 -17.821 -25.676 1.00 94.75 874 VAL A C 1
ATOM 6447 O O . VAL A 1 874 ? -7.322 -17.386 -25.043 1.00 94.75 874 VAL A O 1
ATOM 6450 N N . THR A 1 875 ? -5.351 -18.454 -25.085 1.00 92.75 875 THR A N 1
ATOM 6451 C CA . THR A 1 875 ? -5.343 -18.770 -23.654 1.00 92.75 875 THR A CA 1
ATOM 6452 C C . THR A 1 875 ? -5.131 -17.500 -22.846 1.00 92.75 875 THR A C 1
ATOM 6454 O O . THR A 1 875 ? -4.157 -16.796 -23.080 1.00 92.75 875 THR A O 1
ATOM 6457 N N . GLN A 1 876 ? -6.010 -17.206 -21.884 1.00 93.88 876 GLN A N 1
ATOM 6458 C CA . GLN A 1 876 ? -5.852 -16.045 -20.999 1.00 93.88 876 GLN A CA 1
ATOM 6459 C C . GLN A 1 876 ? -4.523 -16.111 -20.235 1.00 93.88 876 GLN A C 1
ATOM 6461 O O . GLN A 1 876 ? -4.225 -17.115 -19.586 1.00 93.88 876 GLN A O 1
ATOM 6466 N N . ASN A 1 877 ? -3.761 -15.022 -20.270 1.00 87.25 877 ASN A N 1
ATOM 6467 C CA . ASN A 1 877 ? -2.583 -14.823 -19.443 1.00 87.25 877 ASN A CA 1
ATOM 6468 C C . ASN A 1 877 ? -3.021 -14.327 -18.058 1.00 87.25 877 ASN A C 1
ATOM 6470 O O . ASN A 1 877 ? -3.706 -13.309 -17.942 1.00 87.25 877 ASN A O 1
ATOM 6474 N N . ARG A 1 878 ? -2.637 -15.068 -17.016 1.00 87.06 878 ARG A N 1
ATOM 6475 C CA . ARG A 1 878 ? -3.008 -14.804 -15.618 1.00 87.06 878 ARG A CA 1
ATOM 6476 C C . ARG A 1 878 ? -1.812 -14.466 -14.730 1.00 87.06 878 ARG A C 1
ATOM 6478 O O . ARG A 1 878 ? -1.988 -14.343 -13.520 1.00 87.06 878 ARG A O 1
ATOM 6485 N N . ASP A 1 879 ? -0.630 -14.324 -15.323 1.00 76.38 879 ASP A N 1
ATOM 6486 C CA . ASP A 1 879 ? 0.635 -14.180 -14.602 1.00 76.38 879 ASP A CA 1
ATOM 6487 C C . ASP A 1 879 ? 0.823 -12.760 -14.046 1.00 76.38 879 ASP A C 1
ATOM 6489 O O . ASP A 1 879 ? 1.438 -12.580 -12.997 1.00 76.38 879 ASP A O 1
ATOM 6493 N N . SER A 1 880 ? 0.240 -11.762 -14.716 1.00 78.50 880 SER A N 1
ATOM 6494 C CA . SER A 1 880 ? 0.242 -10.354 -14.315 1.00 78.50 880 SER A CA 1
ATOM 6495 C C . SER A 1 880 ? -1.174 -9.775 -14.375 1.00 78.50 880 SER A C 1
ATOM 6497 O O . SER A 1 880 ? -2.004 -10.183 -15.196 1.00 78.50 880 SER A O 1
ATOM 6499 N N . VAL A 1 881 ? -1.459 -8.832 -13.475 1.00 87.38 881 VAL A N 1
ATOM 6500 C CA . VAL A 1 881 ? -2.713 -8.070 -13.425 1.00 87.38 881 VAL A CA 1
ATOM 6501 C C . VAL A 1 881 ? -2.347 -6.595 -13.228 1.00 87.38 881 VAL A C 1
ATOM 6503 O O . VAL A 1 881 ? -2.216 -6.167 -12.074 1.00 87.38 881 VAL A O 1
ATOM 6506 N N . PRO A 1 882 ? -2.104 -5.859 -14.329 1.00 91.38 882 PRO A N 1
ATOM 6507 C CA . PRO A 1 882 ? -1.703 -4.461 -14.274 1.00 91.38 882 PRO A CA 1
ATOM 6508 C C . PRO A 1 882 ? -2.896 -3.541 -13.979 1.00 91.38 882 PRO A C 1
ATOM 6510 O O . PRO A 1 882 ? -4.057 -3.960 -14.063 1.00 91.38 882 PRO A O 1
ATOM 6513 N N . GLU A 1 883 ? -2.597 -2.312 -13.566 1.00 96.94 883 GLU A N 1
ATOM 6514 C CA . GLU A 1 883 ? -3.538 -1.269 -13.144 1.00 96.94 883 GLU A CA 1
ATOM 6515 C C . GLU A 1 883 ? -4.302 -0.655 -14.315 1.00 96.94 883 GLU A C 1
ATOM 6517 O O . GLU A 1 883 ? -5.525 -0.522 -14.244 1.00 96.94 883 GLU A O 1
ATOM 6522 N N . ASP A 1 884 ? -3.595 -0.340 -15.395 1.00 93.25 884 ASP A N 1
ATOM 6523 C CA . ASP A 1 884 ? -4.117 0.332 -16.586 1.00 93.25 884 ASP A CA 1
ATOM 6524 C C . ASP A 1 884 ? -5.357 -0.367 -17.158 1.00 93.25 884 ASP A C 1
ATOM 6526 O O . ASP A 1 884 ? -6.411 0.249 -17.310 1.00 93.25 884 ASP A O 1
ATOM 6530 N N . VAL A 1 885 ? -5.313 -1.683 -17.380 1.00 95.81 885 VAL A N 1
ATOM 6531 C CA . VAL A 1 885 ? -6.442 -2.441 -17.941 1.00 95.81 885 VAL A CA 1
ATOM 6532 C C . VAL A 1 885 ? -7.678 -2.390 -17.041 1.00 95.81 885 VAL A C 1
ATOM 6534 O O . VAL A 1 885 ? -8.803 -2.564 -17.523 1.00 95.81 885 VAL A O 1
ATOM 6537 N N . GLN A 1 886 ? -7.502 -2.128 -15.743 1.00 97.62 886 GLN A N 1
ATOM 6538 C CA . GLN A 1 886 ? -8.604 -2.019 -14.796 1.00 97.62 886 GLN A CA 1
ATOM 6539 C C . GLN A 1 886 ? -9.332 -0.686 -14.942 1.00 97.62 886 GLN A C 1
ATOM 6541 O O . GLN A 1 886 ? -10.558 -0.672 -15.044 1.00 97.62 886 GLN A O 1
ATOM 6546 N N . THR A 1 887 ? -8.605 0.430 -14.953 1.00 97.38 887 THR A N 1
ATOM 6547 C CA . THR A 1 887 ? -9.198 1.773 -14.972 1.00 97.38 887 THR A CA 1
ATOM 6548 C C . THR A 1 887 ? -9.523 2.232 -16.391 1.00 97.38 887 THR A C 1
ATOM 6550 O O . THR A 1 887 ? -10.585 2.818 -16.623 1.00 97.38 887 THR A O 1
ATOM 6553 N N . TRP A 1 888 ? -8.692 1.888 -17.376 1.00 98.38 888 TRP A N 1
ATOM 6554 C CA . TRP A 1 888 ? -8.890 2.269 -18.776 1.00 98.38 888 TRP A CA 1
ATOM 6555 C C . TRP A 1 888 ? -10.075 1.561 -19.426 1.00 98.38 888 TRP A C 1
ATOM 6557 O O . TRP A 1 888 ? -10.764 2.165 -20.246 1.00 98.38 888 TRP A O 1
ATOM 6567 N N . SER A 1 889 ? -10.379 0.317 -19.039 1.00 97.38 889 SER A N 1
ATOM 6568 C CA . SER A 1 889 ? -11.561 -0.392 -19.554 1.00 97.38 889 SER A CA 1
ATOM 6569 C C . SER A 1 889 ? -12.855 0.362 -19.233 1.00 97.38 889 SER A C 1
ATOM 6571 O O . SER A 1 889 ? -13.712 0.514 -20.111 1.00 97.38 889 SER A O 1
ATOM 6573 N N . TYR A 1 890 ? -12.966 0.921 -18.022 1.00 98.06 890 TYR A N 1
ATOM 6574 C CA . TYR A 1 890 ? -14.067 1.808 -17.654 1.00 98.06 890 TYR A CA 1
ATOM 6575 C C . TYR A 1 890 ? -13.975 3.162 -18.365 1.00 98.06 890 TYR A C 1
ATOM 6577 O O . TYR A 1 890 ? -14.963 3.598 -18.945 1.00 98.06 890 TYR A O 1
ATOM 6585 N N . LEU A 1 891 ? -12.813 3.822 -18.392 1.00 97.88 891 LEU A N 1
ATOM 6586 C CA . LEU A 1 891 ? -12.669 5.137 -19.035 1.00 97.88 891 LEU A CA 1
ATOM 6587 C C . LEU A 1 891 ? -13.012 5.112 -20.535 1.00 97.88 891 LEU A C 1
ATOM 6589 O O . LEU A 1 891 ? -13.712 6.003 -21.023 1.00 97.88 891 LEU A O 1
ATOM 6593 N N . ALA A 1 892 ? -12.571 4.087 -21.263 1.00 97.69 892 ALA A N 1
ATOM 6594 C CA . ALA A 1 892 ? -12.802 3.960 -22.697 1.00 97.69 892 ALA A CA 1
ATOM 6595 C C . ALA A 1 892 ? -14.265 3.675 -23.048 1.00 97.69 892 ALA A C 1
ATOM 6597 O O . ALA A 1 892 ? -14.782 4.190 -24.039 1.00 97.69 892 ALA A O 1
ATOM 6598 N N . THR A 1 893 ? -14.958 2.886 -22.226 1.00 95.81 893 THR A N 1
ATOM 6599 C CA . THR A 1 893 ? -16.312 2.413 -22.547 1.00 95.81 893 THR A CA 1
ATOM 6600 C C . THR A 1 893 ? -17.411 3.195 -21.828 1.00 95.81 893 THR A C 1
ATOM 6602 O O . THR A 1 893 ? -18.475 3.416 -22.406 1.00 95.81 893 THR A O 1
ATOM 6605 N N . LEU A 1 894 ? -17.141 3.654 -20.602 1.00 94.88 894 LEU A N 1
ATOM 6606 C CA . LEU A 1 894 ? -18.114 4.078 -19.587 1.00 94.88 894 LEU A CA 1
ATOM 6607 C C . LEU A 1 894 ? -19.185 3.010 -19.299 1.00 94.88 894 LEU A C 1
ATOM 6609 O O . LEU A 1 894 ? -20.283 3.327 -18.845 1.00 94.88 894 LEU A O 1
ATOM 6613 N N . ASP A 1 895 ? -18.883 1.739 -19.585 1.00 93.38 895 ASP A N 1
ATOM 6614 C CA . ASP A 1 895 ? -19.784 0.614 -19.350 1.00 93.38 895 ASP A CA 1
ATOM 6615 C C . ASP A 1 895 ? -19.767 0.261 -17.848 1.00 93.38 895 ASP A C 1
ATOM 6617 O O . ASP A 1 895 ? -18.706 -0.081 -17.309 1.00 93.38 895 ASP A O 1
ATOM 6621 N N . PRO A 1 896 ? -20.919 0.300 -17.148 1.00 91.94 896 PRO A N 1
ATOM 6622 C CA . PRO A 1 896 ? -21.009 -0.076 -15.739 1.00 91.94 896 PRO A CA 1
ATOM 6623 C C . PRO A 1 896 ? -20.491 -1.488 -15.440 1.00 91.94 896 PRO A C 1
ATOM 6625 O O . PRO A 1 896 ? -20.108 -1.758 -14.300 1.00 91.94 896 PRO A O 1
ATOM 6628 N N . ALA A 1 897 ? -20.420 -2.383 -16.432 1.00 91.06 897 ALA A N 1
ATOM 6629 C CA . ALA A 1 897 ? -19.805 -3.700 -16.276 1.00 91.06 897 ALA A CA 1
ATOM 6630 C C . ALA A 1 897 ? -18.338 -3.626 -15.811 1.00 91.06 897 ALA A C 1
ATOM 6632 O O . ALA A 1 897 ? -17.893 -4.487 -15.053 1.00 91.06 897 ALA A O 1
ATOM 6633 N N . PHE A 1 898 ? -17.604 -2.574 -16.186 1.00 94.38 898 PHE A N 1
ATOM 6634 C CA . PHE A 1 898 ? -16.224 -2.336 -15.750 1.00 94.38 898 PHE A CA 1
ATOM 6635 C C . PHE A 1 898 ? -16.132 -1.450 -14.498 1.00 94.38 898 PHE A C 1
ATOM 6637 O O . PHE A 1 898 ? -15.048 -1.146 -14.026 1.00 94.38 898 PHE A O 1
ATOM 6644 N N . SER A 1 899 ? -17.245 -1.055 -13.876 1.00 91.06 899 SER A N 1
ATOM 6645 C CA . SER A 1 899 ? -17.178 -0.244 -12.647 1.00 91.06 899 SER A CA 1
ATOM 6646 C C . SER A 1 899 ? -16.449 -0.967 -11.505 1.00 91.06 899 SER A C 1
ATOM 6648 O O . SER A 1 899 ? -15.716 -0.332 -10.749 1.00 91.06 899 SER A O 1
ATOM 6650 N N . ARG A 1 900 ? -16.589 -2.299 -11.427 1.00 93.75 900 ARG A N 1
ATOM 6651 C CA . ARG A 1 900 ? -15.931 -3.149 -10.424 1.00 93.75 900 ARG A CA 1
ATOM 6652 C C . ARG A 1 900 ? -14.421 -3.283 -10.626 1.00 93.75 900 ARG A C 1
ATOM 6654 O O . ARG A 1 900 ? -13.734 -3.555 -9.647 1.00 93.75 900 ARG A O 1
ATOM 6661 N N . SER A 1 901 ? -13.890 -3.101 -11.840 1.00 93.94 901 SER A N 1
ATOM 6662 C CA . SER A 1 901 ? -12.435 -3.142 -12.050 1.00 93.94 901 SER A CA 1
ATOM 6663 C C . SER A 1 901 ? -11.749 -1.920 -11.441 1.00 93.94 901 SER A C 1
ATOM 6665 O O . SER A 1 901 ? -10.655 -2.051 -10.904 1.00 93.94 901 SER A O 1
ATOM 6667 N N . VAL A 1 902 ? -12.422 -0.763 -11.423 1.00 94.88 902 VAL A N 1
ATOM 6668 C CA . VAL A 1 902 ? -11.935 0.459 -10.757 1.00 94.88 902 VAL A CA 1
ATOM 6669 C C . VAL A 1 902 ? -11.781 0.241 -9.247 1.00 94.88 902 VAL A C 1
ATOM 6671 O O . VAL A 1 902 ? -10.722 0.528 -8.691 1.00 94.88 902 VAL A O 1
ATOM 6674 N N . ASP A 1 903 ? -12.797 -0.327 -8.583 1.00 91.56 903 ASP A N 1
ATOM 6675 C CA . ASP A 1 903 ? -12.697 -0.665 -7.153 1.00 91.56 903 ASP A CA 1
ATOM 6676 C C . ASP A 1 903 ? -11.653 -1.753 -6.910 1.00 91.56 903 ASP A C 1
ATOM 6678 O O . ASP A 1 903 ? -10.860 -1.662 -5.974 1.00 91.56 903 ASP A O 1
ATOM 6682 N N . TRP A 1 904 ? -11.594 -2.749 -7.798 1.00 95.25 904 TRP A N 1
ATOM 6683 C CA . TRP A 1 904 ? -10.589 -3.793 -7.703 1.00 95.25 904 TRP A CA 1
ATOM 6684 C C . TRP A 1 904 ? -9.174 -3.212 -7.745 1.00 95.25 904 TRP A C 1
ATOM 6686 O O . TRP A 1 904 ? -8.370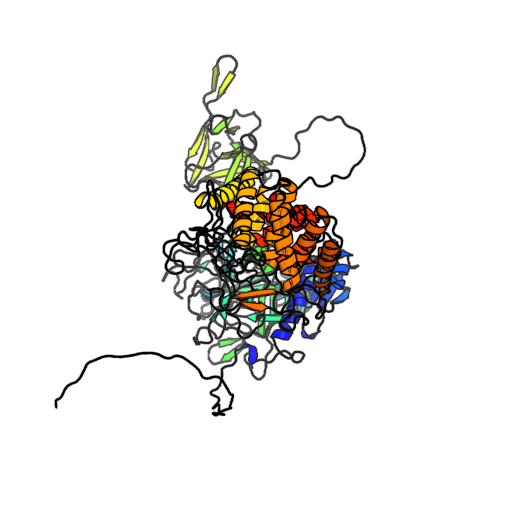 -3.563 -6.886 1.00 95.25 904 TRP A O 1
ATOM 6696 N N . ALA A 1 905 ? -8.861 -2.308 -8.677 1.00 91.50 905 ALA A N 1
ATOM 6697 C CA . ALA A 1 905 ? -7.554 -1.655 -8.743 1.00 91.50 905 ALA A CA 1
ATOM 6698 C C . ALA A 1 905 ? -7.255 -0.870 -7.462 1.00 91.50 905 ALA A C 1
ATOM 6700 O O . ALA A 1 905 ? -6.200 -1.053 -6.856 1.00 91.50 905 ALA A O 1
ATOM 6701 N N . ALA A 1 906 ? -8.215 -0.065 -7.003 1.00 87.50 906 ALA A N 1
ATOM 6702 C CA . ALA A 1 906 ? -8.073 0.741 -5.798 1.00 87.50 906 ALA A CA 1
ATOM 6703 C C . ALA A 1 906 ? -7.796 -0.085 -4.538 1.00 87.50 906 ALA A C 1
ATOM 6705 O O . ALA A 1 906 ? -7.045 0.355 -3.675 1.00 87.50 906 ALA A O 1
ATOM 6706 N N . GLU A 1 907 ? -8.402 -1.265 -4.418 1.00 87.06 907 GLU A N 1
ATOM 6707 C CA . GLU A 1 907 ? -8.231 -2.153 -3.267 1.00 87.06 907 GLU A CA 1
ATOM 6708 C C . GLU A 1 907 ? -6.973 -3.014 -3.381 1.00 87.06 907 GLU A C 1
ATOM 6710 O O . GLU A 1 907 ? -6.246 -3.216 -2.411 1.00 87.06 907 GLU A O 1
ATOM 6715 N N . ASN A 1 908 ? -6.723 -3.558 -4.569 1.00 87.06 908 ASN A N 1
ATOM 6716 C CA . ASN A 1 908 ? -5.787 -4.660 -4.755 1.00 87.06 908 ASN A CA 1
ATOM 6717 C C . ASN A 1 908 ? -4.419 -4.214 -5.256 1.00 87.06 908 ASN A C 1
ATOM 6719 O O . ASN A 1 908 ? -3.473 -4.998 -5.175 1.00 87.06 908 ASN A O 1
ATOM 6723 N N . LEU A 1 909 ? -4.330 -2.987 -5.766 1.00 91.44 909 LEU A N 1
ATOM 6724 C CA . LEU A 1 909 ? -3.095 -2.332 -6.180 1.00 91.44 909 LEU A CA 1
ATOM 6725 C C . LEU A 1 909 ? -2.770 -1.131 -5.288 1.00 91.44 909 LEU A C 1
ATOM 6727 O O . LEU A 1 909 ? -1.827 -0.407 -5.593 1.00 91.44 909 LEU A O 1
ATOM 6731 N N . ALA A 1 910 ? -3.517 -0.931 -4.193 1.00 86.06 910 ALA A N 1
ATOM 6732 C CA . ALA A 1 910 ? -3.275 0.123 -3.216 1.00 86.06 910 ALA A CA 1
ATOM 6733 C C . ALA A 1 910 ? -1.803 0.146 -2.788 1.00 86.06 910 ALA A C 1
ATOM 6735 O O . ALA A 1 910 ? -1.259 -0.857 -2.318 1.00 86.06 910 ALA A O 1
ATOM 6736 N N . ALA A 1 911 ? -1.176 1.307 -2.926 1.00 80.50 911 ALA A N 1
ATOM 6737 C CA . ALA A 1 911 ? 0.217 1.527 -2.589 1.00 80.50 911 ALA A CA 1
ATOM 6738 C C . ALA A 1 911 ? 0.362 2.746 -1.677 1.00 80.50 911 ALA A C 1
ATOM 6740 O O . ALA A 1 911 ? -0.392 3.723 -1.758 1.00 80.50 911 ALA A O 1
ATOM 6741 N N . SER A 1 912 ? 1.336 2.685 -0.774 1.00 81.31 912 SER A N 1
ATOM 6742 C CA . SER A 1 912 ? 1.712 3.802 0.093 1.00 81.31 912 SER A CA 1
ATOM 6743 C C . SER A 1 912 ? 3.222 3.809 0.288 1.00 81.31 912 SER A C 1
ATOM 6745 O O . SER A 1 912 ? 3.802 2.793 0.664 1.00 81.31 912 SER A O 1
ATOM 6747 N N . ASP A 1 913 ? 3.842 4.958 0.033 1.00 83.19 913 ASP A N 1
ATOM 6748 C CA . ASP A 1 913 ? 5.288 5.161 0.135 1.00 83.19 913 ASP A CA 1
ATOM 6749 C C . ASP A 1 913 ? 5.561 6.588 0.626 1.00 83.19 913 ASP A C 1
ATOM 6751 O O . ASP A 1 913 ? 5.259 7.575 -0.051 1.00 83.19 913 ASP A O 1
ATOM 6755 N N . GLY A 1 914 ? 6.062 6.703 1.857 1.00 83.69 914 GLY A N 1
ATOM 6756 C CA . GLY A 1 914 ? 6.189 7.988 2.542 1.00 83.69 914 GLY A CA 1
ATOM 6757 C C . GLY A 1 914 ? 4.837 8.717 2.669 1.00 83.69 914 GLY A C 1
ATOM 6758 O O . GLY A 1 914 ? 3.887 8.132 3.193 1.00 83.69 914 GLY A O 1
ATOM 6759 N N . PRO A 1 915 ? 4.729 9.996 2.251 1.00 80.69 915 PRO A N 1
ATOM 6760 C CA . PRO A 1 915 ? 3.472 10.746 2.294 1.00 80.69 915 PRO A CA 1
ATOM 6761 C C . PRO A 1 915 ? 2.509 10.386 1.149 1.00 80.69 915 PRO A C 1
ATOM 6763 O O . PRO A 1 915 ? 1.364 10.835 1.161 1.00 80.69 915 PRO A O 1
ATOM 6766 N N . TYR A 1 916 ? 2.960 9.610 0.160 1.00 85.25 916 TYR A N 1
ATOM 6767 C CA . TYR A 1 916 ? 2.205 9.349 -1.059 1.00 85.25 916 TYR A CA 1
ATOM 6768 C C . TYR A 1 916 ? 1.276 8.149 -0.893 1.00 85.25 916 TYR A C 1
ATOM 6770 O O . TYR A 1 916 ? 1.661 7.115 -0.344 1.00 85.25 916 TYR A O 1
ATOM 6778 N N . ARG A 1 917 ? 0.050 8.285 -1.401 1.00 86.38 917 ARG A N 1
ATOM 6779 C CA . ARG A 1 917 ? -0.995 7.257 -1.415 1.00 86.38 917 ARG A CA 1
ATOM 6780 C C . ARG A 1 917 ? -1.593 7.169 -2.813 1.00 86.38 917 ARG A C 1
ATOM 6782 O O . ARG A 1 917 ? -2.008 8.179 -3.374 1.00 86.38 917 ARG A O 1
ATOM 6789 N N . GLY A 1 918 ? -1.689 5.962 -3.346 1.00 92.06 918 GLY A N 1
ATOM 6790 C CA . GLY A 1 918 ? -2.237 5.745 -4.677 1.00 92.06 918 GLY A CA 1
ATOM 6791 C C . GLY A 1 918 ? -2.302 4.272 -5.019 1.00 92.06 918 GLY A C 1
ATOM 6792 O O . GLY A 1 918 ? -2.603 3.449 -4.154 1.00 92.06 918 GLY A O 1
ATOM 6793 N N . VAL A 1 919 ? -2.002 3.949 -6.268 1.00 95.75 919 VAL A N 1
ATOM 6794 C CA . VAL A 1 919 ? -1.891 2.569 -6.744 1.00 95.75 919 VAL A CA 1
ATOM 6795 C C . VAL A 1 919 ? -0.505 2.306 -7.314 1.00 95.75 919 VAL A C 1
ATOM 6797 O O . VAL A 1 919 ? 0.201 3.229 -7.718 1.00 95.75 919 VAL A O 1
ATOM 6800 N N . SER A 1 920 ? -0.099 1.045 -7.305 1.00 93.62 920 SER A N 1
ATOM 6801 C CA . SER A 1 920 ? 1.065 0.568 -8.043 1.00 93.62 920 SER A CA 1
ATOM 6802 C C . SER A 1 920 ? 0.663 0.020 -9.412 1.00 93.62 920 SER A C 1
ATOM 6804 O O . SER A 1 920 ? -0.513 -0.229 -9.658 1.00 93.62 920 SER A O 1
ATOM 6806 N N . PHE A 1 921 ? 1.648 -0.206 -10.284 1.00 89.94 921 PHE A N 1
ATOM 6807 C CA . PHE A 1 921 ? 1.452 -0.790 -11.608 1.00 89.94 921 PHE A CA 1
ATOM 6808 C C . PHE A 1 921 ? 0.782 -2.163 -11.547 1.00 89.94 921 PHE A C 1
ATOM 6810 O O . PHE A 1 921 ? -0.165 -2.414 -12.276 1.00 89.94 921 PHE A O 1
ATOM 6817 N N . ALA A 1 922 ? 1.246 -3.058 -10.675 1.00 84.62 922 ALA A N 1
ATOM 6818 C CA . ALA A 1 922 ? 0.676 -4.393 -10.533 1.00 84.62 922 ALA A CA 1
ATOM 6819 C C . ALA A 1 922 ? 0.910 -4.942 -9.124 1.00 84.62 922 ALA A C 1
ATOM 6821 O O . ALA A 1 922 ? 1.741 -4.448 -8.359 1.00 84.62 922 ALA A O 1
ATOM 6822 N N . ARG A 1 923 ? 0.232 -6.049 -8.800 1.00 79.56 923 ARG A N 1
ATOM 6823 C CA . ARG A 1 923 ? 0.405 -6.762 -7.520 1.00 79.56 923 ARG A CA 1
ATOM 6824 C C . ARG A 1 923 ? 1.827 -7.265 -7.262 1.00 79.56 923 ARG A C 1
ATOM 6826 O O . ARG A 1 923 ? 2.142 -7.615 -6.130 1.00 79.56 923 ARG A O 1
ATOM 6833 N N . ALA A 1 924 ? 2.657 -7.341 -8.300 1.00 79.44 924 ALA A N 1
ATOM 6834 C CA . ALA A 1 924 ? 4.035 -7.799 -8.189 1.00 79.44 924 ALA A CA 1
ATOM 6835 C C . ALA A 1 924 ? 4.885 -6.922 -7.253 1.00 79.44 924 ALA A C 1
ATOM 6837 O O . ALA A 1 924 ? 5.805 -7.433 -6.613 1.00 79.44 924 ALA A O 1
ATOM 6838 N N . ASP A 1 925 ? 4.571 -5.629 -7.151 1.00 82.62 925 ASP A N 1
ATOM 6839 C CA . ASP A 1 925 ? 5.190 -4.709 -6.201 1.00 82.62 925 ASP A CA 1
ATOM 6840 C C . ASP A 1 925 ? 4.210 -3.586 -5.860 1.00 82.62 925 ASP A C 1
ATOM 6842 O O . ASP A 1 925 ? 4.082 -2.630 -6.610 1.00 82.62 925 ASP A O 1
ATOM 6846 N N . THR A 1 926 ? 3.525 -3.668 -4.719 1.00 88.25 926 THR A N 1
ATOM 6847 C CA . THR A 1 926 ? 2.681 -2.576 -4.195 1.00 88.25 926 THR A CA 1
ATOM 6848 C C . THR A 1 926 ? 3.409 -1.718 -3.159 1.00 88.25 926 THR A C 1
ATOM 6850 O O . THR A 1 926 ? 2.791 -0.951 -2.420 1.00 88.25 926 THR A O 1
ATOM 6853 N N . SER A 1 927 ? 4.742 -1.828 -3.086 1.00 79.19 927 SER A N 1
ATOM 6854 C CA . SER A 1 927 ? 5.552 -1.108 -2.105 1.00 79.19 927 SER A CA 1
ATOM 6855 C C . SER A 1 927 ? 5.799 0.354 -2.483 1.00 79.19 927 SER A C 1
ATOM 6857 O O . SER A 1 927 ? 6.397 1.069 -1.683 1.00 79.19 927 SER A O 1
ATOM 6859 N N . LYS A 1 928 ? 5.450 0.771 -3.706 1.00 87.81 928 LYS A N 1
ATOM 6860 C CA . LYS A 1 928 ? 5.689 2.118 -4.242 1.00 87.81 928 LYS A CA 1
ATOM 6861 C C . LYS A 1 928 ? 4.462 2.588 -4.998 1.00 87.81 928 LYS A C 1
ATOM 6863 O O . LYS A 1 928 ? 3.769 1.788 -5.623 1.00 87.81 928 LYS A O 1
ATOM 6868 N N . VAL A 1 929 ? 4.202 3.885 -4.937 1.00 93.62 929 VAL A N 1
ATOM 6869 C CA . VAL A 1 929 ? 3.118 4.504 -5.693 1.00 93.62 929 VAL A CA 1
ATOM 6870 C C . VAL A 1 929 ? 3.602 4.726 -7.119 1.00 93.62 929 VAL A C 1
ATOM 6872 O O . VAL A 1 929 ? 4.624 5.380 -7.335 1.00 93.62 929 VAL A O 1
ATOM 6875 N N . TRP A 1 930 ? 2.862 4.190 -8.085 1.00 98.00 930 TRP A N 1
ATOM 6876 C CA . TRP A 1 930 ? 2.990 4.548 -9.489 1.00 98.00 930 TRP A CA 1
ATOM 6877 C C . TRP A 1 930 ? 2.097 5.758 -9.749 1.00 98.00 930 TRP A C 1
ATOM 6879 O O . TRP A 1 930 ? 0.867 5.672 -9.673 1.00 98.00 930 TRP A O 1
ATOM 6889 N N . PHE A 1 931 ? 2.700 6.920 -9.990 1.00 98.19 931 PHE A N 1
ATOM 6890 C CA . PHE A 1 931 ? 1.934 8.165 -10.036 1.00 98.19 931 PHE A CA 1
ATOM 6891 C C . PHE A 1 931 ? 1.073 8.287 -11.294 1.00 98.19 931 PHE A C 1
ATOM 6893 O O . PHE A 1 931 ? -0.007 8.867 -11.226 1.00 98.19 931 PHE A O 1
ATOM 6900 N N . GLU A 1 932 ? 1.492 7.683 -12.405 1.00 98.00 932 GLU A N 1
ATOM 6901 C CA . GLU A 1 932 ? 0.678 7.622 -13.619 1.00 98.00 932 GLU A CA 1
ATOM 6902 C C . GLU A 1 932 ? -0.593 6.782 -13.409 1.00 98.00 932 GLU A C 1
ATOM 6904 O O . GLU A 1 932 ? -1.693 7.311 -13.559 1.00 98.00 932 GLU A O 1
ATOM 6909 N N . GLY A 1 933 ? -0.470 5.545 -12.911 1.00 97.56 933 GLY A N 1
ATOM 6910 C CA . GLY A 1 933 ? -1.632 4.719 -12.548 1.00 97.56 933 GLY A CA 1
ATOM 6911 C C . GLY A 1 933 ? -2.529 5.356 -11.488 1.00 97.56 933 GLY A C 1
ATOM 6912 O O . GLY A 1 933 ? -3.754 5.271 -11.523 1.00 97.56 933 GLY A O 1
ATOM 6913 N N . THR A 1 934 ? -1.936 6.107 -10.561 1.00 98.50 934 THR A N 1
ATOM 6914 C CA . THR A 1 934 ? -2.705 6.886 -9.581 1.00 98.50 934 THR A CA 1
ATOM 6915 C C . THR A 1 934 ? -3.539 7.986 -10.243 1.00 98.50 934 THR A C 1
ATOM 6917 O O . THR A 1 934 ? -4.678 8.223 -9.834 1.00 98.50 934 THR A O 1
ATOM 6920 N N . ALA A 1 935 ? -3.017 8.630 -11.288 1.00 98.38 935 ALA A N 1
ATOM 6921 C CA . ALA A 1 935 ? -3.774 9.580 -12.092 1.00 98.38 935 ALA A CA 1
ATOM 6922 C C . ALA A 1 935 ? -4.846 8.890 -12.962 1.00 98.38 935 ALA A C 1
ATOM 6924 O O . ALA A 1 935 ? -5.932 9.453 -13.114 1.00 98.38 935 ALA A O 1
ATOM 6925 N N . HIS A 1 936 ? -4.618 7.662 -13.451 1.00 98.50 936 HIS A N 1
ATOM 6926 C CA . HIS A 1 936 ? -5.662 6.867 -14.118 1.00 98.50 936 HIS A CA 1
ATOM 6927 C C . HIS A 1 936 ? -6.851 6.617 -13.190 1.00 98.50 936 HIS A C 1
ATOM 6929 O O . HIS A 1 936 ? -7.998 6.892 -13.550 1.00 98.50 936 HIS A O 1
ATOM 6935 N N . LEU A 1 937 ? -6.578 6.146 -11.970 1.00 98.25 937 LEU A N 1
ATOM 6936 C CA . LEU A 1 937 ? -7.606 5.873 -10.972 1.00 98.25 937 LEU A CA 1
ATOM 6937 C C . LEU A 1 937 ? -8.353 7.145 -10.553 1.00 98.25 937 LEU A C 1
ATOM 6939 O O . LEU A 1 937 ? -9.574 7.120 -10.405 1.00 98.25 937 LEU A O 1
ATOM 6943 N N . LEU A 1 938 ? -7.648 8.272 -10.418 1.00 98.12 938 LEU A N 1
ATOM 6944 C CA . LEU A 1 938 ? -8.273 9.572 -10.178 1.00 98.12 938 LEU A CA 1
ATOM 6945 C C . LEU A 1 938 ? -9.233 9.958 -11.316 1.00 98.12 938 LEU A C 1
ATOM 6947 O O . LEU A 1 938 ? -10.386 10.306 -11.055 1.00 98.12 938 LEU A O 1
ATOM 6951 N N . ALA A 1 939 ? -8.797 9.841 -12.574 1.00 97.06 939 ALA A N 1
ATOM 6952 C CA . ALA A 1 939 ? -9.651 10.100 -13.732 1.00 97.06 939 ALA A CA 1
ATOM 6953 C C . ALA A 1 939 ? -10.868 9.157 -13.765 1.00 97.06 939 ALA A C 1
ATOM 6955 O O . ALA A 1 939 ? -11.981 9.592 -14.066 1.00 97.06 939 ALA A O 1
ATOM 6956 N N . ALA A 1 940 ? -10.688 7.883 -13.402 1.00 97.75 940 ALA A N 1
ATOM 6957 C CA . ALA A 1 940 ? -11.772 6.907 -13.328 1.00 97.75 940 ALA A CA 1
ATOM 6958 C C . ALA A 1 940 ? -12.797 7.258 -12.238 1.00 97.75 940 ALA A C 1
ATOM 6960 O O . ALA A 1 940 ? -13.996 7.179 -12.502 1.00 97.75 940 ALA A O 1
ATOM 6961 N N . TYR A 1 941 ? -12.366 7.713 -11.056 1.00 97.38 941 TYR A N 1
ATOM 6962 C CA . TYR A 1 941 ? -13.280 8.202 -10.018 1.00 97.38 941 TYR A CA 1
ATOM 6963 C C . TYR A 1 941 ? -14.066 9.435 -10.461 1.00 97.38 941 TYR A C 1
ATOM 6965 O O . TYR A 1 941 ? -15.273 9.497 -10.227 1.00 97.38 941 TYR A O 1
ATOM 6973 N N . HIS A 1 942 ? -13.425 10.382 -11.152 1.00 94.81 942 HIS A N 1
ATOM 6974 C CA . HIS A 1 942 ? -14.127 11.537 -11.716 1.00 94.81 942 HIS A CA 1
ATOM 6975 C C . HIS A 1 942 ? -15.158 11.129 -12.773 1.00 94.81 942 HIS A C 1
ATOM 6977 O O . HIS A 1 942 ? -16.282 11.624 -12.753 1.00 94.81 942 HIS A O 1
ATOM 6983 N N . ALA A 1 943 ? -14.806 10.201 -13.664 1.00 94.00 943 ALA A N 1
ATOM 6984 C CA . ALA A 1 943 ? -15.712 9.710 -14.698 1.00 94.00 943 ALA A CA 1
ATOM 6985 C C . ALA A 1 943 ? -16.855 8.845 -14.138 1.00 94.00 943 ALA A C 1
ATOM 6987 O O . ALA A 1 943 ? -17.929 8.781 -14.737 1.00 94.00 943 ALA A O 1
ATOM 6988 N N . ARG A 1 944 ? -16.629 8.142 -13.021 1.00 95.31 944 ARG A N 1
ATOM 6989 C CA . ARG A 1 944 ? -17.608 7.238 -12.405 1.00 95.31 944 ARG A CA 1
ATOM 6990 C C . ARG A 1 944 ? -18.582 7.952 -11.481 1.00 95.31 944 ARG A C 1
ATOM 6992 O O . ARG A 1 944 ? -19.774 7.666 -11.544 1.00 95.31 944 ARG A O 1
ATOM 6999 N N . GLY A 1 945 ? -18.091 8.856 -10.635 1.00 90.50 945 GLY A N 1
ATOM 7000 C CA . GLY A 1 945 ? -18.923 9.653 -9.735 1.00 90.50 945 GLY A CA 1
ATOM 7001 C C . GLY A 1 945 ? -19.788 8.830 -8.771 1.00 90.50 945 GLY A C 1
ATOM 7002 O O . GLY A 1 945 ? -20.879 9.270 -8.412 1.00 90.50 945 GLY A O 1
ATOM 7003 N N . ALA A 1 946 ? -19.350 7.630 -8.367 1.00 85.00 946 ALA A N 1
ATOM 7004 C CA . ALA A 1 946 ? -20.098 6.811 -7.416 1.00 85.00 946 ALA A CA 1
ATOM 7005 C C . ALA A 1 946 ? -20.013 7.380 -5.988 1.00 85.00 946 ALA A C 1
ATOM 7007 O O . ALA A 1 946 ? -19.149 8.198 -5.657 1.00 85.00 946 ALA A O 1
ATOM 7008 N N . ALA A 1 947 ? -20.905 6.926 -5.103 1.00 80.94 947 ALA A N 1
ATOM 7009 C CA . ALA A 1 947 ? -20.885 7.333 -3.701 1.00 80.94 947 ALA A CA 1
ATOM 7010 C C . ALA A 1 947 ? -19.516 7.027 -3.057 1.00 80.94 947 ALA A C 1
ATOM 7012 O O . ALA A 1 947 ? -19.044 5.892 -3.078 1.00 80.94 947 ALA A O 1
ATOM 7013 N N . GLY A 1 948 ? -18.880 8.052 -2.484 1.00 78.06 948 GLY A N 1
ATOM 7014 C CA . GLY A 1 948 ? -17.548 7.956 -1.878 1.00 78.06 948 GLY A CA 1
ATOM 7015 C C . GLY A 1 948 ? -16.372 8.186 -2.836 1.00 78.06 948 GLY A C 1
ATOM 7016 O O . GLY A 1 948 ? -15.272 8.457 -2.354 1.00 78.06 948 GLY A O 1
ATOM 7017 N N . ASP A 1 949 ? -16.580 8.174 -4.159 1.00 89.12 949 ASP A N 1
ATOM 7018 C CA . ASP A 1 949 ? -15.517 8.458 -5.139 1.00 89.12 949 ASP A CA 1
ATOM 7019 C C . ASP A 1 949 ? -14.956 9.867 -4.957 1.00 89.12 949 ASP A C 1
ATOM 7021 O O . ASP A 1 949 ? -13.755 10.066 -5.077 1.00 89.12 949 ASP A O 1
ATOM 7025 N N . ALA A 1 950 ? -15.800 10.823 -4.564 1.00 82.06 950 ALA A N 1
ATOM 7026 C CA . ALA A 1 950 ? -15.397 12.189 -4.253 1.00 82.06 950 ALA A CA 1
ATOM 7027 C C . ALA A 1 950 ? -14.291 12.257 -3.177 1.00 82.06 950 ALA A C 1
ATOM 7029 O O . ALA A 1 950 ? -13.237 12.862 -3.374 1.00 82.06 950 ALA A O 1
ATOM 7030 N N . ALA A 1 951 ? -14.502 11.575 -2.049 1.00 73.38 951 ALA A N 1
ATOM 7031 C CA . ALA A 1 951 ? -13.535 11.543 -0.955 1.00 73.38 951 ALA A CA 1
ATOM 7032 C C . ALA A 1 951 ? -12.253 10.789 -1.346 1.00 73.38 951 ALA A C 1
ATOM 7034 O O . ALA A 1 951 ? -11.150 11.208 -0.995 1.00 73.38 951 ALA A O 1
ATOM 7035 N N . LYS A 1 952 ? -12.382 9.696 -2.110 1.00 85.12 952 LYS A N 1
ATOM 7036 C CA . LYS A 1 952 ? -11.235 8.924 -2.614 1.00 85.12 952 LYS A CA 1
ATOM 7037 C C . LYS A 1 952 ? -10.410 9.734 -3.620 1.00 85.12 952 LYS A C 1
ATOM 7039 O O . LYS A 1 952 ? -9.186 9.765 -3.514 1.00 85.12 952 LYS A O 1
ATOM 7044 N N . ALA A 1 953 ? -11.067 10.437 -4.540 1.00 85.62 953 ALA A N 1
ATOM 7045 C CA . ALA A 1 953 ? -10.441 11.331 -5.507 1.00 85.62 953 ALA A CA 1
ATOM 7046 C C . ALA A 1 953 ? -9.649 12.443 -4.807 1.00 85.62 953 ALA A C 1
ATOM 7048 O O . ALA A 1 953 ? -8.505 12.684 -5.177 1.00 85.62 953 ALA A O 1
ATOM 7049 N N . ALA A 1 954 ? -10.189 13.041 -3.738 1.00 82.06 954 ALA A N 1
ATOM 7050 C CA . ALA A 1 954 ? -9.481 14.061 -2.960 1.00 82.06 954 ALA A CA 1
ATOM 7051 C C . ALA A 1 954 ? -8.148 13.550 -2.373 1.00 82.06 954 ALA A C 1
ATOM 7053 O O . ALA A 1 954 ? -7.151 14.273 -2.374 1.00 82.06 954 ALA A O 1
ATOM 7054 N N . VAL A 1 955 ? -8.094 12.291 -1.920 1.00 83.00 955 VAL A N 1
ATOM 7055 C CA . VAL A 1 955 ? -6.854 11.671 -1.415 1.00 83.00 955 VAL A CA 1
ATOM 7056 C C . VAL A 1 955 ? -5.821 11.507 -2.529 1.00 83.00 955 VAL A C 1
ATOM 7058 O O . VAL A 1 955 ? -4.661 11.877 -2.340 1.00 83.00 955 VAL A O 1
ATOM 7061 N N . LEU A 1 956 ? -6.229 10.981 -3.688 1.00 93.19 956 LEU A N 1
ATOM 7062 C CA . LEU A 1 956 ? -5.319 10.770 -4.820 1.00 93.19 956 LEU A CA 1
ATOM 7063 C C . LEU A 1 956 ? -4.828 12.100 -5.395 1.00 93.19 956 LEU A C 1
ATOM 7065 O O . LEU A 1 956 ? -3.634 12.272 -5.631 1.00 93.19 956 LEU A O 1
ATOM 7069 N N . GLN A 1 957 ? -5.737 13.065 -5.536 1.00 92.38 957 GLN A N 1
ATOM 7070 C CA . GLN A 1 957 ? -5.436 14.423 -5.968 1.00 92.38 957 GLN A CA 1
ATOM 7071 C C . GLN A 1 957 ? -4.412 15.078 -5.042 1.00 92.38 957 GLN A C 1
ATOM 7073 O O . GLN A 1 957 ? -3.432 15.649 -5.518 1.00 92.38 957 GLN A O 1
ATOM 7078 N N . LYS A 1 958 ? -4.594 14.961 -3.721 1.00 88.31 958 LYS A N 1
ATOM 7079 C CA . LYS A 1 958 ? -3.620 15.470 -2.754 1.00 88.31 958 LYS A CA 1
ATOM 7080 C C . LYS A 1 958 ? -2.271 14.764 -2.894 1.00 88.31 958 LYS A C 1
ATOM 7082 O O . LYS A 1 958 ? -1.252 15.442 -2.924 1.00 88.31 958 LYS A O 1
ATOM 7087 N N . SER A 1 959 ? -2.254 13.436 -3.009 1.00 89.19 959 SER A N 1
ATOM 7088 C CA . SER A 1 959 ? -1.004 12.681 -3.150 1.00 89.19 959 SER A CA 1
ATOM 7089 C C . SER A 1 959 ? -0.221 13.076 -4.403 1.00 89.19 959 SER A C 1
ATOM 7091 O O . SER A 1 959 ? 1.001 13.168 -4.350 1.00 89.19 959 SER A O 1
ATOM 7093 N N . LEU A 1 960 ? -0.904 13.316 -5.523 1.00 95.31 960 LEU A N 1
ATOM 7094 C CA . LEU A 1 960 ? -0.278 13.762 -6.767 1.00 95.31 960 LEU A CA 1
ATOM 7095 C C . LEU A 1 960 ? 0.260 15.198 -6.650 1.00 95.31 960 LEU A C 1
ATOM 7097 O O . LEU A 1 960 ? 1.379 15.464 -7.084 1.00 95.31 960 LEU A O 1
ATOM 7101 N N . THR A 1 961 ? -0.474 16.100 -5.990 1.00 92.88 961 THR A N 1
ATOM 7102 C CA . THR A 1 961 ? 0.005 17.461 -5.686 1.00 92.88 961 THR A CA 1
ATOM 7103 C C . THR A 1 961 ? 1.228 17.438 -4.764 1.00 92.88 961 THR A C 1
ATOM 7105 O O . THR A 1 961 ? 2.208 18.141 -5.012 1.00 92.88 961 THR A O 1
ATOM 7108 N N . ASP A 1 962 ? 1.205 16.611 -3.715 1.00 88.69 962 ASP A N 1
ATOM 7109 C CA . ASP A 1 962 ? 2.340 16.441 -2.806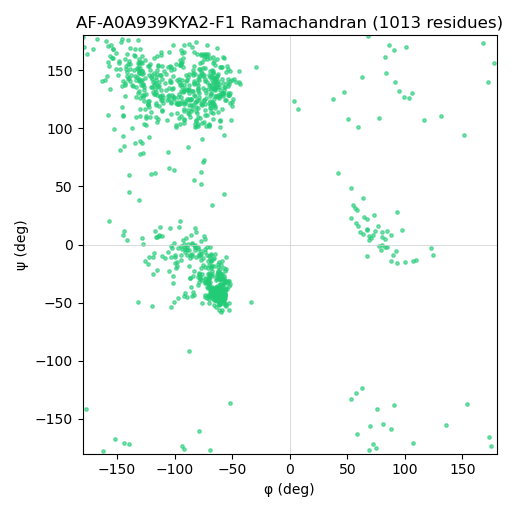 1.00 88.69 962 ASP A CA 1
ATOM 7110 C C . ASP A 1 962 ? 3.554 15.870 -3.563 1.00 88.69 962 ASP A C 1
ATOM 7112 O O . ASP A 1 962 ? 4.684 16.303 -3.334 1.00 88.69 962 ASP A O 1
ATOM 7116 N N . ALA A 1 963 ? 3.332 14.928 -4.488 1.00 91.38 963 ALA A N 1
ATOM 7117 C CA . ALA A 1 963 ? 4.388 14.332 -5.303 1.00 91.38 963 ALA A CA 1
ATOM 7118 C C . ALA A 1 963 ? 5.018 15.348 -6.259 1.00 91.38 963 ALA A C 1
ATOM 7120 O O . ALA A 1 963 ? 6.242 15.416 -6.348 1.00 91.38 963 ALA A O 1
ATOM 7121 N N . GLN A 1 964 ? 4.210 16.191 -6.906 1.00 94.50 964 GLN A N 1
ATOM 7122 C CA . GLN A 1 964 ? 4.715 17.301 -7.717 1.00 94.50 964 GLN A CA 1
ATOM 7123 C C . GLN A 1 964 ? 5.629 18.217 -6.896 1.00 94.50 964 GLN A C 1
ATOM 7125 O O . GLN A 1 964 ? 6.687 18.626 -7.367 1.00 94.50 964 GLN A O 1
ATOM 7130 N N . ALA A 1 965 ? 5.219 18.538 -5.666 1.00 88.00 965 ALA A N 1
ATOM 7131 C CA . ALA A 1 965 ? 5.907 19.502 -4.817 1.00 88.00 965 ALA A CA 1
ATOM 7132 C C . ALA A 1 965 ? 7.164 18.944 -4.131 1.00 88.00 965 ALA A C 1
ATOM 7134 O O . ALA A 1 965 ? 8.096 19.704 -3.868 1.00 88.00 965 ALA A O 1
ATOM 7135 N N . GLY A 1 966 ? 7.180 17.651 -3.792 1.00 82.31 966 GLY A N 1
ATOM 7136 C CA . GLY A 1 966 ? 8.150 17.102 -2.843 1.00 82.31 966 GLY A CA 1
ATOM 7137 C C . GLY A 1 966 ? 8.706 15.717 -3.160 1.00 82.31 966 GLY A C 1
ATOM 7138 O O . GLY A 1 966 ? 9.457 15.189 -2.333 1.00 82.31 966 GLY A O 1
ATOM 7139 N N . ALA A 1 967 ? 8.370 15.100 -4.299 1.00 86.69 967 ALA A N 1
ATOM 7140 C CA . ALA A 1 967 ? 8.923 13.788 -4.631 1.00 86.69 967 ALA A CA 1
ATOM 7141 C C . ALA A 1 967 ? 10.443 13.857 -4.869 1.00 86.69 967 ALA A C 1
ATOM 7143 O O . ALA A 1 967 ? 10.939 14.830 -5.450 1.00 86.69 967 ALA A O 1
ATOM 7144 N N . PRO A 1 968 ? 11.205 12.827 -4.447 1.00 83.75 968 PRO A N 1
ATOM 7145 C CA . PRO A 1 968 ? 12.622 12.723 -4.776 1.00 83.75 968 PRO A CA 1
ATOM 7146 C C . PRO A 1 968 ? 12.845 12.848 -6.284 1.00 83.75 968 PRO A C 1
ATOM 7148 O O . PRO A 1 968 ? 12.098 12.275 -7.071 1.00 83.75 968 PRO A O 1
ATOM 7151 N N . ASN A 1 969 ? 13.880 13.594 -6.677 1.00 88.31 969 ASN A N 1
ATOM 7152 C CA . ASN A 1 969 ? 14.215 13.895 -8.076 1.00 88.31 969 ASN A CA 1
ATOM 7153 C C . ASN A 1 969 ? 13.133 14.667 -8.864 1.00 88.31 969 ASN A C 1
ATOM 7155 O O . ASN A 1 969 ? 13.260 14.800 -10.081 1.00 88.31 969 ASN A O 1
ATOM 7159 N N . GLY A 1 970 ? 12.107 15.195 -8.189 1.00 88.31 970 GLY A N 1
ATOM 7160 C CA . GLY A 1 970 ? 11.168 16.157 -8.758 1.00 88.31 970 GLY A CA 1
ATOM 7161 C C . GLY A 1 970 ? 11.777 17.556 -8.901 1.00 88.31 970 GLY A C 1
ATOM 7162 O O . GLY A 1 970 ? 12.801 17.881 -8.297 1.00 88.31 970 GLY A O 1
ATOM 7163 N N . ASP A 1 971 ? 11.129 18.402 -9.697 1.00 89.88 971 ASP A N 1
ATOM 7164 C CA . ASP A 1 971 ? 11.517 19.800 -9.934 1.00 89.88 971 ASP A CA 1
ATOM 7165 C C . ASP A 1 971 ? 10.483 20.814 -9.412 1.00 89.88 971 ASP A C 1
ATOM 7167 O O . ASP A 1 971 ? 10.615 22.016 -9.656 1.00 89.88 971 ASP A O 1
ATOM 7171 N N . GLY A 1 972 ? 9.447 20.347 -8.705 1.00 90.19 972 GLY A N 1
ATOM 7172 C CA . GLY A 1 972 ? 8.328 21.181 -8.266 1.00 90.19 972 GLY A CA 1
ATOM 7173 C C . GLY A 1 972 ? 7.307 21.490 -9.369 1.00 90.19 972 GLY A C 1
ATOM 7174 O O . GLY A 1 972 ? 6.341 22.206 -9.105 1.00 90.19 972 GLY A O 1
ATOM 7175 N N . LEU A 1 973 ? 7.520 21.009 -10.602 1.00 93.06 973 LEU A N 1
ATOM 7176 C CA . LEU A 1 973 ? 6.684 21.299 -11.768 1.00 93.06 973 LEU A CA 1
ATOM 7177 C C . LEU A 1 973 ? 6.070 20.032 -12.368 1.00 93.06 973 LEU A C 1
ATOM 7179 O O . LEU A 1 973 ? 4.860 19.982 -12.576 1.00 93.06 973 LEU A O 1
ATOM 7183 N N . GLY A 1 974 ? 6.885 19.026 -12.669 1.00 93.00 974 GLY A N 1
ATOM 7184 C CA . GLY A 1 974 ? 6.454 17.742 -13.209 1.00 93.00 974 GLY A CA 1
ATOM 7185 C C . GLY A 1 974 ? 6.191 16.697 -12.127 1.00 93.00 974 GLY A C 1
ATOM 7186 O O . GLY A 1 974 ? 6.492 16.882 -10.949 1.00 93.00 974 GLY A O 1
ATOM 7187 N N . ILE A 1 975 ? 5.631 15.571 -12.553 1.00 97.44 975 ILE A N 1
ATOM 7188 C CA . ILE A 1 975 ? 5.418 14.375 -11.740 1.00 97.44 975 ILE A CA 1
ATOM 7189 C C . ILE A 1 975 ? 6.511 13.360 -12.087 1.00 97.44 975 ILE A C 1
ATOM 7191 O O . ILE A 1 975 ? 6.837 13.142 -13.257 1.00 97.44 975 ILE A O 1
ATOM 7195 N N . VAL A 1 976 ? 7.106 12.746 -11.066 1.00 96.56 976 VAL A N 1
ATOM 7196 C CA . VAL A 1 976 ? 8.009 11.602 -11.253 1.00 96.56 976 VAL A CA 1
ATOM 7197 C C . VAL A 1 976 ? 7.202 10.329 -11.519 1.00 96.56 976 VAL A C 1
ATOM 7199 O O . VAL A 1 976 ? 6.047 10.254 -11.125 1.00 96.56 976 VAL A O 1
ATOM 7202 N N . ALA A 1 977 ? 7.765 9.315 -12.176 1.00 93.06 977 ALA A N 1
ATOM 7203 C CA . ALA A 1 977 ? 6.994 8.111 -12.511 1.00 93.06 977 ALA A CA 1
ATOM 7204 C C . ALA A 1 977 ? 6.600 7.272 -11.281 1.00 93.06 977 ALA A C 1
ATOM 7206 O O . ALA A 1 977 ? 5.466 6.798 -11.195 1.00 93.06 977 ALA A O 1
ATOM 7207 N N . ALA A 1 978 ? 7.506 7.108 -10.315 1.00 95.00 978 ALA A N 1
ATOM 7208 C CA . ALA A 1 978 ? 7.253 6.366 -9.081 1.00 95.00 978 ALA A CA 1
ATOM 7209 C C . ALA A 1 978 ? 7.692 7.147 -7.834 1.00 95.00 978 ALA A C 1
ATOM 7211 O O . ALA A 1 978 ? 8.571 8.004 -7.900 1.00 95.00 978 ALA A O 1
ATOM 7212 N N . SER A 1 979 ? 7.102 6.830 -6.681 1.00 90.62 979 SER A N 1
ATOM 7213 C CA . SER A 1 979 ? 7.435 7.450 -5.386 1.00 90.62 979 SER A CA 1
ATOM 7214 C C . SER A 1 979 ? 8.877 7.218 -4.930 1.00 90.62 979 SER A C 1
ATOM 7216 O O . SER A 1 979 ? 9.446 8.061 -4.235 1.00 90.62 979 SER A O 1
ATOM 7218 N N . SER A 1 980 ? 9.480 6.104 -5.345 1.00 89.19 980 SER A N 1
ATOM 7219 C CA . SER A 1 980 ? 10.891 5.782 -5.141 1.00 89.19 980 SER A CA 1
ATOM 7220 C C . SER A 1 980 ? 11.419 4.880 -6.265 1.00 89.19 980 SER A C 1
ATOM 7222 O O . SER A 1 980 ? 10.651 4.321 -7.052 1.00 89.19 980 SER A O 1
ATOM 7224 N N . ASP A 1 981 ? 12.744 4.760 -6.374 1.00 89.94 981 ASP A N 1
ATOM 7225 C CA . ASP A 1 981 ? 13.389 3.933 -7.397 1.00 89.94 981 ASP A CA 1
ATOM 7226 C C . ASP A 1 981 ? 13.123 2.442 -7.193 1.00 89.94 981 ASP A C 1
ATOM 7228 O O . ASP A 1 981 ? 13.150 1.942 -6.067 1.00 89.94 981 ASP A O 1
ATOM 7232 N N . GLY A 1 982 ? 12.955 1.697 -8.285 1.00 85.75 982 GLY A N 1
ATOM 7233 C CA . GLY A 1 982 ? 12.895 0.243 -8.208 1.00 85.75 982 GLY A CA 1
ATOM 7234 C C . GLY A 1 982 ? 11.483 -0.327 -8.074 1.00 85.75 982 GLY A C 1
ATOM 7235 O O . GLY A 1 982 ? 11.329 -1.371 -7.438 1.00 85.75 982 GLY A O 1
ATOM 7236 N N . LEU A 1 983 ? 10.445 0.355 -8.572 1.00 87.94 983 LEU A N 1
ATOM 7237 C CA . LEU A 1 983 ? 9.076 -0.172 -8.583 1.00 87.94 983 LEU A CA 1
ATOM 7238 C C . LEU A 1 983 ? 8.946 -1.268 -9.643 1.00 87.94 983 LEU A C 1
ATOM 7240 O O . LEU A 1 983 ? 9.008 -0.970 -10.831 1.00 87.94 983 LEU A O 1
ATOM 7244 N N . LYS A 1 984 ? 8.761 -2.526 -9.240 1.00 87.69 984 LYS A N 1
ATOM 7245 C CA . LYS A 1 984 ? 8.712 -3.643 -10.199 1.00 87.69 984 LYS A CA 1
ATOM 7246 C C . LYS A 1 984 ? 7.347 -3.730 -10.873 1.00 87.69 984 LYS A C 1
ATOM 7248 O O . LYS A 1 984 ? 6.326 -3.790 -10.197 1.00 87.69 984 LYS A O 1
ATOM 7253 N N . THR A 1 985 ? 7.328 -3.852 -12.197 1.00 77.75 985 THR A N 1
ATOM 7254 C CA . THR A 1 985 ? 6.062 -4.019 -12.930 1.00 77.75 985 THR A CA 1
ATOM 7255 C C . THR A 1 985 ? 5.501 -5.438 -12.825 1.00 77.75 985 THR A C 1
ATOM 7257 O O . THR A 1 985 ? 4.314 -5.658 -13.020 1.00 77.75 985 THR A O 1
ATOM 7260 N N . GLY A 1 986 ? 6.341 -6.425 -12.492 1.00 75.00 986 GLY A N 1
ATOM 7261 C CA . GLY A 1 986 ? 5.970 -7.845 -12.568 1.00 75.00 986 GLY A CA 1
ATOM 7262 C C . GLY A 1 986 ? 6.108 -8.443 -13.966 1.00 75.00 986 GLY A C 1
ATOM 7263 O O . GLY A 1 986 ? 5.932 -9.645 -14.128 1.00 75.00 986 GLY A O 1
ATOM 7264 N N . GLU A 1 987 ? 6.500 -7.627 -14.946 1.00 72.62 987 GLU A N 1
ATOM 7265 C CA . GLU A 1 987 ? 6.631 -8.017 -16.355 1.00 72.62 987 GLU A CA 1
ATOM 7266 C C . GLU A 1 987 ? 8.090 -7.987 -16.841 1.00 72.62 987 GLU A C 1
ATOM 7268 O O . GLU A 1 987 ? 8.377 -8.221 -18.010 1.00 72.62 987 GLU A O 1
ATOM 7273 N N . GLY A 1 988 ? 9.031 -7.767 -15.916 1.00 67.88 988 GLY A N 1
ATOM 7274 C CA . GLY A 1 988 ? 10.474 -7.720 -16.173 1.00 67.88 988 GLY A CA 1
ATOM 7275 C C . GLY A 1 988 ? 11.070 -6.313 -16.115 1.00 67.88 988 GLY A C 1
ATOM 7276 O O . GLY A 1 988 ? 12.283 -6.192 -15.966 1.00 67.88 988 GLY A O 1
ATOM 7277 N N . ASP A 1 989 ? 10.222 -5.284 -16.132 1.00 74.44 989 ASP A N 1
ATOM 7278 C CA . ASP A 1 989 ? 10.619 -3.877 -16.103 1.00 74.44 989 ASP A CA 1
ATOM 7279 C C . ASP A 1 989 ? 10.458 -3.242 -14.717 1.00 74.44 989 ASP A C 1
ATOM 7281 O O . ASP A 1 989 ? 9.955 -3.837 -13.753 1.00 74.44 989 ASP A O 1
ATOM 7285 N N . THR A 1 990 ? 10.963 -2.017 -14.584 1.00 86.69 990 THR A N 1
ATOM 7286 C CA . THR A 1 990 ? 10.991 -1.280 -13.323 1.00 86.69 990 THR A CA 1
ATOM 7287 C C . THR A 1 990 ? 10.797 0.216 -13.556 1.00 86.69 990 THR A C 1
ATOM 7289 O O . THR A 1 990 ? 11.409 0.791 -14.452 1.00 86.69 990 THR A O 1
ATOM 7292 N N . TYR A 1 991 ? 9.973 0.853 -12.724 1.00 88.81 991 TYR A N 1
ATOM 7293 C CA . TYR A 1 991 ? 9.823 2.304 -12.679 1.00 88.81 991 TYR A CA 1
ATOM 7294 C C . TYR A 1 991 ? 10.706 2.936 -11.605 1.00 88.81 991 TYR A C 1
ATOM 7296 O O . TYR A 1 991 ? 11.060 2.321 -10.593 1.00 88.81 991 TYR A O 1
ATOM 7304 N N . TYR A 1 992 ? 11.040 4.201 -11.837 1.00 92.56 992 TYR A N 1
ATOM 7305 C CA . TYR A 1 992 ? 11.987 4.961 -11.034 1.00 92.56 992 TYR A CA 1
ATOM 7306 C C . TYR A 1 992 ? 11.386 6.296 -10.591 1.00 92.56 992 TYR A C 1
ATOM 7308 O O . TYR A 1 992 ? 10.503 6.845 -11.257 1.00 92.56 992 TYR A O 1
ATOM 7316 N N . ALA A 1 993 ? 11.896 6.855 -9.495 1.00 94.50 993 ALA A N 1
ATOM 7317 C CA . ALA A 1 993 ? 11.616 8.224 -9.081 1.00 94.50 993 ALA A CA 1
ATOM 7318 C C . ALA A 1 993 ? 12.390 9.182 -9.988 1.00 94.50 993 ALA A C 1
ATOM 7320 O O . ALA A 1 993 ? 13.426 9.729 -9.629 1.00 94.50 993 ALA A O 1
ATOM 7321 N N . SER A 1 994 ? 11.931 9.309 -11.227 1.00 94.56 994 SER A N 1
ATOM 7322 C CA . SER A 1 994 ? 12.491 10.182 -12.257 1.00 94.56 994 SER A CA 1
ATOM 7323 C C . SER A 1 994 ? 11.354 10.940 -12.927 1.00 94.56 994 SER A C 1
ATOM 7325 O O . SER A 1 994 ? 10.280 10.368 -13.124 1.00 94.56 994 SER A O 1
ATOM 7327 N N . LEU A 1 995 ? 11.574 12.215 -13.255 1.00 95.94 995 LEU A N 1
ATOM 7328 C CA . LEU A 1 995 ? 10.570 13.073 -13.886 1.00 95.94 995 LEU A CA 1
ATOM 7329 C C . LEU A 1 995 ? 10.103 12.449 -15.194 1.00 95.94 995 LEU A C 1
ATOM 7331 O O . LEU A 1 995 ? 10.929 12.075 -16.030 1.00 95.94 995 LEU A O 1
ATOM 7335 N N . HIS A 1 996 ? 8.786 12.359 -15.365 1.00 97.94 996 HIS A N 1
ATOM 7336 C CA . HIS A 1 996 ? 8.171 11.652 -16.479 1.00 97.94 996 HIS A CA 1
ATOM 7337 C C . HIS A 1 996 ? 7.067 12.491 -17.116 1.00 97.94 996 HIS A C 1
ATOM 7339 O O . HIS A 1 996 ? 6.151 12.989 -16.453 1.00 97.94 996 HIS A O 1
ATOM 7345 N N . THR A 1 997 ? 7.163 12.676 -18.430 1.00 97.69 997 THR A N 1
ATOM 7346 C CA . THR A 1 997 ? 6.184 13.468 -19.184 1.00 97.69 997 THR A CA 1
ATOM 7347 C C . THR A 1 997 ? 4.827 12.772 -19.298 1.00 97.69 997 THR A C 1
ATOM 7349 O O . THR A 1 997 ? 3.817 13.470 -19.213 1.00 97.69 997 THR A O 1
ATOM 7352 N N . GLY A 1 998 ? 4.785 11.435 -19.378 1.00 97.12 998 GLY A N 1
ATOM 7353 C CA . GLY A 1 998 ? 3.548 10.640 -19.344 1.00 97.12 998 GLY A CA 1
ATOM 7354 C C . GLY A 1 998 ? 2.782 10.817 -18.031 1.00 97.12 998 GLY A C 1
ATOM 7355 O O . GLY A 1 998 ? 1.661 11.332 -18.043 1.00 97.12 998 GLY A O 1
ATOM 7356 N N . ALA A 1 999 ? 3.427 10.552 -16.889 1.00 98.31 999 ALA A N 1
ATOM 7357 C CA . ALA A 1 999 ? 2.829 10.745 -15.564 1.00 98.31 999 ALA A CA 1
ATOM 7358 C C . ALA A 1 999 ? 2.340 12.187 -15.340 1.00 98.31 999 ALA A C 1
ATOM 7360 O O . ALA A 1 999 ? 1.266 12.415 -14.780 1.00 98.31 999 ALA A O 1
ATOM 7361 N N . THR A 1 1000 ? 3.096 13.179 -15.824 1.00 98.38 1000 THR A N 1
ATOM 7362 C CA . THR A 1 1000 ? 2.697 14.592 -15.724 1.00 98.38 1000 THR A CA 1
ATOM 7363 C C . THR A 1 1000 ? 1.484 14.916 -16.602 1.00 98.38 1000 THR A C 1
ATOM 7365 O O . THR A 1 1000 ? 0.594 15.656 -16.179 1.00 98.38 1000 THR A O 1
ATOM 7368 N N . ALA A 1 1001 ? 1.418 14.372 -17.818 1.00 98.12 1001 ALA A N 1
ATOM 7369 C CA . ALA A 1 1001 ? 0.285 14.571 -18.717 1.00 98.12 1001 ALA A CA 1
ATOM 7370 C C . ALA A 1 1001 ? -0.992 13.902 -18.184 1.00 98.12 1001 ALA A C 1
ATOM 7372 O O . ALA A 1 1001 ? -2.061 14.513 -18.215 1.00 98.12 1001 ALA A O 1
ATOM 7373 N N . TRP A 1 1002 ? -0.881 12.704 -17.608 1.00 98.44 1002 TRP A N 1
ATOM 7374 C CA . TRP A 1 1002 ? -1.992 12.044 -16.925 1.00 98.44 1002 TRP A CA 1
ATOM 7375 C C . TRP A 1 1002 ? -2.472 12.802 -15.694 1.00 98.44 1002 TRP A C 1
ATOM 7377 O O . TRP A 1 1002 ? -3.680 12.960 -15.515 1.00 98.44 1002 TRP A O 1
ATOM 7387 N N . TYR A 1 1003 ? -1.557 13.351 -14.893 1.00 97.75 1003 TYR A N 1
ATOM 7388 C CA . TYR A 1 1003 ? -1.918 14.234 -13.786 1.00 97.75 1003 TYR A CA 1
ATOM 7389 C C . TYR A 1 1003 ? -2.727 15.453 -14.258 1.00 97.75 1003 TYR A C 1
ATOM 7391 O O . TYR A 1 1003 ? -3.764 15.772 -13.676 1.00 97.75 1003 TYR A O 1
ATOM 7399 N N . LEU A 1 1004 ? -2.303 16.102 -15.349 1.00 95.19 1004 LEU A N 1
ATOM 7400 C CA . LEU A 1 1004 ? -3.038 17.223 -15.943 1.00 95.19 1004 LEU A CA 1
ATOM 7401 C C . LEU A 1 1004 ? -4.427 16.834 -16.441 1.00 95.19 1004 LEU A C 1
ATOM 7403 O O . LEU A 1 1004 ? -5.359 17.625 -16.297 1.00 95.19 1004 LEU A O 1
ATOM 7407 N N . LEU A 1 1005 ? -4.565 15.662 -17.061 1.00 94.94 1005 LEU A N 1
ATOM 7408 C CA . LEU A 1 1005 ? -5.855 15.146 -17.516 1.00 94.94 1005 LEU A CA 1
ATOM 7409 C C . LEU A 1 1005 ? -6.776 14.892 -16.318 1.00 94.94 1005 LEU A C 1
ATOM 7411 O O . LEU A 1 1005 ? -7.871 15.451 -16.252 1.00 94.94 1005 LEU A O 1
ATOM 7415 N N . ALA A 1 1006 ? -6.301 14.118 -15.342 1.00 95.25 1006 ALA A N 1
ATOM 7416 C CA . ALA A 1 1006 ? -7.070 13.713 -14.174 1.00 95.25 1006 ALA A CA 1
ATOM 7417 C C . ALA A 1 1006 ? -7.482 14.907 -13.301 1.00 95.25 1006 ALA A C 1
ATOM 7419 O O . ALA A 1 1006 ? -8.655 15.029 -12.961 1.00 95.25 1006 ALA A O 1
ATOM 7420 N N . GLY A 1 1007 ? -6.568 15.844 -13.023 1.00 90.25 1007 GLY A N 1
ATOM 7421 C CA . GLY A 1 1007 ? -6.859 17.038 -12.219 1.00 90.25 1007 GLY A CA 1
ATOM 7422 C C . GLY A 1 1007 ? -7.802 18.044 -12.894 1.00 90.25 1007 GLY A C 1
ATOM 7423 O O . GLY A 1 1007 ? -8.347 18.928 -12.234 1.00 90.25 1007 GLY A O 1
ATOM 7424 N N . GLN A 1 1008 ? -8.029 17.908 -14.206 1.00 88.06 1008 GLN A N 1
ATOM 7425 C CA . GLN A 1 1008 ? -9.067 18.635 -14.948 1.00 88.06 1008 GLN A CA 1
ATOM 7426 C C . GLN A 1 1008 ? -10.378 17.838 -15.077 1.00 88.06 1008 GLN A C 1
ATOM 7428 O O . GLN A 1 1008 ? -11.327 18.344 -15.675 1.00 88.06 1008 GLN A O 1
ATOM 7433 N N . GLY A 1 1009 ? -10.443 16.610 -14.548 1.00 88.75 1009 GLY A N 1
ATOM 7434 C CA . GLY A 1 1009 ? -11.570 15.691 -14.730 1.00 88.75 1009 GLY A CA 1
ATOM 7435 C C . GLY A 1 1009 ? -11.727 15.190 -16.172 1.00 88.75 1009 GLY A C 1
ATOM 7436 O O . GLY A 1 1009 ? -12.825 14.804 -16.568 1.00 88.75 1009 GLY A O 1
ATOM 7437 N N . ALA A 1 1010 ? -10.664 15.239 -16.981 1.00 90.50 1010 ALA A N 1
ATOM 7438 C CA . ALA A 1 1010 ? -10.701 14.874 -18.393 1.00 90.50 1010 ALA A CA 1
ATOM 7439 C C . ALA A 1 1010 ? -10.531 13.362 -18.611 1.00 90.50 1010 ALA A C 1
ATOM 7441 O O . ALA A 1 1010 ? -9.819 12.682 -17.873 1.00 90.50 1010 ALA A O 1
ATOM 7442 N N . ASN A 1 1011 ? -11.138 12.849 -19.685 1.00 94.19 1011 ASN A N 1
ATOM 7443 C CA . ASN A 1 1011 ? -11.030 11.451 -20.102 1.00 94.19 1011 ASN A CA 1
ATOM 7444 C C . ASN A 1 1011 ? -10.333 11.347 -21.477 1.00 94.19 1011 ASN A C 1
ATOM 7446 O O . ASN A 1 1011 ? -10.935 11.712 -22.494 1.00 94.19 1011 ASN A O 1
ATOM 7450 N N . PRO A 1 1012 ? -9.088 10.831 -21.553 1.00 94.31 1012 PRO A N 1
ATOM 7451 C CA . PRO A 1 1012 ? -8.323 10.783 -22.797 1.00 94.31 1012 PRO A CA 1
ATOM 7452 C C . PRO A 1 1012 ? -8.799 9.721 -23.800 1.00 94.31 1012 PRO A C 1
ATOM 7454 O O . PRO A 1 1012 ? -8.380 9.776 -24.958 1.00 94.31 1012 PRO A O 1
ATOM 7457 N N . PHE A 1 1013 ? -9.747 8.853 -23.448 1.00 97.19 1013 PHE A N 1
ATOM 7458 C CA . PHE A 1 1013 ? -10.305 7.857 -24.368 1.00 97.19 1013 PHE A CA 1
ATOM 7459 C C . PHE A 1 1013 ? -11.552 8.327 -25.131 1.00 97.19 1013 PHE A C 1
ATOM 7461 O O . PHE A 1 1013 ? -12.098 7.570 -25.933 1.00 97.19 1013 PHE A O 1
ATOM 7468 N N . ARG A 1 1014 ? -12.018 9.568 -24.920 1.00 90.25 1014 ARG A N 1
ATOM 7469 C CA . ARG A 1 1014 ? -13.223 10.112 -25.582 1.00 90.25 1014 ARG A CA 1
ATOM 7470 C C . ARG A 1 1014 ? -13.018 11.544 -26.087 1.00 90.25 1014 ARG A C 1
ATOM 7472 O O . ARG A 1 1014 ? -12.412 12.343 -25.376 1.00 90.25 1014 ARG A O 1
ATOM 7479 N N . LEU A 1 1015 ? -13.470 11.847 -27.310 1.00 89.94 1015 LEU A N 1
ATOM 7480 C CA . LEU A 1 1015 ? -13.286 13.164 -27.945 1.00 89.94 1015 LEU A CA 1
ATOM 7481 C C . LEU A 1 1015 ? -13.961 14.306 -27.190 1.00 89.94 1015 LEU A C 1
ATOM 7483 O O . LEU A 1 1015 ? -15.097 14.104 -26.706 1.00 89.94 1015 LEU A O 1
#

Mean predicted aligned error: 20.9 Å

Foldseek 3Di:
DDDDDDDDDDDDDDDDDDDDDDDDDDDDDDPDDDDDDFPLPLPADDPQDRHLQVLVVLLVLLQVLQQQQQFFPPADQQWHWAAWASAVSVQAIETEIHHDHDPRNVVSCVPRPTHYHYDYAPGHNQLQLVLQLVLVVQLVVLVWAWAFWFGDRNNQAIETETCAAVVSQVSSCVSCVPPPGDYHYHYNWHHFEAFFDDFAAQQLAAWLHFQQQGQATWAAWWAFLNAIWIKFFQLSAAPVLHFWTDRDNDRPPDDTSWGWDFDFQAAPSRATAGMTITHGDPPGDGHQWHWADAARVPDDPRIDIAGAAAAGADHQNDWKWFDHNGGHTDTFKGWHTFTQKRKYWGFNADADPVRHGDTDIHIHGQKIKIFGDADPSRNDQAPDHRRHGGGFMWRADHDDVPDPGHYIYTFFGWHGATADWDDDDDDGIHGGITMTHGPLCNQLSRQIWGQGAHRNGNQRGDTHTNVNGRPDDSDDPPDPDDFQKWWKAQLVQWGWDADPVGAIFTDDRPPDGFIWGWDADSVGATWTARPVNRDIDADPPQGHWDWAFDDDPDPQWTWTWTADPVQWTKFWAWADWDDDDPDIDTGIHIDTGHDDSPDSRGTIIIDHDDPDDDDDDDDDDDDDDDDDDDFQDFQDLVQLLLLLVVLLCQCCVQCVPAAFAGAFFEFDPQYDDPPQHNHGPFKGFLLLLLLLLLLCCDDSNHDLVSLVRSLVNQLQQQCQPPDVQLFHFRTFGRVPQQDPVPRHGHHQFRFGFLLSLLSSLLSLLSNCVVVVPVSSLVSSVSSLVCQCVFFFDDPALTAGFGGWHDPPSPNPDTHGQQWHFLNSLLSLLLSLVSNCVVPVDCVSVVNSVSSLSQLLVQADPQLAGAGTADSPRHHTDRQWGFLCSLLSNCLQPVDVSSVSSLVVQCPQQWADGPLATAGAGTNVFRPKDQLLSRLSSLLSLLSNVDVCSSVVNSRSSVRQQCQLCDAPQHDNRAHARISAWFRDNSPPDTGHRTGGSSSSSSSSCSSSSHRSSHD

Sequence (1015 aa):
MRHRTGRPAGRRGRWWAPVLFVTAAAVVGVLAEPGITPVADSYGSPAAFMSWDQLLHLQGRMNETAFALQNSPGQSADQAVAGVVAAPEAKHLTVYWHGELTPAAKAIIAQSRAPVVVKAADHTAAELSEASSRVVELAGPADVQLVNVARAQDGGGLTASVVGGEAEAARLREAVASMGVPVAVTPGGEPSVVLADPGRNNDPTAGGAQMASPICSTAFAAKVGGQAAMLTADHCFPVTYGDKRWPSATPGEGPVFGARSTPQVKLKNNAVVDVAAMSQMPGFTFEPRIWTGPAAHLPGPAQQKAWVTGAVVPQKGNWICNMGSRSGETCNLQITDRTEDYFADVEIGGHNPDGSPLTELRHFALGWQAKKRVTNADPNPFAGRRGDSGGPVVTAWSGVPGSAGPTMTAAGIVSASVGKAFRCDPSTYCFKGIQFVGIDDALRSLGASITVTASSNTAVRIDMRAEDLPVAAPGGSGGVERPDRVVLIAQNGASPSGDSDGGFHTTDPGRQGTVWDLTPELQGGYSLLNITTGRRMRPEVGGTFQIANLPNPDPNTDIVQLRGRDNRCLKAIDGFRWWMSNQMLVSGQLKMGPCDPSSPEQRFEMAPVGTGLTDPVPAPAETGDAVVPEYVDPAPDASLASAAGFLAKAHDRYAPQGLGVPQSYTGGHFAPGPEFGTTGYQASFTYDNAVIIAALLQQKNRDVARATRLGDSLLYAQAHDSVPDGRIRASYEPDPFITPATGAPYVGGFSVYTGNMAWAGMAFARLYSVTHEQRFLDGAQKVANWIQTNTADTRGLGGYTGGYVDTTGTGADMVRKDWKATEHNIDVGAFFAMLADLTGDQTWRDRSNNAFAFVRGMQADDGRLWTGTGTDGVTQNRDSVPEDVQTWSYLATLDPAFSRSVDWAAENLAASDGPYRGVSFARADTSKVWFEGTAHLLAAYHARGAAGDAAKAAVLQKSLTDAQAGAPNGDGLGIVAASSDGLKTGEGDTYYASLHTGATAWYLLAGQGANPFRL

Radius of gyration: 35.87 Å; Cα contacts (8 Å, |Δi|>4): 2464; chains: 1; bounding box: 107×102×100 Å

Secondary structure (DSSP, 8-state):
--------------------------------------TTTTS---TT-S-HHHHHHHHHHHHHHHHHHHT-TT-BTTBEEEEEE--GGGTSEEEEEESSPPHHHHHHHHH-SS-EEEEE-SS-HHHHHHHHHHHHHHHTTTT--EEEEEE-TTSS-EEEEESS-HHHHHHHHHHHTT-SS-EEEES----EE------S---TTSBSPEEEBTEEE---EEEETTEEEEEE-GGG--GGG-SEEBSSSSTTSS---EEE-SPPPB-TTSPEE--EEEEEPTT----SEEEESS-TTS--TT-EEEEEEEE----BT-EEEE--TTT--EEEEEEEEEEEEEEEEEEEEEE-TTSPEEEEEEEEEEEEEEEEPP-SS-----SS-TT-TT-EEEEPPPS-TTSSS-EEEEEEEEEEEES--EEEETTEEE-SEEEEEEHHHHHHHHTEEEEE--TT-TT--EEEEGGGS-----S---S----SEEEEEETTS-EEEE-SSS-EEEEPTTSPPPEEEEEE-TTSSEEEEETTT--EE--TTTS-BEEEE---S-TTSEEEEEE-TTSEEEEEE---EEEETTEEEE--EEEEEE--TT-TTT-EEEEE--S----------------PPP-PPPS-HHHHHHHHHHHHHHHHTT-SSSS----SEESGGGSSBTTTBTT----EEHHHHHHHHHHHTSGGG--HHHHHHHHHHHHHHHHT-SS-SS---SEE-STTSB-TTT--B-EEE--EEHHHHHHHHHHHHHHHHHH--HHHHHHHHHHHHHHHHHHB--STT--B--EEEESSSSSSSEEEE-S-BHHHHHHHHHHHHHHHHHH--HHHHHHHHHHHHHHHHTB-TTS-B--EE-TTSSSEE-S--BSHHHHHHHHHH--GGGHHHHHHHHHHSEEEETTEEEE-SBTT--SS-BHHHHHHHHHHHHHH--TTHHHHHHHHHHHHHHHHHH-TT--SSSPBSBSSS-EE-SSS-EE-SSEEHHHHHHHHHHHTT--TT--

pLDDT: mean 75.87, std 20.61, range [19.23, 98.88]

Solvent-accessible surface area (backbone atoms only — not comparable to full-atom values): 52620 Å² total; per-residue (Å²): 134,90,79,91,88,89,84,88,84,90,88,88,78,89,86,84,87,85,88,86,89,87,90,80,91,77,94,75,84,82,79,81,70,87,75,83,69,60,82,80,68,71,71,60,37,66,93,87,42,95,34,58,56,62,41,46,57,49,37,48,44,27,50,54,45,50,51,50,52,74,63,31,65,83,58,48,92,69,26,28,59,16,26,50,37,34,28,49,87,72,67,36,28,38,38,14,29,12,64,67,81,40,74,49,40,52,50,53,58,74,68,41,91,39,53,74,44,80,41,79,17,87,32,29,42,60,58,50,54,55,51,46,56,51,52,58,65,42,24,58,84,51,74,37,60,64,20,34,35,28,49,41,44,56,14,75,31,37,39,34,30,20,48,43,48,66,70,41,27,48,40,47,49,61,64,49,64,82,50,98,54,54,68,50,65,40,52,62,33,50,55,19,46,60,25,60,40,76,53,18,75,60,48,60,54,30,10,16,18,28,34,32,32,61,34,21,10,28,17,37,24,27,25,45,84,84,39,63,20,37,30,26,26,35,79,72,53,35,78,74,58,45,58,52,30,19,58,31,70,51,81,86,50,71,71,59,59,26,30,63,68,55,77,85,43,66,48,90,85,67,27,28,45,55,42,35,37,24,35,67,29,95,96,48,52,63,31,34,20,29,48,38,34,62,22,38,88,56,79,50,94,69,48,43,78,24,17,30,45,43,72,43,77,73,46,30,42,33,65,32,25,35,22,14,11,40,54,11,54,44,79,46,28,34,29,66,39,48,22,54,34,38,26,30,42,39,66,62,60,65,58,44,99,86,68,46,70,32,63,43,82,40,56,30,35,55,29,34,34,31,38,52,69,72,42,92,85,45,71,65,63,64,53,59,30,44,7,18,26,5,5,28,26,27,35,78,55,83,86,60,99,87,61,71,58,52,42,32,32,36,25,24,31,28,47,34,34,33,49,75,72,43,78,82,53,104,85,46,70,32,30,62,19,35,33,22,32,30,40,57,58,50,23,47,71,61,60,18,23,39,45,20,19,41,40,76,36,86,77,37,66,50,70,49,40,37,87,78,43,80,84,72,81,72,78,71,85,86,61,90,82,72,67,56,40,30,29,50,34,21,68,73,44,34,18,62,37,77,55,96,89,75,53,64,31,35,44,68,70,84,61,87,58,49,54,26,37,58,41,78,41,94,90,63,38,32,30,39,32,30,72,90,77,73,49,72,54,60,43,98,54,79,60,21,27,38,80,42,81,48,96,55,96,53,91,90,53,50,34,29,32,48,25,27,72,81,65,28,18,48,30,51,41,85,44,67,75,50,82,54,96,97,41,81,51,68,60,23,41,64,43,77,39,81,68,49,96,83,40,44,37,31,34,25,38,50,43,68,71,70,102,73,84,85,85,88,86,86,86,90,89,80,83,88,78,84,85,72,85,75,80,70,81,63,59,57,68,68,58,51,50,30,26,53,49,33,55,51,50,44,30,40,73,56,24,72,90,52,71,25,43,34,53,32,46,39,38,51,85,37,25,57,38,96,88,39,38,91,80,13,42,55,46,17,40,34,44,36,57,17,43,38,32,52,31,23,64,35,84,94,68,56,37,59,71,58,29,49,36,44,49,49,28,53,50,49,38,21,71,45,37,97,58,84,64,34,51,53,50,43,18,28,26,21,85,57,26,53,34,88,90,75,69,30,53,29,69,62,32,57,23,33,39,40,33,40,38,19,34,42,22,39,30,22,45,49,48,20,75,72,70,66,46,61,70,27,44,53,49,18,50,32,28,52,51,34,45,55,72,74,20,56,42,73,54,67,69,37,24,41,25,43,25,29,43,39,82,67,84,72,50,81,42,69,45,75,37,56,20,26,39,27,49,33,16,42,34,38,17,22,30,25,40,51,48,17,70,76,68,67,44,62,68,34,40,54,52,11,50,37,13,44,50,27,41,60,72,35,47,45,97,85,28,37,41,37,45,26,28,35,70,85,28,52,53,73,31,78,89,48,49,50,34,60,49,18,27,45,48,21,59,44,66,69,43,72,80,30,53,43,5,42,54,42,36,60,68,66,15,45,12,50,34,86,92,35,44,36,19,10,48,8,68,70,28,35,66,27,21,22,45,34,49,24,19,45,47,32,21,34,30,60,74,61,64,49,94,64,28,55,64,53,31,50,51,30,51,49,23,51,53,50,34,18,63,66,34,61,54,38,78,54,28,33,23,27,34,18,62,43,70,72,35,37,46,66,80,85,52,66,41,35,18,18,26,20,48,41,24,23,20,36,39,49,24,23,52,68,61,42,58,89,46,57,131